Protein AF-A0A937N3F3-F1 (afdb_monomer_lite)

Foldseek 3Di:
DDPPPPVVVPPPPPPPPDPPPPFAFDAPVRLVVQFQPFFWQQSLWQKDAPPDDQQSGDLLVVLQQCVQQVHALLFFDDCPPQSNQFFGMKTAHQFWAQFFKKKWFDDPPWDFAADQVQKKKKFQAPPDFFQDGSNDGDDIDIFDGWDADPVRGMTMTGDQHTGRMMTIGGDDDHTSVRGDRTDMTTGHLWGWWKFKKWKFFLLDPVTVQPKFWWFKDKRSKHWHAKDKDVPAPQWDAPHRGTITGGPCPDPPPDDDDDDDDDDDDDDDDDDDDDDDDDDDDDDDDPPDPVPDDTTTMITMMTWTAADFQALDLALAFANSLVRFMKMWIDGPQDIAIATPNLLVQAWFFAVLSRMIMHTPDTDDRDPPVVPPDDPRSANDWFFQPDWACAECPHNQWTWGHDNPDFIKIFRAAQQWDDDPQFIDGHLFIKGAHDQFWKKKKKFQDQAFAKKAKKKKKFQGHQPDAQFKKKFKWKQDPVGIDTLDIDTAGRRGMAIPPHPDDPSNVSRGIDGDHGGIMIMIIIGHDQGRPSHIMIMWMKMFGPPPPGDIFTPSVQDRVPVVVDAQQDGPVGRGRRIHITIGGHDDPDGDDPPDRLHDPDPDPVSVVVVLVVVPWDFLLRVQLVDPDDDPVRLVCLLPPPDDDDDQDQAPDFFPDADDDPDPVVSSVLRCLLVVQQVQWDADPVRQTFDDPPLAWHAQVPVLLSLLSCVVSVVLRNSVSHLCLQLVAAQFAADDPPPPAADPQQDGGAAFFSFSTHGLASFDRGTDPPRHGGFHSQALLRSLSSLLSVLVSCVSPVPPVVCVVRLVSLVSNLVSLLVQQQSSLVNRNVSCPDLSRSAGGFGGRGCLSSGGTARFLLSLLSSLVSLCSSLVVCCVPPVVVSVVSNVSSVVSLVSSVSSQSVQQSQAHWDQFRSSHTATAGFGHRSDHYAQSRSSSHRHNPDPQGRNCQRFQSDNCSCVPPRVSDDLPSRNVVRNLSCCLGRPQLSPVVLCVVDPPDDSVSCSSNRGRHGPDVSRGCSVVSCVSVVSGD

Sequence (1025 aa):
MNRRYVRRFMAAMVVVSLGVTAHASETPDDLAALLGRPADVASGAYQYRADRGPDQNPPESWILLIQYAGLPYDKPPDMNVPAVKQALCGLLWEEVRPIRRLELTWSGEAANIPPPDQLTLTYFDSSDQNAHTWWNPLMKTEAGPPEVSTDGRTCVFAIPRDTWGVVVGVRGDKEASAYSVPAIRALVPETWKRLDLEIEWGFDAATATSDYSGRIEPYDGIVGEVRPLEGDTGTTMTGPLAWNSVSKGGTRRGNAAGKVAVDGRSRSHKTSGGSQESPNSCEFGYQDASQRSRRGVRMSVLYIGRSAWRRVWPYDAQAEDVARTILTVWTESGSFSFLVADLEHGPILAPEFGFFVRATGTSPMPPAEAASGQPALTVPKVLLGPKMNDILGNQDLRGWGNSASPWFAGNGTDQPVALQGITFPARSVGLHPGSDCDVAVGWQSPVDSRVSVRAQVADAHPSGGDGVEWSIVHEGQTGSKVLVRGAVDRGGAQSIPPETEADRYKVADIAVRSGDTLALVVSRKGNHLCDSTMVELVISERSGPSRTWDLAKDVVDTIHAGNPRADSLGNRGVWSFYTIQGSAPAPHEPPFAMSSQAASARQFVKELAARQLATVRQRVRLHPEQTWQQAVQAMHPGKTLPPHPRPPSDPIMQIEVPCERLSAQWNLGAWHILRHSVQDPSGKWFFNDFPFGILASETYMILRALDLQGRHQETADGLDQWLQLPLQPKVVPGSGGHHGWALPDRPLGLFSDGRGCLTHAEGPPGAGGHMDGVHAMGPGAIMFTLIEHFRMTGDVAWLKASAPRMKANVEWILRQRQLLAENLPGGQRLWSKGLQPAHVVTPDSHSMHMQFYETEAYYWLAVKRMAELLTLIEPDEGARLAAEAEAYRQDLVAAVDRSIVLTPVVAVRDGTYRSFVAFSPYVRGFAAGAWGWRRCQGHVGAIYWDTVQSADSLISPAGLLSPVDARVQGHLDVLEDRLLLENTKVHARTPDYDPDRHWFSHASWQYQCGLERHANIHLAADDVP

Structure (mmCIF, N/CA/C/O backbone):
data_AF-A0A937N3F3-F1
#
_entry.id   AF-A0A937N3F3-F1
#
loop_
_atom_site.group_PDB
_atom_site.id
_atom_site.type_symbol
_atom_site.label_atom_id
_atom_site.label_alt_id
_atom_site.label_comp_id
_atom_site.label_asym_id
_atom_site.label_entity_id
_atom_site.label_seq_id
_atom_site.pdbx_PDB_ins_code
_atom_site.Cartn_x
_atom_site.Cartn_y
_atom_site.Cartn_z
_atom_site.occupancy
_atom_site.B_iso_or_equiv
_atom_site.auth_seq_id
_atom_site.auth_comp_id
_atom_site.auth_asym_id
_atom_site.auth_atom_id
_atom_site.pdbx_PDB_model_num
ATOM 1 N N . MET A 1 1 ? 33.653 -38.902 2.473 1.00 35.59 1 MET A N 1
ATOM 2 C CA . MET A 1 1 ? 32.201 -38.737 2.725 1.00 35.59 1 MET A CA 1
ATOM 3 C C . MET A 1 1 ? 31.837 -39.419 4.036 1.00 35.59 1 MET A C 1
ATOM 5 O O . MET A 1 1 ? 31.824 -40.640 4.094 1.00 35.59 1 MET A O 1
ATOM 9 N N . ASN A 1 2 ? 31.651 -38.649 5.112 1.00 22.84 2 ASN A N 1
ATOM 10 C CA . ASN A 1 2 ? 31.565 -39.182 6.474 1.00 22.84 2 ASN A CA 1
ATOM 11 C C . ASN A 1 2 ? 30.146 -38.999 7.045 1.00 22.84 2 ASN A C 1
ATOM 13 O O . ASN A 1 2 ? 29.631 -37.884 7.113 1.00 22.84 2 ASN A O 1
ATOM 17 N N . ARG A 1 3 ? 29.525 -40.111 7.462 1.00 24.62 3 ARG A N 1
ATOM 18 C CA . ARG A 1 3 ? 28.117 -40.298 7.889 1.00 24.62 3 ARG A CA 1
ATOM 19 C C . ARG A 1 3 ? 27.690 -39.537 9.165 1.00 24.62 3 ARG A C 1
ATOM 21 O O . ARG A 1 3 ? 26.676 -39.872 9.769 1.00 24.62 3 ARG A O 1
ATOM 28 N N . ARG A 1 4 ? 28.424 -38.501 9.583 1.00 24.83 4 ARG A N 1
ATOM 29 C CA . ARG A 1 4 ? 28.112 -37.671 10.764 1.00 24.83 4 ARG A CA 1
ATOM 30 C C . ARG A 1 4 ? 27.453 -36.322 10.439 1.00 24.83 4 ARG A C 1
ATOM 32 O O . ARG A 1 4 ? 26.962 -35.679 11.357 1.00 24.83 4 ARG A O 1
ATOM 39 N N . TYR A 1 5 ? 27.345 -35.941 9.162 1.00 26.30 5 TYR A N 1
ATOM 40 C CA . TYR A 1 5 ? 26.676 -34.695 8.740 1.00 26.30 5 TYR A CA 1
ATOM 41 C C . TYR A 1 5 ? 25.149 -34.806 8.560 1.00 26.30 5 TYR A C 1
ATOM 43 O O . TYR A 1 5 ? 24.449 -33.803 8.610 1.00 26.30 5 TYR A O 1
ATOM 51 N N . VAL A 1 6 ? 24.597 -36.018 8.444 1.00 28.62 6 VAL A N 1
ATOM 52 C CA . VAL A 1 6 ? 23.166 -36.230 8.123 1.00 28.62 6 VAL A CA 1
ATOM 53 C C . VAL A 1 6 ? 22.252 -36.221 9.364 1.00 28.62 6 VAL A C 1
ATOM 55 O O . VAL A 1 6 ? 21.035 -36.229 9.242 1.00 28.62 6 VAL A O 1
ATOM 58 N N . ARG A 1 7 ? 22.801 -36.132 10.586 1.00 23.27 7 ARG A N 1
ATOM 59 C CA . ARG A 1 7 ? 22.001 -36.057 11.831 1.00 23.27 7 ARG A CA 1
ATOM 60 C C . ARG A 1 7 ? 21.880 -34.660 12.451 1.00 23.27 7 ARG A C 1
ATOM 62 O O . ARG A 1 7 ? 21.183 -34.522 13.445 1.00 23.27 7 ARG A O 1
ATOM 69 N N . ARG A 1 8 ? 22.502 -33.628 11.865 1.00 22.83 8 ARG A N 1
ATOM 70 C CA . ARG A 1 8 ? 22.328 -32.222 12.291 1.00 22.83 8 ARG A CA 1
ATOM 71 C C . ARG A 1 8 ? 21.428 -31.387 11.370 1.00 22.83 8 ARG A C 1
ATOM 73 O O . ARG A 1 8 ? 21.093 -30.273 11.733 1.00 22.83 8 ARG A O 1
ATOM 80 N N . PHE A 1 9 ? 20.972 -31.945 10.246 1.00 25.31 9 PHE A N 1
ATOM 81 C CA . PHE A 1 9 ? 20.100 -31.257 9.279 1.00 25.31 9 PHE A CA 1
ATOM 82 C C . PHE A 1 9 ? 18.594 -31.556 9.441 1.00 25.31 9 PHE A C 1
ATOM 84 O O . PHE A 1 9 ? 17.785 -31.058 8.675 1.00 25.31 9 PHE A O 1
ATOM 91 N N . MET A 1 10 ? 18.205 -32.343 10.451 1.00 24.92 10 MET A N 1
ATOM 92 C CA . MET A 1 10 ? 16.807 -32.720 10.748 1.00 24.92 10 MET A CA 1
ATOM 93 C C . MET A 1 10 ? 16.306 -32.161 12.097 1.00 24.92 10 MET A C 1
ATOM 95 O O . MET A 1 10 ? 15.284 -32.597 12.609 1.00 24.92 10 MET A O 1
ATOM 99 N N . ALA A 1 11 ? 17.028 -31.204 12.693 1.00 22.30 11 ALA A N 1
ATOM 100 C CA . ALA A 1 11 ? 16.683 -30.592 13.984 1.00 22.30 11 ALA A CA 1
ATOM 101 C C . ALA A 1 11 ? 16.722 -29.049 13.945 1.00 22.30 11 ALA A C 1
ATOM 103 O O . ALA A 1 11 ? 17.018 -28.410 14.949 1.00 22.30 11 ALA A O 1
ATOM 104 N N . ALA A 1 12 ? 16.437 -28.459 12.778 1.00 22.23 12 ALA A N 1
ATOM 105 C CA . ALA A 1 12 ? 16.302 -27.012 12.581 1.00 22.23 12 ALA A CA 1
ATOM 106 C C . ALA A 1 12 ? 14.933 -26.625 11.978 1.00 22.23 12 ALA A C 1
ATOM 108 O O . ALA A 1 12 ? 14.805 -25.584 11.350 1.00 22.23 12 ALA A O 1
ATOM 109 N N . MET A 1 13 ? 13.896 -27.440 12.206 1.00 23.03 13 MET A N 1
ATOM 110 C CA . MET A 1 13 ? 12.512 -26.953 12.279 1.00 23.03 13 MET A CA 1
ATOM 111 C C . MET A 1 13 ? 12.272 -26.502 13.724 1.00 23.03 13 MET A C 1
ATOM 113 O O . MET A 1 13 ? 11.558 -27.134 14.500 1.00 23.03 13 MET A O 1
ATOM 117 N N . VAL A 1 14 ? 12.973 -25.445 14.132 1.00 21.42 14 VAL A N 1
ATOM 118 C CA . VAL A 1 14 ? 12.554 -24.684 15.305 1.00 21.42 14 VAL A CA 1
ATOM 119 C C . VAL A 1 14 ? 11.414 -23.817 14.810 1.00 21.42 14 VAL A C 1
ATOM 121 O O . VAL A 1 14 ? 11.611 -22.967 13.947 1.00 21.42 14 VAL A O 1
ATOM 124 N N . VAL A 1 15 ? 10.224 -24.106 15.329 1.00 24.28 15 VAL A N 1
ATOM 125 C CA . VAL A 1 15 ? 9.061 -23.224 15.330 1.00 24.28 15 VAL A CA 1
ATOM 126 C C . VAL A 1 15 ? 9.564 -21.808 15.600 1.00 24.28 15 VAL A C 1
ATOM 128 O O . VAL A 1 15 ? 9.936 -21.476 16.725 1.00 24.28 15 VAL A O 1
ATOM 131 N N . VAL A 1 16 ? 9.632 -20.981 14.555 1.00 23.75 16 VAL A N 1
ATOM 132 C CA . VAL A 1 16 ? 9.740 -19.533 14.705 1.00 23.75 16 VAL A CA 1
ATOM 133 C C . VAL A 1 16 ? 8.364 -19.099 15.181 1.00 23.75 16 VAL A C 1
ATOM 135 O O . VAL A 1 16 ? 7.507 -18.676 14.413 1.00 23.75 16 VAL A O 1
ATOM 138 N N . SER A 1 17 ? 8.125 -19.285 16.474 1.00 21.25 17 SER A N 1
ATOM 139 C CA . SER A 1 17 ? 7.130 -18.527 17.206 1.00 21.25 17 SER A CA 1
ATOM 140 C C . SER A 1 17 ? 7.583 -17.072 17.129 1.00 21.25 17 SER A C 1
ATOM 142 O O . SER A 1 17 ? 8.365 -16.592 17.951 1.00 21.25 17 SER A O 1
ATOM 144 N N . LEU A 1 18 ? 7.116 -16.385 16.080 1.00 28.75 18 LEU A N 1
ATOM 145 C CA . LEU A 1 18 ? 6.822 -14.958 16.137 1.00 28.75 18 LEU A CA 1
ATOM 146 C C . LEU A 1 18 ? 6.154 -14.703 17.492 1.00 28.75 18 LEU A C 1
ATOM 148 O O . LEU A 1 18 ? 5.397 -15.554 17.957 1.00 28.75 18 LEU A O 1
ATOM 152 N N . GLY A 1 19 ? 6.482 -13.589 18.145 1.00 22.88 19 GLY A N 1
ATOM 153 C CA . GLY A 1 19 ? 5.987 -13.212 19.473 1.00 22.88 19 GLY A CA 1
ATOM 154 C C . GLY A 1 19 ? 4.485 -12.919 19.511 1.00 22.88 19 GLY A C 1
ATOM 155 O O . GLY A 1 19 ? 4.078 -11.854 19.957 1.00 22.88 19 GLY A O 1
ATOM 156 N N . VAL A 1 20 ? 3.678 -13.863 19.041 1.00 27.91 20 VAL A N 1
ATOM 157 C CA . VAL A 1 20 ? 2.243 -13.970 19.203 1.00 27.91 20 VAL A CA 1
ATOM 158 C C . VAL A 1 20 ? 2.064 -14.556 20.594 1.00 27.91 20 VAL A C 1
ATOM 160 O O . VAL A 1 20 ? 2.413 -15.710 20.855 1.00 27.91 20 VAL A O 1
ATOM 163 N N . THR A 1 21 ? 1.573 -13.744 21.525 1.00 26.69 21 THR A N 1
ATOM 164 C CA . THR A 1 21 ? 0.896 -14.274 22.707 1.00 26.69 21 THR A CA 1
ATOM 165 C C . THR A 1 21 ? -0.069 -15.339 22.207 1.00 26.69 21 THR A C 1
ATOM 167 O O . THR A 1 21 ? -0.897 -15.038 21.352 1.00 26.69 21 THR A O 1
ATOM 170 N N . ALA A 1 22 ? 0.092 -16.591 22.645 1.00 25.78 22 ALA A N 1
ATOM 171 C CA . ALA A 1 22 ? -0.812 -17.671 22.276 1.00 25.78 22 ALA A CA 1
ATOM 172 C C . ALA A 1 22 ? -2.241 -17.201 22.574 1.00 25.78 22 ALA A C 1
ATOM 174 O O . ALA A 1 22 ? -2.629 -17.122 23.737 1.00 25.78 22 ALA A O 1
ATOM 175 N N . HIS A 1 23 ? -2.980 -16.797 21.540 1.00 40.34 23 HIS A N 1
ATOM 176 C CA . HIS A 1 23 ? -4.375 -16.435 21.694 1.00 40.34 23 HIS A CA 1
ATOM 177 C C . HIS A 1 23 ? -5.079 -17.749 22.014 1.00 40.34 23 HIS A C 1
ATOM 179 O O . HIS A 1 23 ? -5.137 -18.661 21.184 1.00 40.34 23 HIS A O 1
ATOM 185 N N . ALA A 1 24 ? -5.507 -17.895 23.266 1.00 43.12 24 ALA A N 1
ATOM 186 C CA . ALA A 1 24 ? -6.456 -18.930 23.622 1.00 43.12 24 ALA A CA 1
ATOM 187 C C . ALA A 1 24 ? -7.713 -18.705 22.769 1.00 43.12 24 ALA A C 1
ATOM 189 O O . ALA A 1 24 ? -8.100 -17.562 22.534 1.00 43.12 24 ALA A O 1
ATOM 190 N N . SER A 1 25 ? -8.330 -19.775 22.263 1.00 52.12 25 SER A N 1
ATOM 191 C CA . SER A 1 25 ? -9.665 -19.641 21.681 1.00 52.12 25 SER A CA 1
ATOM 192 C C . SER A 1 25 ? -10.613 -19.184 22.787 1.00 52.12 25 SER A C 1
ATOM 194 O O . SER A 1 25 ? -10.714 -19.869 23.809 1.00 52.12 25 SER A O 1
ATOM 196 N N . GLU A 1 26 ? -11.293 -18.063 22.583 1.00 69.75 26 GLU A N 1
ATOM 197 C CA . GLU A 1 26 ? -12.297 -17.569 23.525 1.00 69.75 26 GLU A CA 1
ATOM 198 C C . GLU A 1 26 ? -13.514 -18.503 23.535 1.00 69.75 26 GLU A C 1
ATOM 200 O O . GLU A 1 26 ? -13.895 -19.075 22.501 1.00 69.75 26 GLU A O 1
ATOM 205 N N . THR A 1 27 ? -14.128 -18.692 24.705 1.00 68.88 27 THR A N 1
ATOM 206 C CA . THR A 1 27 ? -15.321 -19.539 24.802 1.00 68.88 27 THR A CA 1
ATOM 207 C C . THR A 1 27 ? -16.532 -18.843 24.164 1.00 68.88 27 THR A C 1
ATOM 209 O O . THR A 1 27 ? -16.542 -17.621 23.997 1.00 68.88 27 THR A O 1
ATOM 212 N N . PRO A 1 28 ? -17.601 -19.579 23.805 1.00 68.56 28 PRO A N 1
ATOM 213 C CA . PRO A 1 28 ? -18.819 -18.962 23.281 1.00 68.56 28 PRO A CA 1
ATOM 214 C C . PRO A 1 28 ? -19.423 -17.877 24.189 1.00 68.56 28 PRO A C 1
ATOM 216 O O . PRO A 1 28 ? -19.994 -16.918 23.665 1.00 68.56 28 PRO A O 1
ATOM 219 N N . ASP A 1 29 ? -19.283 -18.017 25.511 1.00 67.88 29 ASP A N 1
ATOM 220 C CA . ASP A 1 29 ? -19.773 -17.049 26.498 1.00 67.88 29 ASP A CA 1
ATOM 221 C C . ASP A 1 29 ? -18.903 -15.782 26.522 1.00 67.88 29 ASP A C 1
ATOM 223 O O . ASP A 1 29 ? -19.438 -14.671 26.560 1.00 67.88 29 ASP A O 1
ATOM 227 N N . ASP A 1 30 ? -17.580 -15.933 26.394 1.00 78.31 30 ASP A N 1
ATOM 228 C CA . ASP A 1 30 ? -16.637 -14.810 26.286 1.00 78.31 30 ASP A CA 1
ATOM 229 C C . ASP A 1 30 ? -16.909 -13.987 25.019 1.00 78.31 30 ASP A C 1
ATOM 231 O O . ASP A 1 30 ? -17.003 -12.757 25.065 1.00 78.31 30 ASP A O 1
ATOM 235 N N . LEU A 1 31 ? -17.146 -14.662 23.886 1.00 80.50 31 LEU A N 1
ATOM 236 C CA . LEU A 1 31 ? -17.518 -13.991 22.638 1.00 80.50 31 LEU A CA 1
ATOM 237 C C . LEU A 1 31 ? -18.862 -13.264 22.766 1.00 80.50 31 LEU A C 1
ATOM 239 O O . LEU A 1 31 ? -19.008 -12.142 22.281 1.00 80.50 31 LEU A O 1
ATOM 243 N N . ALA A 1 32 ? -19.853 -13.885 23.414 1.00 81.19 32 ALA A N 1
ATOM 244 C CA . ALA A 1 32 ? -21.168 -13.281 23.610 1.00 81.19 32 ALA A CA 1
ATOM 245 C C . ALA A 1 32 ? -21.101 -12.013 24.476 1.00 81.19 32 ALA A C 1
ATOM 247 O O . ALA A 1 32 ? -21.816 -11.049 24.199 1.00 81.19 32 ALA A O 1
ATOM 248 N N . ALA A 1 33 ? -20.214 -11.978 25.474 1.00 83.62 33 ALA A N 1
ATOM 249 C CA . ALA A 1 33 ? -20.027 -10.822 26.346 1.00 83.62 33 ALA A CA 1
ATOM 250 C C . ALA A 1 33 ? -19.470 -9.587 25.615 1.00 83.62 33 ALA A C 1
ATOM 252 O O . ALA A 1 33 ? -19.707 -8.461 26.061 1.00 83.62 33 ALA A O 1
ATOM 253 N N . LEU A 1 34 ? -18.748 -9.782 24.507 1.00 87.38 34 LEU A N 1
ATOM 254 C CA . LEU A 1 34 ? -18.134 -8.714 23.713 1.00 87.38 34 LEU A CA 1
ATOM 255 C C . LEU A 1 34 ? -19.033 -8.181 22.588 1.00 87.38 34 LEU A C 1
ATOM 257 O O . LEU A 1 34 ? -18.735 -7.122 22.035 1.00 87.38 34 LEU A O 1
ATOM 261 N N . LEU A 1 35 ? -20.135 -8.863 22.258 1.00 86.69 35 LEU A N 1
ATOM 262 C CA . LEU A 1 35 ? -21.017 -8.460 21.159 1.00 86.69 35 LEU A CA 1
ATOM 263 C C . LEU A 1 35 ? -21.578 -7.050 21.338 1.00 86.69 35 LEU A C 1
ATOM 265 O O . LEU A 1 35 ? -22.073 -6.691 22.406 1.00 86.69 35 LEU A O 1
ATOM 269 N N . GLY A 1 36 ? -21.517 -6.254 20.268 1.00 81.50 36 GLY A N 1
ATOM 270 C CA . GLY A 1 36 ? -21.986 -4.868 20.269 1.00 81.50 36 GLY A CA 1
ATOM 271 C C . GLY A 1 36 ? -21.125 -3.902 21.092 1.00 81.50 36 GLY A C 1
ATOM 272 O O . GLY A 1 36 ? -21.447 -2.717 21.148 1.00 81.50 36 GLY A O 1
ATOM 273 N N . ARG A 1 37 ? -20.029 -4.363 21.713 1.00 86.25 37 ARG A N 1
ATOM 274 C CA . ARG A 1 37 ? -19.049 -3.484 22.366 1.00 86.25 37 ARG A CA 1
ATOM 275 C C . ARG A 1 37 ? -18.050 -2.933 21.347 1.00 86.25 37 ARG A C 1
ATOM 277 O O . ARG A 1 37 ? -17.811 -3.604 20.340 1.00 86.25 37 ARG A O 1
ATOM 284 N N . PRO A 1 38 ? -17.440 -1.761 21.612 1.00 87.75 38 PRO A N 1
ATOM 285 C CA . PRO A 1 38 ? -16.331 -1.250 20.814 1.00 87.75 38 PRO A CA 1
ATOM 286 C C . PRO A 1 38 ? -15.222 -2.284 20.630 1.00 87.75 38 PRO A C 1
ATOM 288 O O . PRO A 1 38 ? -14.846 -2.978 21.584 1.00 87.75 38 PRO A O 1
ATOM 291 N N . ALA A 1 39 ? -14.712 -2.378 19.409 1.00 91.25 39 ALA A N 1
ATOM 292 C CA . ALA A 1 39 ? -13.684 -3.334 19.060 1.00 91.25 39 ALA A CA 1
ATOM 293 C C . ALA A 1 39 ? -12.309 -2.887 19.544 1.00 91.25 39 ALA A C 1
ATOM 295 O O . ALA A 1 39 ? -11.963 -1.709 19.492 1.00 91.25 39 ALA A O 1
ATOM 296 N N . ASP A 1 40 ? -11.538 -3.858 20.021 1.00 93.69 40 ASP A N 1
ATOM 297 C CA . ASP A 1 40 ? -10.155 -3.683 20.444 1.00 93.69 40 ASP A CA 1
ATOM 298 C C . ASP A 1 40 ? -9.225 -4.180 19.338 1.00 93.69 40 ASP A C 1
ATOM 300 O O . ASP A 1 40 ? -9.239 -5.365 19.005 1.00 93.69 40 ASP A O 1
ATOM 304 N N . VAL A 1 41 ? -8.436 -3.268 18.775 1.00 94.06 41 VAL A N 1
ATOM 305 C CA . VAL A 1 41 ? -7.528 -3.522 17.643 1.00 94.06 41 VAL A CA 1
ATOM 306 C C . VAL A 1 41 ? -6.055 -3.466 18.058 1.00 94.06 41 VAL A C 1
ATOM 308 O O . VAL A 1 41 ? -5.159 -3.350 17.221 1.00 94.06 41 VAL A O 1
ATOM 311 N N . ALA A 1 42 ? -5.758 -3.539 19.362 1.00 95.38 42 ALA A N 1
ATOM 312 C CA . ALA A 1 42 ? -4.374 -3.584 19.841 1.00 95.38 42 ALA A CA 1
ATOM 313 C C . ALA A 1 42 ? -3.624 -4.843 19.365 1.00 95.38 42 ALA A C 1
ATOM 315 O O . ALA A 1 42 ? -2.404 -4.801 19.207 1.00 95.38 42 ALA A O 1
ATOM 316 N N . SER A 1 43 ? -4.335 -5.949 19.114 1.00 91.00 43 SER A N 1
ATOM 317 C CA . SER A 1 43 ? -3.757 -7.209 18.626 1.00 91.00 43 SER A CA 1
ATOM 318 C C . SER A 1 43 ? -3.257 -7.136 17.180 1.00 91.00 43 SER A C 1
ATOM 320 O O . SER A 1 43 ? -2.336 -7.872 16.832 1.00 91.00 43 SER A O 1
ATOM 322 N N . GLY A 1 44 ? -3.801 -6.232 16.356 1.00 91.81 44 GLY A N 1
ATOM 323 C CA . GLY A 1 44 ? -3.324 -5.962 14.996 1.00 91.81 44 GLY A CA 1
ATOM 324 C C . GLY A 1 44 ? -2.073 -5.078 14.921 1.00 91.81 44 GLY A C 1
ATOM 325 O O . GLY A 1 44 ? -1.621 -4.765 13.819 1.00 91.81 44 GLY A O 1
ATOM 326 N N . ALA A 1 45 ? -1.515 -4.657 16.064 1.00 95.81 45 ALA A N 1
ATOM 327 C CA . ALA A 1 45 ? -0.364 -3.760 16.142 1.00 95.81 45 ALA A CA 1
ATOM 328 C C . ALA A 1 45 ? 0.940 -4.476 16.526 1.00 95.81 45 ALA A C 1
ATOM 330 O O . ALA A 1 45 ? 0.961 -5.458 17.271 1.00 95.81 45 ALA A O 1
ATOM 331 N N . TYR A 1 46 ? 2.068 -3.885 16.139 1.00 97.12 46 TYR A N 1
ATOM 332 C CA . TYR A 1 46 ? 3.378 -4.223 16.681 1.00 97.12 46 TYR A CA 1
ATOM 333 C C . TYR A 1 46 ? 3.576 -3.543 18.037 1.00 97.12 46 TYR A C 1
ATOM 335 O O . TYR A 1 46 ? 3.689 -2.319 18.127 1.00 97.12 46 TYR A O 1
ATOM 343 N N . GLN A 1 47 ? 3.627 -4.339 19.108 1.00 97.62 47 GLN A N 1
ATOM 344 C CA . GLN A 1 47 ? 3.734 -3.818 20.470 1.00 97.62 47 GLN A CA 1
ATOM 345 C C . GLN A 1 47 ? 5.185 -3.745 20.965 1.00 97.62 47 GLN A C 1
ATOM 347 O O . GLN A 1 47 ? 5.840 -4.780 21.126 1.00 97.62 47 GLN A O 1
ATOM 352 N N . TYR A 1 48 ? 5.629 -2.539 21.330 1.00 98.06 48 TYR A N 1
ATOM 353 C CA . TYR A 1 48 ? 6.816 -2.338 22.164 1.00 98.06 48 TYR A CA 1
ATOM 354 C C . TYR A 1 48 ? 6.459 -2.500 23.646 1.00 98.06 48 TYR A C 1
ATOM 356 O O . TYR A 1 48 ? 5.452 -1.954 24.112 1.00 98.06 48 TYR A O 1
ATOM 364 N N . ARG A 1 49 ? 7.310 -3.190 24.410 1.00 97.25 49 ARG A N 1
ATOM 365 C CA . ARG A 1 49 ? 7.249 -3.222 25.876 1.00 97.25 49 ARG A CA 1
ATOM 366 C C . ARG A 1 49 ? 8.635 -3.058 26.495 1.00 97.25 49 ARG A C 1
ATOM 368 O O . ARG A 1 49 ? 9.575 -3.744 26.093 1.00 97.25 49 ARG A O 1
ATOM 375 N N . ALA A 1 50 ? 8.725 -2.217 27.523 1.00 96.00 50 ALA A N 1
ATOM 376 C CA . ALA A 1 50 ? 9.965 -1.970 28.261 1.00 96.00 50 ALA A CA 1
ATOM 377 C C . ALA A 1 50 ? 10.433 -3.163 29.118 1.00 96.00 50 ALA A C 1
ATOM 379 O O . ALA A 1 50 ? 11.600 -3.233 29.488 1.00 96.00 50 ALA A O 1
ATOM 380 N N . ASP A 1 51 ? 9.538 -4.107 29.434 1.00 94.56 51 ASP A N 1
ATOM 381 C CA . ASP A 1 51 ? 9.852 -5.327 30.191 1.00 94.56 51 ASP A CA 1
ATOM 382 C C . ASP A 1 51 ? 10.385 -6.473 29.310 1.00 94.56 51 ASP A C 1
ATOM 384 O O . ASP A 1 51 ? 10.744 -7.536 29.820 1.00 94.56 51 ASP A O 1
ATOM 388 N N . ARG A 1 52 ? 10.464 -6.261 27.991 1.00 95.25 52 ARG A N 1
ATOM 389 C CA . ARG A 1 52 ? 11.066 -7.186 27.027 1.00 95.25 52 ARG A CA 1
ATOM 390 C C . ARG A 1 52 ? 12.491 -6.749 26.700 1.00 95.25 52 ARG A C 1
ATOM 392 O O . ARG A 1 52 ? 12.763 -5.568 26.495 1.00 95.25 52 ARG A O 1
ATOM 399 N N . GLY A 1 53 ? 13.398 -7.718 26.576 1.00 93.44 53 GLY A N 1
ATOM 400 C CA . GLY A 1 53 ? 14.729 -7.460 26.023 1.00 93.44 53 GLY A CA 1
ATOM 401 C C . GLY A 1 53 ? 14.647 -6.961 24.569 1.00 93.44 53 GLY A C 1
ATOM 402 O O . GLY A 1 53 ? 13.650 -7.235 23.894 1.00 93.44 53 GLY A O 1
ATOM 403 N N . PRO A 1 54 ? 15.674 -6.272 24.038 1.00 93.00 54 PRO A N 1
ATOM 404 C CA . PRO A 1 54 ? 15.549 -5.613 22.741 1.00 93.00 54 PRO A CA 1
ATOM 405 C C . PRO A 1 54 ? 15.123 -6.510 21.573 1.00 93.00 54 PRO A C 1
ATOM 407 O O . PRO A 1 54 ? 14.188 -6.164 20.854 1.00 93.00 54 PRO A O 1
ATOM 410 N N . ASP A 1 55 ? 15.717 -7.700 21.456 1.00 93.62 55 ASP A N 1
ATOM 411 C CA . ASP A 1 55 ? 15.383 -8.685 20.414 1.00 93.62 55 ASP A CA 1
ATOM 412 C C . ASP A 1 55 ? 14.080 -9.460 20.691 1.00 93.62 55 ASP A C 1
ATOM 414 O O . ASP A 1 55 ? 13.598 -10.216 19.846 1.00 93.62 55 ASP A O 1
ATOM 418 N N . GLN A 1 56 ? 13.486 -9.311 21.879 1.00 95.12 56 GLN A N 1
ATOM 419 C CA . GLN A 1 56 ? 12.198 -9.929 22.213 1.00 95.12 56 GLN A CA 1
ATOM 420 C C . GLN A 1 56 ? 11.016 -9.083 21.728 1.00 95.12 56 GLN A C 1
ATOM 422 O O . GLN A 1 56 ? 9.938 -9.629 21.497 1.00 95.12 56 GLN A O 1
ATOM 427 N N . ASN A 1 57 ? 11.212 -7.776 21.539 1.00 96.62 57 ASN A N 1
ATOM 428 C CA . ASN A 1 57 ? 10.232 -6.919 20.882 1.00 96.62 57 ASN A CA 1
ATOM 429 C C . ASN A 1 57 ? 10.185 -7.208 19.364 1.00 96.62 57 ASN A C 1
ATOM 431 O O . ASN A 1 57 ? 11.214 -7.567 18.779 1.00 96.62 57 ASN A O 1
ATOM 435 N N . PRO A 1 58 ? 9.018 -7.071 18.702 1.00 96.75 58 PRO A N 1
ATOM 436 C CA . PRO A 1 58 ? 8.951 -7.074 17.243 1.00 96.75 58 PRO A CA 1
ATOM 437 C C . PRO A 1 58 ? 9.869 -5.982 16.674 1.00 96.75 58 PRO A C 1
ATOM 439 O O . PRO A 1 58 ? 9.850 -4.865 17.206 1.00 96.75 58 PRO A O 1
ATOM 442 N N . PRO A 1 59 ? 10.666 -6.258 15.627 1.00 96.19 59 PRO A N 1
ATOM 443 C CA . PRO A 1 59 ? 11.574 -5.257 15.063 1.00 96.19 59 PRO A CA 1
ATOM 444 C C . PRO A 1 59 ? 10.839 -3.999 14.574 1.00 96.19 59 PRO A C 1
ATOM 446 O O . PRO A 1 59 ? 11.357 -2.895 14.702 1.00 96.19 59 PRO A O 1
ATOM 449 N N . GLU A 1 60 ? 9.599 -4.133 14.110 1.00 96.25 60 GLU A N 1
ATOM 450 C CA . GLU A 1 60 ? 8.739 -3.026 13.694 1.00 96.25 60 GLU A CA 1
ATOM 451 C C . GLU A 1 60 ? 8.474 -2.041 14.839 1.00 96.25 60 GLU A C 1
ATOM 453 O O . GLU A 1 60 ? 8.478 -0.831 14.643 1.00 96.25 60 GLU A O 1
ATOM 458 N N . SER A 1 61 ? 8.339 -2.527 16.074 1.00 96.31 61 SER A N 1
ATOM 459 C CA . SER A 1 61 ? 8.113 -1.660 17.236 1.00 96.31 61 SER A CA 1
ATOM 460 C C . SER A 1 61 ? 9.309 -0.744 17.556 1.00 96.31 61 SER A C 1
ATOM 462 O O . SER A 1 61 ? 9.146 0.276 18.226 1.00 96.31 61 SER A O 1
ATOM 464 N N . TRP A 1 62 ? 10.505 -1.047 17.033 1.00 95.50 62 TRP A N 1
ATOM 465 C CA . TRP A 1 62 ? 11.653 -0.140 17.105 1.00 95.50 62 TRP A CA 1
ATOM 466 C C . TRP A 1 62 ? 11.540 1.032 16.131 1.00 95.50 62 TRP A C 1
ATOM 468 O O . TRP A 1 62 ? 12.039 2.109 16.449 1.00 95.50 62 TRP A O 1
ATOM 478 N N . ILE A 1 63 ? 10.832 0.876 15.007 1.00 94.38 63 ILE A N 1
ATOM 479 C CA . ILE A 1 63 ? 10.525 1.983 14.085 1.00 94.38 63 ILE A CA 1
ATOM 480 C C . ILE A 1 63 ? 9.683 3.037 14.816 1.00 94.38 63 ILE A C 1
ATOM 482 O O . ILE A 1 63 ? 10.027 4.218 14.787 1.00 94.38 63 ILE A O 1
ATOM 486 N N . LEU A 1 64 ? 8.669 2.608 15.579 1.00 95.50 64 LEU A N 1
ATOM 487 C CA . LEU A 1 64 ? 7.871 3.492 16.441 1.00 95.50 64 LEU A CA 1
ATOM 488 C C . LEU A 1 64 ? 8.751 4.304 17.399 1.00 95.50 64 LEU A C 1
ATOM 490 O O . LEU A 1 64 ? 8.583 5.518 17.519 1.00 95.50 64 LEU A O 1
ATOM 494 N N . LEU A 1 65 ? 9.698 3.654 18.084 1.00 95.38 65 LEU A N 1
ATOM 495 C CA . LEU A 1 65 ? 10.571 4.336 19.041 1.00 95.38 65 LEU A CA 1
ATOM 496 C C . LEU A 1 65 ? 11.587 5.263 18.378 1.00 95.38 65 LEU A C 1
ATOM 498 O O . LEU A 1 65 ? 11.830 6.349 18.902 1.00 95.38 65 LEU A O 1
ATOM 502 N N . ILE A 1 66 ? 12.146 4.871 17.231 1.00 94.19 66 ILE A N 1
ATOM 503 C CA . ILE A 1 66 ? 13.033 5.723 16.428 1.00 94.19 66 ILE A CA 1
ATOM 504 C C . ILE A 1 66 ? 12.315 7.029 16.095 1.00 94.19 66 ILE A C 1
ATOM 506 O O . ILE A 1 66 ? 12.838 8.115 16.340 1.00 94.19 66 ILE A O 1
ATOM 510 N N . GLN A 1 67 ? 11.074 6.938 15.635 1.00 92.06 67 GLN A N 1
ATOM 511 C CA . GLN A 1 67 ? 10.268 8.100 15.283 1.00 92.06 67 GLN A CA 1
ATOM 512 C C . GLN A 1 67 ? 9.845 8.931 16.498 1.00 92.06 67 GLN A C 1
ATOM 514 O O . GLN A 1 67 ? 9.906 10.169 16.491 1.00 92.06 67 GLN A O 1
ATOM 519 N N . TYR A 1 68 ? 9.430 8.257 17.570 1.00 94.12 68 TYR A N 1
ATOM 520 C CA . TYR A 1 68 ? 9.050 8.894 18.823 1.00 94.12 68 TYR A CA 1
ATOM 521 C C . TYR A 1 68 ? 10.208 9.720 19.395 1.00 94.12 68 TYR A C 1
ATOM 523 O O . TYR A 1 68 ? 10.020 10.897 19.715 1.00 94.12 68 TYR A O 1
ATOM 531 N N . ALA A 1 69 ? 11.412 9.149 19.424 1.00 94.62 69 ALA A N 1
ATOM 532 C CA . ALA A 1 69 ? 12.607 9.778 19.972 1.00 94.62 69 ALA A CA 1
ATOM 533 C C . ALA A 1 69 ? 13.382 10.659 18.969 1.00 94.62 69 ALA A C 1
ATOM 535 O O . ALA A 1 69 ? 14.293 11.371 19.384 1.00 94.62 69 ALA A O 1
ATOM 536 N N . GLY A 1 70 ? 13.027 10.652 17.678 1.00 92.44 70 GLY A N 1
ATOM 537 C CA . GLY A 1 70 ? 13.744 11.408 16.641 1.00 92.44 70 GLY A CA 1
ATOM 538 C C . GLY A 1 70 ? 15.147 10.861 16.359 1.00 92.44 70 GLY A C 1
ATOM 539 O O . GLY A 1 70 ? 16.081 11.629 16.136 1.00 92.44 70 GLY A O 1
ATOM 540 N N . LEU A 1 71 ? 15.306 9.539 16.428 1.00 93.69 71 LEU A N 1
ATOM 541 C CA . LEU A 1 71 ? 16.563 8.845 16.160 1.00 93.69 71 LEU A CA 1
ATOM 542 C C . LEU A 1 71 ? 16.750 8.620 14.652 1.00 93.69 71 LEU A C 1
ATOM 544 O O . LEU A 1 71 ? 15.771 8.583 13.905 1.00 93.69 71 LEU A O 1
ATOM 548 N N . PRO A 1 72 ? 17.995 8.462 14.178 1.00 92.19 72 PRO A N 1
ATOM 549 C CA . PRO A 1 72 ? 18.243 8.164 12.777 1.00 92.19 72 PRO A CA 1
ATOM 550 C C . PRO A 1 72 ? 18.062 6.664 12.476 1.00 92.19 72 PRO A C 1
ATOM 552 O O . PRO A 1 72 ? 18.358 5.816 13.314 1.00 92.19 72 PRO A O 1
ATOM 555 N N . TYR A 1 73 ? 17.615 6.332 11.260 1.00 90.00 73 TYR A N 1
ATOM 556 C CA . TYR A 1 73 ? 17.444 4.941 10.800 1.00 90.00 73 TYR A CA 1
ATOM 557 C C . TYR A 1 73 ? 18.753 4.268 10.363 1.00 90.00 73 TYR A C 1
ATOM 559 O O . TYR A 1 73 ? 18.840 3.042 10.282 1.00 90.00 73 TYR A O 1
ATOM 567 N N . ASP A 1 74 ? 19.781 5.063 10.061 1.00 90.44 74 ASP A N 1
ATOM 568 C CA . ASP A 1 74 ? 21.061 4.581 9.542 1.00 90.44 74 ASP A CA 1
ATOM 569 C C . ASP A 1 74 ? 22.006 4.053 10.633 1.00 90.44 74 ASP A C 1
ATOM 571 O O . ASP A 1 74 ? 23.125 3.636 10.331 1.00 90.44 74 ASP A O 1
ATOM 575 N N . LYS A 1 75 ? 21.554 4.029 11.893 1.00 93.38 75 LYS A N 1
ATOM 576 C CA . LYS A 1 75 ? 22.307 3.534 13.048 1.00 93.38 75 LYS A CA 1
ATOM 577 C C . LYS A 1 75 ? 21.415 2.692 13.958 1.00 93.38 75 LYS A C 1
ATOM 579 O O . LYS A 1 75 ? 20.204 2.915 13.992 1.00 93.38 75 LYS A O 1
ATOM 584 N N . PRO A 1 76 ? 22.000 1.785 14.758 1.00 95.00 76 PRO A N 1
ATOM 585 C CA . PRO A 1 76 ? 21.268 1.148 15.840 1.00 95.00 76 PRO A CA 1
ATOM 586 C C . PRO A 1 76 ? 20.653 2.192 16.788 1.00 95.00 76 PRO A C 1
ATOM 588 O O . PRO A 1 76 ? 21.331 3.173 17.120 1.00 95.00 76 PRO A O 1
ATOM 591 N N . PRO A 1 77 ? 19.395 2.011 17.235 1.00 93.81 77 PRO A N 1
ATOM 592 C CA . PRO A 1 77 ? 18.731 2.979 18.099 1.00 93.81 77 PRO A CA 1
ATOM 593 C C . PRO A 1 77 ? 19.466 3.099 19.439 1.00 93.81 77 PRO A C 1
ATOM 595 O O . PRO A 1 77 ? 19.669 2.105 20.140 1.00 93.81 77 PRO A O 1
ATOM 598 N N . ASP A 1 78 ? 19.854 4.322 19.818 1.00 94.62 78 ASP A N 1
ATOM 599 C CA . ASP A 1 78 ? 20.482 4.572 21.118 1.00 94.62 78 ASP A CA 1
ATOM 600 C C . ASP A 1 78 ? 19.449 4.438 22.241 1.00 94.62 78 ASP A C 1
ATOM 602 O O . ASP A 1 78 ? 18.614 5.312 22.466 1.00 94.62 78 ASP A O 1
ATOM 606 N N . MET A 1 79 ? 19.529 3.332 22.977 1.00 91.94 79 MET A N 1
ATOM 607 C CA . MET A 1 79 ? 18.617 3.015 24.079 1.00 91.94 79 MET A CA 1
ATOM 608 C C . MET A 1 79 ? 18.816 3.915 25.305 1.00 91.94 79 MET A C 1
ATOM 610 O O . MET A 1 79 ? 18.028 3.846 26.246 1.00 91.94 79 MET A O 1
ATOM 614 N N . ASN A 1 80 ? 19.863 4.747 25.324 1.00 92.69 80 ASN A N 1
ATOM 615 C CA . ASN A 1 80 ? 20.174 5.611 26.456 1.00 92.69 80 ASN A CA 1
ATOM 616 C C . ASN A 1 80 ? 19.556 7.003 26.357 1.00 92.69 80 ASN A C 1
ATOM 618 O O . ASN A 1 80 ? 19.641 7.759 27.329 1.00 92.69 80 ASN A O 1
ATOM 622 N N . VAL A 1 81 ? 18.931 7.358 25.230 1.00 95.25 81 VAL A N 1
ATOM 623 C CA . VAL A 1 81 ? 18.261 8.655 25.134 1.00 95.25 81 VAL A CA 1
ATOM 624 C C . VAL A 1 81 ? 17.051 8.694 26.079 1.00 95.25 81 VAL A C 1
ATOM 626 O O . VAL A 1 81 ? 16.323 7.699 26.183 1.00 95.25 81 VAL A O 1
ATOM 629 N N . PRO A 1 82 ? 16.786 9.829 26.757 1.00 94.31 82 PRO A N 1
ATOM 630 C CA . PRO A 1 82 ? 15.710 9.926 27.744 1.00 94.31 82 PRO A CA 1
ATOM 631 C C . PRO A 1 82 ? 14.345 9.470 27.222 1.00 94.31 82 PRO A C 1
ATOM 633 O O . PRO A 1 82 ? 13.655 8.733 27.915 1.00 94.31 82 PRO A O 1
ATOM 636 N N . ALA A 1 83 ? 13.995 9.825 25.980 1.00 94.19 83 ALA A N 1
ATOM 637 C CA . ALA A 1 83 ? 12.727 9.435 25.366 1.00 94.19 83 ALA A CA 1
ATOM 638 C C . ALA A 1 83 ? 12.545 7.906 25.303 1.00 94.19 83 ALA A C 1
ATOM 640 O O . ALA A 1 83 ? 11.476 7.402 25.632 1.00 94.19 83 ALA A O 1
ATOM 641 N N . VAL A 1 84 ? 13.591 7.149 24.952 1.00 95.69 84 VAL A N 1
ATOM 642 C CA . VAL A 1 84 ? 13.524 5.677 24.895 1.00 95.69 84 VAL A CA 1
ATOM 643 C C . VAL A 1 84 ? 13.461 5.082 26.301 1.00 95.69 84 VAL A C 1
ATOM 645 O O . VAL A 1 84 ? 12.639 4.207 26.559 1.00 95.69 84 VAL A O 1
ATOM 648 N N . LYS A 1 85 ? 14.260 5.600 27.242 1.00 95.44 85 LYS A N 1
ATOM 649 C CA . LYS A 1 85 ? 14.251 5.154 28.647 1.00 95.44 85 LYS A CA 1
ATOM 650 C C . LYS A 1 85 ? 12.937 5.437 29.375 1.00 95.44 85 LYS A C 1
ATOM 652 O O . LYS A 1 85 ? 12.611 4.757 30.346 1.00 95.44 85 LYS A O 1
ATOM 657 N N . GLN A 1 86 ? 12.202 6.452 28.934 1.00 96.38 86 GLN A N 1
ATOM 658 C CA . GLN A 1 86 ? 10.902 6.835 29.479 1.00 96.38 86 GLN A CA 1
ATOM 659 C C . GLN A 1 86 ? 9.731 6.119 28.796 1.00 96.38 86 GLN A C 1
ATOM 661 O O . GLN A 1 86 ? 8.628 6.151 29.336 1.00 96.38 86 GLN A O 1
ATOM 666 N N . ALA A 1 87 ? 9.936 5.451 27.656 1.00 97.38 87 ALA A N 1
ATOM 667 C CA . ALA A 1 87 ? 8.884 4.710 26.968 1.00 97.38 87 ALA A CA 1
ATOM 668 C C . ALA A 1 87 ? 8.549 3.409 27.719 1.00 97.38 87 ALA A C 1
ATOM 670 O O . ALA A 1 87 ? 9.379 2.508 27.824 1.00 97.38 87 ALA A O 1
ATOM 671 N N . LEU A 1 88 ? 7.318 3.298 28.223 1.00 97.44 88 LEU A N 1
ATOM 672 C CA . LEU A 1 88 ? 6.824 2.139 28.973 1.00 97.44 88 LEU A CA 1
ATOM 673 C C . LEU A 1 88 ? 6.288 1.044 28.040 1.00 97.44 88 LEU A C 1
ATOM 675 O O . LEU A 1 88 ? 6.622 -0.134 28.183 1.00 97.44 88 LEU A O 1
ATOM 679 N N . CYS A 1 89 ? 5.459 1.436 27.074 1.00 98.06 89 CYS A N 1
ATOM 680 C CA . CYS A 1 89 ? 4.958 0.573 26.006 1.00 98.06 89 CYS A CA 1
ATOM 681 C C . CYS A 1 89 ? 4.467 1.409 24.819 1.00 98.06 89 CYS A C 1
ATOM 683 O O . CYS A 1 89 ? 4.302 2.623 24.931 1.00 98.06 89 CYS A O 1
ATOM 685 N N . GLY A 1 90 ? 4.225 0.769 23.680 1.00 98.06 90 GLY A N 1
ATOM 686 C CA . GLY A 1 90 ? 3.661 1.434 22.510 1.00 98.06 90 GLY A CA 1
ATOM 687 C C . GLY A 1 90 ? 3.050 0.450 21.523 1.00 98.06 90 GLY A C 1
ATOM 688 O O . GLY A 1 90 ? 3.334 -0.746 21.593 1.00 98.06 90 GLY A O 1
ATOM 689 N N . LEU A 1 91 ? 2.210 0.959 20.627 1.00 98.12 91 LEU A N 1
ATOM 690 C CA . LEU A 1 91 ? 1.585 0.207 19.539 1.00 98.12 91 LEU A CA 1
ATOM 691 C C . LEU A 1 91 ? 1.852 0.928 18.223 1.00 98.12 91 LEU A C 1
ATOM 693 O O . LEU A 1 91 ? 1.780 2.155 18.168 1.00 98.12 91 LEU A O 1
ATOM 697 N N . LEU A 1 92 ? 2.146 0.155 17.185 1.00 95.94 92 LEU A N 1
ATOM 698 C CA . LEU A 1 92 ? 2.376 0.630 15.827 1.00 95.94 92 LEU A CA 1
ATOM 699 C C . LEU A 1 92 ? 1.547 -0.213 14.866 1.00 95.94 92 LEU A C 1
ATOM 701 O O . LEU A 1 92 ? 1.693 -1.434 14.837 1.00 95.94 92 LEU A O 1
ATOM 705 N N . TRP A 1 93 ? 0.689 0.434 14.095 1.00 92.50 93 TRP A N 1
ATOM 706 C CA . TRP A 1 93 ? -0.092 -0.198 13.043 1.00 92.50 93 TRP A CA 1
ATOM 707 C C . TRP A 1 93 ? 0.528 0.121 11.685 1.00 92.50 93 TRP A C 1
ATOM 709 O O . TRP A 1 93 ? 1.099 1.191 11.488 1.00 92.50 93 TRP A O 1
ATOM 719 N N . GLU A 1 94 ? 0.396 -0.819 10.750 1.00 87.44 94 GLU A N 1
ATOM 720 C CA . GLU A 1 94 ? 0.836 -0.646 9.360 1.00 87.44 94 GLU A CA 1
ATOM 721 C C . GLU A 1 94 ? 0.075 0.527 8.702 1.00 87.44 94 GLU A C 1
ATOM 723 O O . GLU A 1 94 ? 0.635 1.302 7.937 1.00 87.44 94 GLU A O 1
ATOM 728 N N . GLU A 1 95 ? -1.191 0.708 9.075 1.00 84.56 95 GLU A N 1
ATOM 729 C CA . GLU A 1 95 ? -2.149 1.636 8.474 1.00 84.56 95 GLU A CA 1
ATOM 730 C C . GLU A 1 95 ? -2.651 2.663 9.507 1.00 84.56 95 GLU A C 1
ATOM 732 O O . GLU A 1 95 ? -2.618 2.424 10.717 1.00 84.56 95 GLU A O 1
ATOM 737 N N . VAL A 1 96 ? -3.180 3.801 9.046 1.00 83.88 96 VAL A N 1
ATOM 738 C CA . VAL A 1 96 ? -3.796 4.805 9.930 1.00 83.88 96 VAL A CA 1
ATOM 739 C C . VAL A 1 96 ? -5.101 4.253 10.519 1.00 83.88 96 VAL A C 1
ATOM 741 O O . VAL A 1 96 ? -5.966 3.767 9.792 1.00 83.88 96 VAL A O 1
ATOM 744 N N . ARG A 1 97 ? -5.259 4.313 11.846 1.00 85.81 97 ARG A N 1
ATOM 745 C CA . ARG A 1 97 ? -6.383 3.714 12.581 1.00 85.81 97 ARG A CA 1
ATOM 746 C C . ARG A 1 97 ? -7.249 4.771 13.277 1.00 85.81 97 ARG A C 1
ATOM 748 O O . ARG A 1 97 ? -6.705 5.690 13.899 1.00 85.81 97 ARG A O 1
ATOM 755 N N . PRO A 1 98 ? -8.587 4.615 13.283 1.00 83.88 98 PRO A N 1
ATOM 756 C CA . PRO A 1 98 ? -9.497 5.512 13.988 1.00 83.88 98 PRO A CA 1
ATOM 757 C C . PRO A 1 98 ? -9.591 5.186 15.486 1.00 83.88 98 PRO A C 1
ATOM 759 O O . PRO A 1 98 ? -10.679 5.043 16.038 1.00 83.88 98 PRO A O 1
ATOM 762 N N . ILE A 1 99 ? -8.452 5.061 16.176 1.00 89.69 99 ILE A N 1
ATOM 763 C CA . ILE A 1 99 ? -8.440 4.808 17.624 1.00 89.69 99 ILE A CA 1
ATOM 764 C C . ILE A 1 99 ? -9.046 6.017 18.345 1.00 89.69 99 ILE A C 1
ATOM 766 O O . ILE A 1 99 ? -8.695 7.162 18.052 1.00 89.69 99 ILE A O 1
ATOM 770 N N . ARG A 1 100 ? -9.955 5.773 19.296 1.00 88.56 100 ARG A N 1
ATOM 771 C CA . ARG A 1 100 ? -10.589 6.832 20.104 1.00 88.56 100 ARG A CA 1
ATOM 772 C C . ARG A 1 100 ? -10.301 6.721 21.587 1.00 88.56 100 ARG A C 1
ATOM 774 O O . ARG A 1 100 ? -10.256 7.748 22.265 1.00 88.56 100 ARG A O 1
ATOM 781 N N . ARG A 1 101 ? -10.080 5.509 22.098 1.00 91.88 101 ARG A N 1
ATOM 782 C CA . ARG A 1 101 ? -9.677 5.293 23.492 1.00 91.88 101 ARG A CA 1
ATOM 783 C C . ARG A 1 101 ? -8.531 4.303 23.577 1.00 91.88 101 ARG A C 1
ATOM 785 O O . ARG A 1 101 ? -8.549 3.274 22.908 1.00 91.88 101 ARG A O 1
ATOM 792 N N . LEU A 1 102 ? -7.563 4.614 24.429 1.00 96.56 102 LEU A N 1
ATOM 793 C CA . LEU A 1 102 ? -6.487 3.708 24.803 1.00 96.56 102 LEU A CA 1
ATOM 794 C C . LEU A 1 102 ? -6.631 3.376 26.287 1.00 96.56 102 LEU A C 1
ATOM 796 O O . LEU A 1 102 ? -6.524 4.272 27.123 1.00 96.56 102 LEU A O 1
ATOM 800 N N . GLU A 1 103 ? -6.883 2.112 26.613 1.00 96.19 103 GLU A N 1
ATOM 801 C CA . GLU A 1 103 ? -7.019 1.647 27.995 1.00 96.19 103 GLU A CA 1
ATOM 802 C C . GLU A 1 103 ? -5.736 0.935 28.429 1.00 96.19 103 GLU A C 1
ATOM 804 O O . GLU A 1 103 ? -5.253 0.024 27.755 1.00 96.19 103 GLU A O 1
ATOM 809 N N . LEU A 1 104 ? -5.196 1.341 29.574 1.00 96.94 104 LEU A N 1
ATOM 810 C CA . LEU A 1 104 ? -4.044 0.730 30.225 1.00 96.94 104 LEU A CA 1
ATOM 811 C C . LEU A 1 104 ? -4.520 0.049 31.499 1.00 96.94 104 LEU A C 1
ATOM 813 O O . LEU A 1 104 ? -5.101 0.713 32.353 1.00 96.94 104 LEU A O 1
ATOM 817 N N . THR A 1 105 ? -4.270 -1.252 31.630 1.00 96.00 105 THR A N 1
ATOM 818 C CA . THR A 1 105 ? -4.686 -2.038 32.799 1.00 96.00 105 THR A CA 1
ATOM 819 C C . THR A 1 105 ? -3.491 -2.738 33.433 1.00 96.00 105 THR A C 1
ATOM 821 O O . THR A 1 105 ? -2.765 -3.479 32.766 1.00 96.00 105 THR A O 1
ATOM 824 N N . TRP A 1 106 ? -3.299 -2.542 34.736 1.00 94.81 106 TRP A N 1
ATOM 825 C CA . TRP A 1 106 ? -2.308 -3.268 35.532 1.00 94.81 106 TRP A CA 1
ATOM 826 C C . TRP A 1 106 ? -2.973 -4.414 36.295 1.00 94.81 106 TRP A C 1
ATOM 828 O O . TRP A 1 106 ? -4.052 -4.250 36.865 1.00 94.81 106 TRP A O 1
ATOM 838 N N . SER A 1 107 ? -2.327 -5.583 36.325 1.00 88.88 107 SER A N 1
ATOM 839 C CA . SER A 1 107 ? -2.847 -6.737 37.064 1.00 88.88 107 SER A CA 1
ATOM 840 C C . SER A 1 107 ? -2.917 -6.451 38.569 1.00 88.88 107 SER A C 1
ATOM 842 O O . SER A 1 107 ? -2.213 -5.587 39.098 1.00 88.88 107 SER A O 1
ATOM 844 N N . GLY A 1 108 ? -3.743 -7.212 39.294 1.00 80.44 108 GLY A N 1
ATOM 845 C CA . GLY A 1 108 ? -3.835 -7.101 40.756 1.00 80.44 108 GLY A CA 1
ATOM 846 C C . GLY A 1 108 ? -2.490 -7.291 41.476 1.00 80.44 108 GLY A C 1
ATOM 847 O O . GLY A 1 108 ? -2.291 -6.719 42.546 1.00 80.44 108 GLY A O 1
ATOM 848 N N . GLU A 1 109 ? -1.567 -8.032 40.855 1.00 81.06 109 GLU A N 1
ATOM 849 C CA . GLU A 1 109 ? -0.222 -8.357 41.349 1.00 81.06 109 GLU A CA 1
ATOM 850 C C . GLU A 1 109 ? 0.843 -7.296 41.011 1.00 81.06 109 GLU A C 1
ATOM 852 O O . GLU A 1 109 ? 1.960 -7.360 41.526 1.00 81.06 109 GLU A O 1
ATOM 857 N N . ALA A 1 110 ? 0.530 -6.313 40.158 1.00 83.00 110 ALA A N 1
ATOM 858 C CA . ALA A 1 110 ? 1.471 -5.259 39.792 1.00 83.00 110 ALA A CA 1
ATOM 859 C C . ALA A 1 110 ? 1.780 -4.358 41.001 1.00 83.00 110 ALA A C 1
ATOM 861 O O . ALA A 1 110 ? 0.888 -3.724 41.564 1.00 83.00 110 ALA A O 1
ATOM 862 N N . ALA A 1 111 ? 3.056 -4.292 41.391 1.00 78.06 111 ALA A N 1
ATOM 863 C CA . ALA A 1 111 ? 3.487 -3.563 42.585 1.00 78.06 111 ALA A CA 1
ATOM 864 C C . ALA A 1 111 ? 3.868 -2.097 42.305 1.00 78.06 111 ALA A C 1
ATOM 866 O O . ALA A 1 111 ? 3.590 -1.223 43.122 1.00 78.06 111 ALA A O 1
ATOM 867 N N . ASN A 1 112 ? 4.486 -1.820 41.151 1.00 90.88 112 ASN A N 1
ATOM 868 C CA . ASN A 1 112 ? 5.053 -0.507 40.827 1.00 90.88 112 ASN A CA 1
ATOM 869 C C . ASN A 1 112 ? 4.297 0.135 39.658 1.00 90.88 112 ASN A C 1
ATOM 871 O O . ASN A 1 112 ? 4.740 0.070 38.512 1.00 90.88 112 ASN A O 1
ATOM 875 N N . ILE A 1 113 ? 3.146 0.739 39.947 1.00 92.94 113 ILE A N 1
ATOM 876 C CA . ILE A 1 113 ? 2.318 1.437 38.954 1.00 92.94 113 ILE A CA 1
ATOM 877 C C . ILE A 1 113 ? 2.744 2.916 38.900 1.00 92.94 113 ILE A C 1
ATOM 879 O O . ILE A 1 113 ? 2.895 3.531 39.962 1.00 92.94 113 ILE A O 1
ATOM 883 N N . PRO A 1 114 ? 2.967 3.504 37.709 1.00 93.12 114 PRO A N 1
ATOM 884 C CA . PRO A 1 114 ? 3.223 4.936 37.594 1.00 93.12 114 PRO A CA 1
ATOM 885 C C . PRO A 1 114 ? 2.037 5.757 38.125 1.00 93.12 114 PRO A C 1
ATOM 887 O O . PRO A 1 114 ? 0.892 5.433 37.802 1.00 93.12 114 PRO A O 1
ATOM 890 N N . PRO A 1 115 ? 2.272 6.832 38.898 1.00 91.81 115 PRO A N 1
ATOM 891 C CA . PRO A 1 115 ? 1.229 7.796 39.229 1.00 91.81 115 PRO A CA 1
ATOM 892 C C . PRO A 1 115 ? 0.526 8.312 37.957 1.00 91.81 115 PRO A C 1
ATOM 894 O O . PRO A 1 115 ? 1.211 8.572 36.965 1.00 91.81 115 PRO A O 1
ATOM 897 N N . PRO A 1 116 ? -0.811 8.480 37.942 1.00 90.81 116 PRO A N 1
ATOM 898 C CA . PRO A 1 116 ? -1.524 8.881 36.727 1.00 90.81 116 PRO A CA 1
ATOM 899 C C . PRO A 1 116 ? -1.083 10.222 36.126 1.00 90.81 116 PRO A C 1
ATOM 901 O O . PRO A 1 116 ? -1.123 10.388 34.912 1.00 90.81 116 PRO A O 1
ATOM 904 N N . ASP A 1 117 ? -0.624 11.161 36.953 1.00 90.69 117 ASP A N 1
ATOM 905 C CA . ASP A 1 117 ? -0.060 12.452 36.541 1.00 90.69 117 ASP A CA 1
ATOM 906 C C . ASP A 1 117 ? 1.361 12.341 35.952 1.00 90.69 117 ASP A C 1
ATOM 908 O O . ASP A 1 117 ? 1.834 13.260 35.279 1.00 90.69 117 ASP A O 1
ATOM 912 N N . GLN A 1 118 ? 2.033 11.205 36.169 1.00 93.88 118 GLN A N 1
ATOM 913 C CA . GLN A 1 118 ? 3.314 10.857 35.552 1.00 93.88 118 GLN A CA 1
ATOM 914 C C . GLN A 1 118 ? 3.161 10.083 34.241 1.00 93.88 118 GLN A C 1
ATOM 916 O O . GLN A 1 118 ? 4.149 9.931 33.523 1.00 93.88 118 GLN A O 1
ATOM 921 N N . LEU A 1 119 ? 1.969 9.587 33.907 1.00 95.75 119 LEU A N 1
ATOM 922 C CA . LEU A 1 119 ? 1.736 8.915 32.632 1.00 95.75 119 LEU A CA 1
ATOM 923 C C . LEU A 1 119 ? 1.576 9.938 31.511 1.00 95.75 119 LEU A C 1
ATOM 925 O O . LEU A 1 119 ? 0.839 10.916 31.632 1.00 95.75 119 LEU A O 1
ATOM 929 N N . THR A 1 120 ? 2.228 9.669 30.388 1.00 96.62 120 THR A N 1
ATOM 930 C CA . THR A 1 120 ? 2.035 10.418 29.148 1.00 96.62 120 THR A CA 1
ATOM 931 C C . THR A 1 120 ? 1.585 9.478 28.049 1.00 96.62 120 THR A C 1
ATOM 933 O O . THR A 1 120 ? 1.987 8.316 28.003 1.00 96.62 120 THR A O 1
ATOM 936 N N . LEU A 1 121 ? 0.765 9.991 27.139 1.00 97.62 121 LEU A N 1
ATOM 937 C CA . LEU A 1 121 ? 0.454 9.320 25.888 1.00 97.62 121 LEU A CA 1
ATOM 938 C C . LEU A 1 121 ? 0.810 10.260 24.745 1.00 97.62 121 LEU A C 1
ATOM 940 O O . LEU A 1 121 ? 0.227 11.332 24.623 1.00 97.62 121 LEU A O 1
ATOM 944 N N . THR A 1 122 ? 1.730 9.846 23.884 1.00 97.06 122 THR A N 1
ATOM 945 C CA . THR A 1 122 ? 1.996 10.516 22.612 1.00 97.06 122 THR A CA 1
ATOM 946 C C . THR A 1 122 ? 1.410 9.680 21.487 1.00 97.06 122 THR A C 1
ATOM 948 O O . THR A 1 122 ? 1.726 8.498 21.375 1.00 97.06 122 THR A O 1
ATOM 951 N N . TYR A 1 123 ? 0.574 10.283 20.649 1.00 94.00 123 TYR A N 1
ATOM 952 C CA . TYR A 1 123 ? 0.051 9.656 19.440 1.00 94.00 123 TYR A CA 1
ATOM 953 C C . TYR A 1 123 ? 0.589 10.365 18.196 1.00 94.00 123 TYR A C 1
ATOM 955 O O . TYR A 1 123 ? 0.988 11.533 18.236 1.00 94.00 123 TYR A O 1
ATOM 963 N N . PHE A 1 124 ? 0.625 9.628 17.095 1.00 90.31 124 PHE A N 1
ATOM 964 C CA . PHE A 1 124 ? 1.095 10.102 15.805 1.00 90.31 124 PHE A CA 1
ATOM 965 C C . PHE A 1 124 ? -0.090 10.682 15.029 1.00 90.31 124 PHE A C 1
ATOM 967 O O . PHE A 1 124 ? -1.029 9.973 14.684 1.00 90.31 124 PHE A O 1
ATOM 974 N N . ASP A 1 125 ? -0.101 12.000 14.857 1.00 83.75 125 ASP A N 1
ATOM 975 C CA . ASP A 1 125 ? -1.277 12.742 14.405 1.00 83.75 125 ASP A CA 1
ATOM 976 C C . ASP A 1 125 ? -1.351 12.767 12.873 1.00 83.75 125 ASP A C 1
ATOM 978 O O . ASP A 1 125 ? -0.468 13.315 12.222 1.00 83.75 125 ASP A O 1
ATOM 982 N N . SER A 1 126 ? -2.416 12.201 12.299 1.00 74.38 126 SER A N 1
ATOM 983 C CA . SER A 1 126 ? -2.619 12.118 10.840 1.00 74.38 126 SER A CA 1
ATOM 984 C C . SER A 1 126 ? -3.162 13.385 10.172 1.00 74.38 126 SER A C 1
ATOM 986 O O . SER A 1 126 ? -3.533 13.365 8.993 1.00 74.38 126 SER A O 1
ATOM 988 N N . SER A 1 127 ? -3.249 14.499 10.902 1.00 67.88 127 SER A N 1
ATOM 989 C CA . SER A 1 127 ? -3.849 15.731 10.385 1.00 67.88 127 SER A CA 1
ATOM 990 C C . SER A 1 127 ? -2.946 16.555 9.458 1.00 67.88 127 SER A C 1
ATOM 992 O O . SER A 1 127 ? -3.473 17.345 8.666 1.00 67.88 127 SER A O 1
ATOM 994 N N . ASP A 1 128 ? -1.622 16.383 9.478 1.00 59.12 128 ASP A N 1
ATOM 995 C CA . ASP A 1 128 ? -0.716 17.123 8.588 1.00 59.12 128 ASP A CA 1
ATOM 996 C C . ASP A 1 128 ? -0.846 16.656 7.135 1.00 59.12 128 ASP A C 1
ATOM 998 O O . ASP A 1 128 ? -1.337 15.557 6.906 1.00 59.12 128 ASP A O 1
ATOM 1002 N N . GLN A 1 129 ? -0.464 17.504 6.166 1.00 53.56 129 GLN A N 1
ATOM 1003 C CA . GLN A 1 129 ? -0.830 17.401 4.743 1.00 53.56 129 GLN A CA 1
ATOM 1004 C C . GLN A 1 129 ? -0.102 16.356 3.873 1.00 53.56 129 GLN A C 1
ATOM 1006 O O . GLN A 1 129 ? -0.185 16.415 2.650 1.00 53.56 129 GLN A O 1
ATOM 1011 N N . ASN A 1 130 ? 0.572 15.374 4.464 1.00 59.12 130 ASN A N 1
ATOM 1012 C CA . ASN A 1 130 ? 1.421 14.445 3.715 1.00 59.12 130 ASN A CA 1
ATOM 1013 C C . ASN A 1 130 ? 0.791 13.058 3.562 1.00 59.12 130 ASN A C 1
ATOM 1015 O O . ASN A 1 130 ? -0.226 12.766 4.197 1.00 59.12 130 ASN A O 1
ATOM 1019 N N . ALA A 1 131 ? 1.369 12.230 2.687 1.00 62.44 131 ALA A N 1
ATOM 1020 C CA . ALA A 1 131 ? 1.027 10.816 2.628 1.00 62.44 131 ALA A CA 1
ATOM 1021 C C . ALA A 1 131 ? 1.545 10.123 3.895 1.00 62.44 131 ALA A C 1
ATOM 1023 O O . ALA A 1 131 ? 2.753 10.113 4.163 1.00 62.44 131 ALA A O 1
ATOM 1024 N N . HIS A 1 132 ? 0.618 9.559 4.671 1.00 66.38 132 HIS A N 1
ATOM 1025 C CA . HIS A 1 132 ? 0.919 8.939 5.957 1.00 66.38 132 HIS A CA 1
ATOM 1026 C C . HIS A 1 132 ? 1.241 7.475 5.785 1.00 66.38 132 HIS A C 1
ATOM 1028 O O . HIS A 1 132 ? 0.363 6.648 5.553 1.00 66.38 132 HIS A O 1
ATOM 1034 N N . THR A 1 133 ? 2.515 7.163 5.961 1.00 77.88 133 THR A N 1
ATOM 1035 C CA . THR A 1 133 ? 2.957 5.806 6.235 1.00 77.88 133 THR A CA 1
ATOM 1036 C C . THR A 1 133 ? 3.565 5.792 7.622 1.00 77.88 133 THR A C 1
ATOM 1038 O O . THR A 1 133 ? 4.109 6.782 8.117 1.00 77.88 133 THR A O 1
ATOM 1041 N N . TRP A 1 134 ? 3.564 4.623 8.230 1.00 82.19 134 TRP A N 1
ATOM 1042 C CA . TRP A 1 134 ? 4.283 4.381 9.463 1.00 82.19 134 TRP A CA 1
ATOM 1043 C C . TRP A 1 134 ? 5.819 4.469 9.322 1.00 82.19 134 TRP A C 1
ATOM 1045 O O . TRP A 1 134 ? 6.501 4.135 10.281 1.00 82.19 134 TRP A O 1
ATOM 1055 N N . TRP A 1 135 ? 6.381 4.936 8.193 1.00 85.38 135 TRP A N 1
ATOM 1056 C CA . TRP A 1 135 ? 7.812 5.241 8.002 1.00 85.38 135 TRP A CA 1
ATOM 1057 C C . TRP A 1 135 ? 8.169 6.729 8.142 1.00 85.38 135 TRP A C 1
ATOM 1059 O O . TRP A 1 135 ? 9.305 7.052 8.504 1.00 85.38 135 TRP A O 1
ATOM 1069 N N . ASN A 1 136 ? 7.232 7.640 7.866 1.00 76.00 136 ASN A N 1
ATOM 1070 C CA . ASN A 1 136 ? 7.482 9.081 7.732 1.00 76.00 136 ASN A CA 1
ATOM 1071 C C . ASN A 1 136 ? 6.534 9.943 8.590 1.00 76.00 136 ASN A C 1
ATOM 1073 O O . ASN A 1 136 ? 5.846 10.815 8.062 1.00 76.00 136 ASN A O 1
ATOM 1077 N N . PRO A 1 137 ? 6.488 9.754 9.918 1.00 67.94 137 PRO A N 1
ATOM 1078 C CA . PRO A 1 137 ? 5.627 10.560 10.761 1.00 67.94 137 PRO A CA 1
ATOM 1079 C C . PRO A 1 137 ? 6.125 11.996 10.880 1.00 67.94 137 PRO A C 1
ATOM 1081 O O . PRO A 1 137 ? 7.291 12.238 11.196 1.00 67.94 137 PRO A O 1
ATOM 1084 N N . LEU A 1 138 ? 5.217 12.951 10.706 1.00 66.19 138 LEU A N 1
ATOM 1085 C CA . LEU A 1 138 ? 5.563 14.373 10.704 1.00 66.19 138 LEU A CA 1
ATOM 1086 C C . LEU A 1 138 ? 4.992 15.132 11.902 1.00 66.19 138 LEU A C 1
ATOM 1088 O O . LEU A 1 138 ? 5.571 16.139 12.312 1.00 66.19 138 LEU A O 1
ATOM 1092 N N . MET A 1 139 ? 3.921 14.627 12.523 1.00 81.75 139 MET A N 1
ATOM 1093 C CA . MET A 1 139 ? 3.304 15.248 13.692 1.00 81.75 139 MET A CA 1
ATOM 1094 C C . MET A 1 139 ? 3.120 14.247 14.839 1.00 81.75 139 MET A C 1
ATOM 1096 O O . MET A 1 139 ? 2.601 13.146 14.669 1.00 81.75 139 MET A O 1
ATOM 1100 N N . LYS A 1 140 ? 3.558 14.650 16.034 1.00 89.56 140 LYS A N 1
ATOM 1101 C CA . LYS A 1 140 ? 3.375 13.921 17.294 1.00 89.56 140 LYS A CA 1
ATOM 1102 C C . LYS A 1 140 ? 2.628 14.832 18.257 1.00 89.56 140 LYS A C 1
ATOM 1104 O O . LYS A 1 140 ? 3.059 15.965 18.468 1.00 89.56 140 LYS A O 1
ATOM 1109 N N . THR A 1 141 ? 1.563 14.323 18.862 1.00 91.81 141 THR A N 1
ATOM 1110 C CA . THR A 1 141 ? 0.716 15.084 19.784 1.00 91.81 141 THR A CA 1
ATOM 1111 C C . THR A 1 141 ? 0.610 14.338 21.110 1.00 91.81 141 THR A C 1
ATOM 1113 O O . THR A 1 141 ? 0.397 13.126 21.134 1.00 91.81 141 THR A O 1
ATOM 1116 N N . GLU A 1 142 ? 0.788 15.043 22.228 1.00 94.06 142 GLU A N 1
ATOM 1117 C CA . GLU A 1 142 ? 0.523 14.487 23.560 1.00 94.06 142 GLU A CA 1
ATOM 1118 C C . GLU A 1 142 ? -0.985 14.558 23.842 1.00 94.06 142 GLU A C 1
ATOM 1120 O O . GLU A 1 142 ? -1.609 15.605 23.655 1.00 94.06 142 GLU A O 1
ATOM 1125 N N . ALA A 1 143 ? -1.583 13.444 24.258 1.00 91.94 143 ALA A N 1
ATOM 1126 C CA . ALA A 1 143 ? -2.986 13.392 24.646 1.00 91.94 143 ALA A CA 1
ATOM 1127 C C . ALA A 1 143 ? -3.225 14.113 25.983 1.00 91.94 143 ALA A C 1
ATOM 1129 O O . ALA A 1 143 ? -2.305 14.347 26.767 1.00 91.94 143 ALA A O 1
ATOM 1130 N N . GLY A 1 144 ? -4.490 14.440 26.259 1.00 87.88 144 GLY A N 1
ATOM 1131 C CA . GLY A 1 144 ? -4.895 14.968 27.563 1.00 87.88 144 GLY A CA 1
ATOM 1132 C C . GLY A 1 144 ? -4.683 13.966 28.710 1.00 87.88 144 GLY A C 1
ATOM 1133 O O . GLY A 1 144 ? -4.355 12.802 28.468 1.00 87.88 144 GLY A O 1
ATOM 1134 N N . PRO A 1 145 ? -4.886 14.397 29.969 1.00 88.50 145 PRO A N 1
ATOM 1135 C CA . PRO A 1 145 ? -4.753 13.516 31.127 1.00 88.50 145 PRO A CA 1
ATOM 1136 C C . PRO A 1 145 ? -5.727 12.327 31.040 1.00 88.50 145 PRO A C 1
ATOM 1138 O O . PRO A 1 145 ? -6.837 12.491 30.523 1.00 88.50 145 PRO A O 1
ATOM 1141 N N . PRO A 1 146 ? -5.345 11.143 31.552 1.00 93.31 146 PRO A N 1
ATOM 1142 C CA . PRO A 1 146 ? -6.205 9.971 31.504 1.00 93.31 146 PRO A CA 1
ATOM 1143 C C . PRO A 1 146 ? -7.346 10.056 32.524 1.00 93.31 146 PRO A C 1
ATOM 1145 O O . PRO A 1 146 ? -7.203 10.614 33.613 1.00 93.31 146 PRO A O 1
ATOM 1148 N N . GLU A 1 147 ? -8.463 9.412 32.203 1.00 92.62 147 GLU A N 1
ATOM 1149 C CA . GLU A 1 147 ? -9.466 9.013 33.189 1.00 92.62 147 GLU A CA 1
ATOM 1150 C C . GLU A 1 147 ? -8.913 7.843 34.009 1.00 92.62 147 GLU A C 1
ATOM 1152 O O . GLU A 1 147 ? -8.333 6.914 33.446 1.00 92.62 147 GLU A O 1
ATOM 1157 N N . VAL A 1 148 ? -9.093 7.863 35.330 1.00 91.94 148 VAL A N 1
ATOM 1158 C CA . VAL A 1 148 ? -8.522 6.853 36.233 1.00 91.94 148 VAL A CA 1
ATOM 1159 C C . VAL A 1 148 ? -9.641 6.138 36.980 1.00 91.94 148 VAL A C 1
ATOM 1161 O O . VAL A 1 148 ? -10.535 6.779 37.538 1.00 91.94 148 VAL A O 1
ATOM 1164 N N . SER A 1 149 ? -9.600 4.806 37.003 1.00 90.88 149 SER A N 1
ATOM 1165 C CA . SER A 1 149 ? -10.533 3.992 37.783 1.00 90.88 149 SER A CA 1
ATOM 1166 C C . SER A 1 149 ? -10.373 4.224 39.289 1.00 90.88 149 SER A C 1
ATOM 1168 O O . SER A 1 149 ? -9.320 4.625 39.780 1.00 90.88 149 SER A O 1
ATOM 1170 N N . THR A 1 150 ? -11.418 3.923 40.062 1.00 87.81 150 THR A N 1
ATOM 1171 C CA . THR A 1 150 ? -11.422 4.110 41.525 1.00 87.81 150 THR A CA 1
ATOM 1172 C C . THR A 1 150 ? -10.321 3.320 42.241 1.00 87.81 150 THR A C 1
ATOM 1174 O O . THR A 1 150 ? -9.835 3.751 43.282 1.00 87.81 150 THR A O 1
ATOM 1177 N N . ASP A 1 151 ? -9.914 2.176 41.689 1.00 85.94 151 ASP A N 1
ATOM 1178 C CA . ASP A 1 151 ? -8.824 1.350 42.216 1.00 85.94 151 ASP A CA 1
ATOM 1179 C C . ASP A 1 151 ? -7.426 1.774 41.724 1.00 85.94 151 ASP A C 1
ATOM 1181 O O . ASP A 1 151 ? -6.435 1.158 42.116 1.00 85.94 151 ASP A O 1
ATOM 1185 N N . GLY A 1 152 ? -7.341 2.799 40.868 1.00 85.94 152 GLY A N 1
ATOM 1186 C CA . GLY A 1 152 ? -6.097 3.322 40.303 1.00 85.94 152 GLY A CA 1
ATOM 1187 C C . GLY A 1 152 ? -5.381 2.384 39.328 1.00 85.94 152 GLY A C 1
ATOM 1188 O O . GLY A 1 152 ? -4.241 2.663 38.965 1.00 85.94 152 GLY A O 1
ATOM 1189 N N . ARG A 1 153 ? -5.998 1.264 38.926 1.00 90.69 153 ARG A N 1
ATOM 1190 C CA . ARG A 1 153 ? -5.361 0.230 38.088 1.00 90.69 153 ARG A CA 1
ATOM 1191 C C . ARG A 1 153 ? -5.723 0.296 36.614 1.00 90.69 153 ARG A C 1
ATOM 1193 O O . ARG A 1 153 ? -5.124 -0.431 35.824 1.00 90.69 153 ARG A O 1
ATOM 1200 N N . THR A 1 154 ? -6.691 1.129 36.251 1.00 93.81 154 THR A N 1
ATOM 1201 C CA . THR A 1 154 ? -7.077 1.365 34.863 1.00 93.81 154 THR A CA 1
ATOM 1202 C C . THR A 1 154 ? -6.968 2.848 34.554 1.00 93.81 154 THR A C 1
ATOM 1204 O O . THR A 1 154 ? -7.599 3.670 35.219 1.00 93.81 154 THR A O 1
ATOM 1207 N N . CYS A 1 155 ? -6.185 3.179 33.531 1.00 94.50 155 CYS A N 1
ATOM 1208 C CA . CYS A 1 155 ? -6.064 4.530 32.994 1.00 94.50 155 CYS A CA 1
ATOM 1209 C C . CYS A 1 155 ? -6.574 4.537 31.554 1.00 94.50 155 CYS A C 1
ATOM 1211 O O . CYS A 1 155 ? -6.171 3.685 30.762 1.00 94.50 155 CYS A O 1
ATOM 1213 N N . VAL A 1 156 ? -7.430 5.493 31.201 1.00 94.69 156 VAL A N 1
ATOM 1214 C CA . VAL A 1 156 ? -8.008 5.598 29.859 1.00 94.69 156 VAL A CA 1
ATOM 1215 C C . VAL A 1 156 ? -7.694 6.953 29.252 1.00 94.69 156 VAL A C 1
ATOM 1217 O O . VAL A 1 156 ? -8.105 7.988 29.769 1.00 94.69 156 VAL A O 1
ATOM 1220 N N . PHE A 1 157 ? -6.989 6.946 28.127 1.00 94.44 157 PHE A N 1
ATOM 1221 C CA . PHE A 1 157 ? -6.705 8.144 27.348 1.00 94.44 157 PHE A CA 1
ATOM 1222 C C . PHE A 1 157 ? -7.693 8.287 26.193 1.00 94.44 157 PHE A C 1
ATOM 1224 O O . PHE A 1 157 ? -7.993 7.310 25.504 1.00 94.44 157 PHE A O 1
ATOM 1231 N N . ALA A 1 158 ? -8.147 9.513 25.939 1.00 88.38 158 ALA A N 1
ATOM 1232 C CA . ALA A 1 158 ? -8.881 9.857 24.727 1.00 88.38 158 ALA A CA 1
ATOM 1233 C C . ALA A 1 158 ? -7.906 10.243 23.605 1.00 88.38 158 ALA A C 1
ATOM 1235 O O . ALA A 1 158 ? -6.984 11.032 23.822 1.00 88.38 158 ALA A O 1
ATOM 1236 N N . ILE A 1 159 ? -8.139 9.724 22.399 1.00 87.69 159 ILE A N 1
ATOM 1237 C CA . ILE A 1 159 ? -7.378 10.072 21.195 1.00 87.69 159 ILE A CA 1
ATOM 1238 C C . ILE A 1 159 ? -8.344 10.741 20.207 1.00 87.69 159 ILE A C 1
ATOM 1240 O O . ILE A 1 159 ? -9.219 10.075 19.653 1.00 87.69 159 ILE A O 1
ATOM 1244 N N . PRO A 1 160 ? -8.238 12.064 19.989 1.00 78.12 160 PRO A N 1
ATOM 1245 C CA . PRO A 1 160 ? -9.206 12.799 19.177 1.00 78.12 160 PRO A CA 1
ATOM 1246 C C . PRO A 1 160 ? -8.952 12.692 17.664 1.00 78.12 160 PRO A C 1
ATOM 1248 O O . PRO A 1 160 ? -9.704 13.267 16.880 1.00 78.12 160 PRO A O 1
ATOM 1251 N N . ARG A 1 161 ? -7.879 12.015 17.244 1.00 80.88 161 ARG A N 1
ATOM 1252 C CA . ARG A 1 161 ? -7.393 11.951 15.859 1.00 80.88 161 ARG A CA 1
ATOM 1253 C C . ARG A 1 161 ? -7.094 10.525 15.449 1.00 80.88 161 ARG A C 1
ATOM 1255 O O . ARG A 1 161 ? -6.769 9.696 16.291 1.00 80.88 161 ARG A O 1
ATOM 1262 N N . ASP A 1 162 ? -7.158 10.259 14.151 1.00 82.88 162 ASP A N 1
ATOM 1263 C CA . ASP A 1 162 ? -6.668 8.988 13.630 1.00 82.88 162 ASP A CA 1
ATOM 1264 C C . ASP A 1 162 ? -5.148 8.949 13.746 1.00 82.88 162 ASP A C 1
ATOM 1266 O O . ASP A 1 162 ? -4.470 9.969 13.569 1.00 82.88 162 ASP A O 1
ATOM 1270 N N . THR A 1 163 ? -4.632 7.771 14.061 1.00 87.81 163 THR A N 1
ATOM 1271 C CA . THR A 1 163 ? -3.226 7.552 14.376 1.00 87.81 163 THR A CA 1
ATOM 1272 C C . THR A 1 163 ? -2.779 6.193 13.862 1.00 87.81 163 THR A C 1
ATOM 1274 O O . THR A 1 163 ? -3.550 5.240 13.872 1.00 87.81 163 THR A O 1
ATOM 1277 N N . TRP A 1 164 ? -1.529 6.079 13.428 1.00 89.00 164 TRP A N 1
ATOM 1278 C CA . TRP A 1 164 ? -0.879 4.793 13.135 1.00 89.00 164 TRP A CA 1
ATOM 1279 C C . TRP A 1 164 ? 0.052 4.347 14.270 1.00 89.00 164 TRP A C 1
ATOM 1281 O O . TRP A 1 164 ? 0.635 3.269 14.204 1.00 89.00 164 TRP A O 1
ATOM 1291 N N . GLY A 1 165 ? 0.212 5.150 15.326 1.00 93.81 165 GLY A N 1
ATOM 1292 C CA . GLY A 1 165 ? 1.133 4.833 16.411 1.00 93.81 165 GLY A CA 1
ATOM 1293 C C . GLY A 1 165 ? 0.809 5.529 17.727 1.00 93.81 165 GLY A C 1
ATOM 1294 O O . GLY A 1 165 ? 0.319 6.659 17.767 1.00 93.81 165 GLY A O 1
ATOM 1295 N N . VAL A 1 166 ? 1.113 4.865 18.836 1.00 97.00 166 VAL A N 1
ATOM 1296 C CA . VAL A 1 166 ? 1.024 5.444 20.180 1.00 97.00 166 VAL A CA 1
ATOM 1297 C C . VAL A 1 166 ? 2.198 5.002 21.041 1.00 97.00 166 VAL A C 1
ATOM 1299 O O . VAL A 1 166 ? 2.603 3.843 20.997 1.00 97.00 166 VAL A O 1
ATOM 1302 N N . VAL A 1 167 ? 2.717 5.911 21.864 1.00 98.19 167 VAL A N 1
ATOM 1303 C CA . VAL A 1 167 ? 3.741 5.627 22.875 1.00 98.19 167 VAL A CA 1
ATOM 1304 C C . VAL A 1 167 ? 3.251 6.120 24.226 1.00 98.19 167 VAL A C 1
ATOM 1306 O O . VAL A 1 167 ? 2.955 7.302 24.401 1.00 98.19 167 VAL A O 1
ATOM 1309 N N . VAL A 1 168 ? 3.180 5.200 25.184 1.00 98.25 168 VAL A N 1
ATOM 1310 C CA . VAL A 1 168 ? 2.931 5.498 26.592 1.00 98.25 168 VAL A CA 1
ATOM 1311 C C . VAL A 1 168 ? 4.276 5.682 27.273 1.00 98.25 168 VAL A C 1
ATOM 1313 O O . VAL A 1 168 ? 5.091 4.755 27.307 1.00 98.25 168 VAL A O 1
ATOM 1316 N N . GLY A 1 169 ? 4.503 6.871 27.817 1.00 97.19 169 GLY A N 1
ATOM 1317 C CA . GLY A 1 169 ? 5.713 7.219 28.545 1.00 97.19 169 GLY A CA 1
ATOM 1318 C C . GLY A 1 169 ? 5.465 7.452 30.033 1.00 97.19 169 GLY A C 1
ATOM 1319 O O . GLY A 1 169 ? 4.324 7.552 30.492 1.00 97.19 169 GLY A O 1
ATOM 1320 N N . VAL A 1 170 ? 6.559 7.564 30.782 1.00 96.12 170 VAL A N 1
ATOM 1321 C CA . VAL A 1 170 ? 6.572 8.059 32.162 1.00 96.12 170 VAL A CA 1
ATOM 1322 C C . VAL A 1 170 ? 7.406 9.337 32.254 1.00 96.12 170 VAL A C 1
ATOM 1324 O O . VAL A 1 170 ? 8.512 9.407 31.717 1.00 96.12 170 VAL A O 1
ATOM 1327 N N . ARG A 1 171 ? 6.889 10.361 32.940 1.00 92.88 171 ARG A N 1
ATOM 1328 C CA . ARG A 1 171 ? 7.624 11.592 33.272 1.00 92.88 171 ARG A CA 1
ATOM 1329 C C . ARG A 1 171 ? 7.999 11.628 34.752 1.00 92.88 171 ARG A C 1
ATOM 1331 O O . ARG A 1 171 ? 7.222 11.212 35.605 1.00 92.88 171 ARG A O 1
ATOM 1338 N N . GLY A 1 172 ? 9.181 12.162 35.052 1.00 86.31 172 GLY A N 1
ATOM 1339 C CA . GLY A 1 172 ? 9.724 12.273 36.407 1.00 86.31 172 GLY A CA 1
ATOM 1340 C C . GLY A 1 172 ? 11.159 11.752 36.504 1.00 86.31 172 GLY A C 1
ATOM 1341 O O . GLY A 1 172 ? 11.832 11.575 35.490 1.00 86.31 172 GLY A O 1
ATOM 1342 N N . ASP A 1 173 ? 11.610 11.496 37.734 1.00 83.12 173 ASP A N 1
ATOM 1343 C CA . ASP A 1 173 ? 13.002 11.119 38.034 1.00 83.12 173 ASP A CA 1
ATOM 1344 C C . ASP A 1 173 ? 13.317 9.636 37.770 1.00 83.12 173 ASP A C 1
ATOM 1346 O O . ASP A 1 173 ? 14.481 9.233 37.773 1.00 83.12 173 ASP A O 1
ATOM 1350 N N . LYS A 1 174 ? 12.288 8.800 37.579 1.00 90.38 174 LYS A N 1
ATOM 1351 C CA . LYS A 1 174 ? 12.429 7.358 37.341 1.00 90.38 174 LYS A CA 1
ATOM 1352 C C . LYS A 1 174 ? 12.216 7.020 35.868 1.00 90.38 174 LYS A C 1
ATOM 1354 O O . LYS A 1 174 ? 11.326 7.557 35.217 1.00 90.38 174 LYS A O 1
ATOM 1359 N N . GLU A 1 175 ? 13.012 6.079 35.374 1.00 93.56 175 GLU A N 1
ATOM 1360 C CA . GLU A 1 175 ? 12.871 5.495 34.037 1.00 93.56 175 GLU A CA 1
ATOM 1361 C C . GLU A 1 175 ? 11.712 4.479 33.990 1.00 93.56 175 GLU A C 1
ATOM 1363 O O . GLU A 1 175 ? 11.262 3.982 35.027 1.00 93.56 175 GLU A O 1
ATOM 1368 N N . ALA A 1 176 ? 11.257 4.116 32.786 1.00 93.94 176 ALA A N 1
ATOM 1369 C CA . ALA A 1 176 ? 10.186 3.137 32.580 1.00 93.94 176 ALA A CA 1
ATOM 1370 C C . ALA A 1 176 ? 10.493 1.770 33.216 1.00 93.94 176 ALA A C 1
ATOM 1372 O O . ALA A 1 176 ? 9.585 1.091 33.689 1.00 93.94 176 ALA A O 1
ATOM 1373 N N . SER A 1 177 ? 11.777 1.406 33.303 1.00 93.31 177 SER A N 1
ATOM 1374 C CA . SER A 1 177 ? 12.269 0.175 33.937 1.00 93.31 177 SER A CA 1
ATOM 1375 C C . SER A 1 177 ? 11.935 0.059 35.432 1.00 93.31 177 SER A C 1
ATOM 1377 O O . SER A 1 177 ? 11.977 -1.039 35.986 1.00 93.31 177 SER A O 1
ATOM 1379 N N . ALA A 1 178 ? 11.580 1.163 36.100 1.00 94.50 178 ALA A N 1
ATOM 1380 C CA . ALA A 1 178 ? 11.157 1.156 37.500 1.00 94.50 178 ALA A CA 1
ATOM 1381 C C . ALA A 1 178 ? 9.690 0.730 37.698 1.00 94.50 178 ALA A C 1
ATOM 1383 O O . ALA A 1 178 ? 9.271 0.503 38.839 1.00 94.50 178 ALA A O 1
ATOM 1384 N N . TYR A 1 179 ? 8.913 0.637 36.617 1.00 95.31 179 TYR A N 1
ATOM 1385 C CA . TYR A 1 179 ? 7.469 0.446 36.652 1.00 95.31 179 TYR A CA 1
ATOM 1386 C C . TYR A 1 179 ? 7.040 -0.850 35.959 1.00 95.31 179 TYR A C 1
ATOM 1388 O O . TYR A 1 179 ? 7.709 -1.379 35.077 1.00 95.31 179 TYR A O 1
ATOM 1396 N N . SER A 1 180 ? 5.890 -1.377 36.370 1.00 95.31 180 SER A N 1
ATOM 1397 C CA . SER A 1 180 ? 5.246 -2.508 35.701 1.00 95.31 180 SER A CA 1
ATOM 1398 C C . SER A 1 180 ? 4.623 -2.054 34.377 1.00 95.31 180 SER A C 1
ATOM 1400 O O . SER A 1 180 ? 3.987 -1.001 34.323 1.00 95.31 180 SER A O 1
ATOM 1402 N N . VAL A 1 181 ? 4.767 -2.852 33.316 1.00 95.56 181 VAL A N 1
ATOM 1403 C CA . VAL A 1 181 ? 4.192 -2.546 31.996 1.00 95.56 181 VAL A CA 1
ATOM 1404 C C . VAL A 1 181 ? 2.731 -3.023 31.931 1.00 95.56 181 VAL A C 1
ATOM 1406 O O . VAL A 1 181 ? 2.482 -4.206 32.190 1.00 95.56 181 VAL A O 1
ATOM 1409 N N . PRO A 1 182 ? 1.760 -2.157 31.577 1.00 96.00 182 PRO A N 1
ATOM 1410 C CA . PRO A 1 182 ? 0.344 -2.521 31.542 1.00 96.00 182 PRO A CA 1
ATOM 1411 C C . PRO A 1 182 ? -0.004 -3.483 30.393 1.00 96.00 182 PRO A C 1
ATOM 1413 O O . PRO A 1 182 ? 0.748 -3.660 29.428 1.00 96.00 182 PRO A O 1
ATOM 1416 N N . ALA A 1 183 ? -1.186 -4.092 30.481 1.00 95.56 183 ALA A N 1
ATOM 1417 C CA . ALA A 1 183 ? -1.924 -4.544 29.306 1.00 95.56 183 ALA A CA 1
ATOM 1418 C C . ALA A 1 183 ? -2.552 -3.325 28.614 1.00 95.56 183 ALA A C 1
ATOM 1420 O O . ALA A 1 183 ? -2.976 -2.385 29.285 1.00 95.56 183 ALA A O 1
ATOM 1421 N N . ILE A 1 184 ? -2.598 -3.340 27.285 1.00 96.12 184 ILE A N 1
ATOM 1422 C CA . ILE A 1 184 ? -3.059 -2.215 26.470 1.00 96.12 184 ILE A CA 1
ATOM 1423 C C . ILE A 1 184 ? -4.220 -2.665 25.589 1.00 96.12 184 ILE A C 1
ATOM 1425 O O . ILE A 1 184 ? -4.145 -3.730 24.978 1.00 96.12 184 ILE A O 1
ATOM 1429 N N . ARG A 1 185 ? -5.272 -1.850 25.535 1.00 95.69 185 ARG A N 1
ATOM 1430 C CA . ARG A 1 185 ? -6.408 -2.008 24.622 1.00 95.69 185 ARG A CA 1
ATOM 1431 C C . ARG A 1 185 ? -6.568 -0.736 23.808 1.00 95.69 185 ARG A C 1
ATOM 1433 O O . ARG A 1 185 ? -6.457 0.358 24.364 1.00 95.69 185 ARG A O 1
ATOM 1440 N N . ALA A 1 186 ? -6.831 -0.869 22.516 1.00 95.69 186 ALA A N 1
ATOM 1441 C CA . ALA A 1 186 ? -6.986 0.252 21.596 1.00 95.69 186 ALA A CA 1
ATOM 1442 C C . ALA A 1 186 ? -8.365 0.167 20.948 1.00 95.69 186 ALA A C 1
ATOM 1444 O O . ALA A 1 186 ? -8.601 -0.675 20.086 1.00 95.69 186 ALA A O 1
ATOM 1445 N N . LEU A 1 187 ? -9.287 1.017 21.396 1.00 92.94 187 LEU A N 1
ATOM 1446 C CA . LEU A 1 187 ? -10.694 0.931 21.028 1.00 92.94 187 LEU A CA 1
ATOM 1447 C C . LEU A 1 187 ? -11.027 1.832 19.838 1.00 92.94 187 LEU A C 1
ATOM 1449 O O . LEU A 1 187 ? -10.754 3.041 19.868 1.00 92.94 187 LEU A O 1
ATOM 1453 N N . VAL A 1 188 ? -11.671 1.239 18.833 1.00 88.19 188 VAL A N 1
ATOM 1454 C CA . VAL A 1 188 ? -12.240 1.923 17.659 1.00 88.19 188 VAL A CA 1
ATOM 1455 C C . VAL A 1 188 ? -13.762 2.085 17.793 1.00 88.19 188 VAL A C 1
ATOM 1457 O O . VAL A 1 188 ? -14.379 1.355 18.572 1.00 88.19 188 VAL A O 1
ATOM 1460 N N . PRO A 1 189 ? -14.393 3.034 17.071 1.00 82.25 189 PRO A N 1
ATOM 1461 C CA . PRO A 1 189 ? -15.846 3.223 17.084 1.00 82.25 189 PRO A CA 1
ATOM 1462 C C . PRO A 1 189 ? -16.647 2.003 16.618 1.00 82.25 189 PRO A C 1
ATOM 1464 O O . PRO A 1 189 ? -17.789 1.821 17.045 1.00 82.25 189 PRO A O 1
ATOM 1467 N N . GLU A 1 190 ? -16.072 1.182 15.741 1.00 83.94 190 GLU A N 1
ATOM 1468 C CA . GLU A 1 190 ? -16.696 -0.038 15.246 1.00 83.94 190 GLU A CA 1
ATOM 1469 C C . GLU A 1 190 ? -16.943 -1.017 16.391 1.00 83.94 190 GLU A C 1
ATOM 1471 O O . GLU A 1 190 ? -16.144 -1.157 17.316 1.00 83.94 190 GLU A O 1
ATOM 1476 N N . THR A 1 191 ? -18.072 -1.717 16.324 1.00 87.50 191 THR A N 1
ATOM 1477 C CA . THR A 1 191 ? -18.469 -2.677 17.352 1.00 87.50 191 THR A CA 1
ATOM 1478 C C . THR A 1 191 ? -18.360 -4.101 16.842 1.00 87.50 191 THR A C 1
ATOM 1480 O O . THR A 1 191 ? -18.529 -4.366 15.648 1.00 87.50 191 THR A O 1
ATOM 1483 N N . TRP A 1 192 ? -18.095 -5.029 17.758 1.00 90.88 192 TRP A N 1
ATOM 1484 C CA . TRP A 1 192 ? -18.000 -6.443 17.423 1.00 90.88 192 TRP A CA 1
ATOM 1485 C C . TRP A 1 192 ? -19.327 -6.990 16.888 1.00 90.88 192 TRP A C 1
ATOM 1487 O O . TRP A 1 192 ? -20.343 -7.012 17.595 1.00 90.88 192 TRP A O 1
ATOM 1497 N N . LYS A 1 193 ? -19.282 -7.508 15.658 1.00 91.12 193 LYS A N 1
ATOM 1498 C CA . LYS A 1 193 ? -20.295 -8.384 15.055 1.00 91.12 193 LYS A CA 1
ATOM 1499 C C . LYS A 1 193 ? -19.880 -9.841 15.221 1.00 91.12 193 LYS A C 1
ATOM 1501 O O . LYS A 1 193 ? -18.700 -10.115 15.399 1.00 91.12 193 LYS A O 1
ATOM 1506 N N . ARG A 1 194 ? -20.822 -10.781 15.095 1.00 92.12 194 ARG A N 1
ATOM 1507 C CA . ARG A 1 194 ? -20.527 -12.224 15.059 1.00 92.12 194 ARG A CA 1
ATOM 1508 C C . ARG A 1 194 ? -20.951 -12.863 13.754 1.00 92.12 194 ARG A C 1
ATOM 1510 O O . ARG A 1 194 ? -22.072 -12.646 13.291 1.00 92.12 194 ARG A O 1
ATOM 1517 N N . LEU A 1 195 ? -20.069 -13.706 13.232 1.00 93.44 195 LEU A N 1
ATOM 1518 C CA . LEU A 1 195 ? -20.326 -14.597 12.111 1.00 93.44 195 LEU A CA 1
ATOM 1519 C C . LEU A 1 195 ? -19.923 -16.021 12.497 1.00 93.44 195 LEU A C 1
ATOM 1521 O O . LEU A 1 195 ? -18.817 -16.237 12.991 1.00 93.44 195 LEU A O 1
ATOM 1525 N N . ASP A 1 196 ? -20.797 -16.987 12.237 1.00 94.88 196 ASP A N 1
ATOM 1526 C CA . ASP A 1 196 ? -20.427 -18.400 12.230 1.00 94.88 196 ASP A CA 1
ATOM 1527 C C . ASP A 1 196 ? -20.127 -18.803 10.781 1.00 94.88 196 ASP A C 1
ATOM 1529 O O . ASP A 1 196 ? -20.903 -18.478 9.876 1.00 94.88 196 ASP A O 1
ATOM 1533 N N . LEU A 1 197 ? -19.005 -19.489 10.552 1.00 96.88 197 LEU A N 1
ATOM 1534 C CA . LEU A 1 197 ? -18.533 -19.833 9.210 1.00 96.88 197 LEU A CA 1
ATOM 1535 C C . LEU A 1 197 ? -17.966 -21.253 9.108 1.00 96.88 197 LEU A C 1
ATOM 1537 O O . LEU A 1 197 ? -17.537 -21.860 10.093 1.00 96.88 197 LEU A O 1
ATOM 1541 N N . GLU A 1 198 ? -17.925 -21.753 7.875 1.00 97.44 198 GLU A N 1
ATOM 1542 C CA . GLU A 1 198 ? -17.276 -23.000 7.467 1.00 97.44 198 GLU A CA 1
ATOM 1543 C C . GLU A 1 198 ? -16.234 -22.722 6.384 1.00 97.44 198 GLU A C 1
ATOM 1545 O O . GLU A 1 198 ? -16.494 -21.943 5.468 1.00 97.44 198 GLU A O 1
ATOM 1550 N N . ILE A 1 199 ? -15.099 -23.417 6.454 1.00 97.31 199 ILE A N 1
ATOM 1551 C CA . ILE A 1 199 ? -14.051 -23.448 5.432 1.00 97.31 199 ILE A CA 1
ATOM 1552 C C . ILE A 1 199 ? -13.928 -24.896 4.949 1.00 97.31 199 ILE A C 1
ATOM 1554 O O . ILE A 1 199 ? -13.640 -25.790 5.742 1.00 97.31 199 ILE A O 1
ATOM 1558 N N . GLU A 1 200 ? -14.148 -25.127 3.659 1.00 96.19 200 GLU A N 1
ATOM 1559 C CA . GLU A 1 200 ? -14.066 -26.423 2.979 1.00 96.19 200 GLU A CA 1
ATOM 1560 C C . GLU A 1 200 ? -12.908 -26.427 1.971 1.00 96.19 200 GLU A C 1
ATOM 1562 O O . GLU A 1 200 ? -12.687 -25.441 1.265 1.00 96.19 200 GLU A O 1
ATOM 1567 N N . TRP A 1 201 ? -12.192 -27.549 1.873 1.00 94.62 201 TRP A N 1
ATOM 1568 C CA . TRP A 1 201 ? -11.065 -27.734 0.951 1.00 94.62 201 TRP A CA 1
ATOM 1569 C C . TRP A 1 201 ? -10.989 -29.159 0.402 1.00 94.62 201 TRP A C 1
ATOM 1571 O O . TRP A 1 201 ? -11.585 -30.095 0.941 1.00 94.62 201 TRP A O 1
ATOM 1581 N N . GLY A 1 202 ? -10.213 -29.354 -0.669 1.00 88.94 202 GLY A N 1
ATOM 1582 C CA . GLY A 1 202 ? -10.036 -30.673 -1.287 1.00 88.94 202 GLY A CA 1
ATOM 1583 C C . GLY A 1 202 ? -11.319 -31.242 -1.904 1.00 88.94 202 GLY A C 1
ATOM 1584 O O . GLY A 1 202 ? -11.524 -32.460 -1.904 1.00 88.94 202 GLY A O 1
ATOM 1585 N N . PHE A 1 203 ? -12.222 -30.370 -2.356 1.00 89.44 203 PHE A N 1
ATOM 1586 C CA . PHE A 1 203 ? -13.544 -30.749 -2.859 1.00 89.44 203 PHE A CA 1
ATOM 1587 C C . PHE A 1 203 ? -13.521 -31.245 -4.313 1.00 89.44 203 PHE A C 1
ATOM 1589 O O . PHE A 1 203 ? -14.424 -32.002 -4.703 1.00 89.44 203 PHE A O 1
ATOM 1596 N N . ASP A 1 204 ? -12.499 -30.877 -5.090 1.00 85.69 204 ASP A N 1
ATOM 1597 C CA . ASP A 1 204 ? -12.249 -31.357 -6.451 1.00 85.69 204 ASP A CA 1
ATOM 1598 C C . ASP A 1 204 ? -11.214 -32.500 -6.492 1.00 85.69 204 ASP A C 1
ATOM 1600 O O . ASP A 1 204 ? -10.541 -32.817 -5.510 1.00 85.69 204 ASP A O 1
ATOM 1604 N N . ALA A 1 205 ? -11.116 -33.180 -7.637 1.00 83.81 205 ALA A N 1
ATOM 1605 C CA . ALA A 1 205 ? -10.257 -34.353 -7.782 1.00 83.81 205 ALA A CA 1
ATOM 1606 C C . ALA A 1 205 ? -8.753 -34.030 -7.740 1.00 83.81 205 ALA A C 1
ATOM 1608 O O . ALA A 1 205 ? -7.982 -34.881 -7.297 1.00 83.81 205 ALA A O 1
ATOM 1609 N N . ALA A 1 206 ? -8.346 -32.839 -8.186 1.00 83.81 206 ALA A N 1
ATOM 1610 C CA . ALA A 1 206 ? -6.949 -32.422 -8.233 1.00 83.81 206 ALA A CA 1
ATOM 1611 C C . ALA A 1 206 ? -6.420 -32.062 -6.836 1.00 83.81 206 ALA A C 1
ATOM 1613 O O . ALA A 1 206 ? -5.260 -32.330 -6.535 1.00 83.81 206 ALA A O 1
ATOM 1614 N N . THR A 1 207 ? -7.278 -31.525 -5.965 1.00 86.94 207 THR A N 1
ATOM 1615 C CA . THR A 1 207 ? -6.901 -31.054 -4.623 1.00 86.94 207 THR A CA 1
ATOM 1616 C C . THR A 1 207 ? -7.272 -32.018 -3.487 1.00 86.94 207 THR A C 1
ATOM 1618 O O . THR A 1 207 ? -6.811 -31.879 -2.352 1.00 86.94 207 THR A O 1
ATOM 1621 N N . ALA A 1 208 ? -8.072 -33.057 -3.754 1.00 85.62 208 ALA A N 1
ATOM 1622 C CA . ALA A 1 208 ? -8.558 -33.985 -2.726 1.00 85.62 208 ALA A CA 1
ATOM 1623 C C . ALA A 1 208 ? -7.451 -34.674 -1.903 1.00 85.62 208 ALA A C 1
ATOM 1625 O O . ALA A 1 208 ? -7.663 -35.003 -0.730 1.00 85.62 208 ALA A O 1
ATOM 1626 N N . THR A 1 209 ? -6.279 -34.929 -2.486 1.00 87.00 209 THR A N 1
ATOM 1627 C CA . THR A 1 209 ? -5.162 -35.608 -1.803 1.00 87.00 209 THR A CA 1
ATOM 1628 C C . THR A 1 209 ? -4.157 -34.666 -1.152 1.00 87.00 209 THR A C 1
ATOM 1630 O O . THR A 1 209 ? -3.257 -35.160 -0.478 1.00 87.00 209 THR A O 1
ATOM 1633 N N . SER A 1 210 ? -4.303 -33.355 -1.337 1.00 89.88 210 SER A N 1
ATOM 1634 C CA . SER A 1 210 ? -3.362 -32.360 -0.827 1.00 89.88 210 SER A CA 1
ATOM 1635 C C . SER A 1 210 ? -3.388 -32.275 0.705 1.00 89.88 210 SER A C 1
ATOM 1637 O O . SER A 1 210 ? -4.376 -32.662 1.344 1.00 89.88 210 SER A O 1
ATOM 1639 N N . ASP A 1 211 ? -2.280 -31.815 1.286 1.00 92.94 211 ASP A N 1
ATOM 1640 C CA . ASP A 1 211 ? -2.112 -31.637 2.730 1.00 92.94 211 ASP A CA 1
ATOM 1641 C C . ASP A 1 211 ? -2.578 -30.241 3.147 1.00 92.94 211 ASP A C 1
ATOM 1643 O O . ASP A 1 211 ? -1.970 -29.233 2.798 1.00 92.94 211 ASP A O 1
ATOM 1647 N N . TYR A 1 212 ? -3.669 -30.185 3.897 1.00 94.69 212 TYR A N 1
ATOM 1648 C CA . TYR A 1 212 ? -4.249 -28.944 4.395 1.00 94.69 212 TYR A CA 1
ATOM 1649 C C . TYR A 1 212 ? -3.990 -28.752 5.888 1.00 94.69 212 TYR A C 1
ATOM 1651 O O . TYR A 1 212 ? -4.729 -28.025 6.547 1.00 94.69 212 TYR A O 1
ATOM 1659 N N . SER A 1 213 ? -2.985 -29.427 6.451 1.00 96.56 213 SER A N 1
ATOM 1660 C CA . SER A 1 213 ? -2.521 -29.166 7.815 1.00 96.56 213 SER A CA 1
ATOM 1661 C C . SER A 1 213 ? -2.110 -27.703 7.945 1.00 96.56 213 SER A C 1
ATOM 1663 O O . SER A 1 213 ? -1.525 -27.127 7.025 1.00 96.56 213 SER A O 1
ATOM 1665 N N . GLY A 1 214 ? -2.489 -27.077 9.056 1.00 96.31 214 GLY A N 1
ATOM 1666 C CA . GLY A 1 214 ? -2.498 -25.629 9.100 1.00 96.31 214 GLY A CA 1
ATOM 1667 C C . GLY A 1 214 ? -3.023 -25.007 10.383 1.00 96.31 214 GLY A C 1
ATOM 1668 O O . GLY A 1 214 ? -3.266 -25.679 11.388 1.00 96.31 214 GLY A O 1
ATOM 1669 N N . ARG A 1 215 ? -3.178 -23.685 10.335 1.00 97.38 215 ARG A N 1
ATOM 1670 C CA . ARG A 1 215 ? -3.756 -22.867 11.405 1.00 97.38 215 ARG A CA 1
ATOM 1671 C C . ARG A 1 215 ? -4.531 -21.686 10.834 1.00 97.38 215 ARG A C 1
ATOM 1673 O O . ARG A 1 215 ? -4.308 -21.296 9.689 1.00 97.38 215 ARG A O 1
ATOM 1680 N N . ILE A 1 216 ? -5.380 -21.083 11.656 1.00 97.38 216 ILE A N 1
ATOM 1681 C CA . ILE A 1 216 ? -6.041 -19.815 11.345 1.00 97.38 216 ILE A CA 1
ATOM 1682 C C . ILE A 1 216 ? -5.518 -18.693 12.241 1.00 97.38 216 ILE A C 1
ATOM 1684 O O . ILE A 1 216 ? -5.230 -18.909 13.418 1.00 97.38 216 ILE A O 1
ATOM 1688 N N . GLU A 1 217 ? -5.378 -17.502 11.672 1.00 96.56 217 GLU A N 1
ATOM 1689 C CA . GLU A 1 217 ? -4.843 -16.319 12.342 1.00 96.56 217 GLU A CA 1
ATOM 1690 C C . GLU A 1 217 ? -5.728 -15.101 12.031 1.00 96.56 217 GLU A C 1
ATOM 1692 O O . GLU A 1 217 ? -5.918 -14.787 10.853 1.00 96.56 217 GLU A O 1
ATOM 1697 N N . PRO A 1 218 ? -6.309 -14.436 13.048 1.00 95.81 218 PRO A N 1
ATOM 1698 C CA . PRO A 1 218 ? -7.065 -13.211 12.841 1.00 95.81 218 PRO A CA 1
ATOM 1699 C C . PRO A 1 218 ? -6.178 -11.964 12.848 1.00 95.81 218 PRO A C 1
ATOM 1701 O O . PRO A 1 218 ? -5.236 -11.851 13.629 1.00 95.81 218 PRO A O 1
ATOM 1704 N N . TYR A 1 219 ? -6.565 -10.990 12.034 1.00 94.69 219 TYR A N 1
ATOM 1705 C CA . TYR A 1 219 ? -6.131 -9.600 12.096 1.00 94.69 219 TYR A CA 1
ATOM 1706 C C . TYR A 1 219 ? -7.352 -8.741 12.433 1.00 94.69 219 TYR A C 1
ATOM 1708 O O . TYR A 1 219 ? -8.356 -8.821 11.720 1.00 94.69 219 TYR A O 1
ATOM 1716 N N . ASP A 1 220 ? -7.287 -7.978 13.527 1.00 93.44 220 ASP A N 1
ATOM 1717 C CA . ASP A 1 220 ? -8.396 -7.170 14.061 1.00 93.44 220 ASP A CA 1
ATOM 1718 C C . ASP A 1 220 ? -9.711 -7.965 14.205 1.00 93.44 220 ASP A C 1
ATOM 1720 O O . ASP A 1 220 ? -10.789 -7.550 13.777 1.00 93.44 220 ASP A O 1
ATOM 1724 N N . GLY A 1 221 ? -9.618 -9.156 14.805 1.00 94.00 221 GLY A N 1
ATOM 1725 C CA . GLY A 1 221 ? -10.749 -10.043 15.071 1.00 94.00 221 GLY A CA 1
ATOM 1726 C C . GLY A 1 221 ? -10.453 -11.071 16.153 1.00 94.00 221 GLY A C 1
ATOM 1727 O O . GLY A 1 221 ? -9.301 -11.277 16.537 1.00 94.00 221 GLY A O 1
ATOM 1728 N N . ILE A 1 222 ? -11.502 -11.736 16.634 1.00 93.88 222 ILE A N 1
ATOM 1729 C CA . ILE A 1 222 ? -11.394 -12.779 17.661 1.00 93.88 222 ILE A CA 1
ATOM 1730 C C . ILE A 1 222 ? -12.013 -14.061 17.117 1.00 93.88 222 ILE A C 1
ATOM 1732 O O . ILE A 1 222 ? -13.188 -14.087 16.752 1.00 93.88 222 ILE A O 1
ATOM 1736 N N . VAL A 1 223 ? -11.222 -15.132 17.068 1.00 93.69 223 VAL A N 1
ATOM 1737 C CA . VAL A 1 223 ? -11.679 -16.455 16.627 1.00 93.69 223 VAL A CA 1
ATOM 1738 C C . VAL A 1 223 ? -12.031 -17.289 17.855 1.00 93.69 223 VAL A C 1
ATOM 1740 O O . VAL A 1 223 ? -11.226 -17.428 18.776 1.00 93.69 223 VAL A O 1
ATOM 1743 N N . GLY A 1 224 ? -13.246 -17.830 17.864 1.00 90.38 224 GLY A N 1
ATOM 1744 C CA . GLY A 1 224 ? -13.689 -18.793 18.865 1.00 90.38 224 GLY A CA 1
ATOM 1745 C C . GLY A 1 224 ? -13.071 -20.173 18.670 1.00 90.38 224 GLY A C 1
ATOM 1746 O O . GLY A 1 224 ? -12.072 -20.360 17.981 1.00 90.38 224 GLY A O 1
ATOM 1747 N N . GLU A 1 225 ? -13.698 -21.180 19.265 1.00 87.94 225 GLU A N 1
ATOM 1748 C CA . GLU A 1 225 ? -13.253 -22.562 19.104 1.00 87.94 225 GLU A CA 1
ATOM 1749 C C . GLU A 1 225 ? -13.364 -23.036 17.641 1.00 87.94 225 GLU A C 1
ATOM 1751 O O . GLU A 1 225 ? -14.439 -22.990 17.032 1.00 87.94 225 GLU A O 1
ATOM 1756 N N . VAL A 1 226 ? -12.255 -23.544 17.092 1.00 94.81 226 VAL A N 1
ATOM 1757 C CA . VAL A 1 226 ? -12.203 -24.152 15.757 1.00 94.81 226 VAL A CA 1
ATOM 1758 C C . VAL A 1 226 ? -12.444 -25.655 15.869 1.00 94.81 226 VAL A C 1
ATOM 1760 O O . VAL A 1 226 ? -11.823 -26.345 16.678 1.00 94.81 226 VAL A O 1
ATOM 1763 N N . ARG A 1 227 ? -13.341 -26.192 15.037 1.00 95.69 227 ARG A N 1
ATOM 1764 C CA . ARG A 1 227 ? -13.678 -27.626 15.011 1.00 95.69 227 ARG A CA 1
ATOM 1765 C C . ARG A 1 227 ? -13.690 -28.162 13.581 1.00 95.69 227 ARG A C 1
ATOM 1767 O O . ARG A 1 227 ? -14.010 -27.398 12.674 1.00 95.69 227 ARG A O 1
ATOM 1774 N N . PRO A 1 228 ? -13.435 -29.462 13.351 1.00 96.81 228 PRO A N 1
ATOM 1775 C CA . PRO A 1 228 ? -13.662 -30.073 12.044 1.00 96.81 228 PRO A CA 1
ATOM 1776 C C . PRO A 1 228 ? -15.119 -29.915 11.584 1.00 96.81 228 PRO A C 1
ATOM 1778 O O . PRO A 1 228 ? -16.035 -29.812 12.414 1.00 96.81 228 PRO A O 1
ATOM 1781 N N . LEU A 1 229 ? -15.338 -29.919 10.264 1.00 95.88 229 LEU A N 1
ATOM 1782 C CA . LEU A 1 229 ? -16.688 -29.994 9.696 1.00 95.88 229 LEU A CA 1
ATOM 1783 C C . LEU A 1 229 ? -17.418 -31.255 10.173 1.00 95.88 229 LEU A C 1
ATOM 1785 O O . LEU A 1 229 ? -16.815 -32.279 10.501 1.00 95.88 229 LEU A O 1
ATOM 1789 N N . GLU A 1 230 ? -18.747 -31.193 10.198 1.00 90.31 230 GLU A N 1
ATOM 1790 C CA . GLU A 1 230 ? -19.558 -32.344 10.580 1.00 90.31 230 GLU A CA 1
ATOM 1791 C C . GLU A 1 230 ? -19.345 -33.514 9.604 1.00 90.31 230 GLU A C 1
ATOM 1793 O O . GLU A 1 230 ? -19.461 -33.364 8.388 1.00 90.31 230 GLU A O 1
ATOM 1798 N N . GLY A 1 231 ? -18.997 -34.684 10.148 1.00 87.56 231 GLY A N 1
ATOM 1799 C CA . GLY A 1 231 ? -18.671 -35.876 9.362 1.00 87.56 231 GLY A CA 1
ATOM 1800 C C . GLY A 1 231 ? -17.257 -35.903 8.767 1.00 87.56 231 GLY A C 1
ATOM 1801 O O . GLY A 1 231 ? -16.915 -36.885 8.106 1.00 87.56 231 GLY A O 1
ATOM 1802 N N . ASP A 1 232 ? -16.421 -34.885 9.004 1.00 91.19 232 ASP A N 1
ATOM 1803 C CA . ASP A 1 232 ? -15.018 -34.894 8.580 1.00 91.19 232 ASP A CA 1
ATOM 1804 C C . ASP A 1 232 ? -14.204 -35.901 9.413 1.00 91.19 232 ASP A C 1
ATOM 1806 O O . ASP A 1 232 ? -14.118 -35.816 10.637 1.00 91.19 232 ASP A O 1
ATOM 1810 N N . THR A 1 233 ? -13.588 -36.871 8.734 1.00 86.25 233 THR A N 1
ATOM 1811 C CA . THR A 1 233 ? -12.714 -37.895 9.339 1.00 86.25 233 THR A CA 1
ATOM 1812 C C . THR A 1 233 ? -11.232 -37.727 8.978 1.00 86.25 233 THR A C 1
ATOM 1814 O O . THR A 1 233 ? -10.385 -38.513 9.426 1.00 86.25 233 THR A O 1
ATOM 1817 N N . GLY A 1 234 ? -10.917 -36.733 8.142 1.00 88.25 234 GLY A N 1
ATOM 1818 C CA . GLY A 1 234 ? -9.581 -36.411 7.644 1.00 88.25 234 GLY A CA 1
ATOM 1819 C C . GLY A 1 234 ? -8.899 -35.264 8.389 1.00 88.25 234 GLY A C 1
ATOM 1820 O O . GLY A 1 234 ? -7.676 -35.173 8.326 1.00 88.25 234 GLY A O 1
ATOM 1821 N N . THR A 1 235 ? -9.655 -34.436 9.114 1.00 94.56 235 THR A N 1
ATOM 1822 C CA . THR A 1 235 ? -9.122 -33.305 9.891 1.00 94.56 235 THR A CA 1
ATOM 1823 C C . THR A 1 235 ? -9.111 -33.610 11.388 1.00 94.56 235 THR A C 1
ATOM 1825 O O . THR A 1 235 ? -10.086 -34.097 11.954 1.00 94.56 235 THR A O 1
ATOM 1828 N N . THR A 1 236 ? -7.994 -33.339 12.058 1.00 95.81 236 THR A N 1
ATOM 1829 C CA . THR A 1 236 ? -7.830 -33.506 13.510 1.00 95.81 236 THR A CA 1
ATOM 1830 C C . THR A 1 236 ? -7.203 -32.251 14.101 1.00 95.81 236 THR A C 1
ATOM 1832 O O . THR A 1 236 ? -6.152 -31.819 13.636 1.00 95.81 236 THR A O 1
ATOM 1835 N N . MET A 1 237 ? -7.822 -31.677 15.134 1.00 96.25 237 MET A N 1
ATOM 1836 C CA . MET A 1 237 ? -7.294 -30.486 15.805 1.00 96.25 237 MET A CA 1
ATOM 1837 C C . MET A 1 237 ? -5.991 -30.810 16.546 1.00 96.25 237 MET A C 1
ATOM 1839 O O . MET A 1 237 ? -5.905 -31.811 17.259 1.00 96.25 237 MET A O 1
ATOM 1843 N N . THR A 1 238 ? -4.982 -29.960 16.378 1.00 95.69 238 THR A N 1
ATOM 1844 C CA . THR A 1 238 ? -3.677 -30.032 17.060 1.00 95.69 238 THR A CA 1
ATOM 1845 C C . THR A 1 238 ? -3.487 -28.905 18.072 1.00 95.69 238 THR A C 1
ATOM 1847 O O . THR A 1 238 ? -2.594 -28.976 18.913 1.00 95.69 238 THR A O 1
ATOM 1850 N N . GLY A 1 239 ? -4.352 -27.893 18.027 1.00 92.62 239 GLY A N 1
ATOM 1851 C CA . GLY A 1 239 ? -4.458 -26.817 19.002 1.00 92.62 239 GLY A CA 1
ATOM 1852 C C . GLY A 1 239 ? -5.780 -26.060 18.831 1.00 92.62 239 GLY A C 1
ATOM 1853 O O . GLY A 1 239 ? -6.569 -26.412 17.954 1.00 92.62 239 GLY A O 1
ATOM 1854 N N . PRO A 1 240 ? -6.025 -25.007 19.630 1.00 90.69 240 PRO A N 1
ATOM 1855 C CA . PRO A 1 240 ? -7.280 -24.249 19.587 1.00 90.69 240 PRO A CA 1
ATOM 1856 C C . PRO A 1 240 ? -7.606 -23.646 18.213 1.00 90.69 240 PRO A C 1
ATOM 1858 O O . PRO A 1 240 ? -8.767 -23.590 17.823 1.00 90.69 240 PRO A O 1
ATOM 1861 N N . LEU A 1 241 ? -6.569 -23.237 17.472 1.00 94.44 241 LEU A N 1
ATOM 1862 C CA . LEU A 1 241 ? -6.662 -22.606 16.150 1.00 94.44 241 LEU A CA 1
ATOM 1863 C C . LEU A 1 241 ? -5.874 -23.371 15.069 1.00 94.44 241 LEU A C 1
ATOM 1865 O O . LEU A 1 241 ? -5.597 -22.818 14.008 1.00 94.44 241 LEU A O 1
ATOM 1869 N N . ALA A 1 242 ? -5.462 -24.616 15.336 1.00 96.88 242 ALA A N 1
ATOM 1870 C CA . ALA A 1 242 ? -4.557 -25.383 14.474 1.00 96.88 242 ALA A CA 1
ATOM 1871 C C . ALA A 1 242 ? -5.011 -26.837 14.293 1.00 96.88 242 ALA A C 1
ATOM 1873 O O . ALA A 1 242 ? -5.582 -27.440 15.204 1.00 96.88 242 ALA A O 1
ATOM 1874 N N . TRP A 1 243 ? -4.736 -27.416 13.126 1.00 97.19 243 TRP A N 1
ATOM 1875 C CA . TRP A 1 243 ? -5.185 -28.752 12.742 1.00 97.19 243 TRP A CA 1
ATOM 1876 C C . TRP A 1 243 ? -4.182 -29.476 11.838 1.00 97.19 243 TRP A C 1
ATOM 1878 O O . TRP A 1 243 ? -3.363 -28.867 11.157 1.00 97.19 243 TRP A O 1
ATOM 1888 N N . ASN A 1 244 ? -4.307 -30.801 11.783 1.00 96.75 244 ASN A N 1
ATOM 1889 C CA . ASN A 1 244 ? -3.721 -31.652 10.752 1.00 96.75 244 ASN A CA 1
ATOM 1890 C C . ASN A 1 244 ? -4.838 -32.136 9.822 1.00 96.75 244 ASN A C 1
ATOM 1892 O O . ASN A 1 244 ? -5.844 -32.659 10.308 1.00 96.75 244 ASN A O 1
ATOM 1896 N N . SER A 1 245 ? -4.670 -31.996 8.506 1.00 93.56 245 SER A N 1
ATOM 1897 C CA . SER A 1 245 ? -5.667 -32.413 7.510 1.00 93.56 245 SER A CA 1
ATOM 1898 C C . SER A 1 245 ? -4.985 -33.069 6.310 1.00 93.56 245 SER A C 1
ATOM 1900 O O . SER A 1 245 ? -4.754 -32.450 5.276 1.00 93.56 245 SER A O 1
ATOM 1902 N N . VAL A 1 246 ? -4.658 -34.354 6.458 1.00 85.62 246 VAL A N 1
ATOM 1903 C CA . VAL A 1 246 ? -3.994 -35.161 5.423 1.00 85.62 246 VAL A CA 1
ATOM 1904 C C . VAL A 1 246 ? -4.977 -36.199 4.900 1.00 85.62 246 VAL A C 1
ATOM 1906 O O . VAL A 1 246 ? -5.650 -36.890 5.671 1.00 85.62 246 VAL A O 1
ATOM 1909 N N . SER A 1 247 ? -5.052 -36.364 3.579 1.00 70.56 247 SER A N 1
ATOM 1910 C CA . SER A 1 247 ? -5.826 -37.463 3.003 1.00 70.56 247 SER A CA 1
ATOM 1911 C C . SER A 1 247 ? -5.226 -38.807 3.428 1.00 70.56 247 SER A C 1
ATOM 1913 O O . SER A 1 247 ? -4.070 -39.105 3.123 1.00 70.56 247 SER A O 1
ATOM 1915 N N . LYS A 1 248 ? -6.006 -39.654 4.114 1.00 57.66 248 LYS A N 1
ATOM 1916 C CA . LYS A 1 248 ? -5.643 -41.058 4.364 1.00 57.66 248 LYS A CA 1
ATOM 1917 C C . LYS A 1 248 ? -5.702 -41.833 3.042 1.00 57.66 248 LYS A C 1
ATOM 1919 O O . LYS A 1 248 ? -6.634 -42.594 2.795 1.00 57.66 248 LYS A O 1
ATOM 1924 N N . GLY A 1 249 ? -4.700 -41.647 2.184 1.00 45.03 249 GLY A N 1
ATOM 1925 C CA . GLY A 1 249 ? -4.403 -42.577 1.100 1.00 45.03 249 GLY A CA 1
ATOM 1926 C C . GLY A 1 249 ? -4.217 -43.967 1.705 1.00 45.03 249 GLY A C 1
ATOM 1927 O O . GLY A 1 249 ? -3.454 -44.127 2.656 1.00 45.03 249 GLY A O 1
ATOM 1928 N N . GLY A 1 250 ? -4.988 -44.944 1.222 1.00 35.16 250 GLY A N 1
ATOM 1929 C CA . GLY A 1 250 ? -5.171 -46.248 1.854 1.00 35.16 250 GLY A CA 1
ATOM 1930 C C . GLY A 1 250 ? -3.891 -46.855 2.427 1.00 35.16 250 GLY A C 1
ATOM 1931 O O . GLY A 1 250 ? -2.961 -47.208 1.701 1.00 35.16 250 GLY A O 1
ATOM 1932 N N . THR A 1 251 ? -3.880 -47.058 3.742 1.00 29.47 251 THR A N 1
ATOM 1933 C CA . THR A 1 251 ? -2.966 -47.982 4.404 1.00 29.47 251 THR A CA 1
ATOM 1934 C C . THR A 1 251 ? -3.251 -49.393 3.890 1.00 29.47 251 THR A C 1
ATOM 1936 O O . THR A 1 251 ? -4.026 -50.152 4.472 1.00 29.47 251 THR A O 1
ATOM 1939 N N . ARG A 1 252 ? -2.600 -49.790 2.790 1.00 32.84 252 ARG A N 1
ATOM 1940 C CA . ARG A 1 252 ? -2.404 -51.212 2.492 1.00 32.84 252 ARG A CA 1
ATOM 1941 C C . ARG A 1 252 ? -1.544 -51.798 3.610 1.00 32.84 252 ARG A C 1
ATOM 1943 O O . ARG A 1 252 ? -0.324 -51.657 3.624 1.00 32.84 252 ARG A O 1
ATOM 1950 N N . ARG A 1 253 ? -2.196 -52.465 4.563 1.00 32.53 253 ARG A N 1
ATOM 1951 C CA . ARG A 1 253 ? -1.551 -53.447 5.437 1.00 32.53 253 ARG A CA 1
ATOM 1952 C C . ARG A 1 253 ? -1.003 -54.589 4.571 1.00 32.53 253 ARG A C 1
ATOM 1954 O O . ARG A 1 253 ? -1.778 -55.248 3.894 1.00 32.53 253 ARG A O 1
ATOM 1961 N N . GLY A 1 254 ? 0.315 -54.789 4.641 1.00 27.89 254 GLY A N 1
ATOM 1962 C CA . GLY A 1 254 ? 1.038 -56.061 4.484 1.00 27.89 254 GLY A CA 1
ATOM 1963 C C . GLY A 1 254 ? 0.878 -56.853 3.180 1.00 27.89 254 GLY A C 1
ATOM 1964 O O . GLY A 1 254 ? -0.122 -57.528 2.982 1.00 27.89 254 GLY A O 1
ATOM 1965 N N . ASN A 1 255 ? 1.933 -56.926 2.362 1.00 28.30 255 ASN A N 1
ATOM 1966 C CA . ASN A 1 255 ? 2.884 -58.052 2.403 1.00 28.30 255 ASN A CA 1
ATOM 1967 C C . ASN A 1 255 ? 3.855 -58.057 1.207 1.00 28.30 255 ASN A C 1
ATOM 1969 O O . ASN A 1 255 ? 3.485 -57.769 0.077 1.00 28.30 255 ASN A O 1
ATOM 1973 N N . ALA A 1 256 ? 5.071 -58.510 1.524 1.00 28.42 256 ALA A N 1
ATOM 1974 C CA . ALA A 1 256 ? 6.070 -59.146 0.665 1.00 28.42 256 ALA A CA 1
ATOM 1975 C C . ALA A 1 256 ? 6.825 -58.300 -0.383 1.00 28.42 256 ALA A C 1
ATOM 1977 O O . ALA A 1 256 ? 6.394 -58.052 -1.501 1.00 28.42 256 ALA A O 1
ATOM 1978 N N . ALA A 1 257 ? 8.047 -57.961 0.033 1.00 33.09 257 ALA A N 1
ATOM 1979 C CA . ALA A 1 257 ? 9.296 -57.936 -0.722 1.00 33.09 257 ALA A CA 1
ATOM 1980 C C . ALA A 1 257 ? 9.275 -58.419 -2.190 1.00 33.09 257 ALA A C 1
ATOM 1982 O O . ALA A 1 257 ? 8.976 -59.573 -2.482 1.00 33.09 257 ALA A O 1
ATOM 1983 N N . GLY A 1 258 ? 9.808 -57.566 -3.068 1.00 26.28 258 GLY A N 1
ATOM 1984 C CA . GLY A 1 258 ? 10.288 -57.928 -4.399 1.00 26.28 258 GLY A CA 1
ATOM 1985 C C . GLY A 1 258 ? 11.209 -56.839 -4.947 1.00 26.28 258 GLY A C 1
ATOM 1986 O O . GLY A 1 258 ? 10.745 -55.856 -5.512 1.00 26.28 258 GLY A O 1
ATOM 1987 N N . LYS A 1 259 ? 12.522 -56.991 -4.736 1.00 29.39 259 LYS A N 1
ATOM 1988 C CA . LYS A 1 259 ? 13.566 -56.272 -5.489 1.00 29.39 259 LYS A CA 1
ATOM 1989 C C . LYS A 1 259 ? 13.468 -56.655 -6.971 1.00 29.39 259 LYS A C 1
ATOM 1991 O O . LYS A 1 259 ? 13.226 -57.826 -7.222 1.00 29.39 259 LYS A O 1
ATOM 1996 N N . VAL A 1 260 ? 13.760 -55.718 -7.880 1.00 26.98 260 VAL A N 1
ATOM 1997 C CA . VAL A 1 260 ? 14.627 -55.811 -9.092 1.00 26.98 260 VAL A CA 1
ATOM 1998 C C . VAL A 1 260 ? 14.426 -54.489 -9.864 1.00 26.98 260 VAL A C 1
ATOM 2000 O O . VAL A 1 260 ? 13.314 -54.156 -10.244 1.00 26.98 260 VAL A O 1
ATOM 2003 N N . ALA A 1 261 ? 15.381 -53.562 -9.765 1.00 26.27 261 ALA A N 1
ATOM 2004 C CA . ALA A 1 261 ? 16.376 -53.209 -10.791 1.00 26.27 261 ALA A CA 1
ATOM 2005 C C . ALA A 1 261 ? 15.780 -52.557 -12.056 1.00 26.27 261 ALA A C 1
ATOM 2007 O O . ALA A 1 261 ? 15.172 -53.215 -12.893 1.00 26.27 261 ALA A O 1
ATOM 2008 N N . VAL A 1 262 ? 16.010 -51.247 -12.175 1.00 26.69 262 VAL A N 1
ATOM 2009 C CA . VAL A 1 262 ? 15.845 -50.473 -13.407 1.00 26.69 262 VAL A CA 1
ATOM 2010 C C . VAL A 1 262 ? 17.145 -50.608 -14.188 1.00 26.69 262 VAL A C 1
ATOM 2012 O O . VAL A 1 262 ? 18.188 -50.167 -13.707 1.00 26.69 262 VAL A O 1
ATOM 2015 N N . ASP A 1 263 ? 17.071 -51.210 -15.370 1.00 26.62 263 ASP A N 1
ATOM 2016 C CA . ASP A 1 263 ? 18.115 -51.116 -16.383 1.00 26.62 263 ASP A CA 1
ATOM 2017 C C . ASP A 1 263 ? 17.552 -50.355 -17.586 1.00 26.62 263 ASP A C 1
ATOM 2019 O O . ASP A 1 263 ? 16.400 -50.542 -17.989 1.00 26.62 263 ASP A O 1
ATOM 2023 N N . GLY A 1 264 ? 18.343 -49.417 -18.094 1.00 25.33 264 GLY A N 1
ATOM 2024 C CA . GLY A 1 264 ? 17.949 -48.520 -19.170 1.00 25.33 264 GLY A CA 1
ATOM 2025 C C . GLY A 1 264 ? 18.214 -49.110 -20.551 1.00 25.33 264 GLY A C 1
ATOM 2026 O O . GLY A 1 264 ? 19.154 -49.877 -20.729 1.00 25.33 264 GLY A O 1
ATOM 2027 N N . ARG A 1 265 ? 17.445 -48.661 -21.552 1.00 27.08 265 ARG A N 1
ATOM 2028 C CA . ARG A 1 265 ? 17.951 -48.131 -22.838 1.00 27.08 265 ARG A CA 1
ATOM 2029 C C . ARG A 1 265 ? 16.827 -47.841 -23.840 1.00 27.08 265 ARG A C 1
ATOM 2031 O O . ARG A 1 265 ? 16.020 -48.692 -24.178 1.00 27.08 265 ARG A O 1
ATOM 2038 N N . SER A 1 266 ? 16.877 -46.599 -24.317 1.00 26.36 266 SER A N 1
ATOM 2039 C CA . SER A 1 266 ? 16.632 -46.046 -25.661 1.00 26.36 266 SER A CA 1
ATOM 2040 C C . SER A 1 266 ? 15.996 -46.897 -26.782 1.00 26.36 266 SER A C 1
ATOM 2042 O O . SER A 1 266 ? 16.511 -47.969 -27.087 1.00 26.36 266 SER A O 1
ATOM 2044 N N . ARG A 1 267 ? 15.077 -46.265 -27.543 1.00 28.72 267 ARG A N 1
ATOM 2045 C CA . ARG A 1 267 ? 15.146 -45.917 -28.997 1.00 28.72 267 ARG A CA 1
ATOM 2046 C C . ARG A 1 267 ? 13.799 -46.030 -29.745 1.00 28.72 267 ARG A C 1
ATOM 2048 O O . ARG A 1 267 ? 13.296 -47.112 -29.987 1.00 28.72 267 ARG A O 1
ATOM 2055 N N . SER A 1 268 ? 13.321 -44.852 -30.163 1.00 27.39 268 SER A N 1
ATOM 2056 C CA . SER A 1 268 ? 12.918 -44.438 -31.526 1.00 27.39 268 SER A CA 1
ATOM 2057 C C . SER A 1 268 ? 11.877 -45.222 -32.359 1.00 27.39 268 SER A C 1
ATOM 2059 O O . SER A 1 268 ? 12.159 -46.326 -32.802 1.00 27.39 268 SER A O 1
ATOM 2061 N N . HIS A 1 269 ? 10.807 -44.489 -32.732 1.00 27.66 269 HIS A N 1
ATOM 2062 C CA . HIS A 1 269 ? 10.240 -44.268 -34.093 1.00 27.66 269 HIS A CA 1
ATOM 2063 C C . HIS A 1 269 ? 9.822 -45.522 -34.911 1.00 27.66 269 HIS A C 1
ATOM 2065 O O . HIS A 1 269 ? 10.666 -46.340 -35.240 1.00 27.66 269 HIS A O 1
ATOM 2071 N N . LYS A 1 270 ? 8.576 -45.697 -35.393 1.00 28.42 270 LYS A N 1
ATOM 2072 C CA . LYS A 1 270 ? 7.945 -44.947 -36.508 1.00 28.42 270 LYS A CA 1
ATOM 2073 C C . LYS A 1 270 ? 6.585 -45.597 -36.885 1.00 28.42 270 LYS A C 1
ATOM 2075 O O . LYS A 1 270 ? 6.439 -46.808 -36.779 1.00 28.42 270 LYS A O 1
ATOM 2080 N N . THR A 1 271 ? 5.707 -44.754 -37.446 1.00 26.83 271 THR A N 1
ATOM 2081 C CA . THR A 1 271 ? 4.706 -44.958 -38.530 1.00 26.83 271 THR A CA 1
ATOM 2082 C C . THR A 1 271 ? 3.392 -45.745 -38.347 1.00 26.83 271 THR A C 1
ATOM 2084 O O . THR A 1 271 ? 3.372 -46.967 -38.334 1.00 26.83 271 THR A O 1
ATOM 2087 N N . SER A 1 272 ? 2.308 -44.952 -38.444 1.00 27.44 272 SER A N 1
ATOM 2088 C CA . SER A 1 272 ? 1.145 -45.036 -39.359 1.00 27.44 272 SER A CA 1
ATOM 2089 C C . SER A 1 272 ? 0.127 -46.177 -39.261 1.00 27.44 272 SER A C 1
ATOM 2091 O O . SER A 1 272 ? 0.446 -47.334 -39.508 1.00 27.44 272 SER A O 1
ATOM 2093 N N . GLY A 1 273 ? -1.144 -45.784 -39.138 1.00 25.66 273 GLY A N 1
ATOM 2094 C CA . GLY A 1 273 ? -2.303 -46.584 -39.537 1.00 25.66 273 GLY A CA 1
ATOM 2095 C C . GLY A 1 273 ? -3.588 -46.031 -38.932 1.00 25.66 273 GLY A C 1
ATOM 2096 O O . GLY A 1 273 ? -3.842 -46.236 -37.753 1.00 25.66 273 GLY A O 1
ATOM 2097 N N . GLY A 1 274 ? -4.369 -45.290 -39.720 1.00 25.75 274 GLY A N 1
ATOM 2098 C CA . GLY A 1 274 ? -5.680 -44.800 -39.300 1.00 25.75 274 GLY A CA 1
ATOM 2099 C C . GLY A 1 274 ? -6.737 -45.904 -39.298 1.00 25.75 274 GLY A C 1
ATOM 2100 O O . GLY A 1 274 ? -6.717 -46.792 -40.144 1.00 25.75 274 GLY A O 1
ATOM 2101 N N . SER A 1 275 ? -7.682 -45.817 -38.369 1.00 26.61 275 SER A N 1
ATOM 2102 C CA . SER A 1 275 ? -9.078 -46.218 -38.574 1.00 26.61 275 SER A CA 1
ATOM 2103 C C . SER A 1 275 ? -9.942 -45.617 -37.466 1.00 26.61 275 SER A C 1
ATOM 2105 O O . SER A 1 275 ? -9.539 -45.540 -36.308 1.00 26.61 275 SER A O 1
ATOM 2107 N N . GLN A 1 276 ? -11.097 -45.103 -37.881 1.00 28.73 276 GLN A N 1
ATOM 2108 C CA . GLN A 1 276 ? -12.190 -44.657 -37.027 1.00 28.73 276 GLN A CA 1
ATOM 2109 C C . GLN A 1 276 ? -12.726 -45.841 -36.222 1.00 28.73 276 GLN A C 1
ATOM 2111 O O . GLN A 1 276 ? -13.034 -46.860 -36.827 1.00 28.73 276 GLN A O 1
ATOM 2116 N N . GLU A 1 277 ? -12.935 -45.664 -34.918 1.00 26.00 277 GLU A N 1
ATOM 2117 C CA . GLU A 1 277 ? -14.033 -46.306 -34.189 1.00 26.00 277 GLU A CA 1
ATOM 2118 C C . GLU A 1 277 ? -14.270 -45.588 -32.849 1.00 26.00 277 GLU A C 1
ATOM 2120 O O . GLU A 1 277 ? -13.361 -45.388 -32.043 1.00 26.00 277 GLU A O 1
ATOM 2125 N N . SER A 1 278 ? -15.509 -45.140 -32.655 1.00 25.80 278 SER A N 1
ATOM 2126 C CA . SER A 1 278 ? -16.054 -44.587 -31.412 1.00 25.80 278 SER A CA 1
ATOM 2127 C C . SER A 1 278 ? -16.335 -45.714 -30.396 1.00 25.80 278 SER A C 1
ATOM 2129 O O . SER A 1 278 ? -16.413 -46.880 -30.779 1.00 25.80 278 SER A O 1
ATOM 2131 N N . PRO A 1 279 ? -16.503 -45.398 -29.100 1.00 32.44 279 PRO A N 1
ATOM 2132 C CA . PRO A 1 279 ? -16.074 -46.257 -28.001 1.00 32.44 279 PRO A CA 1
ATOM 2133 C C . PRO A 1 279 ? -17.174 -47.190 -27.481 1.00 32.44 279 PRO A C 1
ATOM 2135 O O . PRO A 1 279 ? -18.315 -46.770 -27.310 1.00 32.44 279 PRO A O 1
ATOM 2138 N N . ASN A 1 280 ? -16.800 -48.416 -27.102 1.00 26.42 280 ASN A N 1
ATOM 2139 C CA . ASN A 1 280 ? -17.612 -49.272 -26.239 1.00 26.42 280 ASN A CA 1
ATOM 2140 C C . ASN A 1 280 ? -16.843 -49.648 -24.964 1.00 26.42 280 ASN A C 1
ATOM 2142 O O . ASN A 1 280 ? -15.834 -50.346 -25.001 1.00 26.42 280 ASN A O 1
ATOM 2146 N N . SER A 1 281 ? -17.375 -49.139 -23.849 1.00 31.44 281 SER A N 1
ATOM 2147 C CA . SER A 1 281 ? -17.494 -49.778 -22.533 1.00 31.44 281 SER A CA 1
ATOM 2148 C C . SER A 1 281 ? -16.331 -50.648 -22.034 1.00 31.44 281 SER A C 1
ATOM 2150 O O . SER A 1 281 ? -16.304 -51.857 -22.256 1.00 31.44 281 SER A O 1
ATOM 2152 N N . CYS A 1 282 ? -15.483 -50.055 -21.192 1.00 25.67 282 CYS A N 1
ATOM 2153 C CA . CYS A 1 282 ? -14.805 -50.780 -20.120 1.00 25.67 282 CYS A CA 1
ATOM 2154 C C . CYS A 1 282 ? -15.229 -50.159 -18.786 1.00 25.67 282 CYS A C 1
ATOM 2156 O O . CYS A 1 282 ? -14.716 -49.119 -18.375 1.00 25.67 282 CYS A O 1
ATOM 2158 N N . GLU A 1 283 ? -16.205 -50.798 -18.139 1.00 28.67 283 GLU A N 1
ATOM 2159 C CA . GLU A 1 283 ? -16.577 -50.569 -16.745 1.00 28.67 283 GLU A CA 1
ATOM 2160 C C . GLU A 1 283 ? -15.367 -50.846 -15.840 1.00 28.67 283 GLU A C 1
ATOM 2162 O O . GLU A 1 283 ? -15.053 -51.988 -15.510 1.00 28.67 283 GLU A O 1
ATOM 2167 N N . PHE A 1 284 ? -14.687 -49.784 -15.412 1.00 28.73 284 PHE A N 1
ATOM 2168 C CA . PHE A 1 284 ? -13.922 -49.794 -14.171 1.00 28.73 284 PHE A CA 1
ATOM 2169 C C . PHE A 1 284 ? -14.776 -49.116 -13.106 1.00 28.73 284 PHE A C 1
ATOM 2171 O O . PHE A 1 284 ? -15.237 -47.992 -13.295 1.00 28.73 284 PHE A O 1
ATOM 2178 N N . GLY A 1 285 ? -15.028 -49.848 -12.020 1.00 26.14 285 GLY A N 1
ATOM 2179 C CA . GLY A 1 285 ? -15.989 -49.511 -10.975 1.00 26.14 285 GLY A CA 1
ATOM 2180 C C . GLY A 1 285 ? -15.938 -48.052 -10.530 1.00 26.14 285 GLY A C 1
ATOM 2181 O O . GLY A 1 285 ? -15.041 -47.640 -9.796 1.00 26.14 285 GLY A O 1
ATOM 2182 N N . TYR A 1 286 ? -16.967 -47.304 -10.924 1.00 26.92 286 TYR A N 1
ATOM 2183 C CA . TYR A 1 286 ? -17.378 -46.079 -10.258 1.00 26.92 286 TYR A CA 1
ATOM 2184 C C . TYR A 1 286 ? -17.859 -46.460 -8.854 1.00 26.92 286 TYR A C 1
ATOM 2186 O O . TYR A 1 286 ? -19.008 -46.847 -8.655 1.00 26.92 286 TYR A O 1
ATOM 2194 N N . GLN A 1 287 ? -16.978 -46.358 -7.859 1.00 29.70 287 GLN A N 1
ATOM 2195 C CA . GLN A 1 287 ? -17.470 -45.988 -6.539 1.00 29.70 287 GLN A CA 1
ATOM 2196 C C . GLN A 1 287 ? -17.974 -44.554 -6.653 1.00 29.70 287 GLN A C 1
ATOM 2198 O O . GLN A 1 287 ? -17.222 -43.635 -6.977 1.00 29.70 287 GLN A O 1
ATOM 2203 N N . ASP A 1 288 ? -19.275 -44.416 -6.446 1.00 32.66 288 ASP A N 1
ATOM 2204 C CA . ASP A 1 288 ? -20.034 -43.182 -6.438 1.00 32.66 288 ASP A CA 1
ATOM 2205 C C . ASP A 1 288 ? -19.316 -42.075 -5.635 1.00 32.66 288 ASP A C 1
ATOM 2207 O O . ASP A 1 288 ? -19.263 -42.079 -4.404 1.00 32.66 288 ASP A O 1
ATOM 2211 N N . ALA A 1 289 ? -18.715 -41.116 -6.344 1.00 38.38 289 ALA A N 1
ATOM 2212 C CA . ALA A 1 289 ? -18.016 -39.975 -5.754 1.00 38.38 289 ALA A CA 1
ATOM 2213 C C . ALA A 1 289 ? -18.976 -38.953 -5.104 1.00 38.38 289 ALA A C 1
ATOM 2215 O O . ALA A 1 289 ? -18.512 -37.936 -4.568 1.00 38.38 289 ALA A O 1
ATOM 2216 N N . SER A 1 290 ? -20.293 -39.208 -5.139 1.00 40.25 290 SER A N 1
ATOM 2217 C CA . SER A 1 290 ? -21.326 -38.373 -4.518 1.00 40.25 290 SER A CA 1
ATOM 2218 C C . SER A 1 290 ? -21.359 -38.464 -2.983 1.00 40.25 290 SER A C 1
ATOM 2220 O O . SER A 1 290 ? -21.927 -37.580 -2.350 1.00 40.25 290 SER A O 1
ATOM 2222 N N . GLN A 1 291 ? -20.686 -39.453 -2.371 1.00 45.06 291 GLN A N 1
ATOM 2223 C CA . GLN A 1 291 ? -20.672 -39.683 -0.914 1.00 45.06 291 GLN A CA 1
ATOM 2224 C C . GLN A 1 291 ? -19.318 -39.422 -0.224 1.00 45.06 291 GLN A C 1
ATOM 2226 O O . GLN A 1 291 ? -19.043 -39.973 0.842 1.00 45.06 291 GLN A O 1
ATOM 2231 N N . ARG A 1 292 ? -18.429 -38.590 -0.786 1.00 62.38 292 ARG A N 1
ATOM 2232 C CA . ARG A 1 292 ? -17.247 -38.155 -0.014 1.00 62.38 292 ARG A CA 1
ATOM 2233 C C . ARG A 1 292 ? -17.664 -37.150 1.063 1.00 62.38 292 ARG A C 1
ATOM 2235 O O . ARG A 1 292 ? -18.262 -36.127 0.743 1.00 62.38 292 ARG A O 1
ATOM 2242 N N . SER A 1 293 ? -17.318 -37.436 2.320 1.00 76.06 293 SER A N 1
ATOM 2243 C CA . SER A 1 293 ? -17.467 -36.504 3.445 1.00 76.06 293 SER A CA 1
ATOM 2244 C C . SER A 1 293 ? -16.713 -35.202 3.165 1.00 76.06 293 SER A C 1
ATOM 2246 O O . SER A 1 293 ? -15.577 -35.246 2.685 1.00 76.06 293 SER A O 1
ATOM 2248 N N . ARG A 1 294 ? -17.330 -34.056 3.481 1.00 91.06 294 ARG A N 1
ATOM 2249 C CA . ARG A 1 294 ? -16.685 -32.737 3.394 1.00 91.06 294 ARG A CA 1
ATOM 2250 C C . ARG A 1 294 ? -15.470 -32.702 4.324 1.00 91.06 294 ARG A C 1
ATOM 2252 O O . ARG A 1 294 ? -15.515 -33.279 5.409 1.00 91.06 294 ARG A O 1
ATOM 2259 N N . ARG A 1 295 ? -14.399 -32.039 3.887 1.00 92.62 295 ARG A N 1
ATOM 2260 C CA . ARG A 1 295 ? -13.170 -31.858 4.665 1.00 92.62 295 ARG A CA 1
ATOM 2261 C C . ARG A 1 295 ? -12.942 -30.374 4.905 1.00 92.62 295 ARG A C 1
ATOM 2263 O O . ARG A 1 295 ? -13.053 -29.590 3.963 1.00 92.62 295 ARG A O 1
ATOM 2270 N N . GLY A 1 296 ? -12.681 -29.995 6.148 1.00 95.50 296 GLY A N 1
ATOM 2271 C CA . GLY A 1 296 ? -12.627 -28.588 6.511 1.00 95.50 296 GLY A CA 1
ATOM 2272 C C . GLY A 1 296 ? -12.732 -28.309 8.003 1.00 95.50 296 GLY A C 1
ATOM 2273 O O . GLY A 1 296 ? -12.760 -29.221 8.833 1.00 95.50 296 GLY A O 1
ATOM 2274 N N . VAL A 1 297 ? -12.903 -27.030 8.328 1.00 97.25 297 VAL A N 1
ATOM 2275 C CA . VAL A 1 297 ? -13.170 -26.550 9.690 1.00 97.25 297 VAL A CA 1
ATOM 2276 C C . VAL A 1 297 ? -14.372 -25.609 9.747 1.00 97.25 297 VAL A C 1
ATOM 2278 O O . VAL A 1 297 ? -14.778 -25.023 8.747 1.00 97.25 297 VAL A O 1
ATOM 2281 N N . ARG A 1 298 ? -14.931 -25.447 10.944 1.00 96.81 298 ARG A N 1
ATOM 2282 C CA . ARG A 1 298 ? -15.973 -24.479 11.297 1.00 96.81 298 ARG A CA 1
ATOM 2283 C C . ARG A 1 298 ? -15.606 -23.722 12.565 1.00 96.81 298 ARG A C 1
ATOM 2285 O O . ARG A 1 298 ? -14.904 -24.272 13.418 1.00 96.81 298 ARG A O 1
ATOM 2292 N N . MET A 1 299 ? -16.101 -22.496 12.693 1.00 95.38 299 MET A N 1
ATOM 2293 C CA . MET A 1 299 ? -15.814 -21.619 13.833 1.00 95.38 299 MET A CA 1
ATOM 2294 C C . MET A 1 299 ? -16.800 -20.449 13.938 1.00 95.38 299 MET A C 1
ATOM 2296 O O . MET A 1 299 ? -17.524 -20.150 12.988 1.00 95.38 299 MET A O 1
ATOM 2300 N N . SER A 1 300 ? -16.769 -19.767 15.083 1.00 94.12 300 SER A N 1
ATOM 2301 C CA . SER A 1 300 ? -17.375 -18.447 15.291 1.00 94.12 300 SER A CA 1
ATOM 2302 C C . SER A 1 300 ? -16.294 -17.373 15.301 1.00 94.12 300 SER A C 1
ATOM 2304 O O . SER A 1 300 ? -15.210 -17.597 15.839 1.00 94.12 300 SER A O 1
ATOM 2306 N N . VAL A 1 301 ? -16.591 -16.203 14.743 1.00 95.06 301 VAL A N 1
ATOM 2307 C CA . VAL A 1 301 ? -15.648 -15.085 14.652 1.00 95.06 301 VAL A CA 1
ATOM 2308 C C . VAL A 1 301 ? -16.338 -13.799 15.085 1.00 95.06 301 VAL A C 1
ATOM 2310 O O . VAL A 1 301 ? -17.430 -13.489 14.598 1.00 95.06 301 VAL A O 1
ATOM 2313 N N . LEU A 1 302 ? -15.699 -13.049 15.987 1.00 94.75 302 LEU A N 1
ATOM 2314 C CA . LEU A 1 302 ? -16.009 -11.639 16.188 1.00 94.75 302 LEU A CA 1
ATOM 2315 C C . LEU A 1 302 ? -15.222 -10.803 15.195 1.00 94.75 302 LEU A C 1
ATOM 2317 O O . LEU A 1 302 ? -14.002 -10.945 15.086 1.00 94.75 302 LEU A O 1
ATOM 2321 N N . TYR A 1 303 ? -15.936 -9.942 14.484 1.00 94.38 303 TYR A N 1
ATOM 2322 C CA . TYR A 1 303 ? -15.368 -9.157 13.404 1.00 94.38 303 TYR A CA 1
ATOM 2323 C C . TYR A 1 303 ? -15.927 -7.736 13.349 1.00 94.38 303 TYR A C 1
ATOM 2325 O O . TYR A 1 303 ? -17.023 -7.456 13.844 1.00 94.38 303 TYR A O 1
ATOM 2333 N N . ILE A 1 304 ? -15.161 -6.855 12.715 1.00 91.06 304 ILE A N 1
ATOM 2334 C CA . ILE A 1 304 ? -15.508 -5.479 12.364 1.00 91.06 304 ILE A CA 1
ATOM 2335 C C . ILE A 1 304 ? -15.381 -5.258 10.854 1.00 91.06 304 ILE A C 1
ATOM 2337 O O . ILE A 1 304 ? -14.864 -6.103 10.117 1.00 91.06 304 ILE A O 1
ATOM 2341 N N . GLY A 1 305 ? -15.873 -4.110 10.395 1.00 86.25 305 GLY A N 1
ATOM 2342 C CA . GLY A 1 305 ? -15.868 -3.722 8.987 1.00 86.25 305 GLY A CA 1
ATOM 2343 C C . GLY A 1 305 ? -17.114 -4.157 8.235 1.00 86.25 305 GLY A C 1
ATOM 2344 O O . GLY A 1 305 ? -17.995 -4.834 8.770 1.00 86.25 305 GLY A O 1
ATOM 2345 N N . ARG A 1 306 ? -17.217 -3.725 6.984 1.00 79.75 306 ARG A N 1
ATOM 2346 C CA . ARG A 1 306 ? -18.316 -4.034 6.064 1.00 79.75 306 ARG A CA 1
ATOM 2347 C C . ARG A 1 306 ? -17.718 -4.417 4.724 1.00 79.75 306 ARG A C 1
ATOM 2349 O O . ARG A 1 306 ? -16.674 -3.887 4.353 1.00 79.75 306 ARG A O 1
ATOM 2356 N N . SER A 1 307 ? -18.377 -5.311 4.001 1.00 76.94 307 SER A N 1
ATOM 2357 C CA . SER A 1 307 ? -18.001 -5.568 2.615 1.00 76.94 307 SER A CA 1
ATOM 2358 C C . SER A 1 307 ? -18.682 -4.561 1.701 1.00 76.94 307 SER A C 1
ATOM 2360 O O . SER A 1 307 ? -19.893 -4.340 1.803 1.00 76.94 307 SER A O 1
ATOM 2362 N N . ALA A 1 308 ? -17.903 -3.941 0.819 1.00 69.50 308 ALA A N 1
ATOM 2363 C CA . ALA A 1 308 ? -18.379 -2.920 -0.099 1.00 69.50 308 ALA A CA 1
ATOM 2364 C C . ALA A 1 308 ? -17.936 -3.245 -1.529 1.00 69.50 308 ALA A C 1
ATOM 2366 O O . ALA A 1 308 ? -16.745 -3.246 -1.840 1.00 69.50 308 ALA A O 1
ATOM 2367 N N . TRP A 1 309 ? -18.904 -3.446 -2.427 1.00 74.62 309 TRP A N 1
ATOM 2368 C CA . TRP A 1 309 ? -18.639 -3.422 -3.861 1.00 74.62 309 TRP A CA 1
ATOM 2369 C C . TRP A 1 309 ? -18.662 -1.974 -4.339 1.00 74.62 309 TRP A C 1
ATOM 2371 O O . TRP A 1 309 ? -19.713 -1.382 -4.568 1.00 74.62 309 TRP A O 1
ATOM 2381 N N . ARG A 1 310 ? -17.497 -1.344 -4.444 1.00 67.56 310 ARG A N 1
ATOM 2382 C CA . ARG A 1 310 ? -17.420 0.059 -4.862 1.00 67.56 310 ARG A CA 1
ATOM 2383 C C . ARG A 1 310 ? -17.164 0.141 -6.361 1.00 67.56 310 ARG A C 1
ATOM 2385 O O . ARG A 1 310 ? -16.152 -0.373 -6.814 1.00 67.56 310 ARG A O 1
ATOM 2392 N N . ARG A 1 311 ? -18.071 0.809 -7.091 1.00 55.09 311 ARG A N 1
ATOM 2393 C CA . ARG A 1 311 ? -17.882 1.207 -8.502 1.00 55.09 311 ARG A CA 1
ATOM 2394 C C . ARG A 1 311 ? -16.931 2.398 -8.633 1.00 55.09 311 ARG A C 1
ATOM 2396 O O . ARG A 1 311 ? -16.283 2.578 -9.651 1.00 55.09 311 ARG A O 1
ATOM 2403 N N . VAL A 1 312 ? -16.892 3.233 -7.600 1.00 57.16 312 VAL A N 1
ATOM 2404 C CA . VAL A 1 312 ? -15.966 4.352 -7.460 1.00 57.16 312 VAL A CA 1
ATOM 2405 C C . VAL A 1 312 ? -15.006 3.934 -6.361 1.00 57.16 312 VAL A C 1
ATOM 2407 O O . VAL A 1 312 ? -15.344 4.042 -5.183 1.00 57.16 312 VAL A O 1
ATOM 2410 N N . TRP A 1 313 ? -13.833 3.414 -6.730 1.00 58.16 313 TRP A N 1
ATOM 2411 C CA . TRP A 1 313 ? -12.729 3.366 -5.774 1.00 58.16 313 TRP A CA 1
ATOM 2412 C C . TRP A 1 313 ? -12.491 4.802 -5.343 1.00 58.16 313 TRP A C 1
ATOM 2414 O O . TRP A 1 313 ? -12.198 5.643 -6.205 1.00 58.16 313 TRP A O 1
ATOM 2424 N N . PRO A 1 314 ? -12.747 5.133 -4.070 1.00 53.72 314 PRO A N 1
ATOM 2425 C CA . PRO A 1 314 ? -12.643 6.512 -3.677 1.00 53.72 314 PRO A CA 1
ATOM 2426 C C . PRO A 1 314 ? -11.186 6.932 -3.864 1.00 53.72 314 PRO A C 1
ATOM 2428 O O . PRO A 1 314 ? -10.254 6.162 -3.632 1.00 53.72 314 PRO A O 1
ATOM 2431 N N . TYR A 1 315 ? -10.990 8.172 -4.298 1.00 55.75 315 TYR A N 1
ATOM 2432 C CA . TYR A 1 315 ? -9.662 8.780 -4.263 1.00 55.75 315 TYR A CA 1
ATOM 2433 C C . TYR A 1 315 ? -9.142 8.907 -2.816 1.00 55.75 315 TYR A C 1
ATOM 2435 O O . TYR A 1 315 ? -7.941 9.085 -2.627 1.00 55.75 315 TYR A O 1
ATOM 2443 N N . ASP A 1 316 ? -10.037 8.761 -1.826 1.00 54.38 316 ASP A N 1
ATOM 2444 C CA . ASP A 1 316 ? -9.771 8.782 -0.389 1.00 54.38 316 ASP A CA 1
ATOM 2445 C C . ASP A 1 316 ? -10.251 7.509 0.302 1.00 54.38 316 ASP A C 1
ATOM 2447 O O . ASP A 1 316 ? -11.446 7.195 0.285 1.00 54.38 316 ASP A O 1
ATOM 2451 N N . ALA A 1 317 ? -9.350 6.833 1.004 1.00 61.47 317 ALA A N 1
ATOM 2452 C CA . ALA A 1 317 ? -9.744 5.754 1.898 1.00 61.47 317 ALA A CA 1
ATOM 2453 C C . ALA A 1 317 ? -10.780 6.236 2.927 1.00 61.47 317 ALA A C 1
ATOM 2455 O O . ALA A 1 317 ? -10.758 7.380 3.385 1.00 61.47 317 ALA A O 1
ATOM 2456 N N . GLN A 1 318 ? -11.701 5.352 3.285 1.00 66.25 318 GLN A N 1
ATOM 2457 C CA . GLN A 1 318 ? -12.733 5.559 4.294 1.00 66.25 318 GLN A CA 1
ATOM 2458 C C . GLN A 1 318 ? -12.361 4.811 5.580 1.00 66.25 318 GLN A C 1
ATOM 2460 O O . GLN A 1 318 ? -11.578 3.866 5.558 1.00 66.25 318 GLN A O 1
ATOM 2465 N N . ALA A 1 319 ? -12.917 5.219 6.725 1.00 66.12 319 ALA A N 1
ATOM 2466 C CA . ALA A 1 319 ? -12.576 4.587 8.006 1.00 66.12 319 ALA A CA 1
ATOM 2467 C C . ALA A 1 319 ? -12.918 3.084 8.024 1.00 66.12 319 ALA A C 1
ATOM 2469 O O . ALA A 1 319 ? -12.212 2.282 8.627 1.00 66.12 319 ALA A O 1
ATOM 2470 N N . GLU A 1 320 ? -13.949 2.682 7.283 1.00 70.19 320 GLU A N 1
ATOM 2471 C CA . GLU A 1 320 ? -14.311 1.276 7.077 1.00 70.19 320 GLU A CA 1
ATOM 2472 C C . GLU A 1 320 ? -13.284 0.475 6.255 1.00 70.19 320 GLU A C 1
ATOM 2474 O O . GLU A 1 320 ? -13.245 -0.747 6.374 1.00 70.19 320 GLU A O 1
ATOM 2479 N N . ASP A 1 321 ? -12.414 1.136 5.481 1.00 75.69 321 ASP A N 1
ATOM 2480 C CA . ASP A 1 321 ? -11.344 0.466 4.731 1.00 75.69 321 ASP A CA 1
ATOM 2481 C C . ASP A 1 321 ? -10.195 0.039 5.656 1.00 75.69 321 ASP A C 1
ATOM 2483 O O . ASP A 1 321 ? -9.453 -0.883 5.331 1.00 75.69 321 ASP A O 1
ATOM 2487 N N . VAL A 1 322 ? -10.057 0.675 6.826 1.00 79.69 322 VAL A N 1
ATOM 2488 C CA . VAL A 1 322 ? -9.030 0.383 7.843 1.00 79.69 322 VAL A CA 1
ATOM 2489 C C . VAL A 1 322 ? -9.584 -0.387 9.045 1.00 79.69 322 VAL A C 1
ATOM 2491 O O . VAL A 1 322 ? -8.852 -1.158 9.658 1.00 79.69 322 VAL A O 1
ATOM 2494 N N . ALA A 1 323 ? -10.872 -0.240 9.359 1.00 84.00 323 ALA A N 1
ATOM 2495 C CA . ALA A 1 323 ? -11.552 -0.982 10.418 1.00 84.00 323 ALA A CA 1
ATOM 2496 C C . ALA A 1 323 ? -12.155 -2.288 9.874 1.00 84.00 323 ALA A C 1
ATOM 2498 O O . ALA A 1 323 ? -13.360 -2.378 9.637 1.00 84.00 323 ALA A O 1
ATOM 2499 N N . ARG A 1 324 ? -11.316 -3.306 9.656 1.00 90.38 324 ARG A N 1
ATOM 2500 C CA . ARG A 1 324 ? -11.713 -4.570 9.014 1.00 90.38 324 ARG A CA 1
ATOM 2501 C C . ARG A 1 324 ? -11.073 -5.782 9.673 1.00 90.38 324 ARG A C 1
ATOM 2503 O O . ARG A 1 324 ? -9.902 -5.745 10.026 1.00 90.38 324 ARG A O 1
ATOM 2510 N N . THR A 1 325 ? -11.812 -6.885 9.737 1.00 94.88 325 THR A N 1
ATOM 2511 C CA . THR A 1 325 ? -11.254 -8.174 10.160 1.00 94.88 325 THR A CA 1
ATOM 2512 C C . THR A 1 325 ? -10.820 -9.009 8.964 1.00 94.88 325 THR A C 1
ATOM 2514 O O . THR A 1 325 ? -11.634 -9.333 8.091 1.00 94.88 325 THR A O 1
ATOM 2517 N N . ILE A 1 326 ? -9.552 -9.417 8.969 1.00 95.94 326 ILE A N 1
ATOM 2518 C CA . ILE A 1 326 ? -8.987 -10.362 8.000 1.00 95.94 326 ILE A CA 1
ATOM 2519 C C . ILE A 1 326 ? -8.735 -11.687 8.718 1.00 95.94 326 ILE A C 1
ATOM 2521 O O . ILE A 1 326 ? -8.172 -11.704 9.812 1.00 95.94 326 ILE A O 1
ATOM 2525 N N . LEU A 1 327 ? -9.125 -12.801 8.101 1.00 97.81 327 LEU A N 1
ATOM 2526 C CA . LEU A 1 327 ? -8.694 -14.128 8.539 1.00 97.81 327 LEU A CA 1
ATOM 2527 C C . LEU A 1 327 ? -7.683 -14.680 7.550 1.00 97.81 327 LEU A C 1
ATOM 2529 O O . LEU A 1 327 ? -7.985 -14.806 6.364 1.00 97.81 327 LEU A O 1
ATOM 2533 N N . THR A 1 328 ? -6.510 -15.046 8.057 1.00 98.19 328 THR A N 1
ATOM 2534 C CA . THR A 1 328 ? -5.471 -15.732 7.293 1.00 98.19 328 THR A CA 1
ATOM 2535 C C . THR A 1 328 ? -5.523 -17.222 7.608 1.00 98.19 328 THR A C 1
ATOM 2537 O O . THR A 1 328 ? -5.394 -17.640 8.762 1.00 98.19 328 THR A O 1
ATOM 2540 N N . VAL A 1 329 ? -5.696 -18.037 6.570 1.00 97.44 329 VAL A N 1
ATOM 2541 C CA . VAL A 1 329 ? -5.641 -19.498 6.633 1.00 97.44 329 VAL A CA 1
ATOM 2542 C C . VAL A 1 329 ? -4.259 -19.930 6.162 1.00 97.44 329 VAL A C 1
ATOM 2544 O O . VAL A 1 329 ? -3.922 -19.803 4.985 1.00 97.44 329 VAL A O 1
ATOM 2547 N N . TRP A 1 330 ? -3.453 -20.443 7.086 1.00 97.19 330 TRP A N 1
ATOM 2548 C CA . TRP A 1 330 ? -2.114 -20.948 6.806 1.00 97.19 330 TRP A CA 1
ATOM 2549 C C . TRP A 1 330 ? -2.175 -22.451 6.576 1.00 97.19 330 TRP A C 1
ATOM 2551 O O . TRP A 1 330 ? -2.504 -23.175 7.515 1.00 97.19 330 TRP A O 1
ATOM 2561 N N . THR A 1 331 ? -1.842 -22.930 5.375 1.00 94.94 331 THR A N 1
ATOM 2562 C CA . THR A 1 331 ? -1.778 -24.374 5.083 1.00 94.94 331 THR A CA 1
ATOM 2563 C C . THR A 1 331 ? -0.602 -24.748 4.186 1.00 94.94 331 THR A C 1
ATOM 2565 O O . THR A 1 331 ? -0.101 -23.920 3.422 1.00 94.94 331 THR A O 1
ATOM 2568 N N . GLU A 1 332 ? -0.206 -26.021 4.247 1.00 93.12 332 GLU A N 1
ATOM 2569 C CA . GLU A 1 332 ? 0.854 -26.604 3.408 1.00 93.12 332 GLU A CA 1
ATOM 2570 C C . GLU A 1 332 ? 0.508 -26.619 1.904 1.00 93.12 332 GLU A C 1
ATOM 2572 O O . GLU A 1 332 ? 1.404 -26.615 1.063 1.00 93.12 332 GLU A O 1
ATOM 2577 N N . SER A 1 333 ? -0.781 -26.606 1.540 1.00 88.31 333 SER A N 1
ATOM 2578 C CA . SER A 1 333 ? -1.246 -26.652 0.138 1.00 88.31 333 SER A CA 1
ATOM 2579 C C . SER A 1 333 ? -1.675 -25.296 -0.422 1.00 88.31 333 SER A C 1
ATOM 2581 O O . SER A 1 333 ? -2.365 -25.237 -1.438 1.00 88.31 333 SER A O 1
ATOM 2583 N N . GLY A 1 334 ? -1.271 -24.210 0.233 1.00 89.50 334 GLY A N 1
ATOM 2584 C CA . GLY A 1 334 ? -1.613 -22.846 -0.154 1.00 89.50 334 GLY A CA 1
ATOM 2585 C C . GLY A 1 334 ? -2.203 -22.081 1.021 1.00 89.50 334 GLY A C 1
ATOM 2586 O O . GLY A 1 334 ? -3.111 -22.558 1.703 1.00 89.50 334 GLY A O 1
ATOM 2587 N N . SER A 1 335 ? -1.665 -20.893 1.270 1.00 95.19 335 SER A N 1
ATOM 2588 C CA . SER A 1 335 ? -2.160 -19.991 2.307 1.00 95.19 335 SER A CA 1
ATOM 2589 C C . SER A 1 335 ? -2.821 -18.785 1.656 1.00 95.19 335 SER A C 1
ATOM 2591 O O . SER A 1 335 ? -2.365 -18.324 0.612 1.00 95.19 335 SER A O 1
ATOM 2593 N N . PHE A 1 336 ? -3.888 -18.284 2.263 1.00 95.31 336 PHE A N 1
ATOM 2594 C CA . PHE A 1 336 ? -4.645 -17.153 1.737 1.00 95.31 336 PHE A CA 1
ATOM 2595 C C . PHE A 1 336 ? -5.319 -16.393 2.871 1.00 95.31 336 PHE A C 1
ATOM 2597 O O . PHE A 1 336 ? -5.473 -16.911 3.981 1.00 95.31 336 PHE A O 1
ATOM 2604 N N . SER A 1 337 ? -5.754 -15.177 2.572 1.00 97.50 337 SER A N 1
ATOM 2605 C CA . SER A 1 337 ? -6.562 -14.372 3.479 1.00 97.50 337 SER A CA 1
ATOM 2606 C C . SER A 1 337 ? -7.891 -14.003 2.842 1.00 97.50 337 SER A C 1
ATOM 2608 O O . SER A 1 337 ? -8.007 -13.959 1.620 1.00 97.50 337 SER A O 1
ATOM 2610 N N . PHE A 1 338 ? -8.896 -13.704 3.657 1.00 97.00 338 PHE A N 1
ATOM 2611 C CA . PHE A 1 338 ? -10.165 -13.143 3.193 1.00 97.00 338 PHE A CA 1
ATOM 2612 C C . PHE A 1 338 ? -10.741 -12.165 4.221 1.00 97.00 338 PHE A C 1
ATOM 2614 O O . PHE A 1 338 ? -10.447 -12.259 5.418 1.00 97.00 338 PHE A O 1
ATOM 2621 N N . LEU A 1 339 ? -11.566 -11.225 3.755 1.00 95.06 339 LEU A N 1
ATOM 2622 C CA . LEU A 1 339 ? -12.325 -10.339 4.634 1.00 95.06 339 LEU A CA 1
ATOM 2623 C C . LEU A 1 339 ? -13.531 -11.093 5.186 1.00 95.06 339 LEU A C 1
ATOM 2625 O O . LEU A 1 339 ? -14.338 -11.628 4.429 1.00 95.06 339 LEU A O 1
ATOM 2629 N N . VAL A 1 340 ? -13.699 -11.103 6.509 1.00 96.25 340 VAL A N 1
ATOM 2630 C CA . VAL A 1 340 ? -14.849 -11.786 7.134 1.00 96.25 340 VAL A CA 1
ATOM 2631 C C . VAL A 1 340 ? -16.168 -11.161 6.685 1.00 96.25 340 VAL A C 1
ATOM 2633 O O . VAL A 1 340 ? -17.147 -11.871 6.469 1.00 96.25 340 VAL A O 1
ATOM 2636 N N . ALA A 1 341 ? -16.181 -9.841 6.495 1.00 92.44 341 ALA A N 1
ATOM 2637 C CA . ALA A 1 341 ? -17.366 -9.113 6.066 1.00 92.44 341 ALA A CA 1
ATOM 2638 C C . ALA A 1 341 ? -17.830 -9.477 4.642 1.00 92.44 341 ALA A C 1
ATOM 2640 O O . ALA A 1 341 ? -19.002 -9.292 4.337 1.00 92.44 341 ALA A O 1
ATOM 2641 N N . ASP A 1 342 ? -16.972 -10.032 3.776 1.00 93.06 342 ASP A N 1
ATOM 2642 C CA . ASP A 1 342 ? -17.390 -10.457 2.427 1.00 93.06 342 ASP A CA 1
ATOM 2643 C C . ASP A 1 342 ? -18.415 -11.599 2.471 1.00 93.06 342 ASP A C 1
ATOM 2645 O O . ASP A 1 342 ? -19.273 -11.709 1.593 1.00 93.06 342 ASP A O 1
ATOM 2649 N N . LEU A 1 343 ? -18.401 -12.391 3.549 1.00 94.56 343 LEU A N 1
ATOM 2650 C CA . LEU A 1 343 ? -19.362 -13.468 3.783 1.00 94.56 343 LEU A CA 1
ATOM 2651 C C . LEU A 1 343 ? -20.776 -12.969 4.120 1.00 94.56 343 LEU A C 1
ATOM 2653 O O . LEU A 1 343 ? -21.704 -13.778 4.159 1.00 94.56 343 LEU A O 1
ATOM 2657 N N . GLU A 1 344 ? -20.962 -11.663 4.352 1.00 90.06 344 GLU A N 1
ATOM 2658 C CA . GLU A 1 344 ? -22.290 -11.057 4.511 1.00 90.06 344 GLU A CA 1
ATOM 2659 C C . GLU A 1 344 ? -23.103 -11.113 3.206 1.00 90.06 344 GLU A C 1
ATOM 2661 O O . GLU A 1 344 ? -24.333 -11.161 3.256 1.00 90.06 344 GLU A O 1
ATOM 2666 N N . HIS A 1 345 ? -22.433 -11.147 2.047 1.00 87.62 345 HIS A N 1
ATOM 2667 C CA . HIS A 1 345 ? -23.083 -11.090 0.731 1.00 87.62 345 HIS A CA 1
ATOM 2668 C C . HIS A 1 345 ? -23.208 -12.449 0.048 1.00 87.62 345 HIS A C 1
ATOM 2670 O O . HIS A 1 345 ? -24.099 -12.637 -0.780 1.00 87.62 345 HIS A O 1
ATOM 2676 N N . GLY A 1 346 ? -22.331 -13.397 0.371 1.00 92.31 346 GLY A N 1
ATOM 2677 C CA . GLY A 1 346 ? -22.285 -14.704 -0.272 1.00 92.31 346 GLY A CA 1
ATOM 2678 C C . GLY A 1 346 ? -21.042 -15.506 0.110 1.00 92.31 346 GLY A C 1
ATOM 2679 O O . GLY A 1 346 ? -20.200 -15.032 0.868 1.00 92.31 346 GLY A O 1
ATOM 2680 N N . PRO A 1 347 ? -20.919 -16.750 -0.372 1.00 96.62 347 PRO A N 1
ATOM 2681 C CA . PRO A 1 347 ? -19.737 -17.556 -0.125 1.00 96.62 347 PRO A CA 1
ATOM 2682 C C . PRO A 1 347 ? -18.532 -17.078 -0.949 1.00 96.62 347 PRO A C 1
ATOM 2684 O O . PRO A 1 347 ? -18.666 -16.547 -2.049 1.00 96.62 347 PRO A O 1
ATOM 2687 N N . ILE A 1 348 ? -17.340 -17.354 -0.431 1.00 97.38 348 ILE A N 1
ATOM 2688 C CA . ILE A 1 348 ? -16.056 -17.073 -1.072 1.00 97.38 348 ILE A CA 1
ATOM 2689 C C . ILE A 1 348 ? -15.537 -18.379 -1.662 1.00 97.38 348 ILE A C 1
ATOM 2691 O O . ILE A 1 348 ? -15.295 -19.340 -0.936 1.00 97.38 348 ILE A O 1
ATOM 2695 N N . LEU A 1 349 ? -15.335 -18.423 -2.975 1.00 96.50 349 LEU A N 1
ATOM 2696 C CA . LEU A 1 349 ? -14.638 -19.518 -3.647 1.00 96.50 349 LEU A CA 1
ATOM 2697 C C . LEU A 1 349 ? -13.334 -18.976 -4.219 1.00 96.50 349 LEU A C 1
ATOM 2699 O O . LEU A 1 349 ? -13.386 -18.124 -5.100 1.00 96.50 349 LEU A O 1
ATOM 2703 N N . ALA A 1 350 ? -12.196 -19.495 -3.761 1.00 93.56 350 ALA A N 1
ATOM 2704 C CA . ALA A 1 350 ? -10.869 -19.157 -4.274 1.00 93.56 350 ALA A CA 1
ATOM 2705 C C . ALA A 1 350 ? -10.243 -20.402 -4.939 1.00 93.56 350 ALA A C 1
ATOM 2707 O O . ALA A 1 350 ? -9.576 -21.199 -4.268 1.00 93.56 350 ALA A O 1
ATOM 2708 N N . PRO A 1 351 ? -10.488 -20.627 -6.247 1.00 87.69 351 PRO A N 1
ATOM 2709 C CA . PRO A 1 351 ? -10.063 -21.829 -6.964 1.00 87.69 351 PRO A CA 1
ATOM 2710 C C . PRO A 1 351 ? -8.550 -22.047 -6.968 1.00 87.69 351 PRO A C 1
ATOM 2712 O O . PRO A 1 351 ? -8.110 -23.186 -6.868 1.00 87.69 351 PRO A O 1
ATOM 2715 N N . GLU A 1 352 ? -7.762 -20.970 -7.040 1.00 87.00 352 GLU A N 1
ATOM 2716 C CA . GLU A 1 352 ? -6.290 -21.018 -7.067 1.00 87.00 352 GLU A CA 1
ATOM 2717 C C . GLU A 1 352 ? -5.684 -21.653 -5.802 1.00 87.00 352 GLU A C 1
ATOM 2719 O O . GLU A 1 352 ? -4.610 -22.244 -5.861 1.00 87.00 352 GLU A O 1
ATOM 2724 N N . PHE A 1 353 ? -6.406 -21.587 -4.679 1.00 86.69 353 PHE A N 1
ATOM 2725 C CA . PHE A 1 353 ? -6.021 -22.205 -3.412 1.00 86.69 353 PHE A CA 1
ATOM 2726 C C . PHE A 1 353 ? -6.849 -23.470 -3.099 1.00 86.69 353 PHE A C 1
ATOM 2728 O O . PHE A 1 353 ? -6.508 -24.237 -2.200 1.00 86.69 353 PHE A O 1
ATOM 2735 N N . GLY A 1 354 ? -7.940 -23.719 -3.833 1.00 87.44 354 GLY A N 1
ATOM 2736 C CA . GLY A 1 354 ? -8.829 -24.862 -3.608 1.00 87.44 354 GLY A CA 1
ATOM 2737 C C . GLY A 1 354 ? -9.669 -24.756 -2.329 1.00 87.44 354 GLY A C 1
ATOM 2738 O O . GLY A 1 354 ? -9.913 -25.776 -1.679 1.00 87.44 354 GLY A O 1
ATOM 2739 N N . PHE A 1 355 ? -10.105 -23.543 -1.963 1.00 92.62 355 PHE A N 1
ATOM 2740 C CA . PHE A 1 355 ? -10.913 -23.287 -0.764 1.00 92.62 355 PHE A CA 1
ATOM 2741 C C . PHE A 1 355 ? -12.278 -22.684 -1.079 1.00 92.62 355 PHE A C 1
ATOM 2743 O O . PHE A 1 355 ? -12.440 -21.889 -2.008 1.00 92.62 355 PHE A O 1
ATOM 2750 N N . PHE A 1 356 ? -13.246 -23.044 -0.244 1.00 96.88 356 PHE A N 1
ATOM 2751 C CA . PHE A 1 356 ? -14.600 -22.514 -0.233 1.00 96.88 356 PHE A CA 1
ATOM 2752 C C . PHE A 1 356 ? -14.978 -22.121 1.193 1.00 96.88 356 PHE A C 1
ATOM 2754 O O . PHE A 1 356 ? -14.915 -22.949 2.101 1.00 96.88 356 PHE A O 1
ATOM 2761 N N . VAL A 1 357 ? -15.384 -20.873 1.390 1.00 97.81 357 VAL A N 1
ATOM 2762 C CA . VAL A 1 357 ? -15.802 -20.333 2.684 1.00 97.81 357 VAL A CA 1
ATOM 2763 C C . VAL A 1 357 ? -17.254 -19.899 2.592 1.00 97.81 357 VAL A C 1
ATOM 2765 O O . VAL A 1 357 ? -17.652 -19.260 1.621 1.00 97.81 357 VAL A O 1
ATOM 2768 N N . ARG A 1 358 ? -18.058 -20.215 3.605 1.00 96.50 358 ARG A N 1
ATOM 2769 C CA . ARG A 1 358 ? -19.448 -19.751 3.681 1.00 96.50 358 ARG A CA 1
ATOM 2770 C C . ARG A 1 358 ? -19.837 -19.360 5.096 1.00 96.50 358 ARG A C 1
ATOM 2772 O O . ARG A 1 358 ? -19.361 -19.960 6.060 1.00 96.50 358 ARG A O 1
ATOM 2779 N N . ALA A 1 359 ? -20.778 -18.430 5.204 1.00 95.56 359 ALA A N 1
ATOM 2780 C CA . ALA A 1 359 ? -21.493 -18.183 6.446 1.00 95.56 359 ALA A CA 1
ATOM 2781 C C . ALA A 1 359 ? -22.493 -19.321 6.739 1.00 95.56 359 ALA A C 1
ATOM 2783 O O . ALA A 1 359 ? -23.142 -19.863 5.837 1.00 95.56 359 ALA A O 1
ATOM 2784 N N . THR A 1 360 ? -22.633 -19.677 8.014 1.00 93.12 360 THR A N 1
ATOM 2785 C CA . THR A 1 360 ? -23.652 -20.610 8.528 1.00 93.12 360 THR A CA 1
ATOM 2786 C C . THR A 1 360 ? -24.677 -19.935 9.428 1.00 93.12 360 THR A C 1
ATOM 2788 O O . THR A 1 360 ? -25.758 -20.484 9.623 1.00 93.12 360 THR A O 1
ATOM 2791 N N . GLY A 1 361 ? -24.351 -18.765 9.976 1.00 82.88 361 GLY A N 1
ATOM 2792 C CA . GLY A 1 361 ? -25.236 -17.999 10.843 1.00 82.88 361 GLY A CA 1
ATOM 2793 C C . GLY A 1 361 ? -24.669 -16.618 11.152 1.00 82.88 361 GLY A C 1
ATOM 2794 O O . GLY A 1 361 ? -23.455 -16.427 11.206 1.00 82.88 361 GLY A O 1
ATOM 2795 N N . THR A 1 362 ? -25.563 -15.657 11.361 1.00 74.88 362 THR A N 1
ATOM 2796 C CA . THR A 1 362 ? -25.247 -14.310 11.845 1.00 74.88 362 THR A CA 1
ATOM 2797 C C . THR A 1 362 ? -26.043 -14.054 13.119 1.00 74.88 362 THR A C 1
ATOM 2799 O O . THR A 1 362 ? -27.235 -14.362 13.186 1.00 74.88 362 THR A O 1
ATOM 2802 N N . SER A 1 363 ? -25.403 -13.487 14.143 1.00 64.62 363 SER A N 1
ATOM 2803 C CA . SER A 1 363 ? -26.142 -12.955 15.292 1.00 64.62 363 SER A CA 1
ATOM 2804 C C . SER A 1 363 ? -26.500 -11.495 15.005 1.00 64.62 363 SER A C 1
ATOM 2806 O O . SER A 1 363 ? -25.588 -10.708 14.738 1.00 64.62 363 SER A O 1
ATOM 2808 N N . PRO A 1 364 ? -27.787 -11.100 15.047 1.00 50.91 364 PRO A N 1
ATOM 2809 C CA . PRO A 1 364 ? -28.169 -9.702 14.874 1.00 50.91 364 PRO A CA 1
ATOM 2810 C C . PRO A 1 364 ? -27.558 -8.835 15.983 1.00 50.91 364 PRO A C 1
ATOM 2812 O O . PRO A 1 364 ? -27.422 -9.290 17.122 1.00 50.91 364 PRO A O 1
ATOM 2815 N N . MET A 1 365 ? -27.201 -7.583 15.661 1.00 53.34 365 MET A N 1
ATOM 2816 C CA . MET A 1 365 ? -26.762 -6.629 16.684 1.00 53.34 365 MET A CA 1
ATOM 2817 C C . MET A 1 365 ? -27.851 -6.487 17.757 1.00 53.34 365 MET A C 1
ATOM 2819 O O . MET A 1 365 ? -29.028 -6.346 17.402 1.00 53.34 365 MET A O 1
ATOM 2823 N N . PRO A 1 366 ? -27.499 -6.487 19.054 1.00 45.53 366 PRO A N 1
ATOM 2824 C CA . PRO A 1 366 ? -28.460 -6.143 20.090 1.00 45.53 366 PRO A CA 1
ATOM 2825 C C . PRO A 1 366 ? -29.000 -4.714 19.859 1.00 45.53 366 PRO A C 1
ATOM 2827 O O . PRO A 1 366 ? -28.261 -3.855 19.368 1.00 45.53 366 PRO A O 1
ATOM 2830 N N . PRO A 1 367 ? -30.277 -4.430 20.188 1.00 39.84 367 PRO A N 1
ATOM 2831 C CA . PRO A 1 367 ? -30.836 -3.083 20.095 1.00 39.84 367 PRO A CA 1
ATOM 2832 C C . PRO A 1 367 ? -29.983 -2.080 20.880 1.00 39.84 367 PRO A C 1
ATOM 2834 O O . PRO A 1 367 ? -29.511 -2.401 21.971 1.00 39.84 367 PRO A O 1
ATOM 2837 N N . ALA A 1 368 ? -29.837 -0.857 20.359 1.00 41.03 368 ALA A N 1
ATOM 2838 C CA . ALA A 1 368 ? -29.002 0.201 20.944 1.00 41.03 368 ALA A CA 1
ATOM 2839 C C . ALA A 1 368 ? -29.289 0.491 22.437 1.00 41.03 368 ALA A C 1
ATOM 2841 O O . ALA A 1 368 ? -2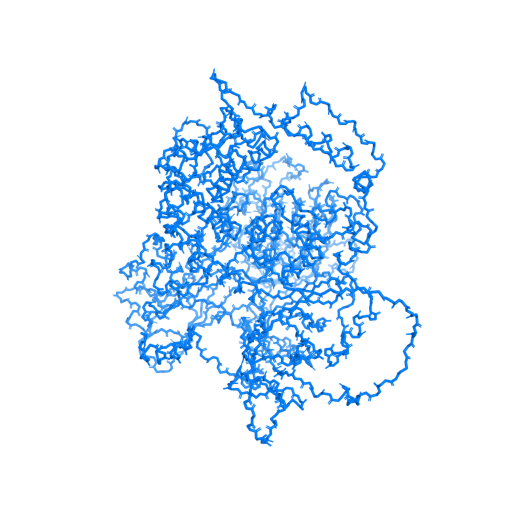8.413 0.970 23.149 1.00 41.03 368 ALA A O 1
ATOM 2842 N N . GLU A 1 369 ? -30.486 0.159 22.931 1.00 34.56 369 GLU A N 1
ATOM 2843 C CA . GLU A 1 369 ? -30.891 0.328 24.334 1.00 34.56 369 GLU A CA 1
ATOM 2844 C C . GLU A 1 369 ? -30.263 -0.690 25.309 1.00 34.56 369 GLU A C 1
ATOM 2846 O O . GLU A 1 369 ? -30.212 -0.420 26.507 1.00 34.56 369 GLU A O 1
ATOM 2851 N N . ALA A 1 370 ? -29.749 -1.835 24.837 1.00 34.75 370 ALA A N 1
ATOM 2852 C CA . ALA A 1 370 ? -29.163 -2.874 25.697 1.00 34.75 370 ALA A CA 1
ATOM 2853 C C . ALA A 1 370 ? -27.676 -2.637 26.043 1.00 34.75 370 ALA A C 1
ATOM 2855 O O . ALA A 1 370 ? -27.144 -3.281 26.947 1.00 34.75 370 ALA A O 1
ATOM 2856 N N . ALA A 1 371 ? -27.005 -1.688 25.378 1.00 39.75 371 ALA A N 1
ATOM 2857 C CA . ALA A 1 371 ? -25.638 -1.258 25.691 1.00 39.75 371 ALA A CA 1
ATOM 2858 C C . ALA A 1 371 ? -25.624 -0.195 26.812 1.00 39.75 371 ALA A C 1
ATOM 2860 O O . ALA A 1 371 ? -24.967 0.841 26.725 1.00 39.75 371 ALA A O 1
ATOM 2861 N N . SER A 1 372 ? -26.403 -0.404 27.874 1.00 34.78 372 SER A N 1
ATOM 2862 C CA . SER A 1 372 ? -26.525 0.548 28.976 1.00 34.78 372 SER A CA 1
ATOM 2863 C C . SER A 1 372 ? -25.301 0.464 29.898 1.00 34.78 372 SER A C 1
ATOM 2865 O O . SER A 1 372 ? -25.270 -0.345 30.826 1.00 34.78 372 SER A O 1
ATOM 2867 N N . GLY A 1 373 ? -24.281 1.290 29.649 1.00 41.56 373 GLY A N 1
ATOM 2868 C CA . GLY A 1 373 ? -23.187 1.479 30.611 1.00 41.56 373 GLY A CA 1
ATOM 2869 C C . GLY A 1 373 ? -21.939 2.203 30.110 1.00 41.56 373 GLY A C 1
ATOM 2870 O O . GLY A 1 373 ? -21.187 2.715 30.934 1.00 41.56 373 GLY A O 1
ATOM 2871 N N . GLN A 1 374 ? -21.710 2.290 28.797 1.00 41.94 374 GLN A N 1
ATOM 2872 C CA . GLN A 1 374 ? -20.600 3.065 28.235 1.00 41.94 374 GLN A CA 1
ATOM 2873 C C . GLN A 1 374 ? -21.116 4.015 27.150 1.00 41.94 374 GLN A C 1
ATOM 2875 O O . GLN A 1 374 ? -21.916 3.590 26.316 1.00 41.94 374 GLN A O 1
ATOM 2880 N N . PRO A 1 375 ? -20.700 5.296 27.152 1.00 44.41 375 PRO A N 1
ATOM 2881 C CA . PRO A 1 375 ? -21.059 6.211 26.079 1.00 44.41 375 PRO A CA 1
ATOM 2882 C C . PRO A 1 375 ? -20.533 5.654 24.754 1.00 44.41 375 PRO A C 1
ATOM 2884 O O . PRO A 1 375 ? -19.410 5.148 24.696 1.00 44.41 375 PRO A O 1
ATOM 2887 N N . ALA A 1 376 ? -21.344 5.738 23.695 1.00 51.56 376 ALA A N 1
ATOM 2888 C CA . ALA A 1 376 ? -20.874 5.454 22.345 1.00 51.56 376 ALA A CA 1
ATOM 2889 C C . ALA A 1 376 ? -19.581 6.245 22.099 1.00 51.56 376 ALA A C 1
ATOM 2891 O O . ALA A 1 376 ? -19.493 7.411 22.492 1.00 51.56 376 ALA A O 1
ATOM 2892 N N . LEU A 1 377 ? -18.583 5.620 21.471 1.00 55.66 377 LEU A N 1
ATOM 2893 C CA . LEU A 1 377 ? -17.374 6.318 21.044 1.00 55.66 377 LEU A CA 1
ATOM 2894 C C . LEU A 1 377 ? -17.769 7.296 19.936 1.00 55.66 377 LEU A C 1
ATOM 2896 O O . LEU A 1 377 ? -17.759 6.965 18.754 1.00 55.66 377 LEU A O 1
ATOM 2900 N N . THR A 1 378 ? -18.210 8.488 20.327 1.00 54.78 378 THR A N 1
ATOM 2901 C CA . THR A 1 378 ? -18.619 9.525 19.388 1.00 54.78 378 THR A CA 1
ATOM 2902 C C . THR A 1 378 ? -17.398 9.994 18.623 1.00 54.78 378 THR A C 1
ATOM 2904 O O . THR A 1 378 ? -16.366 10.309 19.221 1.00 54.78 378 THR A O 1
ATOM 2907 N N . VAL A 1 379 ? -17.533 10.078 17.303 1.00 56.91 379 VAL A N 1
ATOM 2908 C CA . VAL A 1 379 ? -16.546 10.738 16.457 1.00 56.91 379 VAL A CA 1
ATOM 2909 C C . VAL A 1 379 ? -16.361 12.178 16.963 1.00 56.91 379 VAL A C 1
ATOM 2911 O O . VAL A 1 379 ? -17.349 12.904 17.102 1.00 56.91 379 VAL A O 1
ATOM 2914 N N . PRO A 1 380 ? -15.129 12.601 17.286 1.00 60.22 380 PRO A N 1
ATOM 2915 C CA . PRO A 1 380 ? -14.890 13.918 17.853 1.00 60.22 380 PRO A CA 1
ATOM 2916 C C . PRO A 1 380 ? -15.168 15.016 16.823 1.00 60.22 380 PRO A C 1
ATOM 2918 O O . PRO A 1 380 ? -14.709 14.953 15.684 1.00 60.22 380 PRO A O 1
ATOM 2921 N N . LYS A 1 381 ? -15.882 16.064 17.250 1.00 74.81 381 LYS A N 1
ATOM 2922 C CA . LYS A 1 381 ? -15.922 17.339 16.526 1.00 74.81 381 LYS A CA 1
ATOM 2923 C C . LYS A 1 381 ? -14.531 17.947 16.552 1.00 74.81 381 LYS A C 1
ATOM 2925 O O . LYS A 1 381 ? -13.912 18.047 17.613 1.00 74.81 381 LYS A O 1
ATOM 2930 N N . VAL A 1 382 ? -14.066 18.403 15.401 1.00 78.12 382 VAL A N 1
ATOM 2931 C CA . VAL A 1 382 ? -12.732 18.974 15.263 1.00 78.12 382 VAL A CA 1
ATOM 2932 C C . VAL A 1 382 ? -12.855 20.432 14.874 1.00 78.12 382 VAL A C 1
ATOM 2934 O O . VAL A 1 382 ? -13.254 20.742 13.760 1.00 78.12 382 VAL A O 1
ATOM 2937 N N . LEU A 1 383 ? -12.453 21.345 15.752 1.00 86.00 383 LEU A N 1
ATOM 2938 C CA . LEU A 1 383 ? -12.397 22.760 15.393 1.00 86.00 383 LEU A CA 1
ATOM 2939 C C . LEU A 1 383 ? -11.415 22.990 14.235 1.00 86.00 383 LEU A C 1
ATOM 2941 O O . LEU A 1 383 ? -10.305 22.450 14.229 1.00 86.00 383 LEU A O 1
ATOM 2945 N N . LEU A 1 384 ? -11.818 23.820 13.272 1.00 85.25 384 LEU A N 1
ATOM 2946 C CA . LEU A 1 384 ? -10.932 24.304 12.216 1.00 85.25 384 LEU A CA 1
ATOM 2947 C C . LEU A 1 384 ? -9.833 25.164 12.856 1.00 85.25 384 LEU A C 1
ATOM 2949 O O . LEU A 1 384 ? -10.112 26.212 13.442 1.00 85.25 384 LEU A O 1
ATOM 2953 N N . GLY A 1 385 ? -8.597 24.663 12.792 1.00 75.56 385 GLY A N 1
ATOM 2954 C CA . GLY A 1 385 ? -7.476 25.157 13.593 1.00 75.56 385 GLY A CA 1
ATOM 2955 C C . GLY A 1 385 ? -6.675 26.295 12.955 1.00 75.56 385 GLY A C 1
ATOM 2956 O O . GLY A 1 385 ? -6.577 27.363 13.563 1.00 75.56 385 GLY A O 1
ATOM 2957 N N . PRO A 1 386 ? -6.065 26.110 11.767 1.00 81.62 386 PRO A N 1
ATOM 2958 C CA . PRO A 1 386 ? -5.194 27.134 11.202 1.00 81.62 386 PRO A CA 1
ATOM 2959 C C . PRO A 1 386 ? -5.982 28.389 10.814 1.00 81.62 386 PRO A C 1
ATOM 2961 O O . PRO A 1 386 ? -7.013 28.311 10.143 1.00 81.62 386 PRO A O 1
ATOM 2964 N N . LYS A 1 387 ? -5.483 29.559 11.234 1.00 89.75 387 LYS A N 1
ATOM 2965 C CA . LYS A 1 387 ? -5.979 30.854 10.757 1.00 89.75 387 LYS A CA 1
ATOM 2966 C C . LYS A 1 387 ? -5.563 31.037 9.305 1.00 89.75 387 LYS A C 1
ATOM 2968 O O . LYS A 1 387 ? -4.380 30.946 8.987 1.00 89.75 387 LYS A O 1
ATOM 2973 N N . MET A 1 388 ? -6.529 31.356 8.459 1.00 88.50 388 MET A N 1
ATOM 2974 C CA . MET A 1 388 ? -6.310 31.639 7.048 1.00 88.50 388 MET A CA 1
ATOM 2975 C C . MET A 1 388 ? -6.435 33.141 6.811 1.00 88.50 388 MET A C 1
ATOM 2977 O O . MET A 1 388 ? -7.488 33.729 7.081 1.00 88.50 388 MET A O 1
ATOM 2981 N N . ASN A 1 389 ? -5.340 33.755 6.360 1.00 89.19 389 ASN A N 1
ATOM 2982 C CA . ASN A 1 389 ? -5.282 35.180 6.014 1.00 89.19 389 ASN A CA 1
ATOM 2983 C C . ASN A 1 389 ? -5.673 35.451 4.558 1.00 89.19 389 ASN A C 1
ATOM 2985 O O . ASN A 1 389 ? -5.862 36.605 4.191 1.00 89.19 389 ASN A O 1
ATOM 2989 N N . ASP A 1 390 ? -5.789 34.395 3.764 1.00 87.62 390 ASP A N 1
ATOM 2990 C CA . ASP A 1 390 ? -6.340 34.394 2.424 1.00 87.62 390 ASP A CA 1
ATOM 2991 C C . ASP A 1 390 ? -7.143 33.104 2.216 1.00 87.62 390 ASP A C 1
ATOM 2993 O O . ASP A 1 390 ? -6.885 32.086 2.867 1.00 87.62 390 ASP A O 1
ATOM 2997 N N . ILE A 1 391 ? -8.123 33.151 1.320 1.00 83.44 391 ILE A N 1
ATOM 2998 C CA . ILE A 1 391 ? -8.864 31.979 0.845 1.00 83.44 391 ILE A CA 1
ATOM 2999 C C . ILE A 1 391 ? -8.715 31.948 -0.669 1.00 83.44 391 ILE A C 1
ATOM 3001 O O . ILE A 1 391 ? -8.969 32.956 -1.333 1.00 83.44 391 ILE A O 1
ATOM 3005 N N . LEU A 1 392 ? -8.279 30.803 -1.209 1.00 75.75 392 LEU A N 1
ATOM 3006 C CA . LEU A 1 392 ? -8.022 30.618 -2.643 1.00 75.75 392 LEU A CA 1
ATOM 3007 C C . LEU A 1 392 ? -7.083 31.708 -3.226 1.00 75.75 392 LEU A C 1
ATOM 3009 O O . LEU A 1 392 ? -7.221 32.115 -4.382 1.00 75.75 392 LEU A O 1
ATOM 3013 N N . GLY A 1 393 ? -6.131 32.195 -2.415 1.00 81.31 393 GLY A N 1
ATOM 3014 C CA . GLY A 1 393 ? -5.153 33.220 -2.790 1.00 81.31 393 GLY A CA 1
ATOM 3015 C C . GLY A 1 393 ? -5.635 34.671 -2.676 1.00 81.31 393 GLY A C 1
ATOM 3016 O O . GLY A 1 393 ? -4.897 35.573 -3.073 1.00 81.31 393 GLY A O 1
ATOM 3017 N N . ASN A 1 394 ? -6.844 34.932 -2.158 1.00 86.12 394 ASN A N 1
ATOM 3018 C CA . ASN A 1 394 ? -7.386 36.285 -1.992 1.00 86.12 394 ASN A CA 1
ATOM 3019 C C . ASN A 1 394 ? -7.450 36.709 -0.512 1.00 86.12 394 ASN A C 1
ATOM 3021 O O . ASN A 1 394 ? -8.094 36.046 0.296 1.00 86.12 394 ASN A O 1
ATOM 3025 N N . GLN A 1 395 ? -6.810 37.837 -0.180 1.00 89.81 395 GLN A N 1
ATOM 3026 C CA . GLN A 1 395 ? -6.662 38.364 1.187 1.00 89.81 395 GLN A CA 1
ATOM 3027 C C . GLN A 1 395 ? -7.912 39.068 1.746 1.00 89.81 395 GLN A C 1
ATOM 3029 O O . GLN A 1 395 ? -8.006 39.278 2.957 1.00 89.81 395 GLN A O 1
ATOM 3034 N N . ASP A 1 396 ? -8.881 39.423 0.897 1.00 90.50 396 ASP A N 1
ATOM 3035 C CA . ASP A 1 396 ? -10.160 39.998 1.339 1.00 90.50 396 ASP A CA 1
ATOM 3036 C C . ASP A 1 396 ? -11.066 38.936 1.986 1.00 90.50 396 ASP A C 1
ATOM 3038 O O . ASP A 1 396 ? -11.974 39.254 2.762 1.00 90.50 396 ASP A O 1
ATOM 3042 N N . LEU A 1 397 ? -10.786 37.661 1.705 1.00 91.06 397 LEU A N 1
ATOM 3043 C CA . LEU A 1 397 ? -11.431 36.512 2.319 1.00 91.06 397 LEU A CA 1
ATOM 3044 C C . LEU A 1 397 ? -10.540 35.960 3.427 1.00 91.06 397 LEU A C 1
ATOM 3046 O O . LEU A 1 397 ? -9.396 35.570 3.206 1.00 91.06 397 LEU A O 1
ATOM 3050 N N . ARG A 1 398 ? -11.083 35.903 4.641 1.00 93.31 398 ARG A N 1
ATOM 3051 C CA . ARG A 1 398 ? -10.367 35.427 5.832 1.00 93.31 398 ARG A CA 1
ATOM 3052 C C . ARG A 1 398 ? -11.153 34.307 6.483 1.00 93.31 398 ARG A C 1
ATOM 3054 O O . ARG A 1 398 ? -12.377 34.277 6.378 1.00 93.31 398 ARG A O 1
ATOM 3061 N N . GLY A 1 399 ? -10.473 33.399 7.173 1.00 93.12 399 GLY A N 1
ATOM 3062 C CA . GLY A 1 399 ? -11.153 32.216 7.686 1.00 93.12 399 GLY A CA 1
ATOM 3063 C C . GLY A 1 399 ? -10.334 31.305 8.584 1.00 93.12 399 GLY A C 1
ATOM 3064 O O . GLY A 1 399 ? -9.295 31.694 9.127 1.00 93.12 399 GLY A O 1
ATOM 3065 N N . TRP A 1 400 ? -10.840 30.084 8.718 1.00 92.75 400 TRP A N 1
ATOM 3066 C CA . TRP A 1 400 ? -10.252 28.978 9.465 1.00 92.75 400 TRP A CA 1
ATOM 3067 C C . TRP A 1 400 ? -10.268 27.718 8.604 1.00 92.75 400 TRP A C 1
ATOM 3069 O O . TRP A 1 400 ? -11.242 27.474 7.894 1.00 92.75 400 TRP A O 1
ATOM 3079 N N . GLY A 1 401 ? -9.235 26.888 8.711 1.00 86.56 401 GLY A N 1
ATOM 3080 C CA . GLY A 1 401 ? -9.154 25.618 7.990 1.00 86.56 401 GLY A CA 1
ATOM 3081 C C . GLY A 1 401 ? -7.835 25.479 7.256 1.00 86.56 401 GLY A C 1
ATOM 3082 O O . GLY A 1 401 ? -6.788 25.797 7.815 1.00 86.56 401 GLY A O 1
ATOM 3083 N N . ASN A 1 402 ? -7.867 24.971 6.030 1.00 71.69 402 ASN A N 1
ATOM 3084 C CA . ASN A 1 402 ? -6.676 24.862 5.197 1.00 71.69 402 ASN A CA 1
ATOM 3085 C C . ASN A 1 402 ? -6.908 25.402 3.777 1.00 71.69 402 ASN A C 1
ATOM 3087 O O . ASN A 1 402 ? -8.043 25.603 3.356 1.00 71.69 402 ASN A O 1
ATOM 3091 N N . SER A 1 403 ? -5.819 25.648 3.044 1.00 66.06 403 SER A N 1
ATOM 3092 C CA . SER A 1 403 ? -5.832 26.293 1.722 1.00 66.06 403 SER A CA 1
ATOM 3093 C C . SER A 1 403 ? -6.467 25.471 0.595 1.00 66.06 403 SER A C 1
ATOM 3095 O O . SER A 1 403 ? -6.718 26.036 -0.465 1.00 66.06 403 SER A O 1
ATOM 3097 N N . ALA A 1 404 ? -6.736 24.180 0.807 1.00 65.31 404 ALA A N 1
ATOM 3098 C CA . ALA A 1 404 ? -7.407 23.308 -0.153 1.00 65.31 404 ALA A CA 1
ATOM 3099 C C . ALA A 1 404 ? -8.875 23.077 0.260 1.00 65.31 404 ALA A C 1
ATOM 3101 O O . ALA A 1 404 ? -9.786 23.677 -0.303 1.00 65.31 404 ALA A O 1
ATOM 3102 N N . SER A 1 405 ? -9.103 22.237 1.268 1.00 74.62 405 SER A N 1
ATOM 3103 C CA . SER A 1 405 ? -10.365 21.990 1.975 1.00 74.62 405 SER A CA 1
ATOM 3104 C C . SER A 1 405 ? -10.100 21.041 3.162 1.00 74.62 405 SER A C 1
ATOM 3106 O O . SER A 1 405 ? -9.129 20.276 3.133 1.00 74.62 405 SER A O 1
ATOM 3108 N N . PRO A 1 406 ? -10.904 21.047 4.238 1.00 82.88 406 PRO A N 1
ATOM 3109 C CA . PRO A 1 406 ? -12.045 21.921 4.492 1.00 82.88 406 PRO A CA 1
ATOM 3110 C C . PRO A 1 406 ? -11.638 23.310 4.996 1.00 82.88 406 PRO A C 1
ATOM 3112 O O . PRO A 1 406 ? -10.589 23.494 5.626 1.00 82.88 406 PRO A O 1
ATOM 3115 N N . TRP A 1 407 ? -12.518 24.283 4.777 1.00 90.31 407 TRP A N 1
ATOM 3116 C CA . TRP A 1 407 ? -12.375 25.639 5.303 1.00 90.31 407 TRP A CA 1
ATOM 3117 C C . TRP A 1 407 ? -13.728 26.301 5.568 1.00 90.31 407 TRP A C 1
ATOM 3119 O O . TRP A 1 407 ? -14.757 25.923 5.009 1.00 90.31 407 TRP A O 1
ATOM 3129 N N . PHE A 1 408 ? -13.699 27.321 6.423 1.00 94.31 408 PHE A N 1
ATOM 3130 C CA . PHE A 1 408 ? -14.776 28.277 6.655 1.00 94.31 408 PHE A CA 1
ATOM 3131 C C . PHE A 1 408 ? -14.220 29.686 6.445 1.00 94.31 408 PHE A C 1
ATOM 3133 O O . PHE A 1 408 ? -13.190 30.037 7.025 1.00 94.31 408 PHE A O 1
ATOM 3140 N N . ALA A 1 409 ? -14.905 30.498 5.649 1.00 93.62 409 ALA A N 1
ATOM 3141 C CA . ALA A 1 409 ? -14.460 31.811 5.207 1.00 93.62 409 ALA A CA 1
ATOM 3142 C C . ALA A 1 409 ? -15.556 32.867 5.365 1.00 93.62 409 ALA A C 1
ATOM 3144 O O . ALA A 1 409 ? -16.745 32.584 5.222 1.00 93.62 409 ALA A O 1
ATOM 3145 N N . GLY A 1 410 ? -15.143 34.108 5.610 1.00 94.12 410 GLY A N 1
ATOM 3146 C CA . GLY A 1 410 ? -16.016 35.276 5.616 1.00 94.12 410 GLY A CA 1
ATOM 3147 C C . GLY A 1 410 ? -15.495 36.367 4.686 1.00 94.12 410 GLY A C 1
ATOM 3148 O O . GLY A 1 410 ? -14.302 36.679 4.697 1.00 94.12 410 GLY A O 1
ATOM 3149 N N . ASN A 1 411 ? -16.406 36.976 3.929 1.00 95.38 411 ASN A N 1
ATOM 3150 C CA . ASN A 1 411 ? -16.176 38.235 3.233 1.00 95.38 411 ASN A CA 1
ATOM 3151 C C . ASN A 1 411 ? -16.630 39.386 4.142 1.00 95.38 411 ASN A C 1
ATOM 3153 O O . ASN A 1 411 ? -17.824 39.643 4.273 1.00 95.38 411 ASN A O 1
ATOM 3157 N N . GLY A 1 412 ? -15.679 40.071 4.779 1.00 92.56 412 GLY A N 1
ATOM 3158 C CA . GLY A 1 412 ? -15.961 41.229 5.640 1.00 92.56 412 GLY A CA 1
ATOM 3159 C C . GLY A 1 412 ? -16.116 42.554 4.889 1.00 92.56 412 GLY A C 1
ATOM 3160 O O . GLY A 1 412 ? -16.379 43.577 5.519 1.00 92.56 412 GLY A O 1
ATOM 3161 N N . THR A 1 413 ? -15.924 42.557 3.569 1.00 93.00 413 THR A N 1
ATOM 3162 C CA . THR A 1 413 ? -15.979 43.773 2.755 1.00 93.00 413 THR A CA 1
ATOM 3163 C C . THR A 1 413 ? -17.413 44.120 2.355 1.00 93.00 413 THR A C 1
ATOM 3165 O O . THR A 1 413 ? -18.315 43.275 2.350 1.00 93.00 413 THR A O 1
ATOM 3168 N N . ASP A 1 414 ? -17.616 45.378 1.969 1.00 93.31 414 ASP A N 1
ATOM 3169 C CA . ASP A 1 414 ? -18.902 45.871 1.468 1.00 93.31 414 ASP A CA 1
ATOM 3170 C C . ASP A 1 414 ? -19.078 45.634 -0.045 1.00 93.31 414 ASP A C 1
ATOM 3172 O O . ASP A 1 414 ? -19.988 46.191 -0.660 1.00 93.31 414 ASP A O 1
ATOM 3176 N N . GLN A 1 415 ? -18.210 44.826 -0.664 1.00 91.94 415 GLN A N 1
ATOM 3177 C CA . GLN A 1 415 ? -18.261 44.470 -2.082 1.00 91.94 415 GLN A CA 1
ATOM 3178 C C . GLN A 1 415 ? -18.237 42.945 -2.263 1.00 91.94 415 GLN A C 1
ATOM 3180 O O . GLN A 1 415 ? -17.684 42.222 -1.431 1.00 91.94 415 GLN A O 1
ATOM 3185 N N . PRO A 1 416 ? -18.851 42.413 -3.333 1.00 92.31 416 PRO A N 1
ATOM 3186 C CA . PRO A 1 416 ? -18.688 41.009 -3.670 1.00 92.31 416 PRO A CA 1
ATOM 3187 C C . PRO A 1 416 ? -17.242 40.722 -4.096 1.00 92.31 416 PRO A C 1
ATOM 3189 O O . PRO A 1 416 ? -16.610 41.534 -4.773 1.00 92.31 416 PRO A O 1
ATOM 3192 N N . VAL A 1 417 ? -16.742 39.541 -3.740 1.00 91.62 417 VAL A N 1
ATOM 3193 C CA . VAL A 1 417 ? -15.414 39.052 -4.126 1.00 91.62 417 VAL A CA 1
ATOM 3194 C C . VAL A 1 417 ? -15.595 37.839 -5.036 1.00 91.62 417 VAL A C 1
ATOM 3196 O O . VAL A 1 417 ? -16.194 36.845 -4.632 1.00 91.62 417 VAL A O 1
ATOM 3199 N N . ALA A 1 418 ? -15.090 37.914 -6.270 1.00 87.50 418 ALA A N 1
ATOM 3200 C CA . ALA A 1 418 ? -15.177 36.834 -7.252 1.00 87.50 418 ALA A CA 1
ATOM 3201 C C . ALA A 1 418 ? -13.784 36.292 -7.596 1.00 87.50 418 ALA A C 1
ATOM 3203 O O . ALA A 1 418 ? -12.880 37.059 -7.929 1.00 87.50 418 ALA A O 1
ATOM 3204 N N . LEU A 1 419 ? -13.609 34.972 -7.526 1.00 83.75 419 LEU A N 1
ATOM 3205 C CA . LEU A 1 419 ? -12.350 34.299 -7.834 1.00 83.75 419 LEU A CA 1
ATOM 3206 C C . LEU A 1 419 ? -12.578 32.826 -8.173 1.00 83.75 419 LEU A C 1
ATOM 3208 O O . LEU A 1 419 ? -13.481 32.197 -7.636 1.00 83.75 419 LEU A O 1
ATOM 3212 N N . GLN A 1 420 ? -11.751 32.283 -9.071 1.00 75.12 420 GLN A N 1
ATOM 3213 C CA . GLN A 1 420 ? -11.758 30.860 -9.449 1.00 75.12 420 GLN A CA 1
ATOM 3214 C C . GLN A 1 420 ? -13.153 30.291 -9.806 1.00 75.12 420 GLN A C 1
ATOM 3216 O O . GLN A 1 420 ? -13.427 29.119 -9.587 1.00 75.12 420 GLN A O 1
ATOM 3221 N N . GLY A 1 421 ? -14.042 31.117 -10.374 1.00 75.38 421 GLY A N 1
ATOM 3222 C CA . GLY A 1 421 ? -15.402 30.705 -10.753 1.00 75.38 421 GLY A CA 1
ATOM 3223 C C . GLY A 1 421 ? -16.448 30.766 -9.631 1.00 75.38 421 GLY A C 1
ATOM 3224 O O . GLY A 1 421 ? -17.610 30.477 -9.900 1.00 75.38 421 GLY A O 1
ATOM 3225 N N . ILE A 1 422 ? -16.066 31.197 -8.424 1.00 84.19 422 ILE A N 1
ATOM 3226 C CA . ILE A 1 422 ? -16.935 31.390 -7.254 1.00 84.19 422 ILE A CA 1
ATOM 3227 C C . ILE A 1 422 ? -17.168 32.888 -7.017 1.00 84.19 422 ILE A C 1
ATOM 3229 O O . ILE A 1 422 ? -16.274 33.706 -7.246 1.00 84.19 422 ILE A O 1
ATOM 3233 N N . THR A 1 423 ? -18.347 33.261 -6.511 1.00 88.25 423 THR A N 1
ATOM 3234 C CA . THR A 1 423 ? -18.637 34.625 -6.031 1.00 88.25 423 THR A CA 1
ATOM 3235 C C . THR A 1 423 ? -19.090 34.601 -4.574 1.00 88.25 423 THR A C 1
ATOM 3237 O O . THR A 1 423 ? -20.131 34.032 -4.264 1.00 88.25 423 THR A O 1
ATOM 3240 N N . PHE A 1 424 ? -18.341 35.275 -3.699 1.00 91.38 424 PHE A N 1
ATOM 3241 C CA . PHE A 1 424 ? -18.745 35.591 -2.329 1.00 91.38 424 PHE A CA 1
ATOM 3242 C C . PHE A 1 424 ? -19.486 36.933 -2.319 1.00 91.38 424 PHE A C 1
ATOM 3244 O O . PHE A 1 424 ? -18.866 37.962 -2.607 1.00 91.38 424 PHE A O 1
ATOM 3251 N N . PRO A 1 425 ? -20.784 36.982 -1.969 1.00 94.00 425 PRO A N 1
ATOM 3252 C CA . PRO A 1 425 ? -21.492 38.248 -1.793 1.00 94.00 425 PRO A CA 1
ATOM 3253 C C . PRO A 1 425 ? -20.829 39.149 -0.739 1.00 94.00 425 PRO A C 1
ATOM 3255 O O . PRO A 1 425 ? -20.068 38.674 0.109 1.00 94.00 425 PRO A O 1
ATOM 3258 N N . ALA A 1 426 ? -21.128 40.450 -0.763 1.00 93.44 426 ALA A N 1
ATOM 3259 C CA . ALA A 1 426 ? -20.705 41.361 0.300 1.00 93.44 426 ALA A CA 1
ATOM 3260 C C . ALA A 1 426 ? -21.244 40.881 1.658 1.00 93.44 426 ALA A C 1
ATOM 3262 O O . ALA A 1 426 ? -22.391 40.439 1.741 1.00 93.44 426 ALA A O 1
ATOM 3263 N N . ARG A 1 427 ? -20.432 40.989 2.715 1.00 94.38 427 ARG A N 1
ATOM 3264 C CA . ARG A 1 427 ? -20.818 40.629 4.094 1.00 94.38 427 ARG A CA 1
ATOM 3265 C C . ARG A 1 427 ? -21.386 39.208 4.245 1.00 94.38 427 ARG A C 1
ATOM 3267 O O . ARG A 1 427 ? -22.358 39.006 4.968 1.00 94.38 427 ARG A O 1
ATOM 3274 N N . SER A 1 428 ? -20.789 38.233 3.563 1.00 95.12 428 SER A N 1
ATOM 3275 C CA . SER A 1 428 ? -21.257 36.839 3.520 1.00 95.12 428 SER A CA 1
ATOM 3276 C C . SER A 1 428 ? -20.261 35.858 4.135 1.00 95.12 428 SER A C 1
ATOM 3278 O O . SER A 1 428 ? -19.103 36.196 4.397 1.00 95.12 428 SER A O 1
ATOM 3280 N N . VAL A 1 429 ? -20.717 34.626 4.355 1.00 95.75 429 VAL A N 1
ATOM 3281 C CA . VAL A 1 429 ? -19.874 33.505 4.770 1.00 95.75 429 VAL A CA 1
ATOM 3282 C C . VAL A 1 429 ? -20.024 32.339 3.801 1.00 95.75 429 VAL A C 1
ATOM 3284 O O . VAL A 1 429 ? -21.083 32.120 3.209 1.00 95.75 429 VAL A O 1
ATOM 3287 N N . GLY A 1 430 ? -18.948 31.580 3.662 1.00 93.81 430 GLY A N 1
ATOM 3288 C CA . GLY A 1 430 ? -18.906 30.377 2.853 1.00 93.81 430 GLY A CA 1
ATOM 3289 C C . GLY A 1 430 ? -18.066 29.310 3.526 1.00 93.81 430 GLY A C 1
ATOM 3290 O O . GLY A 1 430 ? -17.218 29.592 4.372 1.00 93.81 430 GLY A O 1
ATOM 3291 N N . LEU A 1 431 ? -18.305 28.070 3.147 1.00 93.69 431 LEU A N 1
ATOM 3292 C CA . LEU A 1 431 ? -17.597 26.916 3.674 1.00 93.69 431 LEU A CA 1
ATOM 3293 C C . LEU A 1 431 ? -17.465 25.849 2.599 1.00 93.69 431 LEU A C 1
ATOM 3295 O O . LEU A 1 431 ? -18.229 25.832 1.635 1.00 93.69 431 LEU A O 1
ATOM 3299 N N . HIS A 1 432 ? -16.470 24.988 2.753 1.00 90.12 432 HIS A N 1
ATOM 3300 C CA . HIS A 1 432 ? -16.191 23.919 1.806 1.00 90.12 432 HIS A CA 1
ATOM 3301 C C . HIS A 1 432 ? -15.901 22.627 2.575 1.00 90.12 432 HIS A C 1
ATOM 3303 O O . HIS A 1 432 ? -15.016 22.642 3.444 1.00 90.12 432 HIS A O 1
ATOM 3309 N N . PRO A 1 433 ? -16.627 21.526 2.297 1.00 85.75 433 PRO A N 1
ATOM 3310 C CA . PRO A 1 433 ? -16.362 20.233 2.921 1.00 85.75 433 PRO A CA 1
ATOM 3311 C C . PRO A 1 433 ? -15.003 19.693 2.491 1.00 85.75 433 PRO A C 1
ATOM 3313 O O . PRO A 1 433 ? -14.469 20.057 1.447 1.00 85.75 433 PRO A O 1
ATOM 3316 N N . GLY A 1 434 ? -14.409 18.851 3.322 1.00 73.88 434 GLY A N 1
ATOM 3317 C CA . GLY A 1 434 ? -13.197 18.137 2.960 1.00 73.88 434 GLY A CA 1
ATOM 3318 C C . GLY A 1 434 ? -13.524 16.926 2.097 1.00 73.88 434 GLY A C 1
ATOM 3319 O O . GLY A 1 434 ? -14.680 16.574 1.862 1.00 73.88 434 GLY A O 1
ATOM 3320 N N . SER A 1 435 ? -12.480 16.231 1.672 1.00 64.12 435 SER A N 1
ATOM 3321 C CA . SER A 1 435 ? -12.632 14.991 0.924 1.00 64.12 435 SER A CA 1
ATOM 3322 C C . SER A 1 435 ? -13.099 13.804 1.778 1.00 64.12 435 SER A C 1
ATOM 3324 O O . SER A 1 435 ? -13.551 12.801 1.242 1.00 64.12 435 SER A O 1
ATOM 3326 N N . ASP A 1 436 ? -13.031 13.895 3.103 1.00 58.25 436 ASP A N 1
ATOM 3327 C CA . ASP A 1 436 ? -13.378 12.829 4.055 1.00 58.25 436 ASP A CA 1
ATOM 3328 C C . ASP A 1 436 ? -14.199 13.332 5.255 1.00 58.25 436 ASP A C 1
ATOM 3330 O O . ASP A 1 436 ? -14.556 12.576 6.162 1.00 58.25 436 ASP A O 1
ATOM 3334 N N . CYS A 1 437 ? -14.469 14.632 5.288 1.00 69.25 437 CYS A N 1
ATOM 3335 C CA . CYS A 1 437 ? -15.131 15.279 6.398 1.00 69.25 437 CYS A CA 1
ATOM 3336 C C . CYS A 1 437 ? -16.121 16.324 5.915 1.00 69.25 437 CYS A C 1
ATOM 3338 O O . CYS A 1 437 ? -15.853 17.111 5.007 1.00 69.25 437 CYS A O 1
ATOM 3340 N N . ASP A 1 438 ? -17.253 16.349 6.592 1.00 85.44 438 ASP A N 1
ATOM 3341 C CA . ASP A 1 438 ? -18.232 17.399 6.442 1.00 85.44 438 ASP A CA 1
ATOM 3342 C C . ASP A 1 438 ? -17.749 18.619 7.217 1.00 85.44 438 ASP A C 1
ATOM 3344 O O . ASP A 1 438 ? -17.038 18.516 8.226 1.00 85.44 438 ASP A O 1
ATOM 3348 N N . VAL A 1 439 ? -18.147 19.794 6.754 1.00 90.06 439 VAL A N 1
ATOM 3349 C CA . VAL A 1 439 ? -17.855 21.053 7.432 1.00 90.06 439 VAL A CA 1
ATOM 3350 C C . VAL A 1 439 ? -19.141 21.581 8.052 1.00 90.06 439 VAL A C 1
ATOM 3352 O O . VAL A 1 439 ? -20.221 21.525 7.464 1.00 90.06 439 VAL A O 1
ATOM 3355 N N . ALA A 1 440 ? -19.034 22.077 9.277 1.00 92.81 440 ALA A N 1
ATOM 3356 C CA . ALA A 1 440 ? -20.170 22.534 10.045 1.00 92.81 440 ALA A CA 1
ATOM 3357 C C . ALA A 1 440 ? -19.903 23.895 10.680 1.00 92.81 440 ALA A C 1
ATOM 3359 O O . ALA A 1 440 ? -18.794 24.210 11.129 1.00 92.81 440 ALA A O 1
ATOM 3360 N N . VAL A 1 441 ? -20.974 24.677 10.769 1.00 95.31 441 VAL A N 1
ATOM 3361 C CA . VAL A 1 441 ? -21.054 25.849 11.633 1.00 95.31 441 VAL A CA 1
ATOM 3362 C C . VAL A 1 441 ? -22.085 25.582 12.721 1.00 95.31 441 VAL A C 1
ATOM 3364 O O . VAL A 1 441 ? -23.258 25.334 12.439 1.00 95.31 441 VAL A O 1
ATOM 3367 N N . GLY A 1 442 ? -21.630 25.594 13.972 1.00 94.62 442 GLY A N 1
ATOM 3368 C CA . GLY A 1 442 ? -22.458 25.328 15.144 1.00 94.62 442 GLY A CA 1
ATOM 3369 C C . GLY A 1 442 ? -22.700 26.580 15.970 1.00 94.62 442 GLY A C 1
ATOM 3370 O O . GLY A 1 442 ? -21.764 27.323 16.272 1.00 94.62 442 GLY A O 1
ATOM 3371 N N . TRP A 1 443 ? -23.955 26.763 16.366 1.00 96.81 443 TRP A N 1
ATOM 3372 C CA . TRP A 1 443 ? -24.389 27.691 17.398 1.00 96.81 443 TRP A CA 1
ATOM 3373 C C . TRP A 1 443 ? -24.586 26.934 18.708 1.00 96.81 443 TRP A C 1
ATOM 3375 O O . TRP A 1 443 ? -25.495 26.109 18.818 1.00 96.81 443 TRP A O 1
ATOM 3385 N N . GLN A 1 444 ? -23.743 27.201 19.700 1.00 95.25 444 GLN A N 1
ATOM 3386 C CA . GLN A 1 444 ? -23.941 26.733 21.063 1.00 95.25 444 GLN A CA 1
ATOM 3387 C C . GLN A 1 444 ? -24.900 27.683 21.781 1.00 95.25 444 GLN A C 1
ATOM 3389 O O . GLN A 1 444 ? -24.627 28.877 21.908 1.00 95.25 444 GLN A O 1
ATOM 3394 N N . SER A 1 445 ? -26.014 27.144 22.266 1.00 94.38 445 SER A N 1
ATOM 3395 C CA . SER A 1 445 ? -27.039 27.915 22.950 1.00 94.38 445 SER A CA 1
ATOM 3396 C C . SER A 1 445 ? -26.483 28.520 24.243 1.00 94.38 445 SER A C 1
ATOM 3398 O O . SER A 1 445 ? -26.064 27.770 25.127 1.00 94.38 445 SER A O 1
ATOM 3400 N N . PRO A 1 446 ? -26.524 29.854 24.418 1.00 93.50 446 PRO A N 1
ATOM 3401 C CA . PRO A 1 446 ? -26.195 30.491 25.690 1.00 93.50 446 PRO A CA 1
ATOM 3402 C C . PRO A 1 446 ? -27.394 30.521 26.657 1.00 93.50 446 PRO A C 1
ATOM 3404 O O . PRO A 1 446 ? -27.321 31.144 27.717 1.00 93.50 446 PRO A O 1
ATOM 3407 N N . VAL A 1 447 ? -28.533 29.923 26.279 1.00 91.50 447 VAL A N 1
ATOM 3408 C CA . VAL A 1 447 ? -29.830 30.094 26.951 1.00 91.50 447 VAL A CA 1
ATOM 3409 C C . VAL A 1 447 ? -30.612 28.787 27.054 1.00 91.50 447 VAL A C 1
ATOM 3411 O O . VAL A 1 447 ? -30.479 27.897 26.217 1.00 91.50 447 VAL A O 1
ATOM 3414 N N . ASP A 1 448 ? -31.504 28.724 28.039 1.00 92.25 448 ASP A N 1
ATOM 3415 C CA . ASP A 1 448 ? -32.583 27.738 28.092 1.00 92.25 448 ASP A CA 1
ATOM 3416 C C . ASP A 1 448 ? -33.841 28.373 27.486 1.00 92.25 448 ASP A C 1
ATOM 3418 O O . ASP A 1 448 ? -34.456 29.245 28.104 1.00 92.25 448 ASP A O 1
ATOM 3422 N N . SER A 1 449 ? -34.199 28.015 26.251 1.00 92.00 449 SER A N 1
ATOM 3423 C CA . SER A 1 449 ? -35.313 28.664 25.543 1.00 92.00 449 SER A CA 1
ATOM 3424 C C . SER A 1 449 ? -35.852 27.822 24.382 1.00 92.00 449 SER A C 1
ATOM 3426 O O . SER A 1 449 ? -35.354 26.734 24.085 1.00 92.00 449 SER A O 1
ATOM 3428 N N . ARG A 1 450 ? -36.891 28.329 23.712 1.00 92.94 450 ARG A N 1
ATOM 3429 C CA . ARG A 1 450 ? -37.330 27.841 22.403 1.00 92.94 450 ARG A CA 1
ATOM 3430 C C . ARG A 1 450 ? -36.853 28.786 21.310 1.00 92.94 450 ARG A C 1
ATOM 3432 O O . ARG A 1 450 ? -37.028 30.002 21.414 1.00 92.94 450 ARG A O 1
ATOM 3439 N N . VAL A 1 451 ? -36.264 28.228 20.259 1.00 94.62 451 VAL A N 1
ATOM 3440 C CA . VAL A 1 451 ? -35.668 28.979 19.147 1.00 94.62 451 VAL A CA 1
ATOM 3441 C C . VAL A 1 451 ? -36.213 28.513 17.800 1.00 94.62 451 VAL A C 1
ATOM 3443 O O . VAL A 1 451 ? -36.711 27.396 17.665 1.00 94.62 451 VAL A O 1
ATOM 3446 N N . SER A 1 452 ? -36.099 29.366 16.786 1.00 93.56 452 SER A N 1
ATOM 3447 C CA . SER A 1 452 ? -36.293 28.992 15.384 1.00 93.56 452 SER A CA 1
ATOM 3448 C C . SER A 1 452 ? -35.033 29.203 14.568 1.00 93.56 452 SER A C 1
ATOM 3450 O O . SER A 1 452 ? -34.345 30.203 14.768 1.00 93.56 452 SER A O 1
ATOM 3452 N N . VAL A 1 453 ? -34.805 28.313 13.607 1.00 94.69 453 VAL A N 1
ATOM 3453 C CA . VAL A 1 453 ? -33.704 28.364 12.644 1.00 94.69 453 VAL A CA 1
ATOM 3454 C C . VAL A 1 453 ? -34.237 28.829 11.289 1.00 94.69 453 VAL A C 1
ATOM 3456 O O . VAL A 1 453 ? -35.220 28.286 10.778 1.00 94.69 453 VAL A O 1
ATOM 3459 N N . ARG A 1 454 ? -33.565 29.818 10.697 1.00 94.44 454 ARG A N 1
ATOM 3460 C CA . ARG A 1 454 ? -33.620 30.117 9.263 1.00 94.44 454 ARG A CA 1
ATOM 3461 C C . ARG A 1 454 ? -32.233 29.972 8.670 1.00 94.44 454 ARG A C 1
ATOM 3463 O O . ARG A 1 454 ? -31.270 30.437 9.271 1.00 94.44 454 ARG A O 1
ATOM 3470 N N . ALA A 1 455 ? -32.143 29.357 7.502 1.00 93.69 455 ALA A N 1
ATOM 3471 C CA . ALA A 1 455 ? -30.877 29.214 6.803 1.00 93.69 455 ALA A CA 1
ATOM 3472 C C . ALA A 1 455 ? -31.059 29.255 5.285 1.00 93.69 455 ALA A C 1
ATOM 3474 O O . ALA A 1 455 ? -32.155 29.015 4.775 1.00 93.69 455 ALA A O 1
ATOM 3475 N N . GLN A 1 456 ? -29.981 29.557 4.574 1.00 94.19 456 GLN A N 1
ATOM 3476 C CA . GLN A 1 456 ? -29.885 29.430 3.124 1.00 94.19 456 GLN A CA 1
ATOM 3477 C C . GLN A 1 456 ? -28.604 28.672 2.795 1.00 94.19 456 GLN A C 1
ATOM 3479 O O . GLN A 1 456 ? -27.585 28.887 3.444 1.00 94.19 456 GLN A O 1
ATOM 3484 N N . VAL A 1 457 ? -28.673 27.780 1.812 1.00 94.06 457 VAL A N 1
ATOM 3485 C CA . VAL A 1 457 ? -27.541 26.992 1.317 1.00 94.06 457 VAL A CA 1
ATOM 3486 C C . VAL A 1 457 ? -27.510 27.149 -0.197 1.00 94.06 457 VAL A C 1
ATOM 3488 O O . VAL A 1 457 ? -28.525 26.898 -0.846 1.00 94.06 457 VAL A O 1
ATOM 3491 N N . ALA A 1 458 ? -26.389 27.593 -0.757 1.00 93.19 458 ALA A N 1
ATOM 3492 C CA . ALA A 1 458 ? -26.225 27.776 -2.197 1.00 93.19 458 ALA A CA 1
ATOM 3493 C C . ALA A 1 458 ? -24.880 27.223 -2.668 1.00 93.19 458 ALA A C 1
ATOM 3495 O O . ALA A 1 458 ? -23.837 27.606 -2.135 1.00 93.19 458 ALA A O 1
ATOM 3496 N N . ASP A 1 459 ? -24.917 26.353 -3.677 1.00 89.38 459 ASP A N 1
ATOM 3497 C CA . ASP A 1 459 ? -23.706 25.880 -4.340 1.00 89.38 459 ASP A CA 1
ATOM 3498 C C . ASP A 1 459 ? -23.078 27.035 -5.129 1.00 89.38 459 ASP A C 1
ATOM 3500 O O . ASP A 1 459 ? -23.743 27.712 -5.919 1.00 89.38 459 ASP A O 1
ATOM 3504 N N . ALA A 1 460 ? -21.799 27.300 -4.881 1.00 84.50 460 ALA A N 1
ATOM 3505 C CA . ALA A 1 460 ? -21.137 28.493 -5.385 1.00 84.50 460 ALA A CA 1
ATOM 3506 C C . ALA A 1 460 ? -20.427 28.272 -6.734 1.00 84.50 460 ALA A C 1
ATOM 3508 O O . ALA A 1 460 ? -19.869 29.230 -7.277 1.00 84.50 460 ALA A O 1
ATOM 3509 N N . HIS A 1 461 ? -20.465 27.052 -7.290 1.00 80.00 461 HIS A N 1
ATOM 3510 C CA . HIS A 1 461 ? -19.830 26.693 -8.560 1.00 80.00 461 HIS A CA 1
ATOM 3511 C C . HIS A 1 461 ? -20.852 26.380 -9.665 1.00 80.00 461 HIS A C 1
ATOM 3513 O O . HIS A 1 461 ? -21.254 25.237 -9.862 1.00 80.00 461 HIS A O 1
ATOM 3519 N N . PRO A 1 462 ? -21.206 27.353 -10.520 1.00 71.62 462 PRO A N 1
ATOM 3520 C CA . PRO A 1 462 ? -22.198 27.126 -11.573 1.00 71.62 462 PRO A CA 1
ATOM 3521 C C . PRO A 1 462 ? -21.734 26.158 -12.683 1.00 71.62 462 PRO A C 1
ATOM 3523 O O . PRO A 1 462 ? -22.558 25.685 -13.465 1.00 71.62 462 PRO A O 1
ATOM 3526 N N . SER A 1 463 ? -20.432 25.865 -12.789 1.00 68.44 463 SER A N 1
ATOM 3527 C CA . SER A 1 463 ? -19.838 25.079 -13.885 1.00 68.44 463 SER A CA 1
ATOM 3528 C C . SER A 1 463 ? -19.023 23.849 -13.453 1.00 68.44 463 SER A C 1
ATOM 3530 O O . SER A 1 463 ? -18.607 23.089 -14.329 1.00 68.44 463 SER A O 1
ATOM 3532 N N . GLY A 1 464 ? -18.811 23.623 -12.151 1.00 66.12 464 GLY A N 1
ATOM 3533 C CA . GLY A 1 464 ? -18.031 22.502 -11.595 1.00 66.12 464 GLY A CA 1
ATOM 3534 C C . GLY A 1 464 ? -18.829 21.680 -10.575 1.00 66.12 464 GLY A C 1
ATOM 3535 O O . GLY A 1 464 ? -19.915 22.092 -10.196 1.00 66.12 464 GLY A O 1
ATOM 3536 N N . GLY A 1 465 ? -18.323 20.512 -10.161 1.00 72.56 465 GLY A N 1
ATOM 3537 C CA . GLY A 1 465 ? -18.904 19.709 -9.066 1.00 72.56 465 GLY A CA 1
ATOM 3538 C C . GLY A 1 465 ? -20.254 19.041 -9.361 1.00 72.56 465 GLY A C 1
ATOM 3539 O O . GLY A 1 465 ? -20.777 19.119 -10.477 1.00 72.56 465 GLY A O 1
ATOM 3540 N N . ASP A 1 466 ? -20.819 18.340 -8.378 1.00 74.06 466 ASP A N 1
ATOM 3541 C CA . ASP A 1 466 ? -22.155 17.716 -8.430 1.00 74.06 466 ASP A CA 1
ATOM 3542 C C . ASP A 1 466 ? -23.170 18.330 -7.446 1.00 74.06 466 ASP A C 1
ATOM 3544 O O . ASP A 1 466 ? -24.319 17.875 -7.384 1.00 74.06 466 ASP A O 1
ATOM 3548 N N . GLY A 1 467 ? -22.777 19.418 -6.776 1.00 83.94 467 GLY A N 1
ATOM 3549 C CA . GLY A 1 467 ? -23.558 20.102 -5.751 1.00 83.94 467 GLY A CA 1
ATOM 3550 C C . GLY A 1 467 ? -23.361 19.480 -4.366 1.00 83.94 467 GLY A C 1
ATOM 3551 O O . GLY A 1 467 ? -22.570 18.558 -4.190 1.00 83.94 467 GLY A O 1
ATOM 3552 N N . VAL A 1 468 ? -24.112 19.960 -3.375 1.00 88.88 468 VAL A N 1
ATOM 3553 C CA . VAL A 1 468 ? -23.882 19.623 -1.959 1.00 88.88 468 VAL A CA 1
ATOM 3554 C C . VAL A 1 468 ? -25.109 19.043 -1.271 1.00 88.88 468 VAL A C 1
ATOM 3556 O O . VAL A 1 468 ? -26.254 19.354 -1.611 1.00 88.88 468 VAL A O 1
ATOM 3559 N N . G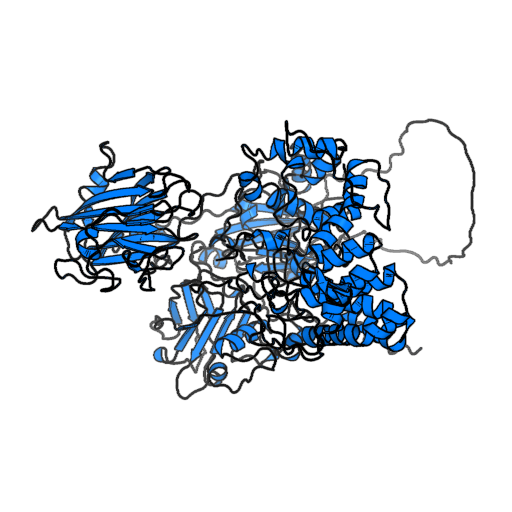LU A 1 469 ? -24.874 18.231 -0.246 1.00 89.69 469 GLU A N 1
ATOM 3560 C CA . GLU A 1 469 ? -25.888 17.854 0.736 1.00 89.69 469 GLU A CA 1
ATOM 3561 C C . GLU A 1 469 ? -25.775 18.741 1.979 1.00 89.69 469 GLU A C 1
ATOM 3563 O O . GLU A 1 469 ? -24.710 19.264 2.308 1.00 89.69 469 GLU A O 1
ATOM 3568 N N . TRP A 1 470 ? -26.884 18.940 2.686 1.00 91.25 470 TRP A N 1
ATOM 3569 C CA . TRP A 1 470 ? -26.890 19.739 3.907 1.00 91.25 470 TRP A CA 1
ATOM 3570 C C . TRP A 1 470 ? -27.859 19.189 4.952 1.00 91.25 470 TRP A C 1
ATOM 3572 O O . TRP A 1 470 ? -28.872 18.556 4.634 1.00 91.25 470 TRP A O 1
ATOM 3582 N N . SER A 1 471 ? -27.583 19.465 6.228 1.00 91.00 471 SER A N 1
ATOM 3583 C CA . SER A 1 471 ? -28.492 19.137 7.329 1.00 91.00 471 SER A CA 1
ATOM 3584 C C . SER A 1 471 ? -28.445 20.141 8.481 1.00 91.00 471 SER A C 1
ATOM 3586 O O . SER A 1 471 ? -27.430 20.792 8.718 1.00 91.00 471 SER A O 1
ATOM 3588 N N . ILE A 1 472 ? -29.563 20.264 9.206 1.00 91.56 472 ILE A N 1
ATOM 3589 C CA . ILE A 1 472 ? -29.623 20.943 10.505 1.00 91.56 472 ILE A CA 1
ATOM 3590 C C . ILE A 1 472 ? -29.632 19.883 11.600 1.00 91.56 472 ILE A C 1
ATOM 3592 O O . ILE A 1 472 ? -30.536 19.042 11.648 1.00 91.56 472 ILE A O 1
ATOM 3596 N N . VAL A 1 473 ? -28.655 19.947 12.498 1.00 90.25 473 VAL A N 1
ATOM 3597 C CA . VAL A 1 473 ? -28.435 18.960 13.560 1.00 90.25 473 VAL A CA 1
ATOM 3598 C C . VAL A 1 473 ? -28.585 19.622 14.928 1.00 90.25 473 VAL A C 1
ATOM 3600 O O . VAL A 1 473 ? -28.070 20.715 15.145 1.00 90.25 473 VAL A O 1
ATOM 3603 N N . HIS A 1 474 ? -29.292 18.965 15.851 1.00 90.12 474 HIS A N 1
ATOM 3604 C CA . HIS A 1 474 ? -29.368 19.336 17.265 1.00 90.12 474 HIS A CA 1
ATOM 3605 C C . HIS A 1 474 ? -28.584 18.343 18.108 1.00 90.12 474 HIS A C 1
ATOM 3607 O O . HIS A 1 474 ? -28.836 17.141 18.066 1.00 90.12 474 HIS A O 1
ATOM 3613 N N . GLU A 1 475 ? -27.651 18.859 18.891 1.00 86.75 475 GLU A N 1
ATOM 3614 C CA . GLU A 1 475 ? -26.783 18.086 19.766 1.00 86.75 475 GLU A CA 1
ATOM 3615 C C . GLU A 1 475 ? -27.025 18.530 21.202 1.00 86.75 475 GLU A C 1
ATOM 3617 O O . GLU A 1 475 ? -26.676 19.648 21.585 1.00 86.75 475 GLU A O 1
ATOM 3622 N N . GLY A 1 476 ? -27.646 17.650 21.984 1.00 79.50 476 GLY A N 1
ATOM 3623 C CA . GLY A 1 476 ? -27.943 17.889 23.390 1.00 79.50 476 GLY A CA 1
ATOM 3624 C C . GLY A 1 476 ? -27.301 16.849 24.301 1.00 79.50 476 GLY A C 1
ATOM 3625 O O . GLY A 1 476 ? -26.626 15.920 23.861 1.00 79.50 476 GLY A O 1
ATOM 3626 N N . GLN A 1 477 ? -27.575 16.964 25.599 1.00 64.50 477 GLN A N 1
ATOM 3627 C CA . GLN A 1 477 ? -27.016 16.086 26.644 1.00 64.50 477 GLN A CA 1
ATOM 3628 C C . GLN A 1 477 ? -27.304 14.583 26.449 1.00 64.50 477 GLN A C 1
ATOM 3630 O O . GLN A 1 477 ? -26.620 13.751 27.035 1.00 64.50 477 GLN A O 1
ATOM 3635 N N . THR A 1 478 ? -28.329 14.232 25.667 1.00 52.69 478 THR A N 1
ATOM 3636 C CA . THR A 1 478 ? -28.774 12.843 25.440 1.00 52.69 478 THR A CA 1
ATOM 3637 C C . THR A 1 478 ? -28.354 12.277 24.081 1.00 52.69 478 THR A C 1
ATOM 3639 O O . THR A 1 478 ? -28.636 11.114 23.803 1.00 52.69 478 THR A O 1
ATOM 3642 N N . GLY A 1 479 ? -27.672 13.066 23.243 1.00 62.91 479 GLY A N 1
ATOM 3643 C CA . GLY A 1 479 ? -27.200 12.644 21.924 1.00 62.91 479 GLY A CA 1
ATOM 3644 C C . GLY A 1 479 ? -27.416 13.687 20.826 1.00 62.91 479 GLY A C 1
ATOM 3645 O O . GLY A 1 479 ? -27.855 14.812 21.075 1.00 62.91 479 GLY A O 1
ATOM 3646 N N . SER A 1 480 ? -27.094 13.288 19.595 1.00 76.62 480 SER A N 1
ATOM 3647 C CA . SER A 1 480 ? -27.244 14.092 18.379 1.00 76.62 480 SER A CA 1
ATOM 3648 C C . SER A 1 480 ? -28.457 13.639 17.562 1.00 76.62 480 SER A C 1
ATOM 3650 O O . SER A 1 480 ? -28.745 12.443 17.475 1.00 76.62 480 SER A O 1
ATOM 3652 N N . LYS A 1 481 ? -29.182 14.588 16.964 1.00 80.75 481 LYS A N 1
ATOM 3653 C CA . LYS A 1 481 ? -30.384 14.351 16.158 1.00 80.75 481 LYS A CA 1
ATOM 3654 C C . LYS A 1 481 ? -30.419 15.267 14.936 1.00 80.75 481 LYS A C 1
ATOM 3656 O O . LYS A 1 481 ? -30.405 16.487 15.068 1.00 80.75 481 LYS A O 1
ATOM 3661 N N . VAL A 1 482 ? -30.591 14.687 13.749 1.00 83.06 482 VAL A N 1
ATOM 3662 C CA . VAL A 1 482 ? -30.873 15.446 12.518 1.00 83.06 482 VAL A CA 1
ATOM 3663 C C . VAL A 1 482 ? -32.326 15.939 12.541 1.00 83.06 482 VAL A C 1
ATOM 3665 O O . VAL A 1 482 ? -33.258 15.139 12.651 1.00 83.06 482 VAL A O 1
ATOM 3668 N N . LEU A 1 483 ? -32.531 17.255 12.451 1.00 85.25 483 LEU A N 1
ATOM 3669 C CA . LEU A 1 483 ? -33.856 17.888 12.422 1.00 85.25 483 LEU A CA 1
ATOM 3670 C C . LEU A 1 483 ? -34.431 17.933 11.002 1.00 85.25 483 LEU A C 1
ATOM 3672 O O . LEU A 1 483 ? -35.600 17.607 10.798 1.00 85.25 483 LEU A O 1
ATOM 3676 N N . VAL A 1 484 ? -33.613 18.322 10.025 1.00 87.19 484 VAL A N 1
ATOM 3677 C CA . VAL A 1 484 ? -33.966 18.397 8.600 1.00 87.19 484 VAL A CA 1
ATOM 3678 C C . VAL A 1 484 ? -32.705 18.211 7.753 1.00 87.19 484 VAL A C 1
ATOM 3680 O O . VAL A 1 484 ? -31.607 18.518 8.216 1.00 87.19 484 VAL A O 1
ATOM 3683 N N . ARG A 1 485 ? -32.861 17.700 6.530 1.00 89.06 485 ARG A N 1
ATOM 3684 C CA . ARG A 1 485 ? -31.793 17.540 5.535 1.00 89.06 485 ARG A CA 1
ATOM 3685 C C . ARG A 1 485 ? -32.305 17.853 4.132 1.00 89.06 485 ARG A C 1
ATOM 3687 O O . ARG A 1 485 ? -33.509 17.742 3.893 1.00 89.06 485 ARG A O 1
ATOM 3694 N N . GLY A 1 486 ? -31.402 18.189 3.225 1.00 87.44 486 GLY A N 1
ATOM 3695 C CA . GLY A 1 486 ? -31.692 18.431 1.816 1.00 87.44 486 GLY A CA 1
ATOM 3696 C C . GLY A 1 486 ? -30.438 18.314 0.955 1.00 87.44 486 GLY A C 1
ATOM 3697 O O . GLY A 1 486 ? -29.358 18.012 1.458 1.00 87.44 486 GLY A O 1
ATOM 3698 N N . ALA A 1 487 ? -30.602 18.547 -0.343 1.00 88.19 487 ALA A N 1
ATOM 3699 C CA . ALA A 1 487 ? -29.514 18.562 -1.309 1.00 88.19 487 ALA A CA 1
ATOM 3700 C C . ALA A 1 487 ? -29.742 19.689 -2.317 1.00 88.19 487 ALA A C 1
ATOM 3702 O O . ALA A 1 487 ? -30.885 20.016 -2.647 1.00 88.19 487 ALA A O 1
ATOM 3703 N N . VAL A 1 488 ? -28.649 20.272 -2.792 1.00 87.50 488 VAL A N 1
ATOM 3704 C CA . VAL A 1 488 ? -28.620 21.350 -3.774 1.00 87.50 488 VAL A CA 1
ATOM 3705 C C . VAL A 1 488 ? -27.801 20.861 -4.962 1.00 87.50 488 VAL A C 1
ATOM 3707 O O . VAL A 1 488 ? -26.644 20.492 -4.796 1.00 87.50 488 VAL A O 1
ATOM 3710 N N . ASP A 1 489 ? -28.401 20.831 -6.152 1.00 86.94 489 ASP A N 1
ATOM 3711 C CA . ASP A 1 489 ? -27.671 20.518 -7.386 1.00 86.94 489 ASP A CA 1
ATOM 3712 C C . ASP A 1 489 ? -26.767 21.690 -7.801 1.00 86.94 489 ASP A C 1
ATOM 3714 O O . ASP A 1 489 ? -26.937 22.814 -7.328 1.00 86.94 489 ASP A O 1
ATOM 3718 N N . ARG A 1 490 ? -25.826 21.432 -8.715 1.00 85.12 490 ARG A N 1
ATOM 3719 C CA . ARG A 1 490 ? -24.858 22.413 -9.235 1.00 85.12 490 ARG A CA 1
ATOM 3720 C C . ARG A 1 490 ? -25.477 23.788 -9.531 1.00 85.12 490 ARG A C 1
ATOM 3722 O O . ARG A 1 490 ? -26.424 23.895 -10.314 1.00 85.12 490 ARG A O 1
ATOM 3729 N N . GLY A 1 491 ? -24.897 24.837 -8.947 1.00 82.06 491 GLY A N 1
ATOM 3730 C CA . GLY A 1 491 ? -25.324 26.234 -9.064 1.00 82.06 491 GLY A CA 1
ATOM 3731 C C . GLY A 1 491 ? -26.703 26.540 -8.465 1.00 82.06 491 GLY A C 1
ATOM 3732 O O . GLY A 1 491 ? -27.240 27.627 -8.689 1.00 82.06 491 GLY A O 1
ATOM 3733 N N . GLY A 1 492 ? -27.311 25.586 -7.759 1.00 89.12 492 GLY A N 1
ATOM 3734 C CA . GLY A 1 492 ? -28.612 25.724 -7.123 1.00 89.12 492 GLY A CA 1
ATOM 3735 C C . GLY A 1 492 ? -28.545 26.413 -5.760 1.00 89.12 492 GLY A C 1
ATOM 3736 O O . GLY A 1 492 ? -27.478 26.671 -5.203 1.00 89.12 492 GLY A O 1
ATOM 3737 N N . ALA A 1 493 ? -29.719 26.675 -5.185 1.00 91.50 493 ALA A N 1
ATOM 3738 C CA . ALA A 1 493 ? -29.852 27.181 -3.824 1.00 91.50 493 ALA A CA 1
ATOM 3739 C C . ALA A 1 493 ? -31.141 26.683 -3.162 1.00 91.50 493 ALA A C 1
ATOM 3741 O O . ALA A 1 493 ? -32.140 26.421 -3.834 1.00 91.50 493 ALA A O 1
ATOM 3742 N N . GLN A 1 494 ? -31.134 26.603 -1.833 1.00 91.56 494 GLN A N 1
ATOM 3743 C CA . GLN A 1 494 ? -32.280 26.196 -1.028 1.00 91.56 494 GLN A CA 1
ATOM 3744 C C . GLN A 1 494 ? -32.395 27.035 0.252 1.00 91.56 494 GLN A C 1
ATOM 3746 O O . GLN A 1 494 ? -31.406 27.297 0.935 1.00 91.56 494 GLN A O 1
ATOM 3751 N N . SER A 1 495 ? -33.623 27.435 0.596 1.00 90.12 495 SER A N 1
ATOM 3752 C CA . SER A 1 495 ? -33.956 28.126 1.851 1.00 90.12 495 SER A CA 1
ATOM 3753 C C . SER A 1 495 ? -34.589 27.176 2.870 1.00 90.12 495 SER A C 1
ATOM 3755 O O . SER A 1 495 ? -35.279 26.218 2.513 1.00 90.12 495 SER A O 1
ATOM 3757 N N . ILE A 1 496 ? -34.363 27.459 4.154 1.00 87.75 496 ILE A N 1
ATOM 3758 C CA . ILE A 1 496 ? -34.752 26.623 5.292 1.00 87.75 496 ILE A CA 1
ATOM 3759 C C . ILE A 1 496 ? -35.538 27.485 6.293 1.00 87.75 496 ILE A C 1
ATOM 3761 O O . ILE A 1 496 ? -35.014 28.508 6.747 1.00 87.75 496 ILE A O 1
ATOM 3765 N N . PRO A 1 497 ? -36.761 27.080 6.692 1.00 78.25 497 PRO A N 1
ATOM 3766 C CA . PRO A 1 497 ? -37.525 25.943 6.163 1.00 78.25 497 PRO A CA 1
ATOM 3767 C C . PRO A 1 497 ? -37.943 26.150 4.691 1.00 78.25 497 PRO A C 1
ATOM 3769 O O . PRO A 1 497 ? -38.116 27.300 4.285 1.00 78.25 497 PRO A O 1
ATOM 3772 N N . PRO A 1 498 ? -38.144 25.071 3.906 1.00 67.19 498 PRO A N 1
ATOM 3773 C CA . PRO A 1 498 ? -38.709 25.182 2.562 1.00 67.19 498 PRO A CA 1
ATOM 3774 C C . PRO A 1 498 ? -40.138 25.748 2.615 1.00 67.19 498 PRO A C 1
ATOM 3776 O O . PRO A 1 498 ? -40.832 25.620 3.627 1.00 67.19 498 PRO A O 1
ATOM 3779 N N . GLU A 1 499 ? -40.597 26.362 1.522 1.00 59.50 499 GLU A N 1
ATOM 3780 C CA . GLU A 1 499 ? -41.945 26.952 1.442 1.00 59.50 499 GLU A CA 1
ATOM 3781 C C . GLU A 1 499 ? -43.073 25.907 1.572 1.00 59.50 499 GLU A C 1
ATOM 3783 O O . GLU A 1 499 ? -44.204 26.253 1.912 1.00 59.50 499 GLU A O 1
ATOM 3788 N N . THR A 1 500 ? -42.775 24.619 1.368 1.00 57.97 500 THR A N 1
ATOM 3789 C CA . THR A 1 500 ? -43.718 23.505 1.521 1.00 57.97 500 THR A CA 1
ATOM 3790 C C . THR A 1 500 ? -43.809 23.034 2.985 1.00 57.97 500 THR A C 1
ATOM 3792 O O . THR A 1 500 ? -42.819 22.724 3.644 1.00 57.97 500 THR A O 1
ATOM 3795 N N . GLU A 1 501 ? -45.031 22.992 3.530 1.00 58.28 501 GLU A N 1
ATOM 3796 C CA . GLU A 1 501 ? -45.325 22.992 4.979 1.00 58.28 501 GLU A CA 1
ATOM 3797 C C . GLU A 1 501 ? -44.877 21.760 5.801 1.00 58.28 501 GLU A C 1
ATOM 3799 O O . GLU A 1 501 ? -44.866 21.837 7.032 1.00 58.28 501 GLU A O 1
ATOM 3804 N N . ALA A 1 502 ? -44.483 20.641 5.183 1.00 62.06 502 ALA A N 1
ATOM 3805 C CA . ALA A 1 502 ? -44.376 19.342 5.867 1.00 62.06 502 ALA A CA 1
ATOM 3806 C C . ALA A 1 502 ? -43.253 19.229 6.922 1.00 62.06 502 ALA A C 1
ATOM 3808 O O . ALA A 1 502 ? -43.406 18.469 7.874 1.00 62.06 502 ALA A O 1
ATOM 3809 N N . ASP A 1 503 ? -42.162 19.995 6.807 1.00 63.66 503 ASP A N 1
ATOM 3810 C CA . ASP A 1 503 ? -41.024 19.952 7.750 1.00 63.66 503 ASP A CA 1
ATOM 3811 C C . ASP A 1 503 ? -40.798 21.271 8.506 1.00 63.66 503 ASP A C 1
ATOM 3813 O O . ASP A 1 503 ? -39.911 21.377 9.359 1.00 63.66 503 ASP A O 1
ATOM 3817 N N . ARG A 1 504 ? -41.639 22.281 8.254 1.00 71.19 504 ARG A N 1
ATOM 3818 C CA . ARG A 1 504 ? -41.490 23.636 8.804 1.00 71.19 504 ARG A CA 1
ATOM 3819 C C . ARG A 1 504 ? -41.467 23.656 10.333 1.00 71.19 504 ARG A C 1
ATOM 3821 O O . ARG A 1 504 ? -40.713 24.424 10.926 1.00 71.19 504 ARG A O 1
ATOM 3828 N N . TYR A 1 505 ? -42.253 22.797 10.982 1.00 73.06 505 TYR A N 1
ATOM 3829 C CA . TYR A 1 505 ? -42.323 22.726 12.445 1.00 73.06 505 TYR A CA 1
ATOM 3830 C C . TYR A 1 505 ? -41.028 22.211 13.094 1.00 73.06 505 TYR A C 1
ATOM 3832 O O . TYR A 1 505 ? -40.759 22.560 14.241 1.00 73.06 505 TYR A O 1
ATOM 3840 N N . LYS A 1 506 ? -40.200 21.434 12.376 1.00 80.75 506 LYS A N 1
ATOM 3841 C CA . LYS A 1 506 ? -38.966 20.831 12.919 1.00 80.75 506 LYS A CA 1
ATOM 3842 C C . LYS A 1 506 ? -37.862 21.855 13.182 1.00 80.75 506 LYS A C 1
ATOM 3844 O O . LYS A 1 506 ? -37.004 21.610 14.020 1.00 80.75 506 LYS A O 1
ATOM 3849 N N . VAL A 1 507 ? -37.902 22.994 12.488 1.00 86.44 507 VAL A N 1
ATOM 3850 C CA . VAL A 1 507 ? -36.934 24.096 12.632 1.00 86.44 507 VAL A CA 1
ATOM 3851 C C . VAL A 1 507 ? -37.558 25.403 13.116 1.00 86.44 507 VAL A C 1
ATOM 3853 O O . VAL A 1 507 ? -36.842 26.324 13.499 1.00 86.44 507 VAL A O 1
ATOM 3856 N N . ALA A 1 508 ? -38.889 25.503 13.128 1.00 86.25 508 ALA A N 1
ATOM 3857 C CA . ALA A 1 508 ? -39.584 26.689 13.609 1.00 86.25 508 ALA A CA 1
ATOM 3858 C C . ALA A 1 508 ? -39.701 26.747 15.137 1.00 86.25 508 ALA A C 1
ATOM 3860 O O . ALA A 1 508 ? -39.944 27.826 15.654 1.00 86.25 508 ALA A O 1
ATOM 3861 N N . ASP A 1 509 ? -39.591 25.641 15.870 1.00 89.31 509 ASP A N 1
ATOM 3862 C CA . ASP A 1 509 ? -39.807 25.673 17.318 1.00 89.31 509 ASP A CA 1
ATOM 3863 C C . ASP A 1 509 ? -39.028 24.564 18.042 1.00 89.31 509 ASP A C 1
ATOM 3865 O O . ASP A 1 509 ? -39.544 23.483 18.334 1.00 89.31 509 ASP A O 1
ATOM 3869 N N . ILE A 1 510 ? -37.746 24.827 18.298 1.00 91.31 510 ILE A N 1
ATOM 3870 C CA . ILE A 1 510 ? -36.781 23.879 18.863 1.00 91.31 510 ILE A CA 1
ATOM 3871 C C . ILE A 1 510 ? -36.530 24.233 20.329 1.00 91.31 510 ILE A C 1
ATOM 3873 O O . ILE A 1 510 ? -36.157 25.364 20.633 1.00 91.31 510 ILE A O 1
ATOM 3877 N N . ALA A 1 511 ? -36.705 23.273 21.239 1.00 91.94 511 ALA A N 1
ATOM 3878 C CA . ALA A 1 511 ? -36.280 23.433 22.629 1.00 91.94 511 ALA A CA 1
ATOM 3879 C C . ALA A 1 511 ? -34.767 23.224 22.739 1.00 91.94 511 ALA A C 1
ATOM 3881 O O . ALA A 1 511 ? -34.273 22.171 22.338 1.00 91.94 511 ALA A O 1
ATOM 3882 N N . VAL A 1 512 ? -34.065 24.193 23.320 1.00 91.88 512 VAL A N 1
ATOM 3883 C CA . VAL A 1 512 ? -32.622 24.129 23.570 1.00 91.88 512 VAL A CA 1
ATOM 3884 C C . VAL A 1 512 ? -32.325 24.426 25.034 1.00 91.88 512 VAL A C 1
ATOM 3886 O O . VAL A 1 512 ? -33.003 25.244 25.665 1.00 91.88 512 VAL A O 1
ATOM 3889 N N . ARG A 1 513 ? -31.311 23.753 25.572 1.00 92.38 513 ARG A N 1
ATOM 3890 C CA . ARG A 1 513 ? -30.685 24.084 26.856 1.00 92.38 513 ARG A CA 1
AT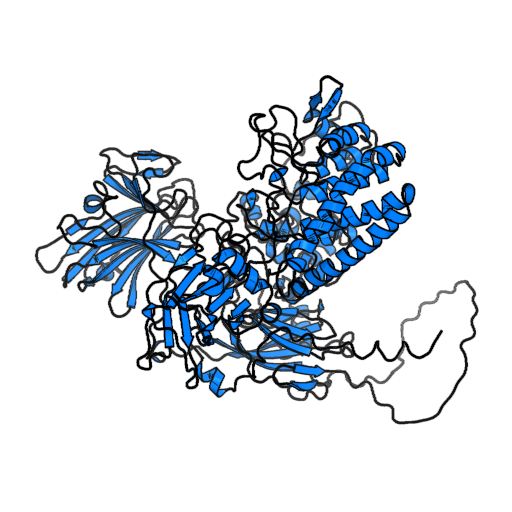OM 3891 C C . ARG A 1 513 ? -29.370 24.814 26.631 1.00 92.38 513 ARG A C 1
ATOM 3893 O O . ARG A 1 513 ? -28.742 24.658 25.587 1.00 92.38 513 ARG A O 1
ATOM 3900 N N . SER A 1 514 ? -28.925 25.565 27.628 1.00 90.88 514 SER A N 1
ATOM 3901 C CA . SER A 1 514 ? -27.597 26.162 27.639 1.00 90.88 514 SER A CA 1
ATOM 3902 C C . SER A 1 514 ? -26.536 25.069 27.459 1.00 90.88 514 SER A C 1
ATOM 3904 O O . SER A 1 514 ? -26.538 24.064 28.175 1.00 90.88 514 SER A O 1
ATOM 3906 N N . GLY A 1 515 ? -25.662 25.244 26.467 1.00 87.19 515 GLY A N 1
ATOM 3907 C CA . GLY A 1 515 ? -24.651 24.266 26.055 1.00 87.19 515 GLY A CA 1
ATOM 3908 C C . GLY A 1 515 ? -25.060 23.332 24.906 1.00 87.19 515 GLY A C 1
ATOM 3909 O O . GLY A 1 515 ? -24.165 22.771 24.267 1.00 87.19 515 GLY A O 1
ATOM 3910 N N . ASP A 1 516 ? -26.355 23.202 24.589 1.00 92.19 516 ASP A N 1
ATOM 3911 C CA . ASP A 1 516 ? -26.805 22.475 23.391 1.00 92.19 516 ASP A CA 1
ATOM 3912 C C . ASP A 1 516 ? -26.265 23.158 22.126 1.00 92.19 516 ASP A C 1
ATOM 3914 O O . ASP A 1 516 ? -26.115 24.378 22.091 1.00 92.19 516 ASP A O 1
ATOM 3918 N N . THR A 1 517 ? -26.002 22.394 21.065 1.00 93.00 517 THR A N 1
ATOM 3919 C CA . THR A 1 517 ? -25.544 22.935 19.774 1.00 93.00 517 THR A CA 1
ATOM 3920 C C . THR A 1 517 ? -26.593 22.728 18.686 1.00 93.00 517 THR A C 1
ATOM 3922 O O . THR A 1 517 ? -27.130 21.630 18.540 1.00 93.00 517 THR A O 1
ATOM 3925 N N . LEU A 1 518 ? -26.871 23.774 17.903 1.00 94.50 518 LEU A N 1
ATOM 3926 C CA . LEU A 1 518 ? -27.567 23.684 16.619 1.00 94.50 518 LEU A CA 1
ATOM 3927 C C . LEU A 1 518 ? -26.567 23.945 15.497 1.00 94.50 518 LEU A C 1
ATOM 3929 O O . LEU A 1 518 ? -25.963 25.015 15.453 1.00 94.50 518 LEU A O 1
ATOM 3933 N N . ALA A 1 519 ? -26.394 22.983 14.597 1.00 93.38 519 ALA A N 1
ATOM 3934 C CA . ALA A 1 519 ? -25.396 23.049 13.539 1.00 93.38 519 ALA A CA 1
ATOM 3935 C C . ALA A 1 519 ? -26.029 23.004 12.151 1.00 93.38 519 ALA A C 1
ATOM 3937 O O . ALA A 1 519 ? -26.928 22.198 11.916 1.00 93.38 519 ALA A O 1
ATOM 3938 N N . LEU A 1 520 ? -25.523 23.836 11.239 1.00 95.31 520 LEU A N 1
ATOM 3939 C CA . LEU A 1 520 ? -25.677 23.641 9.799 1.00 95.31 520 LEU A CA 1
ATOM 3940 C C . LEU A 1 520 ? -24.450 22.876 9.305 1.00 95.31 520 LEU A C 1
ATOM 3942 O O . LEU A 1 520 ? -23.329 23.380 9.398 1.00 95.31 520 LEU A O 1
ATOM 3946 N N . VAL A 1 521 ? -24.679 21.664 8.814 1.00 92.19 521 VAL A N 1
ATOM 3947 C CA . VAL A 1 521 ? -23.657 20.772 8.261 1.00 92.19 521 VAL A CA 1
ATOM 3948 C C . VAL A 1 521 ? -23.796 20.773 6.745 1.00 92.19 521 VAL A C 1
ATOM 3950 O O . VAL A 1 521 ? -24.913 20.622 6.247 1.00 92.19 521 VAL A O 1
ATOM 3953 N N . VAL A 1 522 ? -22.682 20.938 6.036 1.00 90.69 522 VAL A N 1
ATOM 3954 C CA . VAL A 1 522 ? -22.593 20.774 4.582 1.00 90.69 522 VAL A CA 1
ATOM 3955 C C . VAL A 1 522 ? -21.653 19.618 4.278 1.00 90.69 522 VAL A C 1
ATOM 3957 O O . VAL A 1 522 ? -20.525 19.562 4.780 1.00 90.69 522 VAL A O 1
ATOM 3960 N N . SER A 1 523 ? -22.152 18.714 3.449 1.00 83.75 523 SER A N 1
ATOM 3961 C CA . SER A 1 523 ? -21.540 17.444 3.092 1.00 83.75 523 SER A CA 1
ATOM 3962 C C . SER A 1 523 ? -21.397 17.365 1.575 1.00 83.75 523 SER A C 1
ATOM 3964 O O . SER A 1 523 ? -22.191 17.944 0.828 1.00 83.75 523 SER A O 1
ATOM 3966 N N . ARG A 1 524 ? -20.400 16.613 1.111 1.00 77.06 524 ARG A N 1
ATOM 3967 C CA . ARG A 1 524 ? -20.288 16.253 -0.308 1.00 77.06 524 ARG A CA 1
ATOM 3968 C C . ARG A 1 524 ? -21.474 15.389 -0.738 1.00 77.06 524 ARG A C 1
ATOM 3970 O O . ARG A 1 524 ? -21.963 14.589 0.060 1.00 77.06 524 ARG A O 1
ATOM 3977 N N . LYS A 1 525 ? -21.875 15.474 -2.004 1.00 71.56 525 LYS A N 1
ATOM 3978 C CA . LYS A 1 525 ? -22.885 14.568 -2.572 1.00 71.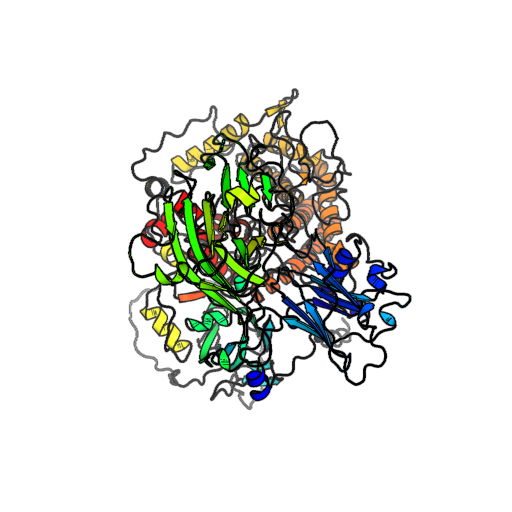56 525 LYS A CA 1
ATOM 3979 C C . LYS A 1 525 ? -22.237 13.285 -3.103 1.00 71.56 525 LYS A C 1
ATOM 3981 O O . LYS A 1 525 ? -22.445 12.208 -2.549 1.00 71.56 525 LYS A O 1
ATOM 3986 N N . GLY A 1 526 ? -21.404 13.395 -4.137 1.00 62.84 526 GLY A N 1
ATOM 3987 C CA . GLY A 1 526 ? -20.627 12.288 -4.707 1.00 62.84 526 GLY A CA 1
ATOM 3988 C C . GLY A 1 526 ? -19.120 12.541 -4.696 1.00 62.84 526 GLY A C 1
ATOM 3989 O O . GLY A 1 526 ? -18.342 11.647 -4.358 1.00 62.84 526 GLY A O 1
ATOM 3990 N N . ASN A 1 527 ? -18.688 13.759 -5.017 1.00 61.97 527 ASN A N 1
ATOM 3991 C CA . ASN A 1 527 ? -17.308 14.214 -4.842 1.00 61.97 527 ASN A CA 1
ATOM 3992 C C . ASN A 1 527 ? -17.306 15.567 -4.116 1.00 61.97 527 ASN A C 1
ATOM 3994 O O . ASN A 1 527 ? -18.366 16.119 -3.893 1.00 61.97 527 ASN A O 1
ATOM 3998 N N . HIS A 1 528 ? -16.132 16.047 -3.704 1.00 61.12 528 HIS A N 1
ATOM 3999 C CA . HIS A 1 528 ? -15.989 17.335 -3.012 1.00 61.12 528 HIS A CA 1
ATOM 4000 C C . HIS A 1 528 ? -15.393 18.422 -3.923 1.00 61.12 528 HIS A C 1
ATOM 4002 O O . HIS A 1 528 ? -15.083 19.517 -3.466 1.00 61.12 528 HIS A O 1
ATOM 4008 N N . LEU A 1 529 ? -15.119 18.115 -5.196 1.00 70.00 529 LEU A N 1
ATOM 4009 C CA . LEU A 1 529 ? -14.489 19.073 -6.098 1.00 70.00 529 LEU A CA 1
ATOM 4010 C C . LEU A 1 529 ? -15.524 20.126 -6.479 1.00 70.00 529 LEU A C 1
ATOM 4012 O O . LEU A 1 529 ? -16.569 19.790 -7.026 1.00 70.00 529 LEU A O 1
ATOM 4016 N N . CYS A 1 530 ? -15.177 21.396 -6.270 1.00 77.19 530 CYS A N 1
ATOM 4017 C CA . CYS A 1 530 ? -16.069 22.525 -6.520 1.00 77.19 530 CYS A CA 1
ATOM 4018 C C . CYS A 1 530 ? -17.315 22.560 -5.605 1.00 77.19 530 CYS A C 1
ATOM 4020 O O . CYS A 1 530 ? -18.364 23.015 -6.042 1.00 77.19 530 CYS A O 1
ATOM 4022 N N . ASP A 1 531 ? -17.176 22.201 -4.324 1.00 80.38 531 ASP A N 1
ATOM 4023 C CA . ASP A 1 531 ? -18.279 22.195 -3.337 1.00 80.38 531 ASP A CA 1
ATOM 4024 C C . ASP A 1 531 ? -18.300 23.430 -2.412 1.00 80.38 531 ASP A C 1
ATOM 4026 O O . ASP A 1 531 ? -18.886 23.425 -1.322 1.00 80.38 531 ASP A O 1
ATOM 4030 N N . SER A 1 532 ? -17.646 24.531 -2.807 1.00 87.81 532 SER A N 1
ATOM 4031 C CA . SER A 1 532 ? -17.784 25.795 -2.072 1.00 87.81 532 SER A CA 1
ATOM 4032 C C . SER A 1 532 ? -19.254 26.166 -1.958 1.00 87.81 532 SER A C 1
ATOM 4034 O O . SER A 1 532 ? -19.931 26.353 -2.962 1.00 87.81 532 SER A O 1
ATOM 4036 N N . THR A 1 533 ? -19.718 26.334 -0.727 1.00 92.38 533 THR A N 1
ATOM 4037 C CA . THR A 1 533 ? -21.126 26.563 -0.425 1.00 92.38 533 THR A CA 1
ATOM 4038 C C . THR A 1 533 ? -21.283 27.873 0.323 1.00 92.38 533 THR A C 1
ATOM 4040 O O . THR A 1 533 ? -20.670 28.076 1.376 1.00 92.38 533 THR A O 1
ATOM 4043 N N . MET A 1 534 ? -22.098 28.777 -0.217 1.00 94.31 534 MET A N 1
ATOM 4044 C CA . MET A 1 534 ? -22.492 30.000 0.478 1.00 94.31 534 MET A CA 1
ATOM 4045 C C . MET A 1 534 ? -23.624 29.672 1.440 1.00 94.31 534 MET A C 1
ATOM 4047 O O . MET A 1 534 ? -24.585 28.996 1.059 1.00 94.31 534 MET A O 1
ATOM 4051 N N . VAL A 1 535 ? -23.512 30.150 2.681 1.00 95.94 535 VAL A N 1
ATOM 4052 C CA . VAL A 1 535 ? -24.525 29.877 3.700 1.00 95.94 535 VAL A CA 1
ATOM 4053 C C . VAL A 1 535 ? -24.999 31.131 4.413 1.00 95.94 535 VAL A C 1
ATOM 4055 O O . VAL A 1 535 ? -24.239 32.058 4.681 1.00 95.94 535 VAL A O 1
ATOM 4058 N N . GLU A 1 536 ? -26.264 31.101 4.807 1.00 94.69 536 GLU A N 1
ATOM 4059 C CA . GLU A 1 536 ? -26.826 31.988 5.817 1.00 94.69 536 GLU A CA 1
ATOM 4060 C C . GLU A 1 536 ? -27.369 31.138 6.963 1.00 94.69 536 GLU A C 1
ATOM 4062 O O . GLU A 1 536 ? -27.969 30.090 6.726 1.00 94.69 536 GLU A O 1
ATOM 4067 N N . LEU A 1 537 ? -27.184 31.586 8.205 1.00 96.31 537 LEU A N 1
ATOM 4068 C CA . LEU A 1 537 ? -27.749 30.934 9.383 1.00 96.31 537 LEU A CA 1
ATOM 4069 C C . LEU A 1 537 ? -28.171 31.990 10.404 1.00 96.31 537 LEU A C 1
ATOM 4071 O O . LEU A 1 537 ? -27.356 32.778 10.886 1.00 96.31 537 LEU A O 1
ATOM 4075 N N . VAL A 1 538 ? -29.461 31.985 10.731 1.00 96.56 538 VAL A N 1
ATOM 4076 C CA . VAL A 1 538 ? -30.090 32.894 11.685 1.00 96.56 538 VAL A CA 1
ATOM 4077 C C . VAL A 1 538 ? -30.886 32.087 12.698 1.00 96.56 538 VAL A C 1
ATOM 4079 O O . VAL A 1 538 ? -31.774 31.309 12.338 1.00 96.56 538 VAL A O 1
ATOM 4082 N N . ILE A 1 539 ? -30.600 32.311 13.976 1.00 95.81 539 ILE A N 1
ATOM 4083 C CA . ILE A 1 539 ? -31.308 31.695 15.096 1.00 95.81 539 ILE A CA 1
ATOM 4084 C C . ILE A 1 539 ? -32.027 32.798 15.855 1.00 95.81 539 ILE A C 1
ATOM 4086 O O . ILE A 1 539 ? -31.419 33.784 16.265 1.00 95.81 539 ILE A O 1
ATOM 4090 N N . SER A 1 540 ? -33.334 32.645 16.033 1.00 94.44 540 SER A N 1
ATOM 4091 C CA . SER A 1 540 ? -34.169 33.626 16.726 1.00 94.44 540 SER A CA 1
ATOM 4092 C C . SER A 1 540 ? -34.854 32.984 17.918 1.00 94.44 540 SER A C 1
ATOM 4094 O O . SER A 1 540 ? -35.526 31.961 17.785 1.00 94.44 540 SER A O 1
ATOM 4096 N N . GLU A 1 541 ? -34.705 33.604 19.079 1.00 92.94 541 GLU A N 1
ATOM 4097 C CA . GLU A 1 541 ? -35.420 33.229 20.288 1.00 92.94 541 GLU A CA 1
ATOM 4098 C C . GLU A 1 541 ? -36.915 33.535 20.149 1.00 92.94 541 GLU A C 1
ATOM 4100 O O . GLU A 1 541 ? -37.304 34.638 19.766 1.00 92.94 541 GLU A O 1
ATOM 4105 N N . ARG A 1 542 ? -37.762 32.555 20.476 1.00 86.00 542 ARG A N 1
ATOM 4106 C CA . ARG A 1 542 ? -39.226 32.677 20.403 1.00 86.00 542 ARG A CA 1
ATOM 4107 C C . ARG A 1 542 ? -39.873 32.996 21.737 1.00 86.00 542 ARG A C 1
ATOM 4109 O O . ARG A 1 542 ? -40.905 33.658 21.780 1.00 86.00 542 ARG A O 1
ATOM 4116 N N . SER A 1 543 ? -39.269 32.525 22.818 1.00 68.25 543 SER A N 1
ATOM 4117 C CA . SER A 1 543 ? -39.727 32.744 24.186 1.00 68.25 543 SER A CA 1
ATOM 4118 C C . SER A 1 543 ? -38.692 33.579 24.932 1.00 68.25 543 SER A C 1
ATOM 4120 O O . SER A 1 543 ? -37.645 33.055 25.283 1.00 68.25 543 SER A O 1
ATOM 4122 N N . GLY A 1 544 ? -38.950 34.869 25.168 1.00 65.56 544 GLY A N 1
ATOM 4123 C CA . GLY A 1 544 ? -38.031 35.734 25.922 1.00 65.56 544 GLY A CA 1
ATOM 4124 C C . GLY A 1 544 ? -37.731 37.077 25.240 1.00 65.56 544 GLY A C 1
ATOM 4125 O O . GLY A 1 544 ? -38.586 37.585 24.515 1.00 65.56 544 GLY A O 1
ATOM 4126 N N . PRO A 1 545 ? -36.536 37.670 25.453 1.00 72.31 545 PRO A N 1
ATOM 4127 C CA . PRO A 1 545 ? -36.158 39.001 24.950 1.00 72.31 545 PRO A CA 1
ATOM 4128 C C . PRO A 1 545 ? -36.105 39.169 23.420 1.00 72.31 545 PRO A C 1
ATOM 4130 O O . PRO A 1 545 ? -35.679 40.221 22.953 1.00 72.31 545 PRO A O 1
ATOM 4133 N N . SER A 1 546 ? -36.514 38.162 22.637 1.00 82.50 546 SER A N 1
ATOM 4134 C CA . SER A 1 546 ? -36.465 38.157 21.164 1.00 82.50 546 SER A CA 1
ATOM 4135 C C . SER A 1 546 ? -35.047 38.343 20.605 1.00 82.50 546 SER A C 1
ATOM 4137 O O . SER A 1 546 ? -34.838 39.037 19.608 1.00 82.50 546 SER A O 1
ATOM 4139 N N . ARG A 1 547 ? -34.052 37.722 21.255 1.00 91.94 547 ARG A N 1
ATOM 4140 C CA . ARG A 1 547 ? -32.659 37.725 20.784 1.00 91.94 547 ARG A CA 1
ATOM 4141 C C . ARG A 1 547 ? -32.549 37.047 19.421 1.00 91.94 547 ARG A C 1
ATOM 4143 O O . ARG A 1 547 ? -33.249 36.075 19.139 1.00 91.94 547 ARG A O 1
ATOM 4150 N N . THR A 1 548 ? -31.661 37.566 18.581 1.00 93.62 548 THR A N 1
ATOM 4151 C CA . THR A 1 548 ? -31.348 36.992 17.271 1.00 93.62 548 THR A CA 1
ATOM 4152 C C . THR A 1 548 ? -29.840 36.881 17.121 1.00 93.62 548 THR A C 1
ATOM 4154 O O . THR A 1 548 ? -29.131 37.856 17.358 1.00 93.62 548 THR A O 1
ATOM 4157 N N . TRP A 1 549 ? -29.384 35.704 16.708 1.00 96.44 549 TRP A N 1
ATOM 4158 C CA . TRP A 1 549 ? -28.008 35.405 16.337 1.00 96.44 549 TRP A CA 1
ATOM 4159 C C . TRP A 1 549 ? -27.949 35.249 14.823 1.00 96.44 549 TRP A C 1
ATOM 4161 O O . TRP A 1 549 ? -28.683 34.439 14.257 1.00 96.44 549 TRP A O 1
ATOM 4171 N N . ASP A 1 550 ? -27.111 36.046 14.174 1.00 96.25 550 ASP A N 1
ATOM 4172 C CA . ASP A 1 550 ? -26.949 36.088 12.721 1.00 96.25 550 ASP A CA 1
ATOM 4173 C C . ASP A 1 550 ? -25.482 35.808 12.415 1.00 96.25 550 ASP A C 1
ATOM 4175 O O . ASP A 1 550 ? -24.603 36.585 12.793 1.00 96.25 550 ASP A O 1
ATOM 4179 N N . LEU A 1 551 ? -25.228 34.666 11.776 1.00 95.94 551 LEU A N 1
ATOM 4180 C CA . LEU A 1 551 ? -23.881 34.148 11.579 1.00 95.94 551 LEU A CA 1
ATOM 4181 C C . LEU A 1 551 ? -22.973 35.155 10.865 1.00 95.94 551 LEU A C 1
ATOM 4183 O O . LEU A 1 551 ? -21.852 35.395 11.311 1.00 95.94 551 LEU A O 1
ATOM 4187 N N . ALA A 1 552 ? -23.442 35.757 9.773 1.00 94.44 552 ALA A N 1
ATOM 4188 C CA . ALA A 1 552 ? -22.622 36.677 8.998 1.00 94.44 552 ALA A CA 1
ATOM 4189 C C . ALA A 1 552 ? -22.319 37.943 9.809 1.00 94.44 552 ALA A C 1
ATOM 4191 O O . ALA A 1 552 ? -21.155 38.328 9.932 1.00 94.44 552 ALA A O 1
ATOM 4192 N N . LYS A 1 553 ? -23.340 38.544 10.439 1.00 93.62 553 LYS A N 1
ATOM 4193 C CA . LYS A 1 553 ? -23.164 39.754 11.262 1.00 93.62 553 LYS A CA 1
ATOM 4194 C C . LYS A 1 553 ? -22.246 39.531 12.455 1.00 93.62 553 LYS A C 1
ATOM 4196 O O . LYS A 1 553 ? -21.446 40.405 12.774 1.00 93.62 553 LYS A O 1
ATOM 4201 N N . ASP A 1 554 ? -22.351 38.376 13.102 1.00 92.88 554 ASP A N 1
ATOM 4202 C CA . ASP A 1 554 ? -21.540 38.079 14.274 1.00 92.88 554 ASP A CA 1
ATOM 4203 C C . ASP A 1 554 ? -20.078 37.819 13.904 1.00 92.88 554 ASP A C 1
ATOM 4205 O O . ASP A 1 554 ? -19.201 38.113 14.717 1.00 92.88 554 ASP A O 1
ATOM 4209 N N . VAL A 1 555 ? -19.800 37.264 12.716 1.00 93.69 555 VAL A N 1
ATOM 4210 C CA . VAL A 1 555 ? -18.500 36.656 12.395 1.00 93.69 555 VAL A CA 1
ATOM 4211 C C . VAL A 1 555 ? -17.612 37.500 11.481 1.00 93.69 555 VAL A C 1
ATOM 4213 O O . VAL A 1 555 ? -16.425 37.620 11.784 1.00 93.69 555 VAL A O 1
ATOM 4216 N N . VAL A 1 556 ? -18.113 38.067 10.377 1.00 93.38 556 VAL A N 1
ATOM 4217 C CA . VAL A 1 556 ? -17.247 38.503 9.253 1.00 93.38 556 VAL A CA 1
ATOM 4218 C C . VAL A 1 556 ? -16.228 39.597 9.612 1.00 93.38 556 VAL A C 1
ATOM 4220 O O . VAL A 1 556 ? -15.099 39.575 9.118 1.00 93.38 556 VAL A O 1
ATOM 4223 N N . ASP A 1 557 ? -16.570 40.506 10.529 1.00 90.25 557 ASP A N 1
ATOM 4224 C CA . ASP A 1 557 ? -15.675 41.599 10.944 1.00 90.25 557 ASP A CA 1
ATOM 4225 C C . ASP A 1 557 ? -14.533 41.121 11.851 1.00 90.25 557 ASP A C 1
ATOM 4227 O O . ASP A 1 557 ? -13.444 41.697 11.871 1.00 90.25 557 ASP A O 1
ATOM 4231 N N . THR A 1 558 ? -14.770 40.049 12.608 1.00 89.44 558 THR A N 1
ATOM 4232 C CA . THR A 1 558 ? -13.884 39.579 13.685 1.00 89.44 558 THR A CA 1
ATOM 4233 C C . THR A 1 558 ? -13.636 38.075 13.604 1.00 89.44 558 THR A C 1
ATOM 4235 O O . THR A 1 558 ? -13.460 37.399 14.620 1.00 89.44 558 THR A O 1
ATOM 4238 N N . ILE A 1 559 ? -13.604 37.534 12.385 1.00 90.06 559 ILE A N 1
ATOM 4239 C CA . ILE A 1 559 ? -13.541 36.091 12.137 1.00 90.06 559 ILE A CA 1
ATOM 4240 C C . ILE A 1 559 ? -12.351 35.422 12.844 1.00 90.06 559 ILE A C 1
ATOM 4242 O O . ILE A 1 559 ? -12.496 34.324 13.364 1.00 90.06 559 ILE A O 1
ATOM 4246 N N . HIS A 1 560 ? -11.212 36.111 12.985 1.00 92.25 560 HIS A N 1
ATOM 4247 C CA . HIS A 1 560 ? -10.002 35.606 13.657 1.00 92.25 560 HIS A CA 1
ATOM 4248 C C . HIS A 1 560 ? -9.944 35.821 15.181 1.00 92.25 560 HIS A C 1
ATOM 4250 O O . HIS A 1 560 ? -8.907 35.530 15.791 1.00 92.25 560 HIS A O 1
ATOM 4256 N N . ALA A 1 561 ? -11.018 36.317 15.806 1.00 88.62 561 ALA A N 1
ATOM 4257 C CA . ALA A 1 561 ? -11.082 36.538 17.256 1.00 88.62 561 ALA A CA 1
ATOM 4258 C C . ALA A 1 561 ? -11.003 35.233 18.073 1.00 88.62 561 ALA A C 1
ATOM 4260 O O . ALA A 1 561 ? -10.584 35.257 19.227 1.00 88.62 561 ALA A O 1
ATOM 4261 N N . GLY A 1 562 ? -11.367 34.097 17.473 1.00 88.12 562 GLY A N 1
ATOM 4262 C CA . GLY A 1 562 ? -11.245 32.765 18.063 1.00 88.12 562 GLY A CA 1
ATOM 4263 C C . GLY A 1 562 ? -12.070 31.727 17.304 1.00 88.12 562 GLY A C 1
ATOM 4264 O O . GLY A 1 562 ? -12.886 32.078 16.456 1.00 88.12 562 GLY A O 1
ATOM 4265 N N . ASN A 1 563 ? -11.855 30.456 17.621 1.00 90.75 563 ASN A N 1
ATOM 4266 C CA . ASN A 1 563 ? -12.725 29.353 17.232 1.00 90.75 563 ASN A CA 1
ATOM 4267 C C . ASN A 1 563 ? -12.647 28.294 18.351 1.00 90.75 563 ASN A C 1
ATOM 4269 O O . ASN A 1 563 ? -11.618 27.624 18.448 1.00 90.75 563 ASN A O 1
ATOM 4273 N N . PRO A 1 564 ? -13.643 28.198 19.255 1.00 90.88 564 PRO A N 1
ATOM 4274 C CA . PRO A 1 564 ? -14.937 28.893 19.250 1.00 90.88 564 PRO A CA 1
ATOM 4275 C C . PRO A 1 564 ? -14.829 30.406 19.499 1.00 90.88 564 PRO A C 1
ATOM 4277 O O . PRO A 1 564 ? -13.892 30.873 20.152 1.00 90.88 564 PRO A O 1
ATOM 4280 N N . ARG A 1 565 ? -15.810 31.184 19.025 1.00 90.12 565 ARG A N 1
ATOM 4281 C CA . ARG A 1 565 ? -15.892 32.643 19.224 1.00 90.12 565 ARG A CA 1
ATOM 4282 C C . ARG A 1 565 ? -17.192 33.104 19.868 1.00 90.12 565 ARG A C 1
ATOM 4284 O O . ARG A 1 565 ? -18.197 32.401 19.871 1.00 90.12 565 ARG A O 1
ATOM 4291 N N . ALA A 1 566 ? -17.136 34.306 20.435 1.00 89.88 566 ALA A N 1
ATOM 4292 C CA . ALA A 1 566 ? -18.277 34.966 21.054 1.00 89.88 566 ALA A CA 1
ATOM 4293 C C . ALA A 1 566 ? -19.292 35.482 20.019 1.00 89.88 566 ALA A C 1
ATOM 4295 O O . ALA A 1 566 ? -18.921 35.759 18.881 1.00 89.88 566 ALA A O 1
ATOM 4296 N N . ASP A 1 567 ? -20.555 35.633 20.414 1.00 89.88 567 ASP A N 1
ATOM 4297 C CA . ASP A 1 567 ? -21.562 36.355 19.624 1.00 89.88 567 ASP A CA 1
ATOM 4298 C C . ASP A 1 567 ? -21.432 37.886 19.787 1.00 89.88 567 ASP A C 1
ATOM 4300 O O . ASP A 1 567 ? -20.622 38.382 20.577 1.00 89.88 567 ASP A O 1
ATOM 4304 N N . SER A 1 568 ? -22.242 38.655 19.051 1.00 87.75 568 SER A N 1
ATOM 4305 C CA . SER A 1 568 ? -22.324 40.119 19.208 1.00 87.75 568 SER A CA 1
ATOM 4306 C C . SER A 1 568 ? -22.996 40.573 20.513 1.00 87.75 568 SER A C 1
ATOM 4308 O O . SER A 1 568 ? -22.943 41.756 20.852 1.00 87.75 568 SER A O 1
ATOM 4310 N N . LEU A 1 569 ? -23.597 39.650 21.271 1.00 87.44 569 LEU A N 1
ATOM 4311 C CA . LEU A 1 569 ? -24.268 39.911 22.548 1.00 87.44 569 LEU A CA 1
ATOM 4312 C C . LEU A 1 569 ? -23.337 39.715 23.761 1.00 87.44 569 LEU A C 1
ATOM 4314 O O . LEU A 1 569 ? -23.761 39.924 24.898 1.00 87.44 569 LEU A O 1
ATOM 4318 N N . GLY A 1 570 ? -22.073 39.339 23.535 1.00 85.25 570 GLY A N 1
ATOM 4319 C CA . GLY A 1 570 ? -21.051 39.168 24.570 1.00 85.25 570 GLY A CA 1
ATOM 4320 C C . GLY A 1 570 ? -20.993 37.772 25.201 1.00 85.25 570 GLY A C 1
ATOM 4321 O O . GLY A 1 570 ? -20.209 37.558 26.130 1.00 85.25 570 GLY A O 1
ATOM 4322 N N . ASN A 1 571 ? -21.771 36.806 24.707 1.00 89.81 571 ASN A N 1
ATOM 4323 C CA . ASN A 1 571 ? -21.721 35.420 25.162 1.00 89.81 571 ASN A CA 1
ATOM 4324 C C . ASN A 1 571 ? -20.505 34.721 24.549 1.00 89.81 571 ASN A C 1
ATOM 4326 O O . ASN A 1 571 ? -20.287 34.762 23.340 1.00 89.81 571 ASN A O 1
ATOM 4330 N N . ARG A 1 572 ? -19.696 34.057 25.377 1.00 89.50 572 ARG A N 1
ATOM 4331 C CA . ARG A 1 572 ? -18.474 33.371 24.929 1.00 89.50 572 ARG A CA 1
ATOM 4332 C C . ARG A 1 572 ? -18.810 32.007 24.321 1.00 89.50 572 ARG A C 1
ATOM 4334 O O . ARG A 1 572 ? -19.658 31.306 24.850 1.00 89.50 572 ARG A O 1
ATOM 4341 N N . GLY A 1 573 ? -18.088 31.616 23.269 1.00 85.50 573 GLY A N 1
ATOM 4342 C CA . GLY A 1 573 ? -18.147 30.258 22.707 1.00 85.50 573 GLY A CA 1
ATOM 4343 C C . GLY A 1 573 ? -19.407 29.916 21.906 1.00 85.50 573 GLY A C 1
ATOM 4344 O O . GLY A 1 573 ? -19.639 28.744 21.640 1.00 85.50 573 GLY A O 1
ATOM 4345 N N . VAL A 1 574 ? -20.199 30.915 21.506 1.00 93.88 574 VAL A N 1
ATOM 4346 C CA . VAL A 1 574 ? -21.462 30.712 20.782 1.00 93.88 574 VAL A CA 1
ATOM 4347 C C . VAL A 1 574 ? -21.252 30.137 19.386 1.00 93.88 574 VAL A C 1
ATOM 4349 O O . VAL A 1 574 ? -21.971 29.226 19.004 1.00 93.88 574 VAL A O 1
ATOM 4352 N N . TRP A 1 575 ? -20.278 30.628 18.620 1.00 95.69 575 TRP A N 1
ATOM 4353 C CA . TRP A 1 575 ? -20.053 30.160 17.250 1.00 95.69 575 TRP A CA 1
ATOM 4354 C C . TRP A 1 575 ? -18.803 29.294 17.166 1.00 95.69 575 TRP A C 1
ATOM 4356 O O . TRP A 1 575 ? -17.731 29.708 17.610 1.00 95.69 575 TRP A O 1
ATOM 4366 N N . SER A 1 576 ? -18.931 28.116 16.562 1.00 93.62 576 SER A N 1
ATOM 4367 C CA . SER A 1 576 ? -17.813 27.210 16.286 1.00 93.62 576 SER A CA 1
ATOM 4368 C C . SER A 1 576 ? -17.820 26.772 14.827 1.00 93.62 576 SER A C 1
ATOM 4370 O O . SER A 1 576 ? -18.875 26.450 14.282 1.00 93.62 576 SER A O 1
ATOM 4372 N N . PHE A 1 577 ? -16.637 26.705 14.224 1.00 94.19 577 PHE A N 1
ATOM 4373 C CA . PHE A 1 577 ? -16.421 26.173 12.879 1.00 94.19 577 PHE A CA 1
ATOM 4374 C C . PHE A 1 577 ? -15.612 24.894 13.007 1.00 94.19 577 PHE A C 1
ATOM 4376 O O . PHE A 1 577 ? -14.501 24.908 13.548 1.00 94.19 577 PHE A O 1
ATOM 4383 N N . TYR A 1 578 ? -16.168 23.779 12.570 1.00 89.94 578 TYR A N 1
ATOM 4384 C CA . TYR A 1 578 ? -15.559 22.483 12.816 1.00 89.94 578 TYR A CA 1
ATOM 4385 C C . TYR A 1 578 ? -15.841 21.515 11.687 1.00 89.94 578 TYR A C 1
ATOM 4387 O O . TYR A 1 578 ? -16.743 21.714 10.879 1.00 89.94 578 TYR A O 1
ATOM 4395 N N . THR A 1 579 ? -15.047 20.459 11.648 1.00 84.31 579 THR A N 1
ATOM 4396 C CA . THR A 1 579 ? -15.302 19.307 10.810 1.00 84.31 579 THR A CA 1
ATOM 4397 C C . THR A 1 579 ? -15.953 18.209 11.631 1.00 84.31 579 THR A C 1
ATOM 4399 O O . THR A 1 579 ? -15.722 18.066 12.841 1.00 84.31 579 THR A O 1
ATOM 4402 N N . ILE A 1 580 ? -16.788 17.442 10.950 1.00 76.81 580 ILE A N 1
ATOM 4403 C CA . ILE A 1 580 ? -17.352 16.184 11.420 1.00 76.81 580 ILE A CA 1
ATOM 4404 C C . ILE A 1 580 ? -16.909 15.138 10.399 1.00 76.81 580 ILE A C 1
ATOM 4406 O O . ILE A 1 580 ? -16.807 15.444 9.215 1.00 76.81 580 ILE A O 1
ATOM 4410 N N . GLN A 1 581 ? -16.600 13.917 10.825 1.00 68.38 581 GLN A N 1
ATOM 4411 C CA . GLN A 1 581 ? -16.327 12.852 9.860 1.00 68.38 581 GLN A CA 1
ATOM 4412 C C . GLN A 1 581 ? -17.556 12.671 8.965 1.00 68.38 581 GLN A C 1
ATOM 4414 O O . GLN A 1 581 ? -18.662 12.490 9.478 1.00 68.38 581 GLN A O 1
ATOM 4419 N N . GLY A 1 582 ? -17.359 12.779 7.651 1.00 59.34 582 GLY A N 1
ATOM 4420 C CA . GLY A 1 582 ? -18.457 12.693 6.698 1.00 59.34 582 GLY A CA 1
ATOM 4421 C C . GLY A 1 582 ? -19.002 11.272 6.656 1.00 59.34 582 GLY A C 1
ATOM 4422 O O . GLY A 1 582 ? -18.274 10.307 6.911 1.00 59.34 582 GLY A O 1
ATOM 4423 N N . SER A 1 583 ? -20.285 11.116 6.334 1.00 52.94 583 SER A N 1
ATOM 4424 C CA . SER A 1 583 ? -20.807 9.788 6.011 1.00 52.94 583 SER A CA 1
ATOM 4425 C C . SER A 1 583 ? -20.119 9.269 4.749 1.00 52.94 583 SER A C 1
ATOM 4427 O O . SER A 1 583 ? -20.071 9.969 3.735 1.00 52.94 583 SER A O 1
ATOM 4429 N N . ALA A 1 584 ? -19.589 8.045 4.801 1.00 52.84 584 ALA A N 1
ATOM 4430 C CA . ALA A 1 584 ? -19.086 7.385 3.604 1.00 52.84 584 ALA A CA 1
ATOM 4431 C C . ALA A 1 584 ? -20.220 7.294 2.558 1.00 52.84 584 ALA A C 1
ATOM 4433 O O . ALA A 1 584 ? -21.371 7.043 2.941 1.00 52.84 584 ALA A O 1
ATOM 4434 N N . PRO A 1 585 ? -19.931 7.494 1.257 1.00 52.62 585 PRO A N 1
ATOM 4435 C CA . PRO A 1 585 ? -20.906 7.242 0.203 1.00 52.62 585 PRO A CA 1
ATOM 4436 C C . PRO A 1 585 ? -21.466 5.824 0.336 1.00 52.62 585 PRO A C 1
ATOM 4438 O O . PRO A 1 585 ? -20.739 4.898 0.705 1.00 52.62 585 PRO A O 1
ATOM 4441 N N . ALA A 1 586 ? -22.750 5.638 0.028 1.00 53.66 586 ALA A N 1
ATOM 4442 C CA . ALA A 1 586 ? -23.344 4.308 0.060 1.00 53.66 586 ALA A CA 1
ATOM 4443 C C . ALA A 1 586 ? -22.574 3.359 -0.887 1.00 53.66 586 ALA A C 1
ATOM 4445 O O . ALA A 1 586 ? -22.300 3.743 -2.030 1.00 53.66 586 ALA A O 1
ATOM 4446 N N . PRO A 1 587 ? -22.226 2.132 -0.450 1.00 60.94 587 PRO A N 1
ATOM 4447 C CA . PRO A 1 587 ? -21.653 1.126 -1.337 1.00 60.94 587 PRO A CA 1
ATOM 4448 C C . PRO A 1 587 ? -22.565 0.883 -2.542 1.00 60.94 587 PRO A C 1
ATOM 4450 O O . PRO A 1 587 ? -23.790 0.915 -2.413 1.00 60.94 587 PRO A O 1
ATOM 4453 N N . HIS A 1 588 ? -21.977 0.607 -3.705 1.00 64.50 588 HIS A N 1
ATOM 4454 C CA . HIS A 1 588 ? -22.758 0.139 -4.843 1.00 64.50 588 HIS A CA 1
ATOM 4455 C C . HIS A 1 588 ? -23.111 -1.341 -4.662 1.00 64.50 588 HIS A C 1
ATOM 4457 O O . HIS A 1 588 ? -22.434 -2.088 -3.954 1.00 64.50 588 HIS A O 1
ATOM 4463 N N . GLU A 1 589 ? -24.177 -1.775 -5.328 1.00 71.69 589 GLU A N 1
ATOM 4464 C CA . GLU A 1 589 ? -24.430 -3.201 -5.483 1.00 71.69 589 GLU A CA 1
ATOM 4465 C C . GLU A 1 589 ? -23.449 -3.787 -6.514 1.00 71.69 589 GLU A C 1
ATOM 4467 O O . GLU A 1 589 ? -23.138 -3.122 -7.513 1.00 71.69 589 GLU A O 1
ATOM 4472 N N . PRO A 1 590 ? -22.954 -5.019 -6.300 1.00 82.06 590 PRO A N 1
ATOM 4473 C CA . PRO A 1 590 ? -22.203 -5.732 -7.322 1.00 82.06 590 PRO A CA 1
ATOM 4474 C C . PRO A 1 590 ? -23.003 -5.842 -8.632 1.00 82.06 590 PRO A C 1
ATOM 4476 O O . PRO A 1 590 ? -24.222 -6.014 -8.590 1.00 82.06 590 PRO A O 1
ATOM 4479 N N . PRO A 1 591 ? -22.351 -5.830 -9.812 1.00 82.81 591 PRO A N 1
ATOM 4480 C CA . PRO A 1 591 ? -23.025 -5.966 -11.105 1.00 82.81 591 PRO A CA 1
ATOM 4481 C C . PRO A 1 591 ? -23.582 -7.382 -11.356 1.00 82.81 591 PRO A C 1
ATOM 4483 O O . PRO A 1 591 ? -24.056 -7.678 -12.449 1.00 82.81 591 PRO A O 1
ATOM 4486 N N . PHE A 1 592 ? -23.517 -8.272 -10.364 1.00 87.19 592 PHE A N 1
ATOM 4487 C CA . PHE A 1 592 ? -24.041 -9.633 -10.387 1.00 87.19 592 PHE A CA 1
ATOM 4488 C C . PHE A 1 592 ? -24.472 -10.056 -8.977 1.00 87.19 592 PHE A C 1
ATOM 4490 O O . PHE A 1 592 ? -23.980 -9.549 -7.974 1.00 87.19 592 PHE A O 1
ATOM 4497 N N . ALA A 1 593 ? -25.397 -11.011 -8.874 1.00 89.12 593 ALA A N 1
ATOM 4498 C CA . ALA A 1 593 ? -25.855 -11.491 -7.572 1.00 89.12 593 ALA A CA 1
ATOM 4499 C C . ALA A 1 593 ? -24.731 -12.237 -6.830 1.00 89.12 593 ALA A C 1
ATOM 4501 O O . ALA A 1 593 ? -24.191 -13.207 -7.353 1.00 89.12 593 ALA A O 1
ATOM 4502 N N . MET A 1 594 ? -24.413 -11.837 -5.598 1.00 88.81 594 MET A N 1
ATOM 4503 C CA . MET A 1 594 ? -23.426 -12.532 -4.749 1.00 88.81 594 MET A CA 1
ATOM 4504 C C . MET A 1 594 ? -24.054 -13.616 -3.866 1.00 88.81 594 MET A C 1
ATOM 4506 O O . MET A 1 594 ? -23.401 -14.601 -3.528 1.00 88.81 594 MET A O 1
ATOM 4510 N N . SER A 1 595 ? -25.338 -13.474 -3.534 1.00 90.94 595 SER A N 1
ATOM 4511 C CA . SER A 1 595 ? -26.034 -14.384 -2.625 1.00 90.94 595 SER A CA 1
ATOM 4512 C C . SER A 1 595 ? -26.102 -15.805 -3.177 1.00 90.94 595 SER A C 1
ATOM 4514 O O . SER A 1 595 ? -26.245 -16.017 -4.379 1.00 90.94 595 SER A O 1
ATOM 4516 N N . SER A 1 596 ? -25.996 -16.798 -2.296 1.00 94.00 596 SER A N 1
ATOM 4517 C CA . SER A 1 596 ? -26.105 -18.215 -2.648 1.00 94.00 596 SER A CA 1
ATOM 4518 C C . SER A 1 596 ? -26.655 -19.014 -1.469 1.00 94.00 596 SER A C 1
ATOM 4520 O O . SER A 1 596 ? -26.481 -18.643 -0.310 1.00 94.00 596 SER A O 1
ATOM 4522 N N . GLN A 1 597 ? -27.327 -20.122 -1.782 1.00 92.56 597 GLN A N 1
ATOM 4523 C CA . GLN A 1 597 ? -27.816 -21.110 -0.814 1.00 92.56 597 GLN A CA 1
ATOM 4524 C C . GLN A 1 597 ? -26.964 -22.392 -0.820 1.00 92.56 597 GLN A C 1
ATOM 4526 O O . GLN A 1 597 ? -27.341 -23.396 -0.214 1.00 92.56 597 GLN A O 1
ATOM 4531 N N . ALA A 1 598 ? -25.832 -22.399 -1.531 1.00 94.19 598 ALA A N 1
ATOM 4532 C CA . ALA A 1 598 ? -24.963 -23.560 -1.623 1.00 94.19 598 ALA A CA 1
ATOM 4533 C C . ALA A 1 598 ? -24.370 -23.920 -0.251 1.00 94.19 598 ALA A C 1
ATOM 4535 O O . ALA A 1 598 ? -23.692 -23.123 0.397 1.00 94.19 598 ALA A O 1
ATOM 4536 N N . ALA A 1 599 ? -24.576 -25.167 0.172 1.00 93.44 599 ALA A N 1
ATOM 4537 C CA . ALA A 1 599 ? -24.068 -25.684 1.442 1.00 93.44 599 ALA A CA 1
ATOM 4538 C C . ALA A 1 599 ? -22.662 -26.305 1.324 1.00 93.44 599 ALA A C 1
ATOM 4540 O O . ALA A 1 599 ? -22.090 -26.737 2.323 1.00 93.44 599 ALA A O 1
ATOM 4541 N N . SER A 1 600 ? -22.113 -26.396 0.109 1.00 94.12 600 SER A N 1
ATOM 4542 C CA . SER A 1 600 ? -20.793 -26.977 -0.167 1.00 94.12 600 SER A CA 1
ATOM 4543 C C . SER A 1 600 ? -20.160 -26.368 -1.412 1.00 94.12 600 SER A C 1
ATOM 4545 O O . SER A 1 600 ? -20.866 -25.876 -2.300 1.00 94.12 600 SER A O 1
ATOM 4547 N N . ALA A 1 601 ? -18.840 -26.506 -1.523 1.00 94.62 601 ALA A N 1
ATOM 4548 C CA . ALA A 1 601 ? -18.077 -26.013 -2.665 1.00 94.62 601 ALA A CA 1
ATOM 4549 C C . ALA A 1 601 ? -18.588 -26.583 -3.997 1.00 94.62 601 ALA A C 1
ATOM 4551 O O . ALA A 1 601 ? -18.776 -25.857 -4.968 1.00 94.62 601 ALA A O 1
ATOM 4552 N N . ARG A 1 602 ? -18.895 -27.887 -4.040 1.00 92.94 602 ARG A N 1
ATOM 4553 C CA . ARG A 1 602 ? -19.393 -28.562 -5.253 1.00 92.94 602 ARG A CA 1
ATOM 4554 C C . ARG A 1 602 ? -20.737 -28.018 -5.729 1.00 92.94 602 ARG A C 1
ATOM 4556 O O . ARG A 1 602 ? -20.958 -27.908 -6.934 1.00 92.94 602 ARG A O 1
ATOM 4563 N N . GLN A 1 603 ? -21.639 -27.708 -4.797 1.00 95.75 603 GLN A N 1
ATOM 4564 C CA . GLN A 1 603 ? -22.920 -27.086 -5.133 1.00 95.75 603 GLN A CA 1
ATOM 4565 C C . GLN A 1 603 ? -22.700 -25.678 -5.678 1.00 95.75 603 GLN A C 1
ATOM 4567 O O . GLN A 1 603 ? -23.282 -25.341 -6.706 1.00 95.75 603 GLN A O 1
ATOM 4572 N N . PHE A 1 604 ? -21.815 -24.902 -5.048 1.00 96.62 604 PHE A N 1
ATOM 4573 C CA . PHE A 1 604 ? -21.541 -23.536 -5.476 1.00 96.62 604 PHE A CA 1
ATOM 4574 C C . PHE A 1 604 ? -20.849 -23.474 -6.842 1.00 96.62 604 PHE A C 1
ATOM 4576 O O . PHE A 1 604 ? -21.265 -22.704 -7.696 1.00 96.62 604 PHE A O 1
ATOM 4583 N N . VAL A 1 605 ? -19.882 -24.355 -7.122 1.00 95.19 605 VAL A N 1
ATOM 4584 C CA . VAL A 1 605 ? -19.261 -24.477 -8.456 1.00 95.19 605 VAL A CA 1
ATOM 4585 C C . VAL A 1 605 ? -20.312 -24.764 -9.534 1.00 95.19 605 VAL A C 1
ATOM 4587 O O . VAL A 1 605 ? -20.277 -24.174 -10.612 1.00 95.19 605 VAL A O 1
ATOM 4590 N N . LYS A 1 606 ? -21.280 -25.645 -9.247 1.00 95.56 606 LYS A N 1
ATOM 4591 C CA . LYS A 1 606 ? -22.380 -25.943 -10.175 1.00 95.56 606 LYS A CA 1
ATOM 4592 C C . LYS A 1 606 ? -23.315 -24.744 -10.360 1.00 95.56 606 LYS A C 1
ATOM 4594 O O . LYS A 1 606 ? -23.805 -24.525 -11.465 1.00 95.56 606 LYS A O 1
ATOM 4599 N N . GLU A 1 607 ? -23.556 -23.985 -9.296 1.00 96.75 607 GLU A N 1
ATOM 4600 C CA . GLU A 1 607 ? -24.333 -22.748 -9.339 1.00 96.75 607 GLU A CA 1
ATOM 4601 C C . GLU A 1 607 ? -23.636 -21.678 -10.189 1.00 96.75 607 GLU A C 1
ATOM 4603 O O . GLU A 1 607 ? -24.257 -21.152 -11.107 1.00 96.75 607 GLU A O 1
ATOM 4608 N N . LEU A 1 608 ? -22.345 -21.414 -9.964 1.00 95.38 608 LEU A N 1
ATOM 4609 C CA . LEU A 1 608 ? -21.557 -20.461 -10.755 1.00 95.38 608 LEU A CA 1
ATOM 4610 C C . LEU A 1 608 ? -21.545 -20.824 -12.244 1.00 95.38 608 LEU A C 1
ATOM 4612 O O . LEU A 1 608 ? -21.789 -19.964 -13.088 1.00 95.38 608 LEU A O 1
ATOM 4616 N N . ALA A 1 609 ? -21.371 -22.109 -12.573 1.00 94.44 609 ALA A N 1
ATOM 4617 C CA . ALA A 1 609 ? -21.451 -22.581 -13.955 1.00 94.44 609 ALA A CA 1
ATOM 4618 C C . ALA A 1 609 ? -22.823 -22.298 -14.603 1.00 94.44 609 ALA A C 1
ATOM 4620 O O . ALA A 1 609 ? -22.894 -22.010 -15.797 1.00 94.44 609 ALA A O 1
ATOM 4621 N N . ALA A 1 610 ? -23.911 -22.346 -13.826 1.00 96.44 610 ALA A N 1
ATOM 4622 C CA . ALA A 1 610 ? -25.254 -22.021 -14.304 1.00 96.44 610 ALA A CA 1
ATOM 4623 C C . ALA A 1 610 ? -25.490 -20.510 -14.471 1.00 96.44 610 ALA A C 1
ATOM 4625 O O . ALA A 1 610 ? -26.336 -20.124 -15.274 1.00 96.44 610 ALA A O 1
ATOM 4626 N N . ARG A 1 611 ? -24.747 -19.660 -13.749 1.00 94.81 611 ARG A N 1
ATOM 4627 C CA . ARG A 1 611 ? -24.837 -18.195 -13.873 1.00 94.81 611 ARG A CA 1
ATOM 4628 C C . ARG A 1 611 ? -24.191 -17.658 -15.154 1.00 94.81 611 ARG A C 1
ATOM 4630 O O . ARG A 1 611 ? -24.532 -16.554 -15.557 1.00 94.81 611 ARG A O 1
ATOM 4637 N N . GLN A 1 612 ? -23.289 -18.423 -15.783 1.00 93.69 612 GLN A N 1
ATOM 4638 C CA . GLN A 1 612 ? -22.595 -18.052 -17.030 1.00 93.69 612 GLN A CA 1
ATOM 4639 C C . GLN A 1 612 ? -21.885 -16.687 -16.959 1.00 93.69 612 GLN A C 1
ATOM 4641 O O . GLN A 1 612 ? -21.848 -15.934 -17.931 1.00 93.69 612 GLN A O 1
ATOM 4646 N N . LEU A 1 613 ? -21.335 -16.369 -15.790 1.00 94.62 613 LEU A N 1
ATOM 4647 C CA . LEU A 1 613 ? -20.540 -15.168 -15.576 1.00 94.62 613 LEU A CA 1
ATOM 4648 C C . LEU A 1 613 ? -19.108 -15.366 -16.095 1.00 94.62 613 LEU A C 1
ATOM 4650 O O . LEU A 1 613 ? -18.631 -16.499 -16.170 1.00 94.62 613 LEU A O 1
ATOM 4654 N N . ALA A 1 614 ? -18.427 -14.270 -16.437 1.00 94.62 614 ALA A N 1
ATOM 4655 C CA . ALA A 1 614 ? -17.057 -14.307 -16.944 1.00 94.62 614 ALA A CA 1
ATOM 4656 C C . ALA A 1 614 ? -16.243 -13.077 -16.512 1.00 94.62 614 ALA A C 1
ATOM 4658 O O . ALA A 1 614 ? -16.771 -11.960 -16.496 1.00 94.62 614 ALA A O 1
ATOM 4659 N N . THR A 1 615 ? -14.954 -13.279 -16.223 1.00 94.44 615 THR A N 1
ATOM 4660 C CA . THR A 1 615 ? -13.986 -12.183 -16.025 1.00 94.44 615 THR A CA 1
ATOM 4661 C C . THR A 1 615 ? -13.706 -11.461 -17.343 1.00 94.44 615 THR A C 1
ATOM 4663 O O . THR A 1 615 ? -13.940 -12.013 -18.425 1.00 94.44 615 THR A O 1
ATOM 4666 N N . VAL A 1 616 ? -13.178 -10.235 -17.292 1.00 93.12 616 VAL A N 1
ATOM 4667 C CA . VAL A 1 616 ? -12.734 -9.495 -18.484 1.00 93.12 616 VAL A CA 1
ATOM 4668 C C . VAL A 1 616 ? -11.764 -10.343 -19.303 1.00 93.12 616 VAL A C 1
ATOM 4670 O O . VAL A 1 616 ? -11.997 -10.529 -20.493 1.00 93.12 616 VAL A O 1
ATOM 4673 N N . ARG A 1 617 ? -10.777 -10.981 -18.675 1.00 92.81 617 ARG A N 1
ATOM 4674 C CA . ARG A 1 617 ? -9.809 -11.855 -19.358 1.00 92.81 617 ARG A CA 1
ATOM 4675 C C . ARG A 1 617 ? -10.441 -13.051 -20.059 1.00 92.81 617 ARG A C 1
ATOM 4677 O O . ARG A 1 617 ? -10.079 -13.383 -21.185 1.00 92.81 617 ARG A O 1
ATOM 4684 N N . GLN A 1 618 ? -11.424 -13.696 -19.432 1.00 93.75 618 GLN A N 1
ATOM 4685 C CA . GLN A 1 618 ? -12.192 -14.757 -20.091 1.00 93.75 618 GLN A CA 1
ATOM 4686 C C . GLN A 1 618 ? -12.974 -14.214 -21.295 1.00 93.75 618 GLN A C 1
ATOM 4688 O O . GLN A 1 618 ? -13.040 -14.882 -22.326 1.00 93.75 618 GLN A O 1
ATOM 4693 N N . ARG A 1 619 ? -13.527 -12.998 -21.198 1.00 93.06 619 ARG A N 1
ATOM 4694 C CA . ARG A 1 619 ? -14.189 -12.327 -22.326 1.00 93.06 619 ARG A CA 1
ATOM 4695 C C . ARG A 1 619 ? -13.194 -11.963 -23.431 1.00 93.06 619 ARG A C 1
ATOM 4697 O O . ARG A 1 619 ? -13.558 -12.121 -24.590 1.00 93.06 619 ARG A O 1
ATOM 4704 N N . VAL A 1 620 ? -11.968 -11.532 -23.102 1.00 90.50 620 VAL A N 1
ATOM 4705 C CA . VAL A 1 620 ? -10.888 -11.243 -24.069 1.00 90.50 620 VAL A CA 1
ATOM 4706 C C . VAL A 1 620 ? -10.588 -12.481 -24.915 1.00 90.50 620 VAL A C 1
ATOM 4708 O O . VAL A 1 620 ? -10.651 -12.385 -26.131 1.00 90.50 620 VAL A O 1
ATOM 4711 N N . ARG A 1 621 ? -10.371 -13.651 -24.297 1.00 90.81 621 ARG A N 1
ATOM 4712 C CA . ARG A 1 621 ? -10.086 -14.924 -25.005 1.00 90.81 621 ARG A CA 1
ATOM 4713 C C . ARG A 1 621 ? -11.215 -15.428 -25.906 1.00 90.81 621 ARG A C 1
ATOM 4715 O O . ARG A 1 621 ? -11.015 -16.309 -26.731 1.00 90.81 621 ARG A O 1
ATOM 4722 N N . LEU A 1 622 ? -12.440 -14.969 -25.661 1.00 91.56 622 LEU A N 1
ATOM 4723 C CA . LEU A 1 622 ? -13.607 -15.297 -26.481 1.00 91.56 622 LEU A CA 1
ATOM 4724 C C . LEU A 1 622 ? -13.905 -14.201 -27.511 1.00 91.56 622 LEU A C 1
ATOM 4726 O O . LEU A 1 622 ? -14.793 -14.367 -28.352 1.00 91.56 622 LEU A O 1
ATOM 4730 N N . HIS A 1 623 ? -13.219 -13.063 -27.419 1.00 89.62 623 HIS A N 1
ATOM 4731 C CA . HIS A 1 623 ? -13.414 -11.938 -28.308 1.00 89.62 623 HIS A CA 1
ATOM 4732 C C . HIS A 1 623 ? -12.742 -12.230 -29.654 1.00 89.62 623 HIS A C 1
ATOM 4734 O O . HIS A 1 623 ? -11.641 -12.759 -29.683 1.00 89.62 623 HIS A O 1
ATOM 4740 N N . PRO A 1 624 ? -13.342 -11.863 -30.796 1.00 89.44 624 PRO A N 1
ATOM 4741 C CA . PRO A 1 624 ? -12.650 -11.980 -32.073 1.00 89.44 624 PRO A CA 1
ATOM 4742 C C . PRO A 1 624 ? -11.376 -11.128 -32.098 1.00 89.44 624 PRO A C 1
ATOM 4744 O O . PRO A 1 624 ? -11.421 -9.948 -31.721 1.00 89.44 624 PRO A O 1
ATOM 4747 N N . GLU A 1 625 ? -10.278 -11.690 -32.607 1.00 86.06 625 GLU A N 1
ATOM 4748 C CA . GLU A 1 625 ? -9.026 -10.961 -32.825 1.00 86.06 625 GLU A CA 1
ATOM 4749 C C . GLU A 1 625 ? -9.291 -9.640 -33.568 1.00 86.06 625 GLU A C 1
ATOM 4751 O O . GLU A 1 625 ? -10.043 -9.582 -34.549 1.00 86.06 625 GLU A O 1
ATOM 4756 N N . GLN A 1 626 ? -8.718 -8.548 -33.059 1.00 84.94 626 GLN A N 1
ATOM 4757 C CA . GLN A 1 626 ? -8.904 -7.213 -33.617 1.00 84.94 626 GLN A CA 1
ATOM 4758 C C . GLN A 1 626 ? -7.671 -6.786 -34.398 1.00 84.94 626 GLN A C 1
ATOM 4760 O O . GLN A 1 626 ? -6.550 -6.828 -33.896 1.00 84.94 626 GLN A O 1
ATOM 4765 N N . THR A 1 627 ? -7.882 -6.244 -35.596 1.00 87.12 627 THR A N 1
ATOM 4766 C CA . THR A 1 627 ? -6.826 -5.449 -36.229 1.00 87.12 627 THR A CA 1
ATOM 4767 C C . THR A 1 627 ? -6.596 -4.171 -35.421 1.00 87.12 627 THR A C 1
ATOM 4769 O O . THR A 1 627 ? -7.530 -3.608 -34.842 1.00 87.12 627 THR A O 1
ATOM 4772 N N . TRP A 1 628 ? -5.370 -3.641 -35.449 1.00 86.19 628 TRP A N 1
ATOM 4773 C CA . TRP A 1 628 ? -5.053 -2.351 -34.821 1.00 86.19 628 TRP A CA 1
ATOM 4774 C C . TRP A 1 628 ? -6.040 -1.247 -35.235 1.00 86.19 628 TRP A C 1
ATOM 4776 O O . TRP A 1 628 ? -6.505 -0.472 -34.404 1.00 86.19 628 TRP A O 1
ATOM 4786 N N . GLN A 1 629 ? -6.422 -1.203 -36.517 1.00 85.00 629 GLN A N 1
ATOM 4787 C CA . GLN A 1 629 ? -7.341 -0.186 -37.027 1.00 85.00 629 GLN A CA 1
ATOM 4788 C C . GLN A 1 629 ? -8.746 -0.321 -36.430 1.00 85.00 629 GLN A C 1
ATOM 4790 O O . GLN A 1 629 ? -9.347 0.696 -36.092 1.00 85.00 629 GLN A O 1
ATOM 4795 N N . GLN A 1 630 ? -9.264 -1.542 -36.275 1.00 86.38 630 GLN A N 1
ATOM 4796 C CA . GLN A 1 630 ? -10.564 -1.774 -35.639 1.00 86.38 630 GLN A CA 1
ATOM 4797 C C . GLN A 1 630 ? -10.535 -1.410 -34.152 1.00 86.38 630 GLN A C 1
ATOM 4799 O O . GLN A 1 630 ? -11.441 -0.718 -33.692 1.00 86.38 630 GLN A O 1
ATOM 4804 N N . ALA A 1 631 ? -9.474 -1.785 -33.428 1.00 86.50 631 ALA A N 1
ATOM 4805 C CA . ALA A 1 631 ? -9.313 -1.431 -32.018 1.00 86.50 631 ALA A CA 1
ATOM 4806 C C . ALA A 1 631 ? -9.279 0.096 -31.815 1.00 86.50 631 ALA A C 1
ATOM 4808 O O . ALA A 1 631 ? -10.020 0.641 -30.994 1.00 86.50 631 ALA A O 1
ATOM 4809 N N . VAL A 1 632 ? -8.498 0.819 -32.625 1.00 87.12 632 VAL A N 1
ATOM 4810 C CA . VAL A 1 632 ? -8.446 2.289 -32.570 1.00 87.12 632 VAL A CA 1
ATOM 4811 C C . VAL A 1 632 ? -9.776 2.921 -32.985 1.00 87.12 632 VAL A C 1
ATOM 4813 O O . VAL A 1 632 ? -10.218 3.889 -32.367 1.00 87.12 632 VAL A O 1
ATOM 4816 N N . GLN A 1 633 ? -10.458 2.372 -33.991 1.00 86.44 633 GLN A N 1
ATOM 4817 C CA . GLN A 1 633 ? -11.778 2.850 -34.403 1.00 86.44 633 GLN A CA 1
ATOM 4818 C C . GLN A 1 633 ? -12.838 2.638 -33.309 1.00 86.44 633 GLN A C 1
ATOM 4820 O O . GLN A 1 633 ? -13.731 3.475 -33.174 1.00 86.44 633 GLN A O 1
ATOM 4825 N N . ALA A 1 634 ? -12.734 1.565 -32.519 1.00 85.06 634 ALA A N 1
ATOM 4826 C CA . ALA A 1 634 ? -13.597 1.303 -31.367 1.00 85.06 634 ALA A CA 1
ATOM 4827 C C . ALA A 1 634 ? -13.331 2.274 -30.200 1.00 85.06 634 ALA A C 1
ATOM 4829 O O . ALA A 1 634 ? -14.266 2.675 -29.504 1.00 85.06 634 ALA A O 1
ATOM 4830 N N . MET A 1 635 ? -12.077 2.703 -30.017 1.00 85.69 635 MET A N 1
ATOM 4831 C CA . MET A 1 635 ? -11.708 3.775 -29.080 1.00 85.69 635 MET A CA 1
ATOM 4832 C C . MET A 1 635 ? -12.171 5.159 -29.553 1.00 85.69 635 MET A C 1
ATOM 4834 O O . MET A 1 635 ? -12.492 6.038 -28.753 1.00 85.69 635 MET A O 1
ATOM 4838 N N . HIS A 1 636 ? -12.204 5.380 -30.866 1.00 86.19 636 HIS A N 1
ATOM 4839 C CA . HIS A 1 636 ? -12.470 6.683 -31.468 1.00 86.19 636 HIS A CA 1
ATOM 4840 C C . HIS A 1 636 ? -13.504 6.591 -32.601 1.00 86.19 636 HIS A C 1
ATOM 4842 O O . HIS A 1 636 ? -13.178 6.842 -33.769 1.00 86.19 636 HIS A O 1
ATOM 4848 N N . PRO A 1 637 ? -14.769 6.255 -32.284 1.00 83.75 637 PRO A N 1
ATOM 4849 C CA . PRO A 1 637 ? -15.802 6.049 -33.292 1.00 83.75 637 PRO A CA 1
ATOM 4850 C C . PRO A 1 637 ? -16.015 7.311 -34.138 1.00 83.75 637 PRO A C 1
ATOM 4852 O O . PRO A 1 637 ? -16.050 8.428 -33.626 1.00 83.75 637 PRO A O 1
ATOM 4855 N N . GLY A 1 638 ? -16.115 7.138 -35.460 1.00 83.44 638 GLY A N 1
ATOM 4856 C CA . GLY A 1 638 ? -16.307 8.229 -36.421 1.00 83.44 638 GLY A CA 1
ATOM 4857 C C . GLY A 1 638 ? -15.083 9.118 -36.685 1.00 83.44 638 GLY A C 1
ATOM 4858 O O . GLY A 1 638 ? -15.147 9.961 -37.580 1.00 83.44 638 GLY A O 1
ATOM 4859 N N . LYS A 1 639 ? -13.960 8.951 -35.968 1.00 86.56 639 LYS A N 1
ATOM 4860 C CA . LYS A 1 639 ? -12.749 9.745 -36.227 1.00 86.56 639 LYS A CA 1
ATOM 4861 C C . LYS A 1 639 ? -11.951 9.164 -37.391 1.00 86.56 639 LYS A C 1
ATOM 4863 O O . LYS A 1 639 ? -11.582 7.996 -37.385 1.00 86.56 639 LYS A O 1
ATOM 4868 N N . THR A 1 640 ? -11.634 10.006 -38.372 1.00 86.06 640 THR A N 1
ATOM 4869 C CA . THR A 1 640 ? -10.681 9.641 -39.427 1.00 86.06 640 THR A CA 1
ATOM 4870 C C . THR A 1 640 ? -9.269 9.693 -38.856 1.00 86.06 640 THR A C 1
ATOM 4872 O O . THR A 1 640 ? -8.852 10.725 -38.330 1.00 86.06 640 THR A O 1
ATOM 4875 N N . LEU A 1 641 ? -8.529 8.590 -38.953 1.00 82.69 641 LEU A N 1
ATOM 4876 C CA . LEU A 1 641 ? -7.148 8.545 -38.483 1.00 82.69 641 LEU A CA 1
ATOM 4877 C C . LEU A 1 641 ? -6.236 9.328 -39.436 1.00 82.69 641 LEU A C 1
ATOM 4879 O O . LEU A 1 641 ? -6.250 9.042 -40.636 1.00 82.69 641 LEU A O 1
ATOM 4883 N N . PRO A 1 642 ? -5.412 10.266 -38.933 1.00 84.25 642 PRO A N 1
ATOM 4884 C CA . PRO A 1 642 ? -4.491 11.012 -39.781 1.00 84.25 642 PRO A CA 1
ATOM 4885 C C . PRO A 1 642 ? -3.463 10.071 -40.434 1.00 84.25 642 PRO A C 1
ATOM 4887 O O . PRO A 1 642 ? -3.197 8.986 -39.900 1.00 84.25 642 PRO A O 1
ATOM 4890 N N . PRO A 1 643 ? -2.871 10.450 -41.580 1.00 81.69 643 PRO A N 1
ATOM 4891 C CA . PRO A 1 643 ? -1.750 9.708 -42.146 1.00 81.69 643 PRO A CA 1
ATOM 4892 C C . PRO A 1 643 ? -0.559 9.730 -41.178 1.00 81.69 643 PRO A C 1
ATOM 4894 O O . PRO A 1 643 ? -0.318 10.738 -40.511 1.00 81.69 643 PRO A O 1
ATOM 4897 N N . HIS A 1 644 ? 0.202 8.634 -41.111 1.00 82.50 644 HIS A N 1
ATOM 4898 C CA . HIS A 1 644 ? 1.456 8.643 -40.358 1.00 82.50 644 HIS A CA 1
ATOM 4899 C C . HIS A 1 644 ? 2.457 9.574 -41.055 1.00 82.50 644 HIS A C 1
ATOM 4901 O O . HIS A 1 644 ? 2.620 9.477 -42.278 1.00 82.50 644 HIS A O 1
ATOM 4907 N N . PRO A 1 645 ? 3.132 10.470 -40.312 1.00 83.88 645 PRO A N 1
ATOM 4908 C CA . PRO A 1 645 ? 4.260 11.211 -40.853 1.00 83.88 645 PRO A CA 1
ATOM 4909 C C . PRO A 1 645 ? 5.301 10.248 -41.431 1.00 83.88 645 PRO A C 1
ATOM 4911 O O . PRO A 1 645 ? 5.415 9.107 -40.988 1.00 83.88 645 PRO A O 1
ATOM 4914 N N . ARG A 1 646 ? 6.082 10.704 -42.409 1.00 82.06 646 ARG A N 1
ATOM 4915 C CA . ARG A 1 646 ? 7.295 9.989 -42.815 1.00 82.06 646 ARG A CA 1
ATOM 4916 C C . ARG A 1 646 ? 8.479 10.622 -42.094 1.00 82.06 646 ARG A C 1
ATOM 4918 O O . ARG A 1 646 ? 8.585 11.852 -42.136 1.00 82.06 646 ARG A O 1
ATOM 4925 N N . PRO A 1 647 ? 9.333 9.837 -41.419 1.00 85.75 647 PRO A N 1
ATOM 4926 C CA . PRO A 1 647 ? 10.549 10.387 -40.846 1.00 85.75 647 PRO A CA 1
ATOM 4927 C C . PRO A 1 647 ? 11.464 10.908 -41.977 1.00 85.75 647 PRO A C 1
ATOM 4929 O O . PRO A 1 647 ? 11.349 10.453 -43.118 1.00 85.75 647 PRO A O 1
ATOM 4932 N N . PRO A 1 648 ? 12.378 11.855 -41.698 1.00 87.19 648 PRO A N 1
ATOM 4933 C CA . PRO A 1 648 ? 13.343 12.352 -42.684 1.00 87.19 648 PRO A CA 1
ATOM 4934 C C . PRO A 1 648 ? 14.274 11.264 -43.239 1.00 87.19 648 PRO A C 1
ATOM 4936 O O . PRO A 1 648 ? 14.830 11.423 -44.323 1.00 87.19 648 PRO A O 1
ATOM 4939 N N . SER A 1 649 ? 14.455 10.180 -42.488 1.00 83.75 649 SER A N 1
ATOM 4940 C CA . SER A 1 649 ? 15.214 8.993 -42.865 1.00 83.75 649 SER A CA 1
ATOM 4941 C C . SER A 1 649 ? 14.642 7.764 -42.164 1.00 83.75 649 SER A C 1
ATOM 4943 O O . SER A 1 649 ? 14.026 7.881 -41.102 1.00 83.75 649 SER A O 1
ATOM 4945 N N . ASP A 1 650 ? 14.850 6.588 -42.752 1.00 80.50 650 ASP A N 1
ATOM 4946 C CA . ASP A 1 650 ? 14.451 5.325 -42.132 1.00 80.50 650 ASP A CA 1
ATOM 4947 C C . ASP A 1 650 ? 15.265 5.054 -40.848 1.00 80.50 650 ASP A C 1
ATOM 4949 O O . ASP A 1 650 ? 16.430 5.471 -40.746 1.00 80.50 650 ASP A O 1
ATOM 4953 N N . PRO A 1 651 ? 14.687 4.366 -39.842 1.00 81.31 651 PRO A N 1
ATOM 4954 C CA . PRO A 1 651 ? 15.445 3.925 -38.674 1.00 81.31 651 PRO A CA 1
ATOM 4955 C C . PRO A 1 651 ? 16.500 2.880 -39.065 1.00 81.31 651 PRO A C 1
ATOM 4957 O O . PRO A 1 651 ? 16.390 2.211 -40.092 1.00 81.31 651 PRO A O 1
ATOM 4960 N N . ILE A 1 652 ? 17.510 2.714 -38.206 1.00 88.94 652 ILE A N 1
ATOM 4961 C CA . ILE A 1 652 ? 18.574 1.721 -38.407 1.00 88.94 652 ILE A CA 1
ATOM 4962 C C . ILE A 1 652 ? 18.001 0.303 -38.273 1.00 88.94 652 ILE A C 1
ATOM 4964 O O . ILE A 1 652 ? 18.232 -0.531 -39.147 1.00 88.94 652 ILE A O 1
ATOM 4968 N N . MET A 1 653 ? 17.219 0.035 -37.219 1.00 89.81 653 MET A N 1
ATOM 4969 C CA . MET A 1 653 ? 16.427 -1.193 -37.123 1.00 89.81 653 MET A CA 1
ATOM 4970 C C . MET A 1 653 ? 15.059 -0.988 -37.781 1.00 89.81 653 MET A C 1
ATOM 4972 O O . MET A 1 653 ? 14.244 -0.196 -37.305 1.00 89.81 653 MET A O 1
ATOM 4976 N N . GLN A 1 654 ? 14.783 -1.755 -38.832 1.00 82.81 654 GLN A N 1
ATOM 4977 C CA . GLN A 1 654 ? 13.470 -1.828 -39.471 1.00 82.81 654 GLN A CA 1
ATOM 4978 C C . GLN A 1 654 ? 12.712 -3.067 -38.989 1.00 82.81 654 GLN A C 1
ATOM 4980 O O . GLN A 1 654 ? 13.311 -4.128 -38.807 1.00 82.81 654 GLN A O 1
ATOM 4985 N N . ILE A 1 655 ? 11.394 -2.938 -38.819 1.00 89.00 655 ILE A N 1
ATOM 4986 C CA . ILE A 1 655 ? 10.506 -4.068 -38.526 1.00 89.00 655 ILE A CA 1
ATOM 4987 C C . ILE A 1 655 ? 9.373 -4.133 -39.549 1.00 89.00 655 ILE A C 1
ATOM 4989 O O . ILE A 1 655 ? 8.826 -3.111 -39.974 1.00 89.00 655 ILE A O 1
ATOM 4993 N N . GLU A 1 656 ? 8.959 -5.351 -39.874 1.00 89.06 656 GLU A N 1
ATOM 4994 C CA . GLU A 1 656 ? 7.750 -5.619 -40.642 1.00 89.06 656 GLU A CA 1
ATOM 4995 C C . GLU A 1 656 ? 6.815 -6.474 -39.789 1.00 89.06 656 GLU A C 1
ATOM 4997 O O . GLU A 1 656 ? 7.164 -7.580 -39.376 1.00 89.06 656 GLU A O 1
ATOM 5002 N N . VAL A 1 657 ? 5.637 -5.933 -39.489 1.00 90.06 657 VAL A N 1
ATOM 5003 C CA . VAL A 1 657 ? 4.549 -6.649 -38.817 1.00 90.06 657 VAL A CA 1
ATOM 5004 C C . VAL A 1 657 ? 3.294 -6.569 -39.691 1.00 90.06 657 VAL A C 1
ATOM 5006 O O . VAL A 1 657 ? 3.191 -5.647 -40.501 1.00 90.06 657 VAL A O 1
ATOM 5009 N N . PRO A 1 658 ? 2.301 -7.468 -39.529 1.00 88.81 658 PRO A N 1
ATOM 5010 C CA . PRO A 1 658 ? 1.117 -7.496 -40.398 1.00 88.81 658 PRO A CA 1
ATOM 5011 C C . PRO A 1 658 ? 0.341 -6.171 -40.485 1.00 88.81 658 PRO A C 1
ATOM 5013 O O . PRO A 1 658 ? -0.360 -5.919 -41.461 1.00 88.81 658 PRO A O 1
ATOM 5016 N N . CYS A 1 659 ? 0.454 -5.306 -39.472 1.00 89.31 659 CYS A N 1
ATOM 5017 C CA . CYS A 1 659 ? -0.121 -3.970 -39.505 1.00 89.31 659 CYS A CA 1
ATOM 5018 C C . CYS A 1 659 ? 0.895 -2.932 -40.007 1.00 89.31 659 CYS A C 1
ATOM 5020 O O . CYS A 1 659 ? 1.748 -2.473 -39.244 1.00 89.31 659 CYS A O 1
ATOM 5022 N N . GLU A 1 660 ? 0.722 -2.455 -41.244 1.00 88.44 660 GLU A N 1
ATOM 5023 C CA . GLU A 1 660 ? 1.565 -1.402 -41.839 1.00 88.44 660 GLU A CA 1
ATOM 5024 C C . GLU A 1 660 ? 1.655 -0.136 -40.972 1.00 88.44 660 GLU A C 1
ATOM 5026 O O . GLU A 1 660 ? 2.692 0.523 -40.923 1.00 88.44 660 GLU A O 1
ATOM 5031 N N . ARG A 1 661 ? 0.580 0.210 -40.249 1.00 87.50 661 ARG A N 1
ATOM 5032 C CA . ARG A 1 661 ? 0.563 1.380 -39.357 1.00 87.50 661 ARG A CA 1
ATOM 5033 C C . ARG A 1 661 ? 1.438 1.190 -38.121 1.00 87.50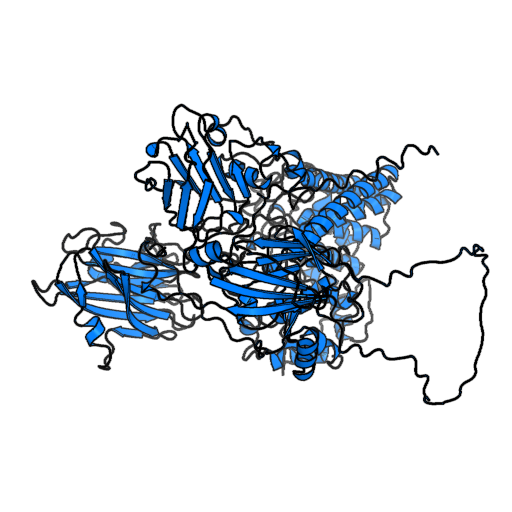 661 ARG A C 1
ATOM 5035 O O . ARG A 1 661 ? 2.059 2.156 -37.688 1.00 87.50 661 ARG A O 1
ATOM 5042 N N . LEU A 1 662 ? 1.535 -0.029 -37.585 1.00 88.62 662 LEU A N 1
ATOM 5043 C CA . LEU A 1 662 ? 2.452 -0.337 -36.484 1.00 88.62 662 LEU A CA 1
ATOM 5044 C C . LEU A 1 662 ? 3.911 -0.306 -36.954 1.00 88.62 662 LEU A C 1
ATOM 5046 O O . LEU A 1 662 ? 4.741 0.304 -36.283 1.00 88.62 662 LEU A O 1
ATOM 5050 N N . SER A 1 663 ? 4.211 -0.849 -38.139 1.00 89.94 663 SER A N 1
ATOM 5051 C CA . SER A 1 663 ? 5.531 -0.684 -38.768 1.00 89.94 663 SER A CA 1
ATOM 5052 C C . SER A 1 663 ? 5.872 0.793 -39.009 1.00 89.94 663 SER A C 1
ATOM 5054 O O . SER A 1 663 ? 6.973 1.236 -38.690 1.00 89.94 663 SER A O 1
ATOM 5056 N N . ALA A 1 664 ? 4.922 1.597 -39.498 1.00 87.81 664 ALA A N 1
ATOM 5057 C CA . ALA A 1 664 ? 5.122 3.035 -39.678 1.00 87.81 664 ALA A CA 1
ATOM 5058 C C . ALA A 1 664 ? 5.351 3.770 -38.345 1.00 87.81 664 ALA A C 1
ATOM 5060 O O . ALA A 1 664 ? 6.181 4.677 -38.281 1.00 87.81 664 ALA A O 1
ATOM 5061 N N . GLN A 1 665 ? 4.648 3.377 -37.277 1.00 88.06 665 GLN A N 1
ATOM 5062 C CA . GLN A 1 665 ? 4.832 3.939 -35.939 1.00 88.06 665 GLN A CA 1
ATOM 5063 C C . GLN A 1 665 ? 6.222 3.618 -35.376 1.00 88.06 665 GLN A C 1
ATOM 5065 O O . GLN A 1 665 ? 6.867 4.512 -34.831 1.00 88.06 665 GLN A O 1
ATOM 5070 N N . TRP A 1 666 ? 6.703 2.383 -35.553 1.00 89.44 666 TRP A N 1
ATOM 5071 C CA . TRP A 1 666 ? 8.078 2.010 -35.218 1.00 89.44 666 TRP A CA 1
ATOM 5072 C C . TRP A 1 666 ? 9.086 2.872 -35.977 1.00 89.44 666 TRP A C 1
ATOM 5074 O O . TRP A 1 666 ? 9.960 3.478 -35.367 1.00 89.44 666 TRP A O 1
ATOM 5084 N N . ASN A 1 667 ? 8.904 3.027 -37.292 1.00 87.50 667 ASN A N 1
ATOM 5085 C CA . ASN A 1 667 ? 9.815 3.813 -38.124 1.00 87.50 667 ASN A CA 1
ATOM 5086 C C . ASN A 1 667 ? 9.896 5.295 -37.725 1.00 87.50 667 ASN A C 1
ATOM 5088 O O . ASN A 1 667 ? 10.894 5.960 -37.999 1.00 87.50 667 ASN A O 1
ATOM 5092 N N . LEU A 1 668 ? 8.869 5.817 -37.054 1.00 89.00 668 LEU A N 1
ATOM 5093 C CA . LEU A 1 668 ? 8.846 7.182 -36.539 1.00 89.00 668 LEU A CA 1
ATOM 5094 C C . LEU A 1 668 ? 9.522 7.355 -35.176 1.00 89.00 668 LEU A C 1
ATOM 5096 O O . LEU A 1 668 ? 9.866 8.489 -34.838 1.00 89.00 668 LEU A O 1
ATOM 5100 N N . GLY A 1 669 ? 9.692 6.284 -34.397 1.00 89.19 669 GLY A N 1
ATOM 5101 C CA . GLY A 1 669 ? 10.034 6.354 -32.976 1.00 89.19 669 GLY A CA 1
ATOM 5102 C C . GLY A 1 669 ? 11.315 7.140 -32.698 1.00 89.19 669 GLY A C 1
ATOM 5103 O O . GLY A 1 669 ? 11.284 8.145 -31.990 1.00 89.19 669 GLY A O 1
ATOM 5104 N N . ALA A 1 670 ? 12.432 6.726 -33.295 1.00 91.00 670 ALA A N 1
ATOM 5105 C CA . ALA A 1 670 ? 13.740 7.338 -33.076 1.00 91.00 670 ALA A CA 1
ATOM 5106 C C . ALA A 1 670 ? 13.764 8.813 -33.492 1.00 91.00 670 ALA A C 1
ATOM 5108 O O . ALA A 1 670 ? 14.235 9.662 -32.742 1.00 91.00 670 ALA A O 1
ATOM 5109 N N . TRP A 1 671 ? 13.205 9.141 -34.659 1.00 90.44 671 TRP A N 1
ATOM 5110 C CA . TRP A 1 671 ? 13.102 10.533 -35.100 1.00 90.44 671 TRP A CA 1
ATOM 5111 C C . TRP A 1 671 ? 12.248 11.375 -34.142 1.00 90.44 671 TRP A C 1
ATOM 5113 O O . TRP A 1 671 ? 12.603 12.516 -33.838 1.00 90.44 671 TRP A O 1
ATOM 5123 N N . HIS A 1 672 ? 11.136 10.818 -33.653 1.00 89.81 672 HIS A N 1
ATOM 5124 C CA . HIS A 1 672 ? 10.252 11.503 -32.718 1.00 89.81 672 HIS A CA 1
ATOM 5125 C C . HIS A 1 672 ? 10.935 11.785 -31.379 1.00 89.81 672 HIS A C 1
ATOM 5127 O O . HIS A 1 672 ? 10.727 12.853 -30.819 1.00 89.81 672 HIS A O 1
ATOM 5133 N N . ILE A 1 673 ? 11.767 10.870 -30.886 1.00 91.19 673 ILE A N 1
ATOM 5134 C CA . ILE A 1 673 ? 12.555 11.089 -29.670 1.00 91.19 673 ILE A CA 1
ATOM 5135 C C . ILE A 1 673 ? 13.625 12.162 -29.921 1.00 91.19 673 ILE A C 1
ATOM 5137 O O . ILE A 1 673 ? 13.662 13.178 -29.227 1.00 91.19 673 ILE A O 1
ATOM 5141 N N . LEU A 1 674 ? 14.448 11.987 -30.960 1.00 91.62 674 LEU A N 1
ATOM 5142 C CA . LEU A 1 674 ? 15.613 12.842 -31.215 1.00 91.62 674 LEU A CA 1
ATOM 5143 C C . LEU A 1 674 ? 15.241 14.302 -31.505 1.00 91.62 674 LEU A C 1
ATOM 5145 O O . LEU A 1 674 ? 15.962 15.204 -31.095 1.00 91.62 674 LEU A O 1
ATOM 5149 N N . ARG A 1 675 ? 14.100 14.573 -32.152 1.00 90.25 675 ARG A N 1
ATOM 5150 C CA . ARG A 1 675 ? 13.647 15.960 -32.400 1.00 90.25 675 ARG A CA 1
ATOM 5151 C C . ARG A 1 675 ? 13.253 16.721 -31.122 1.00 90.25 675 ARG A C 1
ATOM 5153 O O . ARG A 1 675 ? 13.102 17.937 -31.179 1.00 90.25 675 ARG A O 1
ATOM 5160 N N . HIS A 1 676 ? 13.021 16.008 -30.018 1.00 88.94 676 HIS A N 1
ATOM 5161 C CA . HIS A 1 676 ? 12.735 16.568 -28.693 1.00 88.94 676 HIS A CA 1
ATOM 5162 C C . HIS A 1 676 ? 13.950 16.496 -27.754 1.00 88.94 676 HIS A C 1
ATOM 5164 O O . HIS A 1 676 ? 13.862 16.933 -26.612 1.00 88.94 676 HIS A O 1
ATOM 5170 N N . SER A 1 677 ? 15.076 15.964 -28.236 1.00 90.06 677 SER A N 1
ATOM 5171 C CA . SER A 1 677 ? 16.362 15.920 -27.536 1.00 90.06 677 SER A CA 1
ATOM 5172 C C . SER A 1 677 ? 17.281 17.029 -28.050 1.00 90.06 677 SER A C 1
ATOM 5174 O O . SER A 1 677 ? 17.016 17.638 -29.090 1.00 90.06 677 SER A O 1
ATOM 5176 N N . VAL A 1 678 ? 18.373 17.301 -27.338 1.00 89.12 678 VAL A N 1
ATOM 5177 C CA . VAL A 1 678 ? 19.345 18.321 -27.755 1.00 89.12 678 VAL A CA 1
ATOM 5178 C C . VAL A 1 678 ? 20.737 17.731 -27.878 1.00 89.12 678 VAL A C 1
ATOM 5180 O O . VAL A 1 678 ? 21.055 16.719 -27.261 1.00 89.12 678 VAL A O 1
ATOM 5183 N N . GLN A 1 679 ? 21.574 18.393 -28.667 1.00 91.00 679 GLN A N 1
ATOM 5184 C CA . GLN A 1 679 ? 22.998 18.104 -28.726 1.00 91.00 679 GLN A CA 1
ATOM 5185 C C . GLN A 1 679 ? 23.772 19.214 -28.026 1.00 91.00 679 GLN A C 1
ATOM 5187 O O . GLN A 1 679 ? 23.417 20.393 -28.126 1.00 91.00 679 GLN A O 1
ATOM 5192 N N . ASP A 1 680 ? 24.837 18.841 -27.328 1.00 84.62 680 ASP A N 1
ATOM 5193 C CA . ASP A 1 680 ? 25.807 19.803 -26.824 1.00 84.62 680 ASP A CA 1
ATOM 5194 C C . ASP A 1 680 ? 26.689 20.355 -27.974 1.00 84.62 680 ASP A C 1
ATOM 5196 O O . ASP A 1 680 ? 26.614 19.879 -29.113 1.00 84.62 680 ASP A O 1
ATOM 5200 N N . PRO A 1 681 ? 27.558 21.354 -27.724 1.00 88.69 681 PRO A N 1
ATOM 5201 C CA . PRO A 1 681 ? 28.444 21.895 -28.758 1.00 88.69 681 PRO A CA 1
ATOM 5202 C C . PRO A 1 681 ? 29.424 20.882 -29.374 1.00 88.69 681 PRO A C 1
ATOM 5204 O O . PRO A 1 681 ? 29.996 21.167 -30.426 1.00 88.69 681 PRO A O 1
ATOM 5207 N N . SER A 1 682 ? 29.652 19.731 -28.731 1.00 90.00 682 SER A N 1
ATOM 5208 C CA . SER A 1 682 ? 30.480 18.640 -29.260 1.00 90.00 682 SER A CA 1
ATOM 5209 C C . SER A 1 682 ? 29.703 17.687 -30.177 1.00 90.00 682 SER A C 1
ATOM 5211 O O . SER A 1 682 ? 30.310 16.847 -30.839 1.00 90.00 682 SER A O 1
ATOM 5213 N N . GLY A 1 683 ? 28.379 17.849 -30.266 1.00 91.44 683 GLY A N 1
ATOM 5214 C CA . GLY A 1 683 ? 27.480 16.982 -31.023 1.00 91.44 683 GLY A CA 1
ATOM 5215 C C . GLY A 1 683 ? 26.968 15.780 -30.227 1.00 91.44 683 GLY A C 1
ATOM 5216 O O . GLY A 1 683 ? 26.265 14.946 -30.798 1.00 91.44 683 GLY A O 1
ATOM 5217 N N . LYS A 1 684 ? 27.292 15.690 -28.931 1.00 92.25 684 LYS A N 1
ATOM 5218 C CA . LYS A 1 684 ? 26.837 14.618 -28.044 1.00 92.25 684 LYS A CA 1
ATOM 5219 C C . LYS A 1 684 ? 25.377 14.826 -27.666 1.00 92.25 684 LYS A C 1
ATOM 5221 O O . LYS A 1 684 ? 24.986 15.943 -27.319 1.00 92.25 684 LYS A O 1
ATOM 5226 N N . TRP A 1 685 ? 24.581 13.763 -27.705 1.00 93.75 685 TRP A N 1
ATOM 5227 C CA . TRP A 1 685 ? 23.164 13.837 -27.350 1.00 93.75 685 TRP A CA 1
ATOM 5228 C C . TRP A 1 685 ? 22.921 13.930 -25.840 1.00 93.75 685 TRP A C 1
ATOM 5230 O O . TRP A 1 685 ? 23.581 13.271 -25.042 1.00 93.75 685 TRP A O 1
ATOM 5240 N N . PHE A 1 686 ? 21.929 14.736 -25.469 1.00 89.81 686 PHE A N 1
ATOM 5241 C CA . PHE A 1 686 ? 21.387 14.875 -24.121 1.00 89.81 686 PHE A CA 1
ATOM 5242 C C . PHE A 1 686 ? 19.876 14.656 -24.144 1.00 89.81 686 PHE A C 1
ATOM 5244 O O . PHE A 1 686 ? 19.167 15.180 -25.012 1.00 89.81 686 PHE A O 1
ATOM 5251 N N . PHE A 1 687 ? 19.391 13.921 -23.146 1.00 90.31 687 PHE A N 1
ATOM 5252 C CA . PHE A 1 687 ? 17.998 13.510 -23.023 1.00 90.31 687 PHE A CA 1
ATOM 5253 C C . PHE A 1 687 ? 17.384 13.979 -21.703 1.00 90.31 687 PHE A C 1
ATOM 5255 O O . PHE A 1 687 ? 18.072 14.200 -20.700 1.00 90.31 687 PHE A O 1
ATOM 5262 N N . ASN A 1 688 ? 16.063 14.117 -21.728 1.00 86.19 688 ASN A N 1
ATOM 5263 C CA . ASN A 1 688 ? 15.189 14.445 -20.609 1.00 86.19 688 ASN A CA 1
ATOM 5264 C C . ASN A 1 688 ? 13.769 13.951 -20.922 1.00 86.19 688 ASN A C 1
ATOM 5266 O O . ASN A 1 688 ? 13.466 13.619 -22.072 1.00 86.19 688 ASN A O 1
ATOM 5270 N N . ASP A 1 689 ? 12.896 13.938 -19.918 1.00 82.44 689 ASP A N 1
ATOM 5271 C CA . ASP A 1 689 ? 11.472 13.682 -20.122 1.00 82.44 689 ASP A CA 1
ATOM 5272 C C . ASP A 1 689 ? 10.797 14.943 -20.685 1.00 82.44 689 ASP A C 1
ATOM 5274 O O . ASP A 1 689 ? 10.315 15.787 -19.947 1.00 82.44 689 ASP A O 1
ATOM 5278 N N . PHE A 1 690 ? 10.855 15.169 -21.999 1.00 79.69 690 PHE A N 1
ATOM 5279 C CA . PHE A 1 690 ? 10.424 16.438 -22.601 1.00 79.69 690 PHE A CA 1
ATOM 5280 C C . PHE A 1 690 ? 8.934 16.771 -22.332 1.00 79.69 690 PHE A C 1
ATOM 5282 O O . PHE A 1 690 ? 8.071 15.946 -22.632 1.00 79.69 690 PHE A O 1
ATOM 5289 N N . PRO A 1 691 ? 8.582 18.012 -21.913 1.00 77.19 691 PRO A N 1
ATOM 5290 C CA . PRO A 1 691 ? 9.440 19.190 -21.708 1.00 77.19 691 PRO A CA 1
ATOM 5291 C C . PRO A 1 691 ? 9.985 19.338 -20.270 1.00 77.19 691 PRO A C 1
ATOM 5293 O O . PRO A 1 691 ? 10.556 20.378 -19.934 1.00 77.19 691 PRO A O 1
ATOM 5296 N N . PHE A 1 692 ? 9.769 18.339 -19.418 1.00 78.56 692 PHE A N 1
ATOM 5297 C CA . PHE A 1 692 ? 10.227 18.266 -18.035 1.00 78.56 692 PHE A CA 1
ATOM 5298 C C . PHE A 1 692 ? 11.725 17.957 -17.920 1.00 78.56 692 PHE A C 1
ATOM 5300 O O . PHE A 1 692 ? 12.465 17.838 -18.900 1.00 78.56 692 PHE A O 1
ATOM 5307 N N . GLY A 1 693 ? 12.175 17.899 -16.670 1.00 79.44 693 GLY A N 1
ATOM 5308 C CA . GLY A 1 693 ? 13.539 17.569 -16.305 1.00 79.44 693 GLY A CA 1
ATOM 5309 C C . GLY A 1 693 ? 13.965 16.150 -16.651 1.00 79.44 693 GLY A C 1
ATOM 5310 O O . GLY A 1 693 ? 13.224 15.340 -17.198 1.00 79.44 693 GLY A O 1
ATOM 5311 N N . ILE A 1 694 ? 15.198 15.828 -16.284 1.00 86.25 694 ILE A N 1
ATOM 5312 C CA . ILE A 1 694 ? 15.684 14.451 -16.311 1.00 86.25 694 ILE A CA 1
ATOM 5313 C C . ILE A 1 694 ? 15.287 13.715 -15.026 1.00 86.25 694 ILE A C 1
ATOM 5315 O O . ILE A 1 694 ? 15.379 14.249 -13.912 1.00 86.25 694 ILE A O 1
ATOM 5319 N N . LEU A 1 695 ? 14.882 12.462 -15.207 1.00 88.19 695 LEU A N 1
ATOM 5320 C CA . LEU A 1 695 ? 14.766 11.459 -14.158 1.00 88.19 695 LEU A CA 1
ATOM 5321 C C . LEU A 1 695 ? 14.959 10.063 -14.747 1.00 88.19 695 LEU A C 1
ATOM 5323 O O . LEU A 1 695 ? 14.416 9.725 -15.806 1.00 88.19 695 LEU A O 1
ATOM 5327 N N . ALA A 1 696 ? 15.745 9.239 -14.066 1.00 91.94 696 ALA A N 1
ATOM 5328 C CA . ALA A 1 696 ? 16.080 7.903 -14.527 1.00 91.94 696 ALA A CA 1
ATOM 5329 C C . ALA A 1 696 ? 14.859 6.986 -14.640 1.00 91.94 696 ALA A C 1
ATOM 5331 O O . ALA A 1 696 ? 14.843 6.156 -15.543 1.00 91.94 696 ALA A O 1
ATOM 5332 N N . SER A 1 697 ? 13.834 7.143 -13.792 1.00 88.88 697 SER A N 1
ATOM 5333 C CA . SER A 1 697 ? 12.629 6.295 -13.801 1.00 88.88 697 SER A CA 1
ATOM 5334 C C . SER A 1 697 ? 11.739 6.461 -15.038 1.00 88.88 697 SER A C 1
ATOM 5336 O O . SER A 1 697 ? 10.876 5.622 -15.259 1.00 88.88 697 SER A O 1
ATOM 5338 N N . GLU A 1 698 ? 11.975 7.458 -15.892 1.00 89.25 698 GLU A N 1
ATOM 5339 C CA . GLU A 1 698 ? 11.277 7.608 -17.180 1.00 89.25 698 GLU A CA 1
ATOM 5340 C C . GLU A 1 698 ? 12.255 7.628 -18.357 1.00 89.25 698 GLU A C 1
ATOM 5342 O O . GLU A 1 698 ? 12.039 6.958 -19.371 1.00 89.25 698 GLU A O 1
ATOM 5347 N N . THR A 1 699 ? 13.404 8.290 -18.190 1.00 91.81 699 THR A N 1
ATOM 5348 C CA . THR A 1 699 ? 14.408 8.420 -19.257 1.00 91.81 699 THR A CA 1
ATOM 5349 C C . THR A 1 699 ? 14.984 7.067 -19.682 1.00 91.81 699 THR A C 1
ATOM 5351 O O . THR A 1 699 ? 15.314 6.881 -20.854 1.00 91.81 699 THR A O 1
ATOM 5354 N N . TYR A 1 700 ? 15.048 6.074 -18.784 1.00 93.19 700 TYR A N 1
ATOM 5355 C CA . TYR A 1 700 ? 15.529 4.738 -19.150 1.00 93.19 700 TYR A CA 1
ATOM 5356 C C . TYR A 1 700 ? 14.689 4.091 -20.269 1.00 93.19 700 TYR A C 1
ATOM 5358 O O . TYR A 1 700 ? 15.252 3.360 -21.087 1.00 93.19 700 TYR A O 1
ATOM 5366 N N . MET A 1 701 ? 13.378 4.376 -20.344 1.00 92.38 701 MET A N 1
ATOM 5367 C CA . MET A 1 701 ? 12.488 3.867 -21.396 1.00 92.38 701 MET A CA 1
ATOM 5368 C C . MET A 1 701 ? 12.791 4.524 -22.741 1.00 92.38 701 MET A C 1
ATOM 5370 O O . MET A 1 701 ? 12.819 3.836 -23.761 1.00 92.38 701 MET A O 1
ATOM 5374 N N . ILE A 1 702 ? 13.068 5.832 -22.732 1.00 92.88 702 ILE A N 1
ATOM 5375 C CA . ILE A 1 702 ? 13.454 6.609 -23.917 1.00 92.88 702 ILE A CA 1
ATOM 5376 C C . ILE A 1 702 ? 14.756 6.048 -24.498 1.00 92.88 702 ILE A C 1
ATOM 5378 O O . ILE A 1 702 ? 14.816 5.688 -25.675 1.00 92.88 702 ILE A O 1
ATOM 5382 N N . LEU A 1 703 ? 15.778 5.908 -23.650 1.00 95.50 703 LEU A N 1
ATOM 5383 C CA . LEU A 1 703 ? 17.091 5.402 -24.047 1.00 95.50 703 LEU A CA 1
ATOM 5384 C C . LEU A 1 703 ? 17.017 3.953 -24.537 1.00 95.50 703 LEU A C 1
ATOM 5386 O O . LEU A 1 703 ? 17.601 3.628 -25.570 1.00 95.50 703 LEU A O 1
ATOM 5390 N N . ARG A 1 704 ? 16.243 3.098 -23.858 1.00 93.94 704 ARG A N 1
ATOM 5391 C CA . ARG A 1 704 ? 16.017 1.713 -24.290 1.00 93.94 704 ARG A CA 1
ATOM 5392 C C . ARG A 1 704 ? 15.282 1.642 -25.630 1.00 93.94 704 ARG A C 1
ATOM 5394 O O . ARG A 1 704 ? 15.613 0.793 -26.451 1.00 93.94 704 ARG A O 1
ATOM 5401 N N . ALA A 1 705 ? 14.301 2.512 -25.874 1.00 92.81 705 ALA A N 1
ATOM 5402 C CA . ALA A 1 705 ? 13.573 2.552 -27.141 1.00 92.81 705 ALA A CA 1
ATOM 5403 C C . ALA A 1 705 ? 14.461 2.992 -28.317 1.00 92.81 705 ALA A C 1
ATOM 5405 O O . ALA A 1 705 ? 14.304 2.471 -29.421 1.00 92.81 705 ALA A O 1
ATOM 5406 N N . LEU A 1 706 ? 15.392 3.926 -28.099 1.00 94.50 706 LEU A N 1
ATOM 5407 C CA . LEU A 1 706 ? 16.411 4.297 -29.087 1.00 94.50 706 LEU A CA 1
ATOM 5408 C C . LEU A 1 706 ? 17.351 3.128 -29.388 1.00 94.50 706 LEU A C 1
ATOM 5410 O O . LEU A 1 706 ? 17.604 2.821 -30.555 1.00 94.50 706 LEU A O 1
ATOM 5414 N N . ASP A 1 707 ? 17.792 2.433 -28.344 1.00 94.31 707 ASP A N 1
ATOM 5415 C CA . ASP A 1 707 ? 18.721 1.311 -28.457 1.00 94.31 707 ASP A CA 1
ATOM 5416 C C . ASP A 1 707 ? 18.107 0.152 -29.246 1.00 94.31 707 ASP A C 1
ATOM 5418 O O . ASP A 1 707 ? 18.701 -0.356 -30.197 1.00 94.31 707 ASP A O 1
ATOM 5422 N N . LEU A 1 708 ? 16.850 -0.184 -28.926 1.00 92.56 708 LEU A N 1
ATOM 5423 C CA . LEU A 1 708 ? 16.050 -1.154 -29.670 1.00 92.56 708 LEU A CA 1
ATOM 5424 C C . LEU A 1 708 ? 15.879 -0.758 -31.141 1.00 92.56 708 LEU A C 1
ATOM 5426 O O . LEU A 1 708 ? 15.731 -1.631 -31.980 1.00 92.56 708 LEU A O 1
ATOM 5430 N N . GLN A 1 709 ? 15.920 0.530 -31.481 1.00 92.94 709 GLN A N 1
ATOM 5431 C CA . GLN A 1 709 ? 15.830 1.014 -32.865 1.00 92.94 709 GLN A CA 1
ATOM 5432 C C . GLN A 1 709 ? 17.195 1.126 -33.570 1.00 92.94 709 GLN A C 1
ATOM 5434 O O . GLN A 1 709 ? 17.276 1.639 -34.693 1.00 92.94 709 GLN A O 1
ATOM 5439 N N . GLY A 1 710 ? 18.269 0.644 -32.938 1.00 92.50 710 GLY A N 1
ATOM 5440 C CA . GLY A 1 710 ? 19.632 0.653 -33.473 1.00 92.50 710 GLY A CA 1
ATOM 5441 C C . GLY A 1 710 ? 20.376 1.979 -33.295 1.00 92.50 710 GLY A C 1
ATOM 5442 O O . GLY A 1 710 ? 21.438 2.163 -33.887 1.00 92.50 710 GLY A O 1
ATOM 5443 N N . ARG A 1 711 ? 19.843 2.917 -32.499 1.00 94.44 711 ARG A N 1
ATOM 5444 C CA . ARG A 1 711 ? 20.459 4.224 -32.194 1.00 94.44 711 ARG A CA 1
ATOM 5445 C C . ARG A 1 711 ? 21.430 4.118 -31.017 1.00 94.44 711 ARG A C 1
ATOM 5447 O O . ARG A 1 711 ? 21.325 4.836 -30.028 1.00 94.44 711 ARG A O 1
ATOM 5454 N N . HIS A 1 712 ? 22.359 3.169 -31.122 1.00 95.69 712 HIS A N 1
ATOM 5455 C CA . HIS A 1 712 ? 23.248 2.778 -30.028 1.00 95.69 712 HIS A CA 1
ATOM 5456 C C . HIS A 1 712 ? 24.160 3.920 -29.563 1.00 95.69 712 HIS A C 1
ATOM 5458 O O . HIS A 1 712 ? 24.403 4.050 -28.367 1.00 95.69 712 HIS A O 1
ATOM 5464 N N . GLN A 1 713 ? 24.647 4.760 -30.485 1.00 95.62 713 GLN A N 1
ATOM 5465 C CA . GLN A 1 713 ? 25.512 5.889 -30.127 1.00 95.62 713 GLN A CA 1
ATOM 5466 C C . GLN A 1 713 ? 24.731 6.959 -29.363 1.00 95.62 713 GLN A C 1
ATOM 5468 O O . GLN A 1 713 ? 25.184 7.422 -28.323 1.00 95.62 713 GLN A O 1
ATOM 5473 N N . GLU A 1 714 ? 23.546 7.321 -29.851 1.00 95.75 714 GLU A N 1
ATOM 5474 C CA . GLU A 1 714 ? 22.677 8.290 -29.188 1.00 95.75 714 GLU A CA 1
ATOM 5475 C C . GLU A 1 714 ? 22.242 7.775 -27.806 1.00 95.75 714 GLU A C 1
ATOM 5477 O O . GLU A 1 714 ? 22.246 8.524 -26.833 1.00 95.75 714 GLU A O 1
ATOM 5482 N N . THR A 1 715 ? 21.955 6.476 -27.680 1.00 96.69 715 THR A N 1
ATOM 5483 C CA . THR A 1 715 ? 21.699 5.852 -26.378 1.00 96.69 715 THR A CA 1
ATOM 5484 C C . THR A 1 715 ? 22.917 5.922 -25.455 1.00 96.69 715 THR A C 1
ATOM 5486 O O . THR A 1 715 ? 22.765 6.316 -24.299 1.00 96.69 715 THR A O 1
ATOM 5489 N N . ALA A 1 716 ? 24.119 5.584 -25.932 1.00 97.12 716 ALA A N 1
ATOM 5490 C CA . ALA A 1 716 ? 25.345 5.659 -25.134 1.00 97.12 716 ALA A CA 1
ATOM 5491 C C . ALA A 1 716 ? 25.621 7.089 -24.633 1.00 97.12 716 ALA A C 1
ATOM 5493 O O . ALA A 1 716 ? 25.959 7.275 -23.462 1.00 97.12 716 ALA A O 1
ATOM 5494 N N . ASP A 1 717 ? 25.396 8.097 -25.480 1.00 95.62 717 ASP A N 1
ATOM 5495 C CA . ASP A 1 717 ? 25.516 9.510 -25.118 1.00 95.62 717 ASP A CA 1
ATOM 5496 C C . ASP A 1 717 ? 24.575 9.892 -23.962 1.00 95.62 717 ASP A C 1
ATOM 5498 O O . ASP A 1 717 ? 24.991 10.581 -23.028 1.00 95.62 717 ASP A O 1
ATOM 5502 N N . GLY A 1 718 ? 23.331 9.403 -23.986 1.00 94.31 718 GLY A N 1
ATOM 5503 C CA . GLY A 1 718 ? 22.369 9.620 -22.906 1.00 94.31 718 GLY A CA 1
ATOM 5504 C C . GLY A 1 718 ? 22.710 8.861 -21.623 1.00 94.31 718 GLY A C 1
ATOM 5505 O O . GLY A 1 718 ? 22.591 9.403 -20.526 1.00 94.31 718 GLY A O 1
ATOM 5506 N N . LEU A 1 719 ? 23.191 7.620 -21.735 1.00 96.50 719 LEU A N 1
ATOM 5507 C CA . LEU A 1 719 ? 23.625 6.812 -20.587 1.00 96.50 719 LEU A CA 1
ATOM 5508 C C . LEU A 1 719 ? 24.821 7.442 -19.853 1.00 96.50 719 LEU A C 1
ATOM 5510 O O . LEU A 1 719 ? 24.945 7.315 -18.628 1.00 96.50 719 LEU A O 1
ATOM 5514 N N . ASP A 1 720 ? 25.663 8.185 -20.570 1.00 94.44 720 ASP A N 1
ATOM 5515 C CA . ASP A 1 720 ? 26.770 8.936 -19.987 1.00 94.44 720 ASP A CA 1
ATOM 5516 C C . ASP A 1 720 ? 26.325 10.012 -18.984 1.00 94.44 720 ASP A C 1
ATOM 5518 O O . ASP A 1 720 ? 27.095 10.321 -18.072 1.00 94.44 720 ASP A O 1
ATOM 5522 N N . GLN A 1 721 ? 25.087 10.520 -19.070 1.00 91.75 721 GLN A N 1
ATOM 5523 C CA . GLN A 1 721 ? 24.536 11.450 -18.071 1.00 91.75 721 GLN A CA 1
ATOM 5524 C C . GLN A 1 721 ? 24.509 10.831 -16.658 1.00 91.75 721 GLN A C 1
ATOM 5526 O O . GLN A 1 721 ? 24.581 11.564 -15.672 1.00 91.75 721 GLN A O 1
ATOM 5531 N N . TRP A 1 722 ? 24.499 9.494 -16.548 1.00 94.25 722 TRP A N 1
ATOM 5532 C CA . TRP A 1 722 ? 24.658 8.771 -15.281 1.00 94.25 722 TRP A CA 1
ATOM 5533 C C . TRP A 1 722 ? 26.059 8.181 -15.087 1.00 94.25 722 TRP A C 1
ATOM 5535 O O . TRP A 1 722 ? 26.579 8.200 -13.968 1.00 94.25 722 TRP A O 1
ATOM 5545 N N . LEU A 1 723 ? 26.707 7.669 -16.142 1.00 96.06 723 LEU A N 1
ATOM 5546 C CA . LEU A 1 723 ? 28.043 7.066 -16.011 1.00 96.06 723 LEU A CA 1
ATOM 5547 C C . LEU A 1 723 ? 29.126 8.082 -15.614 1.00 96.06 723 LEU A C 1
ATOM 5549 O O . LEU A 1 723 ? 30.106 7.718 -14.962 1.00 96.06 723 LEU A O 1
ATOM 5553 N N . GLN A 1 724 ? 28.943 9.356 -15.961 1.00 92.25 724 GLN A N 1
ATOM 5554 C CA . GLN A 1 724 ? 29.889 10.430 -15.645 1.00 92.25 724 GLN A CA 1
ATOM 5555 C C . GLN A 1 724 ? 29.623 11.099 -14.288 1.00 92.25 724 GLN A C 1
ATOM 5557 O O . GLN A 1 724 ? 30.373 11.987 -13.875 1.00 92.25 724 GLN A O 1
ATOM 5562 N N . LEU A 1 725 ? 28.590 10.659 -13.560 1.00 91.62 725 LEU A N 1
ATOM 5563 C CA . LEU A 1 725 ? 28.295 11.172 -12.228 1.00 91.62 725 LEU A CA 1
ATOM 5564 C C . LEU A 1 725 ? 29.451 10.909 -11.254 1.00 91.62 725 LEU A C 1
ATOM 5566 O O . LEU A 1 725 ? 30.023 9.810 -11.257 1.00 91.62 725 LEU A O 1
ATOM 5570 N N . PRO A 1 726 ? 29.752 11.864 -10.353 1.00 92.19 726 PRO A N 1
ATOM 5571 C CA . PRO A 1 726 ? 30.736 11.646 -9.304 1.00 92.19 726 PRO A CA 1
ATOM 5572 C C . PRO A 1 726 ? 30.323 10.478 -8.400 1.00 92.19 726 PRO A C 1
ATOM 5574 O O . PRO A 1 726 ? 29.142 10.235 -8.166 1.00 92.19 726 PRO A O 1
ATOM 5577 N N . LEU A 1 727 ? 31.313 9.775 -7.835 1.00 95.12 727 LEU A N 1
ATOM 5578 C CA . LEU A 1 727 ? 31.045 8.682 -6.891 1.00 95.12 727 LEU A CA 1
ATOM 5579 C C . LEU A 1 727 ? 30.282 9.150 -5.653 1.00 95.12 727 LEU A C 1
ATOM 5581 O O . LEU A 1 727 ? 29.464 8.401 -5.141 1.00 95.12 727 LEU A O 1
ATOM 5585 N N . GLN A 1 728 ? 30.571 10.348 -5.147 1.00 93.88 728 GLN A N 1
ATOM 5586 C CA . GLN A 1 728 ? 29.747 10.972 -4.120 1.00 93.88 728 GLN A CA 1
ATOM 5587 C C . GLN A 1 728 ? 28.732 11.863 -4.833 1.00 93.88 728 GLN A C 1
ATOM 5589 O O . GLN A 1 728 ? 29.163 12.845 -5.451 1.00 93.88 728 GLN A O 1
ATOM 5594 N N . PRO A 1 729 ? 27.427 11.554 -4.764 1.00 87.31 729 PRO A N 1
ATOM 5595 C CA . PRO A 1 729 ? 26.431 12.426 -5.345 1.00 87.31 729 PRO A CA 1
ATOM 5596 C C . PRO A 1 729 ? 26.485 13.786 -4.662 1.00 87.31 729 PRO A C 1
ATOM 5598 O O . PRO A 1 729 ? 26.781 13.896 -3.467 1.00 87.31 729 PRO A O 1
ATOM 5601 N N . LYS A 1 730 ? 26.258 14.823 -5.457 1.00 79.38 730 LYS A N 1
ATOM 5602 C CA . LYS A 1 730 ? 26.190 16.197 -4.988 1.00 79.38 730 LYS A CA 1
ATOM 5603 C C . LYS A 1 730 ? 25.152 16.936 -5.814 1.00 79.38 730 LYS A C 1
ATOM 5605 O O . LYS A 1 730 ? 25.254 16.978 -7.037 1.00 79.38 730 LYS A O 1
ATOM 5610 N N . VAL A 1 731 ? 24.201 17.557 -5.139 1.00 74.00 731 VAL A N 1
ATOM 5611 C CA . VAL A 1 731 ? 23.446 18.674 -5.705 1.00 74.00 731 VAL A CA 1
ATOM 5612 C C . VAL A 1 731 ? 24.380 19.884 -5.757 1.00 74.00 731 VAL A C 1
ATOM 5614 O O . VAL A 1 731 ? 25.077 20.160 -4.779 1.00 74.00 731 VAL A O 1
ATOM 5617 N N . VAL A 1 732 ? 24.427 20.605 -6.880 1.00 59.78 732 VAL A N 1
ATOM 5618 C CA . VAL A 1 732 ? 25.179 21.865 -6.995 1.00 59.78 732 VAL A CA 1
ATOM 5619 C C . VAL A 1 732 ? 24.194 23.025 -6.800 1.00 59.78 732 VAL A C 1
ATOM 5621 O O . VAL A 1 732 ? 23.396 23.303 -7.689 1.00 59.78 732 VAL A O 1
ATOM 5624 N N . PRO A 1 733 ? 24.185 23.722 -5.647 1.00 51.00 733 PRO A N 1
ATOM 5625 C CA . PRO A 1 733 ? 23.253 24.827 -5.436 1.00 51.00 733 PRO A CA 1
ATOM 5626 C C . PRO A 1 733 ? 23.490 25.959 -6.447 1.00 51.00 733 PRO A C 1
ATOM 5628 O O . PRO A 1 733 ? 24.627 26.376 -6.659 1.00 51.00 733 PRO A O 1
ATOM 5631 N N . GLY A 1 734 ? 22.414 26.488 -7.038 1.00 50.19 734 GLY A N 1
ATOM 5632 C CA . GLY A 1 734 ? 22.475 27.637 -7.952 1.00 50.19 734 GLY A CA 1
ATOM 5633 C C . GLY A 1 734 ? 22.656 27.309 -9.440 1.00 50.19 734 GLY A C 1
ATOM 5634 O O . GLY A 1 734 ? 22.635 28.237 -10.242 1.00 50.19 734 GLY A O 1
ATOM 5635 N N . SER A 1 735 ? 22.754 26.032 -9.833 1.00 52.91 735 SER A N 1
ATOM 5636 C CA . SER A 1 735 ? 22.690 25.600 -11.246 1.00 52.91 735 SER A CA 1
ATOM 5637 C C . SER A 1 735 ? 21.264 25.591 -11.828 1.00 52.91 735 SER A C 1
ATOM 5639 O O . SER A 1 735 ? 21.096 25.350 -13.017 1.00 52.91 735 SER A O 1
ATOM 5641 N N . GLY A 1 736 ? 20.252 25.923 -11.011 1.00 51.50 736 GLY A N 1
ATOM 5642 C CA . GLY A 1 736 ? 18.863 26.145 -11.423 1.00 51.50 736 GLY A CA 1
ATOM 5643 C C . GLY A 1 736 ? 18.135 24.867 -11.846 1.00 51.50 736 GLY A C 1
ATOM 5644 O O . GLY A 1 736 ? 18.033 24.597 -13.034 1.00 51.50 736 GLY A O 1
ATOM 5645 N N . GLY A 1 737 ? 17.566 24.102 -10.901 1.00 58.97 737 GLY A N 1
ATOM 5646 C CA . GLY A 1 737 ? 16.626 23.048 -11.304 1.00 58.97 737 GLY A CA 1
ATOM 5647 C C . GLY A 1 737 ? 16.180 22.011 -10.276 1.00 58.97 737 GLY A C 1
ATOM 5648 O O . GLY A 1 737 ? 15.145 21.403 -10.500 1.00 58.97 737 GLY A O 1
ATOM 5649 N N . HIS A 1 738 ? 16.890 21.768 -9.175 1.00 69.06 738 HIS A N 1
ATOM 5650 C CA . HIS A 1 738 ? 16.550 20.624 -8.312 1.00 69.06 738 HIS A CA 1
ATOM 5651 C C . HIS A 1 738 ? 15.203 20.764 -7.600 1.00 69.06 738 HIS A C 1
ATOM 5653 O O . HIS A 1 738 ? 14.889 21.817 -7.040 1.00 69.06 738 HIS A O 1
ATOM 5659 N N . HIS A 1 739 ? 14.436 19.670 -7.584 1.00 77.62 739 HIS A N 1
ATOM 5660 C CA . HIS A 1 739 ? 13.226 19.570 -6.777 1.00 77.62 739 HIS A CA 1
ATOM 5661 C C . HIS A 1 739 ? 13.541 19.865 -5.303 1.00 77.62 739 HIS A C 1
ATOM 5663 O O . HIS A 1 739 ? 14.522 19.354 -4.763 1.00 77.62 739 HIS A O 1
ATOM 5669 N N . GLY A 1 740 ? 12.692 20.644 -4.624 1.00 76.88 740 GLY A N 1
ATOM 5670 C CA . GLY A 1 740 ? 12.945 21.103 -3.250 1.00 76.88 740 GLY A CA 1
ATOM 5671 C C . GLY A 1 740 ? 13.045 19.991 -2.196 1.00 76.88 740 GLY A C 1
ATOM 5672 O O . GLY A 1 740 ? 13.517 20.240 -1.092 1.00 76.88 740 GLY A O 1
ATOM 5673 N N . TRP A 1 741 ? 12.618 18.771 -2.529 1.00 81.31 741 TRP A N 1
ATOM 5674 C CA . TRP A 1 741 ? 12.747 17.588 -1.666 1.00 81.31 741 TRP A CA 1
ATOM 5675 C C . TRP A 1 741 ? 14.002 16.755 -1.933 1.00 81.31 741 TRP A C 1
ATOM 5677 O O . TRP A 1 741 ? 14.266 15.814 -1.193 1.00 81.31 741 TRP A O 1
ATOM 5687 N N . ALA A 1 742 ? 14.764 17.048 -2.989 1.00 83.19 742 ALA A N 1
ATOM 5688 C CA . ALA A 1 742 ? 15.969 16.289 -3.291 1.00 83.19 742 ALA A CA 1
ATOM 5689 C C . ALA A 1 742 ? 16.983 16.450 -2.150 1.00 83.19 742 ALA A C 1
ATOM 5691 O O . ALA A 1 742 ? 17.361 17.568 -1.791 1.00 83.19 742 ALA A O 1
ATOM 5692 N N . LEU A 1 743 ? 17.444 15.329 -1.597 1.00 87.75 743 LEU A N 1
ATOM 5693 C CA . LEU A 1 743 ? 18.566 15.344 -0.667 1.00 87.75 743 LEU A CA 1
ATOM 5694 C C . LEU A 1 743 ? 19.857 15.615 -1.454 1.00 87.75 743 LEU A C 1
ATOM 5696 O O . LEU A 1 743 ? 19.971 15.205 -2.605 1.00 87.75 743 LEU A O 1
ATOM 5700 N N . PRO A 1 744 ? 20.837 16.329 -0.881 1.00 86.50 744 PRO A N 1
ATOM 5701 C CA . PRO A 1 744 ? 22.013 16.750 -1.633 1.00 86.50 744 PRO A CA 1
ATOM 5702 C C . PRO A 1 744 ? 22.999 15.618 -1.936 1.00 86.50 744 PRO A C 1
ATOM 5704 O O . PRO A 1 744 ? 23.838 15.784 -2.817 1.00 86.50 744 PRO A O 1
ATOM 5707 N N . ASP A 1 745 ? 22.954 14.518 -1.186 1.00 90.06 745 ASP A N 1
ATOM 5708 C CA . ASP A 1 745 ? 24.001 13.497 -1.156 1.00 90.06 745 ASP A CA 1
ATOM 5709 C C . ASP A 1 745 ? 23.505 12.067 -1.430 1.00 90.06 745 ASP A C 1
ATOM 5711 O O . ASP A 1 745 ? 24.325 11.142 -1.427 1.00 90.06 745 ASP A O 1
ATOM 5715 N N . ARG A 1 746 ? 22.195 11.873 -1.648 1.00 92.12 746 ARG A N 1
ATOM 5716 C CA . ARG A 1 746 ? 21.531 10.569 -1.820 1.00 92.12 746 ARG A CA 1
ATOM 5717 C C . ARG A 1 746 ? 20.111 10.723 -2.408 1.00 92.12 746 ARG A C 1
ATOM 5719 O O . ARG A 1 746 ? 19.554 11.814 -2.319 1.00 92.12 746 ARG A O 1
ATOM 5726 N N . PRO A 1 747 ? 19.489 9.651 -2.936 1.00 92.12 747 PRO A N 1
ATOM 5727 C CA . PRO A 1 747 ? 18.073 9.674 -3.312 1.00 92.12 747 PRO A CA 1
ATOM 5728 C C . PRO A 1 747 ? 17.147 9.937 -2.116 1.00 92.12 747 PRO A C 1
ATOM 5730 O O . PRO A 1 747 ? 17.475 9.587 -0.981 1.00 92.12 747 PRO A O 1
ATOM 5733 N N . LEU A 1 748 ? 15.961 10.492 -2.366 1.00 90.75 748 LEU A N 1
ATOM 5734 C CA . LEU A 1 748 ? 14.955 10.735 -1.331 1.00 90.75 748 LEU A CA 1
ATOM 5735 C C . LEU A 1 748 ? 14.452 9.417 -0.710 1.00 90.75 748 LEU A C 1
ATOM 5737 O O . LEU A 1 748 ? 13.763 8.619 -1.349 1.00 90.75 748 LEU A O 1
ATOM 5741 N N . GLY A 1 749 ? 14.792 9.201 0.559 1.00 91.44 749 GLY A N 1
ATOM 5742 C CA . GLY A 1 749 ? 14.407 8.025 1.333 1.00 91.44 749 GLY A CA 1
ATOM 5743 C C . GLY A 1 749 ? 15.299 7.813 2.554 1.00 91.44 749 GLY A C 1
ATOM 5744 O O . GLY A 1 749 ? 16.188 8.615 2.842 1.00 91.44 749 GLY A O 1
ATOM 5745 N N . LEU A 1 750 ? 15.089 6.700 3.255 1.00 92.50 750 LEU A N 1
ATOM 5746 C CA . LEU A 1 750 ? 15.815 6.327 4.475 1.00 92.50 750 LEU A CA 1
ATOM 5747 C C . LEU A 1 750 ? 17.171 5.643 4.189 1.00 92.50 750 LEU A C 1
ATOM 5749 O O . LEU A 1 750 ? 17.618 4.788 4.952 1.00 92.50 750 LEU A O 1
ATOM 5753 N N . PHE A 1 751 ? 17.830 6.004 3.084 1.00 95.00 751 PHE A N 1
ATOM 5754 C CA . PHE A 1 751 ? 19.158 5.503 2.717 1.00 95.00 751 PHE A CA 1
ATOM 5755 C C . PHE A 1 751 ? 20.246 6.084 3.633 1.00 95.00 751 PHE A C 1
ATOM 5757 O O . PHE A 1 751 ? 20.196 7.261 3.999 1.00 95.00 751 PHE A O 1
ATOM 5764 N N . SER A 1 752 ? 21.272 5.294 3.961 1.00 95.12 752 SER A N 1
ATOM 5765 C CA . SER A 1 752 ? 22.385 5.709 4.832 1.00 95.12 752 SER A CA 1
ATOM 5766 C C . SER A 1 752 ? 23.405 6.620 4.143 1.00 95.12 752 SER A C 1
ATOM 5768 O O . SER A 1 752 ? 23.997 7.487 4.789 1.00 95.12 752 SER A O 1
ATOM 5770 N N . ASP A 1 753 ? 23.581 6.471 2.830 1.00 94.75 753 ASP A N 1
ATOM 5771 C CA . ASP A 1 753 ? 24.461 7.273 1.978 1.00 94.75 753 ASP A CA 1
ATOM 5772 C C . ASP A 1 753 ? 24.013 7.188 0.508 1.00 94.75 753 ASP A C 1
ATOM 5774 O O . ASP A 1 753 ? 23.146 6.384 0.168 1.00 94.75 753 ASP A O 1
ATOM 5778 N N . GLY A 1 754 ? 24.607 7.994 -0.376 1.00 95.19 754 GLY A N 1
ATOM 5779 C CA . GLY A 1 754 ? 24.433 7.891 -1.832 1.00 95.19 754 GLY A CA 1
ATOM 5780 C C . GLY A 1 754 ? 25.698 7.481 -2.593 1.00 95.19 754 GLY A C 1
ATOM 5781 O O . GLY A 1 754 ? 25.723 7.534 -3.821 1.00 95.19 754 GLY A O 1
ATOM 5782 N N . ARG A 1 755 ? 26.786 7.097 -1.917 1.00 97.19 755 ARG A N 1
ATOM 5783 C CA . ARG A 1 755 ? 28.090 6.877 -2.554 1.00 97.19 755 ARG A CA 1
ATOM 5784 C C . ARG A 1 755 ? 28.036 5.698 -3.530 1.00 97.19 755 ARG A C 1
ATOM 5786 O O . ARG A 1 755 ? 27.937 4.541 -3.126 1.00 97.19 755 ARG A O 1
ATOM 5793 N N . GLY A 1 756 ? 28.203 5.995 -4.813 1.00 96.75 756 GLY A N 1
ATOM 5794 C CA . GLY A 1 756 ? 28.135 5.049 -5.924 1.00 96.75 756 GLY A CA 1
ATOM 5795 C C . GLY A 1 756 ? 26.761 4.981 -6.592 1.00 96.75 756 GLY A C 1
ATOM 5796 O O . GLY A 1 756 ? 26.664 4.441 -7.690 1.00 96.75 756 GLY A O 1
ATOM 5797 N N . CYS A 1 757 ? 25.724 5.573 -6.003 1.00 96.00 757 CYS A N 1
ATOM 5798 C CA . CYS A 1 757 ? 24.375 5.604 -6.561 1.00 96.00 757 CYS A CA 1
ATOM 5799 C C . CYS A 1 757 ? 24.334 6.358 -7.905 1.00 96.00 757 CYS A C 1
ATOM 5801 O O . CYS A 1 757 ? 24.983 7.396 -8.062 1.00 96.00 757 CYS A O 1
ATOM 5803 N N . LEU A 1 758 ? 23.603 5.844 -8.896 1.00 95.25 758 LEU A N 1
ATOM 5804 C CA . LEU A 1 758 ? 23.309 6.535 -10.160 1.00 95.25 758 LEU A CA 1
ATOM 5805 C C . LEU A 1 758 ? 22.092 7.452 -9.974 1.00 95.25 758 LEU A C 1
ATOM 5807 O O . LEU A 1 758 ? 20.990 7.120 -10.394 1.00 95.25 758 LEU A O 1
ATOM 5811 N N . THR A 1 759 ? 22.300 8.589 -9.316 1.00 91.44 759 THR A N 1
ATOM 5812 C CA . THR A 1 759 ? 21.273 9.615 -9.093 1.00 91.44 759 THR A CA 1
ATOM 5813 C C . THR A 1 759 ? 21.877 11.010 -9.228 1.00 91.44 759 THR A C 1
ATOM 5815 O O . THR A 1 759 ? 23.095 11.188 -9.165 1.00 91.44 759 THR A O 1
ATOM 5818 N N . HIS A 1 760 ? 21.017 12.008 -9.354 1.00 88.50 760 HIS A N 1
ATOM 5819 C CA . HIS A 1 760 ? 21.370 13.390 -9.631 1.00 88.50 760 HIS A CA 1
ATOM 5820 C C . HIS A 1 760 ? 21.949 13.644 -11.032 1.00 88.50 760 HIS A C 1
ATOM 5822 O O . HIS A 1 760 ? 22.669 14.621 -11.212 1.00 88.50 760 HIS A O 1
ATOM 5828 N N . ALA A 1 761 ? 21.581 12.846 -12.042 1.00 88.00 761 ALA A N 1
ATOM 5829 C CA . ALA A 1 761 ? 21.880 13.173 -13.443 1.00 88.00 761 ALA A CA 1
ATOM 5830 C C . ALA A 1 761 ? 21.208 14.483 -13.854 1.00 88.00 761 ALA A C 1
ATOM 5832 O O . ALA A 1 761 ? 20.062 14.702 -13.487 1.00 88.00 761 ALA A O 1
ATOM 5833 N N . GLU A 1 762 ? 21.898 15.345 -14.600 1.00 80.31 762 GLU A N 1
ATOM 5834 C CA . GLU A 1 762 ? 21.369 16.629 -15.073 1.00 80.31 762 GLU A CA 1
ATOM 5835 C C . GLU A 1 762 ? 20.985 16.560 -16.557 1.00 80.31 762 GLU A C 1
ATOM 5837 O O . GLU A 1 762 ? 21.652 15.916 -17.372 1.00 80.31 762 GLU A O 1
ATOM 5842 N N . GLY A 1 763 ? 19.852 17.187 -16.884 1.00 75.88 763 GLY A N 1
ATOM 5843 C CA . GLY A 1 763 ? 19.334 17.305 -18.241 1.00 75.88 763 GLY A CA 1
ATOM 5844 C C . GLY A 1 763 ? 19.910 18.541 -18.934 1.00 75.88 763 GLY A C 1
ATOM 5845 O O . GLY A 1 763 ? 20.705 19.278 -18.346 1.00 75.88 763 GLY A O 1
ATOM 5846 N N . PRO A 1 764 ? 19.511 18.810 -20.183 1.00 74.88 764 PRO A N 1
ATOM 5847 C CA . PRO A 1 764 ? 19.973 19.993 -20.889 1.00 74.88 764 PRO A CA 1
ATOM 5848 C C . PRO A 1 764 ? 19.473 21.301 -20.241 1.00 74.88 764 PRO A C 1
ATOM 5850 O O . PRO A 1 764 ? 18.376 21.330 -19.672 1.00 74.88 764 PRO A O 1
ATOM 5853 N N . PRO A 1 765 ? 20.231 22.413 -20.348 1.00 71.94 765 PRO A N 1
ATOM 5854 C CA . PRO A 1 765 ? 19.812 23.702 -19.803 1.00 71.94 765 PRO A CA 1
ATOM 5855 C C . PRO A 1 765 ? 18.419 24.124 -20.294 1.00 71.94 765 PRO A C 1
ATOM 5857 O O . PRO A 1 765 ? 18.148 24.119 -21.493 1.00 71.94 765 PRO A O 1
ATOM 5860 N N . GLY A 1 766 ? 17.546 24.535 -19.369 1.00 65.06 766 GLY A N 1
ATOM 5861 C CA . GLY A 1 766 ? 16.192 25.014 -19.681 1.00 65.06 766 GLY A CA 1
ATOM 5862 C C . GLY A 1 766 ? 15.101 23.936 -19.747 1.00 65.06 766 GLY A C 1
ATOM 5863 O O . GLY A 1 766 ? 13.933 24.288 -19.898 1.00 65.06 766 GLY A O 1
ATOM 5864 N N . ALA A 1 767 ? 15.437 22.654 -19.583 1.00 63.81 767 ALA A N 1
ATOM 5865 C CA . ALA A 1 767 ? 14.463 21.566 -19.507 1.00 63.81 767 ALA A CA 1
ATOM 5866 C C . ALA A 1 767 ? 13.939 21.372 -18.073 1.00 63.81 767 ALA A C 1
ATOM 5868 O O . ALA A 1 767 ? 14.528 20.632 -17.296 1.00 63.81 767 ALA A O 1
ATOM 5869 N N . GLY A 1 768 ? 12.855 22.072 -17.718 1.00 54.38 768 GLY A N 1
ATOM 5870 C CA . GLY A 1 768 ? 11.888 21.704 -16.665 1.00 54.38 768 GLY A CA 1
ATOM 5871 C C . GLY A 1 768 ? 12.348 21.476 -15.213 1.00 54.38 768 GLY A C 1
ATOM 5872 O O . GLY A 1 768 ? 11.494 21.209 -14.372 1.00 54.38 768 GLY A O 1
ATOM 5873 N N . GLY A 1 769 ? 13.638 21.586 -14.889 1.00 61.56 769 GLY A N 1
ATOM 5874 C CA . GLY A 1 769 ? 14.201 21.267 -13.572 1.00 61.56 769 GLY A CA 1
ATOM 5875 C C . GLY A 1 769 ? 14.866 19.884 -13.511 1.00 61.56 769 GLY A C 1
ATOM 5876 O O . GLY A 1 769 ? 15.153 19.261 -14.523 1.00 61.56 769 GLY A O 1
ATOM 5877 N N . HIS A 1 770 ? 15.171 19.402 -12.312 1.00 72.69 770 HIS A N 1
ATOM 5878 C CA . HIS A 1 770 ? 15.919 18.177 -12.039 1.00 72.69 770 HIS A CA 1
ATOM 5879 C C . HIS A 1 770 ? 15.152 17.340 -11.012 1.00 72.69 770 HIS A C 1
ATOM 5881 O O . HIS A 1 770 ? 14.936 17.781 -9.878 1.00 72.69 770 HIS A O 1
ATOM 5887 N N . MET A 1 771 ? 14.733 16.143 -11.432 1.00 81.25 771 MET A N 1
ATOM 5888 C CA . MET A 1 771 ? 13.796 15.284 -10.697 1.00 81.25 771 MET A CA 1
ATOM 5889 C C . MET A 1 771 ? 14.422 13.952 -10.260 1.00 81.25 771 MET A C 1
ATOM 5891 O O . MET A 1 771 ? 13.839 13.223 -9.460 1.00 81.25 771 MET A O 1
ATOM 5895 N N . ASP A 1 772 ? 15.632 13.643 -10.726 1.00 86.94 772 ASP A N 1
ATOM 5896 C CA . ASP A 1 772 ? 16.299 12.353 -10.518 1.00 86.94 772 ASP A CA 1
ATOM 5897 C C . ASP A 1 772 ? 16.550 12.021 -9.031 1.00 86.94 772 ASP A C 1
ATOM 5899 O O . ASP A 1 772 ? 16.486 10.868 -8.618 1.00 86.94 772 ASP A O 1
ATOM 5903 N N . GLY A 1 773 ? 16.786 13.041 -8.196 1.00 87.31 773 GLY A N 1
ATOM 5904 C CA . GLY A 1 773 ? 17.040 12.863 -6.758 1.00 87.31 773 GLY A CA 1
ATOM 5905 C C . GLY A 1 773 ? 15.801 12.505 -5.927 1.00 87.31 773 GLY A C 1
ATOM 5906 O O . GLY A 1 773 ? 15.939 12.039 -4.798 1.00 87.31 773 GLY A O 1
ATOM 5907 N N . VAL A 1 774 ? 14.594 12.718 -6.462 1.00 87.25 774 VAL A N 1
ATOM 5908 C CA . VAL A 1 774 ? 13.315 12.441 -5.775 1.00 87.25 774 VAL A CA 1
ATOM 5909 C C . VAL A 1 774 ? 12.579 11.218 -6.335 1.00 87.25 774 VAL A C 1
ATOM 5911 O O . VAL A 1 774 ? 11.468 10.930 -5.901 1.00 87.25 774 VAL A O 1
ATOM 5914 N N . HIS A 1 775 ? 13.214 10.488 -7.260 1.00 89.56 775 HIS A N 1
ATOM 5915 C CA . HIS A 1 775 ? 12.717 9.243 -7.848 1.00 89.56 775 HIS A CA 1
ATOM 5916 C C . HIS A 1 775 ? 13.672 8.091 -7.530 1.00 89.56 775 HIS A C 1
ATOM 5918 O O . HIS A 1 775 ? 14.539 7.727 -8.329 1.00 89.56 775 HIS A O 1
ATOM 5924 N N . ALA A 1 776 ? 13.538 7.500 -6.343 1.00 92.00 776 ALA A N 1
ATOM 5925 C CA . ALA A 1 776 ? 14.503 6.517 -5.858 1.00 92.00 776 ALA A CA 1
ATOM 5926 C C . ALA A 1 776 ? 14.476 5.168 -6.605 1.00 92.00 776 ALA A C 1
ATOM 5928 O O . ALA A 1 776 ? 15.370 4.366 -6.391 1.00 92.00 776 ALA A O 1
ATOM 5929 N N . MET A 1 777 ? 13.541 4.917 -7.529 1.00 92.00 777 MET A N 1
ATOM 5930 C CA . MET A 1 777 ? 13.630 3.780 -8.466 1.00 92.00 777 MET A CA 1
ATOM 5931 C C . MET A 1 777 ? 14.742 3.962 -9.517 1.00 92.00 777 MET A C 1
ATOM 5933 O O . MET A 1 777 ? 15.295 2.983 -10.035 1.00 92.00 777 MET A O 1
ATOM 5937 N N . GLY A 1 778 ? 15.085 5.215 -9.830 1.00 92.69 778 GLY A N 1
ATOM 5938 C CA . GLY A 1 778 ? 15.992 5.608 -10.905 1.00 92.69 778 GLY A CA 1
ATOM 5939 C C . GLY A 1 778 ? 17.305 4.816 -10.998 1.00 92.69 778 GLY A C 1
ATOM 5940 O O . GLY A 1 778 ? 17.597 4.286 -12.074 1.00 92.69 778 GLY A O 1
ATOM 5941 N N . PRO A 1 779 ? 18.067 4.642 -9.899 1.00 95.69 779 PRO A N 1
ATOM 5942 C CA . PRO A 1 779 ? 19.348 3.934 -9.918 1.00 95.69 779 PRO A CA 1
ATOM 5943 C C . PRO A 1 779 ? 19.268 2.487 -10.420 1.00 95.69 779 PRO A C 1
ATOM 5945 O O . PRO A 1 779 ? 20.236 1.983 -10.989 1.00 95.69 779 PRO A O 1
ATOM 5948 N N . GLY A 1 780 ? 18.134 1.810 -10.217 1.00 96.69 780 GLY A N 1
ATOM 5949 C CA . GLY A 1 780 ? 17.885 0.471 -10.751 1.00 96.69 780 GLY A CA 1
ATOM 5950 C C . GLY A 1 780 ? 17.396 0.506 -12.196 1.00 96.69 780 GLY A C 1
ATOM 5951 O O . GLY A 1 780 ? 17.892 -0.248 -13.032 1.00 96.69 780 GLY A O 1
ATOM 5952 N N . ALA A 1 781 ? 16.460 1.408 -12.503 1.00 94.88 781 ALA A N 1
ATOM 5953 C CA . ALA A 1 781 ? 15.867 1.539 -13.833 1.00 94.88 781 ALA A CA 1
ATOM 5954 C C . ALA A 1 781 ? 16.909 1.901 -14.907 1.00 94.88 781 ALA A C 1
ATOM 5956 O O . ALA A 1 781 ? 16.969 1.263 -15.959 1.00 94.88 781 ALA A O 1
ATOM 5957 N N . ILE A 1 782 ? 17.801 2.857 -14.628 1.00 96.69 782 ILE A N 1
ATOM 5958 C CA . ILE A 1 782 ? 18.861 3.218 -15.579 1.00 96.69 782 ILE A CA 1
ATOM 5959 C C . ILE A 1 782 ? 19.905 2.109 -15.728 1.00 96.69 782 ILE A C 1
ATOM 5961 O O . ILE A 1 782 ? 20.407 1.861 -16.823 1.00 96.69 782 ILE A O 1
ATOM 5965 N N . MET A 1 783 ? 20.199 1.393 -14.640 1.00 97.44 783 MET A N 1
ATOM 5966 C CA . MET A 1 783 ? 21.126 0.266 -14.648 1.00 97.44 783 MET A CA 1
ATOM 5967 C C . MET A 1 783 ? 20.590 -0.890 -15.503 1.00 97.44 783 MET A C 1
ATOM 5969 O O . MET A 1 783 ? 21.362 -1.522 -16.224 1.00 97.44 783 MET A O 1
ATOM 5973 N N . PHE A 1 784 ? 19.273 -1.113 -15.510 1.00 95.81 784 PHE A N 1
ATOM 5974 C CA . PHE A 1 784 ? 18.632 -2.038 -16.444 1.00 95.81 784 PHE A CA 1
ATOM 5975 C C . PHE A 1 784 ? 18.911 -1.660 -17.910 1.00 95.81 784 PHE A C 1
ATOM 5977 O O . PHE A 1 784 ? 19.346 -2.521 -18.675 1.00 95.81 784 PHE A O 1
ATOM 5984 N N . THR A 1 785 ? 18.766 -0.388 -18.296 1.00 96.56 785 THR A N 1
ATOM 5985 C CA . THR A 1 785 ? 19.083 0.050 -19.670 1.00 96.56 785 THR A CA 1
ATOM 5986 C C . THR A 1 785 ? 20.582 -0.012 -19.985 1.00 96.56 785 THR A C 1
ATOM 5988 O O . THR A 1 785 ? 20.934 -0.453 -21.073 1.00 96.56 785 THR A O 1
ATOM 5991 N N . LEU A 1 786 ? 21.476 0.331 -19.046 1.00 97.94 786 LEU A N 1
ATOM 5992 C CA . LEU A 1 786 ? 22.935 0.176 -19.216 1.00 97.94 786 LEU A CA 1
ATOM 5993 C C . LEU A 1 786 ? 23.326 -1.266 -19.575 1.00 97.94 786 LEU A C 1
ATOM 5995 O O . LEU A 1 786 ? 24.180 -1.508 -20.427 1.00 97.94 786 LEU A O 1
ATOM 5999 N N . ILE A 1 787 ? 22.703 -2.236 -18.910 1.00 95.69 787 ILE A N 1
ATOM 6000 C CA . ILE A 1 787 ? 22.931 -3.659 -19.160 1.00 95.69 787 ILE A CA 1
ATOM 6001 C C . ILE A 1 787 ? 22.381 -4.067 -20.525 1.00 95.69 787 ILE A C 1
ATOM 6003 O O . ILE A 1 787 ? 23.069 -4.753 -21.282 1.00 95.69 787 ILE A O 1
ATOM 6007 N N . GLU A 1 788 ? 21.138 -3.688 -20.830 1.00 95.56 788 GLU A N 1
ATOM 6008 C CA . GLU A 1 788 ? 20.501 -4.030 -22.104 1.00 95.56 788 GLU A CA 1
ATOM 6009 C C . GLU A 1 788 ? 21.283 -3.441 -23.283 1.00 95.56 788 GLU A C 1
ATOM 6011 O O . GLU A 1 788 ? 21.466 -4.137 -24.280 1.00 95.56 788 GLU A O 1
ATOM 6016 N N . HIS A 1 789 ? 21.860 -2.248 -23.120 1.00 97.56 789 HIS A N 1
ATOM 6017 C CA . HIS A 1 789 ? 22.748 -1.639 -24.103 1.00 97.56 789 HIS A CA 1
ATOM 6018 C C . HIS A 1 789 ? 23.934 -2.525 -24.456 1.00 97.56 789 HIS A C 1
ATOM 6020 O O . HIS A 1 789 ? 24.150 -2.842 -25.626 1.00 97.56 789 HIS A O 1
ATOM 6026 N N . PHE A 1 790 ? 24.662 -3.024 -23.455 1.00 96.88 790 PHE A N 1
ATOM 6027 C CA . PHE A 1 790 ? 25.735 -3.976 -23.725 1.00 96.88 790 PHE A CA 1
ATOM 6028 C C . PHE A 1 790 ? 25.221 -5.261 -24.389 1.00 96.88 790 PHE A C 1
ATOM 6030 O O . PHE A 1 790 ? 25.873 -5.790 -25.287 1.00 96.88 790 PHE A O 1
ATOM 6037 N N . ARG A 1 791 ? 24.060 -5.783 -23.975 1.00 94.19 791 ARG A N 1
ATOM 6038 C CA . ARG A 1 791 ? 23.501 -7.008 -24.573 1.00 94.19 791 ARG A CA 1
ATOM 6039 C C . ARG A 1 791 ? 23.130 -6.823 -26.044 1.00 94.19 791 ARG A C 1
ATOM 6041 O O . ARG A 1 791 ? 23.195 -7.799 -26.788 1.00 94.19 791 ARG A O 1
ATOM 6048 N N . MET A 1 792 ? 22.760 -5.611 -26.452 1.00 93.38 792 MET A N 1
ATOM 6049 C CA . MET A 1 792 ? 22.464 -5.275 -27.845 1.00 93.38 792 MET A CA 1
ATOM 6050 C C . MET A 1 792 ? 23.731 -5.022 -28.667 1.00 93.38 792 MET A C 1
ATOM 6052 O O . MET A 1 792 ? 23.828 -5.515 -29.789 1.00 93.38 792 MET A O 1
ATOM 6056 N N . THR A 1 793 ? 24.707 -4.289 -28.126 1.00 95.50 793 THR A N 1
ATOM 6057 C CA . THR A 1 793 ? 25.907 -3.880 -28.879 1.00 95.50 793 THR A CA 1
ATOM 6058 C C . THR A 1 793 ? 27.027 -4.917 -28.862 1.00 95.50 793 THR A C 1
ATOM 6060 O O . THR A 1 793 ? 27.818 -4.991 -29.801 1.00 95.50 793 THR A O 1
ATOM 6063 N N . GLY A 1 794 ? 27.134 -5.708 -27.791 1.00 95.62 794 GLY A N 1
ATOM 6064 C CA . GLY A 1 794 ? 28.266 -6.600 -27.545 1.00 95.62 794 GLY A CA 1
ATOM 6065 C C . GLY A 1 794 ? 29.601 -5.870 -27.344 1.00 95.62 794 GLY A C 1
ATOM 6066 O O . GLY A 1 794 ? 30.655 -6.506 -27.426 1.00 95.62 794 GLY A O 1
ATOM 6067 N N . ASP A 1 795 ? 29.590 -4.553 -27.098 1.00 97.00 795 ASP A N 1
ATOM 6068 C CA . ASP A 1 795 ? 30.807 -3.745 -26.994 1.00 97.00 795 ASP A CA 1
ATOM 6069 C C . ASP A 1 795 ? 31.532 -3.982 -25.658 1.00 97.00 795 ASP A C 1
ATOM 6071 O O . ASP A 1 795 ? 31.274 -3.361 -24.624 1.00 97.00 795 ASP A O 1
ATOM 6075 N N . VAL A 1 796 ? 32.486 -4.915 -25.683 1.00 97.19 796 VAL A N 1
ATOM 6076 C CA . VAL A 1 796 ? 33.313 -5.265 -24.519 1.00 97.19 796 VAL A CA 1
ATOM 6077 C C . VAL A 1 796 ? 34.237 -4.114 -24.103 1.00 97.19 796 VAL A C 1
ATOM 6079 O O . VAL A 1 796 ? 34.606 -4.031 -22.929 1.00 97.19 796 VAL A O 1
ATOM 6082 N N . ALA A 1 797 ? 34.637 -3.232 -25.024 1.00 97.19 797 ALA A N 1
ATOM 6083 C CA . ALA A 1 797 ? 35.481 -2.089 -24.688 1.00 97.19 797 ALA A CA 1
ATOM 6084 C C . ALA A 1 797 ? 34.683 -1.052 -23.889 1.00 97.19 797 ALA A C 1
ATOM 6086 O O . ALA A 1 797 ? 35.144 -0.628 -22.825 1.00 97.19 797 ALA A O 1
ATOM 6087 N N . TRP A 1 798 ? 33.465 -0.737 -24.340 1.00 97.38 798 TRP A N 1
ATOM 6088 C CA . TRP A 1 798 ? 32.513 0.078 -23.587 1.00 97.38 798 TRP A CA 1
ATOM 6089 C C . TRP A 1 798 ? 32.219 -0.538 -22.217 1.00 97.38 798 TRP A C 1
ATOM 6091 O O . TRP A 1 798 ? 32.349 0.142 -21.201 1.00 97.38 798 TRP A O 1
ATOM 6101 N N . LEU A 1 799 ? 31.938 -1.847 -22.152 1.00 97.31 799 LEU A N 1
ATOM 6102 C CA . LEU A 1 799 ? 31.672 -2.523 -20.878 1.00 97.31 799 LEU A CA 1
ATOM 6103 C C . LEU A 1 799 ? 32.845 -2.383 -19.903 1.00 97.31 799 LEU A C 1
ATOM 6105 O O . LEU A 1 799 ? 32.630 -2.058 -18.740 1.00 97.31 799 LEU A O 1
ATOM 6109 N N . LYS A 1 800 ? 34.090 -2.593 -20.349 1.00 97.69 800 LYS A N 1
ATOM 6110 C CA . LYS A 1 800 ? 35.275 -2.435 -19.487 1.00 97.69 800 LYS A CA 1
ATOM 6111 C C . LYS A 1 800 ? 35.432 -1.006 -18.966 1.00 97.69 800 LYS A C 1
ATOM 6113 O O . LYS A 1 800 ? 35.848 -0.833 -17.822 1.00 97.69 800 LYS A O 1
ATOM 6118 N N . ALA A 1 801 ? 35.110 -0.005 -19.783 1.00 97.62 801 ALA A N 1
ATOM 6119 C CA . ALA A 1 801 ? 35.169 1.398 -19.384 1.00 97.62 801 ALA A CA 1
ATOM 6120 C C . ALA A 1 801 ? 34.062 1.762 -18.376 1.00 97.62 801 ALA A C 1
ATOM 6122 O O . ALA A 1 801 ? 34.329 2.451 -17.392 1.00 97.62 801 ALA A O 1
ATOM 6123 N N . SER A 1 802 ? 32.848 1.252 -18.584 1.00 97.94 802 SER A N 1
ATOM 6124 C CA . SER A 1 802 ? 31.654 1.584 -17.793 1.00 97.94 802 SER A CA 1
ATOM 6125 C C . SER A 1 802 ? 31.500 0.737 -16.521 1.00 97.94 802 SER A C 1
ATOM 6127 O O . SER A 1 802 ? 30.940 1.202 -15.521 1.00 97.94 802 SER A O 1
ATOM 6129 N N . ALA A 1 803 ? 32.038 -0.489 -16.506 1.00 97.69 803 ALA A N 1
ATOM 6130 C CA . ALA A 1 803 ? 31.883 -1.454 -15.416 1.00 97.69 803 ALA A CA 1
ATOM 6131 C C . ALA A 1 803 ? 32.262 -0.915 -14.025 1.00 97.69 803 ALA A C 1
ATOM 6133 O O . ALA A 1 803 ? 31.510 -1.181 -13.088 1.00 97.69 803 ALA A O 1
ATOM 6134 N N . PRO A 1 804 ? 33.349 -0.140 -13.821 1.00 97.56 804 PRO A N 1
ATOM 6135 C CA . PRO A 1 804 ? 33.660 0.418 -12.503 1.00 97.56 804 PRO A CA 1
ATOM 6136 C C . PRO A 1 804 ? 32.524 1.269 -11.919 1.00 97.56 804 PRO A C 1
ATOM 6138 O O . PRO A 1 804 ? 32.204 1.148 -10.735 1.00 97.56 804 PRO A O 1
ATOM 6141 N N . ARG A 1 805 ? 31.873 2.094 -12.749 1.00 97.88 805 ARG A N 1
ATOM 6142 C CA . ARG A 1 805 ? 30.769 2.957 -12.315 1.00 97.88 805 ARG A CA 1
ATOM 6143 C C . ARG A 1 805 ? 29.483 2.168 -12.075 1.00 97.88 805 ARG A C 1
ATOM 6145 O O . ARG A 1 805 ? 28.781 2.449 -11.102 1.00 97.88 805 ARG A O 1
ATOM 6152 N N . MET A 1 806 ? 29.210 1.177 -12.923 1.00 98.25 806 MET A N 1
ATOM 6153 C CA . MET A 1 806 ? 28.095 0.234 -12.779 1.00 98.25 806 MET A CA 1
ATOM 6154 C C . MET A 1 806 ? 28.224 -0.603 -11.494 1.00 98.25 806 MET A C 1
ATOM 6156 O O . MET A 1 806 ? 27.264 -0.717 -10.733 1.00 98.25 806 MET A O 1
ATOM 6160 N N . LYS A 1 807 ? 29.429 -1.112 -11.190 1.00 98.06 807 LYS A N 1
ATOM 6161 C CA . LYS A 1 807 ? 29.731 -1.826 -9.936 1.00 98.06 807 LYS A CA 1
ATOM 6162 C C . LYS A 1 807 ? 29.502 -0.942 -8.716 1.00 98.06 807 LYS A C 1
ATOM 6164 O O . LYS A 1 807 ? 28.879 -1.391 -7.765 1.00 98.06 807 LYS A O 1
ATOM 6169 N N . ALA A 1 808 ? 29.935 0.320 -8.748 1.00 98.62 808 ALA A N 1
ATOM 6170 C CA . ALA A 1 808 ? 29.719 1.239 -7.629 1.00 98.62 808 ALA A CA 1
ATOM 6171 C C . ALA A 1 808 ? 28.226 1.416 -7.280 1.00 98.62 808 ALA A C 1
ATOM 6173 O O . ALA A 1 808 ? 27.889 1.532 -6.101 1.00 98.62 808 ALA A O 1
ATOM 6174 N N . ASN A 1 809 ? 27.341 1.386 -8.283 1.00 98.62 809 ASN A N 1
ATOM 6175 C CA . ASN A 1 809 ? 25.893 1.431 -8.078 1.00 98.62 809 ASN A CA 1
ATOM 6176 C C . ASN A 1 809 ? 25.356 0.141 -7.450 1.00 98.62 809 ASN A C 1
ATOM 6178 O O . ASN A 1 809 ? 24.605 0.197 -6.482 1.00 98.62 809 ASN A O 1
ATOM 6182 N N . VAL A 1 810 ? 25.785 -1.020 -7.955 1.00 98.56 810 VAL A N 1
ATOM 6183 C CA . VAL A 1 810 ? 25.410 -2.331 -7.395 1.00 98.56 810 VAL A CA 1
ATOM 6184 C C . VAL A 1 810 ? 25.881 -2.479 -5.948 1.00 98.56 810 VAL A C 1
ATOM 6186 O O . VAL A 1 810 ? 25.112 -2.903 -5.092 1.00 98.56 810 VAL A O 1
ATOM 6189 N N . GLU A 1 811 ? 27.105 -2.055 -5.640 1.00 98.62 811 GLU A N 1
ATOM 6190 C CA . GLU A 1 811 ? 27.619 -2.057 -4.269 1.00 98.62 811 GLU A CA 1
ATOM 6191 C C . GLU A 1 811 ? 26.827 -1.124 -3.354 1.00 98.62 811 GLU A C 1
ATOM 6193 O O . GLU A 1 811 ? 26.632 -1.426 -2.180 1.00 98.62 811 GLU A O 1
ATOM 6198 N N . TRP A 1 812 ? 26.361 0.018 -3.862 1.00 98.56 812 TRP A N 1
ATOM 6199 C CA . TRP A 1 812 ? 25.453 0.875 -3.106 1.00 98.56 812 TRP A CA 1
ATOM 6200 C C . TRP A 1 812 ? 24.128 0.153 -2.817 1.00 98.56 812 TRP A C 1
ATOM 6202 O O . TRP A 1 812 ? 23.768 0.035 -1.648 1.00 98.56 812 TRP A O 1
ATOM 6212 N N . ILE A 1 813 ? 23.478 -0.435 -3.829 1.00 98.69 813 ILE A N 1
ATOM 6213 C CA . ILE A 1 813 ? 22.237 -1.226 -3.682 1.00 98.69 813 ILE A CA 1
ATOM 6214 C C . ILE A 1 813 ? 22.388 -2.327 -2.616 1.00 98.69 813 ILE A C 1
ATOM 6216 O O . ILE A 1 813 ? 21.507 -2.498 -1.768 1.00 98.69 813 ILE A O 1
ATOM 6220 N N . LEU A 1 814 ? 23.507 -3.063 -2.643 1.00 98.62 814 LEU A N 1
ATOM 6221 C CA . LEU A 1 814 ? 23.790 -4.155 -1.708 1.00 98.62 814 LEU A CA 1
ATOM 6222 C C . LEU A 1 814 ? 24.029 -3.671 -0.272 1.00 98.62 814 LEU A C 1
ATOM 6224 O O . LEU A 1 814 ? 23.574 -4.326 0.663 1.00 98.62 814 LEU A O 1
ATOM 6228 N N . ARG A 1 815 ? 24.680 -2.515 -0.079 1.00 97.69 815 ARG A N 1
ATOM 6229 C CA . ARG A 1 815 ? 24.820 -1.913 1.259 1.00 97.69 815 ARG A CA 1
ATOM 6230 C C . ARG A 1 815 ? 23.474 -1.459 1.815 1.00 97.69 815 ARG A C 1
ATOM 6232 O O . ARG A 1 815 ? 23.174 -1.719 2.976 1.00 97.69 815 ARG A O 1
ATOM 6239 N N . GLN A 1 816 ? 22.659 -0.797 0.996 1.00 97.94 816 GLN A N 1
ATOM 6240 C CA . GLN A 1 816 ? 21.397 -0.221 1.460 1.00 97.94 816 GLN A CA 1
ATOM 6241 C C . GLN A 1 816 ? 20.383 -1.299 1.884 1.00 97.94 816 GLN A C 1
ATOM 6243 O O . GLN A 1 816 ? 19.742 -1.138 2.921 1.00 97.94 816 GLN A O 1
ATOM 6248 N N . ARG A 1 817 ? 20.290 -2.439 1.178 1.00 97.31 817 ARG A N 1
ATOM 6249 C CA . ARG A 1 817 ? 19.335 -3.517 1.529 1.00 97.31 817 ARG A CA 1
ATOM 6250 C C . ARG A 1 817 ? 19.579 -4.213 2.872 1.00 97.31 817 ARG A C 1
ATOM 6252 O O . ARG A 1 817 ? 18.701 -4.921 3.358 1.00 97.31 817 ARG A O 1
ATOM 6259 N N . GLN A 1 818 ? 20.764 -4.060 3.463 1.00 96.12 818 GLN A N 1
ATOM 6260 C CA . GLN A 1 818 ? 21.073 -4.648 4.772 1.00 96.12 818 GLN A CA 1
ATOM 6261 C C . GLN A 1 818 ? 20.754 -3.704 5.937 1.00 96.12 818 GLN A C 1
ATOM 6263 O O . GLN A 1 818 ? 20.631 -4.155 7.074 1.00 96.12 818 GLN A O 1
ATOM 6268 N N . LEU A 1 819 ? 20.547 -2.413 5.657 1.00 95.31 819 LEU A N 1
ATOM 6269 C CA . LEU A 1 819 ? 20.543 -1.348 6.658 1.00 95.31 819 LEU A CA 1
ATOM 6270 C C . LEU A 1 819 ? 19.589 -1.618 7.829 1.00 95.31 819 LEU A C 1
ATOM 6272 O O . LEU A 1 819 ? 20.000 -1.622 8.986 1.00 95.31 819 LEU A O 1
ATOM 6276 N N . LEU A 1 820 ? 18.313 -1.877 7.536 1.00 93.44 820 LEU A N 1
ATOM 6277 C CA . LEU A 1 820 ? 17.303 -2.071 8.580 1.00 93.44 820 LEU A CA 1
ATOM 6278 C C . LEU A 1 820 ? 17.478 -3.403 9.318 1.00 93.44 820 LEU A C 1
ATOM 6280 O O . LEU A 1 820 ? 17.268 -3.469 10.528 1.00 93.44 820 LEU A O 1
ATOM 6284 N N . ALA A 1 821 ? 17.882 -4.456 8.605 1.00 94.62 821 ALA A N 1
ATOM 6285 C CA . ALA A 1 821 ? 18.066 -5.783 9.186 1.00 94.62 821 ALA A CA 1
ATOM 6286 C C . ALA A 1 821 ? 19.283 -5.854 10.128 1.00 94.62 821 ALA A C 1
ATOM 6288 O O . ALA A 1 821 ? 19.293 -6.685 11.039 1.00 94.62 821 ALA A O 1
ATOM 6289 N N . GLU A 1 822 ? 20.288 -5.000 9.910 1.00 94.88 822 GLU A N 1
ATOM 6290 C CA . GLU A 1 822 ? 21.482 -4.868 10.752 1.00 94.88 822 GLU A CA 1
ATOM 6291 C C . GLU A 1 822 ? 21.292 -3.871 11.904 1.00 94.88 822 GLU A C 1
ATOM 6293 O O . GLU A 1 822 ? 21.776 -4.118 13.009 1.00 94.88 822 GLU A O 1
ATOM 6298 N N . ASN A 1 823 ? 20.578 -2.763 11.675 1.00 94.06 823 ASN A N 1
ATOM 6299 C CA . ASN A 1 823 ? 20.448 -1.695 12.669 1.00 94.06 823 ASN A CA 1
ATOM 6300 C C . ASN A 1 823 ? 19.333 -1.931 13.693 1.00 94.06 823 ASN A C 1
ATOM 6302 O O . ASN A 1 823 ? 19.457 -1.497 14.840 1.00 94.06 823 ASN A O 1
ATOM 6306 N N . LEU A 1 824 ? 18.231 -2.582 13.311 1.00 94.88 824 LEU A N 1
ATOM 6307 C CA . LEU A 1 824 ? 17.106 -2.781 14.224 1.00 94.88 824 LEU A CA 1
ATOM 6308 C C . LEU A 1 824 ? 17.319 -4.024 15.101 1.00 94.88 824 LEU A C 1
ATOM 6310 O O . LEU A 1 824 ? 17.642 -5.093 14.573 1.00 94.88 824 LEU A O 1
ATOM 6314 N N . PRO A 1 825 ? 17.072 -3.947 16.424 1.00 95.75 825 PRO A N 1
ATOM 6315 C CA . PRO A 1 825 ? 17.033 -5.140 17.263 1.00 95.75 825 PRO A CA 1
ATOM 6316 C C . PRO A 1 825 ? 15.999 -6.141 16.732 1.00 95.75 825 PRO A C 1
ATOM 6318 O O . PRO A 1 825 ? 14.866 -5.785 16.401 1.00 95.75 825 PRO A O 1
ATOM 6321 N N . GLY A 1 826 ? 16.403 -7.404 16.595 1.00 95.25 826 GLY A N 1
ATOM 6322 C CA . GLY A 1 826 ? 15.604 -8.441 15.943 1.00 95.25 826 GLY A CA 1
ATOM 6323 C C . GLY A 1 826 ? 15.317 -8.214 14.448 1.00 95.25 826 GLY A C 1
ATOM 6324 O O . GLY A 1 826 ? 14.447 -8.906 13.913 1.00 95.25 826 GLY A O 1
ATOM 6325 N N . GLY A 1 827 ? 16.022 -7.298 13.768 1.00 95.12 827 GLY A N 1
ATOM 6326 C CA . GLY A 1 827 ? 15.772 -6.864 12.383 1.00 95.12 827 GLY A CA 1
ATOM 6327 C C . GLY A 1 827 ? 15.761 -7.989 11.343 1.00 95.12 827 GLY A C 1
ATOM 6328 O O . GLY A 1 827 ? 15.070 -7.905 10.332 1.00 95.12 827 GLY A O 1
ATOM 6329 N N . GLN A 1 828 ? 16.414 -9.115 11.638 1.00 95.44 828 GLN A N 1
ATOM 6330 C CA . GLN A 1 828 ? 16.362 -10.333 10.821 1.00 95.44 828 GLN A CA 1
ATOM 6331 C C . GLN A 1 828 ? 14.953 -10.949 10.693 1.00 95.44 828 GLN A C 1
ATOM 6333 O O . GLN A 1 828 ? 14.744 -11.810 9.841 1.00 95.44 828 GLN A O 1
ATOM 6338 N N . ARG A 1 829 ? 13.993 -10.538 11.536 1.00 95.44 829 ARG A N 1
ATOM 6339 C CA . ARG A 1 829 ? 12.592 -10.999 11.516 1.00 95.44 829 ARG A CA 1
ATOM 6340 C C . ARG A 1 829 ? 11.625 -10.042 10.811 1.00 95.44 829 ARG A C 1
ATOM 6342 O O . ARG A 1 829 ? 10.437 -10.359 10.759 1.00 95.44 829 ARG A O 1
ATOM 6349 N N . LEU A 1 830 ? 12.102 -8.901 10.304 1.00 95.38 830 LEU A N 1
ATOM 6350 C CA . LEU A 1 830 ? 11.272 -7.964 9.541 1.00 95.38 830 LEU A CA 1
ATOM 6351 C C . LEU A 1 830 ? 10.622 -8.679 8.354 1.00 95.38 830 LEU A C 1
ATOM 6353 O O . LEU A 1 830 ? 11.264 -9.498 7.693 1.00 95.38 830 LEU A O 1
ATOM 6357 N N . TRP A 1 831 ? 9.379 -8.320 8.026 1.00 95.00 831 TRP A N 1
ATOM 6358 C CA . TRP A 1 831 ? 8.766 -8.746 6.760 1.00 95.00 831 TRP A CA 1
ATOM 6359 C C . TRP A 1 831 ? 9.630 -8.303 5.574 1.00 95.00 831 TRP A C 1
ATOM 6361 O O . TRP A 1 831 ? 9.875 -9.079 4.659 1.00 95.00 831 TRP A O 1
ATOM 6371 N N . SER A 1 832 ? 10.169 -7.089 5.632 1.00 95.06 832 SER A N 1
ATOM 6372 C CA . SER A 1 832 ? 11.012 -6.510 4.586 1.00 95.06 832 SER A CA 1
ATOM 6373 C C . SER A 1 832 ? 12.514 -6.752 4.762 1.00 95.06 832 SER A C 1
ATOM 6375 O O . SER A 1 832 ? 13.339 -6.009 4.225 1.00 95.06 832 SER A O 1
ATOM 6377 N N . LYS A 1 833 ? 12.897 -7.780 5.529 1.00 96.06 833 LYS A N 1
ATOM 6378 C CA . LYS A 1 833 ? 14.299 -8.170 5.710 1.00 96.06 833 LYS A CA 1
ATOM 6379 C C . LYS A 1 833 ? 14.973 -8.364 4.345 1.00 96.06 833 LYS A C 1
ATOM 6381 O O . LYS A 1 833 ? 14.525 -9.173 3.542 1.00 96.06 833 LYS A O 1
ATOM 6386 N N . GLY A 1 834 ? 16.078 -7.652 4.120 1.00 95.75 834 GLY A N 1
ATOM 6387 C CA . GLY A 1 834 ? 16.853 -7.738 2.882 1.00 95.75 834 GLY A CA 1
ATOM 6388 C C . GLY A 1 834 ? 16.278 -6.933 1.709 1.00 95.75 834 GLY A C 1
ATOM 6389 O O . GLY A 1 834 ? 16.734 -7.122 0.582 1.00 95.75 834 GLY A O 1
ATOM 6390 N N . LEU A 1 835 ? 15.298 -6.060 1.930 1.00 97.62 835 LEU A N 1
ATOM 6391 C CA . LEU A 1 835 ? 14.820 -5.104 0.924 1.00 97.62 835 LEU A CA 1
ATOM 6392 C C . LEU A 1 835 ? 15.448 -3.722 1.145 1.00 97.62 835 LEU A C 1
ATOM 6394 O O . LEU A 1 835 ? 16.011 -3.454 2.210 1.00 97.62 835 LEU A O 1
ATOM 6398 N N . GLN A 1 836 ? 15.353 -2.830 0.159 1.00 97.31 836 GLN A N 1
ATOM 6399 C CA . GLN A 1 836 ? 15.804 -1.443 0.306 1.00 97.31 836 GLN A CA 1
ATOM 6400 C C . GLN A 1 836 ? 15.054 -0.735 1.436 1.00 97.31 836 GLN A C 1
ATOM 6402 O O . GLN A 1 836 ? 13.886 -1.043 1.673 1.00 97.31 836 GLN A O 1
ATOM 6407 N N . PRO A 1 837 ? 15.666 0.240 2.129 1.00 95.44 837 PRO A N 1
ATOM 6408 C CA . PRO A 1 837 ? 14.949 1.044 3.111 1.00 95.44 837 PRO A CA 1
ATOM 6409 C C . PRO A 1 837 ? 13.795 1.817 2.448 1.00 95.44 837 PRO A C 1
ATOM 6411 O O . PRO A 1 837 ? 13.800 2.055 1.235 1.00 95.44 837 PRO A O 1
ATOM 6414 N N . ALA A 1 838 ? 12.795 2.209 3.244 1.00 93.75 838 ALA A N 1
ATOM 6415 C CA . ALA A 1 838 ? 11.639 2.943 2.734 1.00 93.75 838 ALA A CA 1
ATOM 6416 C C . ALA A 1 838 ? 12.073 4.248 2.045 1.00 93.75 838 ALA A C 1
ATOM 6418 O O . ALA A 1 838 ? 12.906 4.998 2.565 1.00 93.75 838 ALA A O 1
ATOM 6419 N N . HIS A 1 839 ? 11.526 4.511 0.865 1.00 92.75 839 HIS A N 1
ATOM 6420 C CA . HIS A 1 839 ? 11.942 5.604 -0.009 1.00 92.75 839 HIS A CA 1
ATOM 6421 C C . HIS A 1 839 ? 10.759 6.171 -0.787 1.00 92.75 839 HIS A C 1
ATOM 6423 O O . HIS A 1 839 ? 9.655 5.635 -0.723 1.00 92.75 839 HIS A O 1
ATOM 6429 N N . VAL A 1 840 ? 11.000 7.261 -1.515 1.00 88.44 840 VAL A N 1
ATOM 6430 C CA . VAL A 1 840 ? 10.004 7.898 -2.381 1.00 88.44 840 VAL A CA 1
ATOM 6431 C C . VAL A 1 840 ? 10.276 7.511 -3.830 1.00 88.44 840 VAL A C 1
ATOM 6433 O O . VAL A 1 840 ? 11.382 7.709 -4.336 1.00 88.44 840 VAL A O 1
ATOM 6436 N N . VAL A 1 841 ? 9.270 6.952 -4.503 1.00 85.12 841 VAL A N 1
ATOM 6437 C CA . VAL A 1 841 ? 9.399 6.525 -5.905 1.00 85.12 841 VAL A CA 1
ATOM 6438 C C . VAL A 1 841 ? 9.043 7.635 -6.903 1.00 85.12 841 VAL A C 1
ATOM 6440 O O . VAL A 1 841 ? 9.671 7.731 -7.951 1.00 85.12 841 VAL A O 1
ATOM 6443 N N . THR A 1 842 ? 8.112 8.523 -6.537 1.00 81.88 842 THR A N 1
ATOM 6444 C CA . THR A 1 842 ? 7.755 9.753 -7.268 1.00 81.88 842 THR A CA 1
ATOM 6445 C C . THR A 1 842 ? 7.322 10.846 -6.279 1.00 81.88 842 THR A C 1
ATOM 6447 O O . THR A 1 842 ? 6.677 10.526 -5.271 1.00 81.88 842 THR A O 1
ATOM 6450 N N . PRO A 1 843 ? 7.613 12.138 -6.527 1.00 76.12 843 PRO A N 1
ATOM 6451 C CA . PRO A 1 843 ? 7.072 13.238 -5.732 1.00 76.12 843 PRO A CA 1
ATOM 6452 C C . PRO A 1 843 ? 5.538 13.340 -5.797 1.00 76.12 843 PRO A C 1
ATOM 6454 O O . PRO A 1 843 ? 4.948 13.867 -4.853 1.00 76.12 843 PRO A O 1
ATOM 6457 N N . ASP A 1 844 ? 4.879 12.760 -6.810 1.00 75.62 844 ASP A N 1
ATOM 6458 C CA . ASP A 1 844 ? 3.406 12.671 -6.888 1.00 75.62 844 ASP A CA 1
ATOM 6459 C C . ASP A 1 844 ? 2.795 11.847 -5.743 1.00 75.62 844 ASP A C 1
ATOM 6461 O O . ASP A 1 844 ? 1.595 11.911 -5.475 1.00 75.62 844 ASP A O 1
ATOM 6465 N N . SER A 1 845 ? 3.634 11.094 -5.028 1.00 71.19 845 SER A N 1
ATOM 6466 C CA . SER A 1 845 ? 3.260 10.384 -3.808 1.00 71.19 845 SER A CA 1
ATOM 6467 C C . SER A 1 845 ? 3.087 11.281 -2.582 1.00 71.19 845 SER A C 1
ATOM 6469 O O . SER A 1 845 ? 2.772 10.770 -1.514 1.00 71.19 845 SER A O 1
ATOM 6471 N N . HIS A 1 846 ? 3.350 12.589 -2.686 1.00 72.19 846 HIS A N 1
ATOM 6472 C CA . HIS A 1 846 ? 3.406 13.504 -1.541 1.00 72.19 846 HIS A CA 1
ATOM 6473 C C . HIS A 1 846 ? 4.297 12.979 -0.403 1.00 72.19 846 HIS A C 1
ATOM 6475 O O . HIS A 1 846 ? 3.924 12.983 0.771 1.00 72.19 846 HIS A O 1
ATOM 6481 N N . SER A 1 847 ? 5.502 12.534 -0.781 1.00 74.44 847 SER A N 1
ATOM 6482 C CA . SER A 1 847 ? 6.514 11.965 0.116 1.00 74.44 847 SER A CA 1
ATOM 6483 C C . SER A 1 847 ? 6.096 10.660 0.807 1.00 74.44 847 SER A C 1
ATOM 6485 O O . SER A 1 847 ? 6.514 10.416 1.939 1.00 74.44 847 SER A O 1
ATOM 6487 N N . MET A 1 848 ? 5.320 9.795 0.144 1.00 80.88 848 MET A N 1
ATOM 6488 C CA . MET A 1 848 ? 5.003 8.457 0.661 1.00 80.88 848 MET A CA 1
ATOM 6489 C C . MET A 1 848 ? 6.277 7.606 0.731 1.00 80.88 848 MET A C 1
ATOM 6491 O O . MET A 1 848 ? 6.831 7.221 -0.299 1.00 80.88 848 MET A O 1
ATOM 6495 N N . HIS A 1 849 ? 6.746 7.315 1.945 1.00 87.25 849 HIS A N 1
ATOM 6496 C CA . HIS A 1 849 ? 7.916 6.464 2.156 1.00 87.25 849 HIS A CA 1
ATOM 6497 C C . HIS A 1 849 ? 7.478 5.008 2.283 1.00 87.25 849 HIS A C 1
ATOM 6499 O O . HIS A 1 849 ? 6.921 4.619 3.302 1.00 87.25 849 HIS A O 1
ATOM 6505 N N . MET A 1 850 ? 7.754 4.193 1.268 1.00 88.88 850 MET A N 1
ATOM 6506 C CA . MET A 1 850 ? 7.453 2.756 1.278 1.00 88.88 850 MET A CA 1
ATOM 6507 C C . MET A 1 850 ? 8.595 1.958 0.648 1.00 88.88 850 MET A C 1
ATOM 6509 O O . MET A 1 850 ? 9.524 2.514 0.062 1.00 88.88 850 MET A O 1
ATOM 6513 N N . GLN A 1 851 ? 8.536 0.636 0.791 1.00 92.44 851 GLN A N 1
ATOM 6514 C CA . GLN A 1 851 ? 9.468 -0.295 0.157 1.00 92.44 851 GLN A CA 1
ATOM 6515 C C . GLN A 1 851 ? 8.799 -0.872 -1.098 1.00 92.44 851 GLN A C 1
ATOM 6517 O O . GLN A 1 851 ? 8.215 -1.948 -1.066 1.00 92.44 851 GLN A O 1
ATOM 6522 N N . PHE A 1 852 ? 8.821 -0.127 -2.201 1.00 92.81 852 PHE A N 1
ATOM 6523 C CA . PHE A 1 852 ? 8.086 -0.489 -3.416 1.00 92.81 852 PHE A CA 1
ATOM 6524 C C . PHE A 1 852 ? 8.675 -1.720 -4.111 1.00 92.81 852 PHE A C 1
ATOM 6526 O O . PHE A 1 852 ? 9.858 -1.731 -4.456 1.00 92.81 852 PHE A O 1
ATOM 6533 N N . TYR A 1 853 ? 7.840 -2.722 -4.409 1.00 96.06 853 TYR A N 1
ATOM 6534 C CA . TYR A 1 853 ? 8.282 -3.906 -5.150 1.00 96.06 853 TYR A CA 1
ATOM 6535 C C . TYR A 1 853 ? 8.765 -3.596 -6.563 1.00 96.06 853 TYR A C 1
ATOM 6537 O O . TYR A 1 853 ? 9.624 -4.314 -7.075 1.00 96.06 853 TYR A O 1
ATOM 6545 N N . GLU A 1 854 ? 8.275 -2.520 -7.180 1.00 94.25 854 GLU A N 1
ATOM 6546 C CA . GLU A 1 854 ? 8.827 -2.049 -8.445 1.00 94.25 854 GLU A CA 1
ATOM 6547 C C . GLU A 1 854 ? 10.314 -1.694 -8.316 1.00 94.25 854 GLU A C 1
ATOM 6549 O O . GLU A 1 854 ? 11.138 -2.212 -9.074 1.00 94.25 854 GLU A O 1
ATOM 6554 N N . THR A 1 855 ? 10.682 -0.874 -7.325 1.00 95.62 855 THR A N 1
ATOM 6555 C CA . THR A 1 855 ? 12.085 -0.526 -7.065 1.00 95.62 855 THR A CA 1
ATOM 6556 C C . THR A 1 855 ? 12.916 -1.775 -6.787 1.00 95.62 855 THR A C 1
ATOM 6558 O O . THR A 1 855 ? 13.986 -1.944 -7.378 1.00 95.62 855 THR A O 1
ATOM 6561 N N . GLU A 1 856 ? 12.414 -2.684 -5.943 1.00 97.56 856 GLU A N 1
ATOM 6562 C CA . GLU A 1 856 ? 13.094 -3.945 -5.622 1.00 97.56 856 GLU A CA 1
ATOM 6563 C C . GLU A 1 856 ? 13.364 -4.787 -6.878 1.00 97.56 856 GLU A C 1
ATOM 6565 O O . GLU A 1 856 ? 14.470 -5.306 -7.045 1.00 97.56 856 GLU A O 1
ATOM 6570 N N . ALA A 1 857 ? 12.396 -4.874 -7.797 1.00 97.06 857 ALA A N 1
ATOM 6571 C CA . ALA A 1 857 ? 12.527 -5.616 -9.047 1.00 97.06 857 ALA A CA 1
ATOM 6572 C C . ALA A 1 857 ? 13.691 -5.090 -9.903 1.00 97.06 857 ALA A C 1
ATOM 6574 O O . ALA A 1 857 ? 14.543 -5.867 -10.348 1.0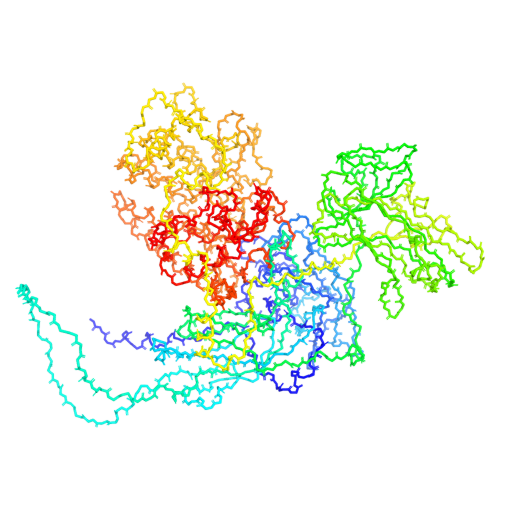0 97.06 857 ALA A O 1
ATOM 6575 N N . TYR A 1 858 ? 13.770 -3.769 -10.096 1.00 97.25 858 TYR A N 1
ATOM 6576 C CA . TYR A 1 858 ? 14.845 -3.144 -10.872 1.00 97.25 858 TYR A CA 1
ATOM 6577 C C . TYR A 1 858 ? 16.197 -3.196 -10.160 1.00 97.25 858 TYR A C 1
ATOM 6579 O O . TYR A 1 858 ? 17.228 -3.387 -10.807 1.00 97.25 858 TYR A O 1
ATOM 6587 N N . TYR A 1 859 ? 16.216 -3.078 -8.835 1.00 98.31 859 TYR A N 1
ATOM 6588 C CA . TYR A 1 859 ? 17.445 -3.164 -8.051 1.00 98.31 859 TYR A CA 1
ATOM 6589 C C . TYR A 1 859 ? 18.010 -4.583 -8.063 1.00 98.31 859 TYR A C 1
ATOM 6591 O O . TYR A 1 859 ? 19.206 -4.770 -8.279 1.00 98.31 859 TYR A O 1
ATOM 6599 N N . TRP A 1 860 ? 17.162 -5.597 -7.898 1.00 98.50 860 TRP A N 1
ATOM 6600 C CA . TRP A 1 860 ? 17.572 -6.989 -8.033 1.00 98.50 860 TRP A CA 1
ATOM 6601 C C . TRP A 1 860 ? 18.068 -7.293 -9.453 1.00 98.50 860 TRP A C 1
ATOM 6603 O O . TRP A 1 860 ? 19.134 -7.895 -9.612 1.00 98.50 860 TRP A O 1
ATOM 6613 N N . LEU A 1 861 ? 17.354 -6.826 -10.487 1.00 97.31 861 LEU A N 1
ATOM 6614 C CA . LEU A 1 861 ? 17.788 -6.960 -11.880 1.00 97.31 861 LEU A CA 1
ATOM 6615 C C . LEU A 1 861 ? 19.163 -6.328 -12.111 1.00 97.31 861 LEU A C 1
ATOM 6617 O O . LEU A 1 861 ? 20.006 -6.952 -12.756 1.00 97.31 861 LEU A O 1
ATOM 6621 N N . ALA A 1 862 ? 19.412 -5.139 -11.562 1.00 97.94 862 ALA A N 1
ATOM 6622 C CA . ALA A 1 862 ? 20.704 -4.470 -11.639 1.00 97.94 862 ALA A CA 1
ATOM 6623 C C . ALA A 1 862 ? 21.841 -5.348 -11.089 1.00 97.94 862 ALA A C 1
ATOM 6625 O O . ALA A 1 862 ? 22.843 -5.540 -11.780 1.00 97.94 862 ALA A O 1
ATOM 6626 N N . VAL A 1 863 ? 21.680 -5.937 -9.896 1.00 98.50 863 VAL A N 1
ATOM 6627 C CA . VAL A 1 863 ? 22.695 -6.834 -9.306 1.00 98.50 863 VAL A CA 1
ATOM 6628 C C . VAL A 1 863 ? 22.856 -8.104 -10.144 1.00 98.50 863 VAL A C 1
ATOM 6630 O O . VAL A 1 863 ? 23.967 -8.441 -10.561 1.00 98.50 863 VAL A O 1
ATOM 6633 N N . LYS A 1 864 ? 21.746 -8.794 -10.432 1.00 98.06 864 LYS A N 1
ATOM 6634 C CA . LYS A 1 864 ? 21.730 -10.079 -11.144 1.00 98.06 864 LYS A CA 1
ATOM 6635 C C . LYS A 1 864 ? 22.386 -9.972 -12.515 1.00 98.06 864 LYS A C 1
ATOM 6637 O O . LYS A 1 864 ? 23.222 -10.791 -12.883 1.00 98.06 864 LYS A O 1
ATOM 6642 N N . ARG A 1 865 ? 22.000 -8.966 -13.293 1.00 96.81 865 ARG A N 1
ATOM 6643 C CA . ARG A 1 865 ? 22.500 -8.802 -14.654 1.00 96.81 865 ARG A CA 1
ATOM 6644 C C . ARG A 1 865 ? 23.924 -8.263 -14.679 1.00 96.81 865 ARG A C 1
ATOM 6646 O O . ARG A 1 865 ? 24.688 -8.662 -15.548 1.00 96.81 865 ARG A O 1
ATOM 6653 N N . MET A 1 866 ? 24.317 -7.430 -13.715 1.00 97.44 866 MET A N 1
ATOM 6654 C CA . MET A 1 866 ? 25.720 -7.035 -13.592 1.00 97.44 866 MET A CA 1
ATOM 6655 C C . MET A 1 866 ? 26.612 -8.245 -13.304 1.00 97.44 866 MET A C 1
ATOM 6657 O O . MET A 1 866 ? 27.668 -8.379 -13.918 1.00 97.44 866 MET A O 1
ATOM 6661 N N . ALA A 1 867 ? 26.163 -9.163 -12.441 1.00 98.00 867 ALA A N 1
ATOM 6662 C CA . ALA A 1 867 ? 26.856 -10.425 -12.201 1.00 98.00 867 ALA A CA 1
ATOM 6663 C C . ALA A 1 867 ? 27.052 -11.225 -13.502 1.00 98.00 867 ALA A C 1
ATOM 6665 O O . ALA A 1 867 ? 28.161 -11.683 -13.776 1.00 98.00 867 ALA A O 1
ATOM 6666 N N . GLU A 1 868 ? 26.005 -11.331 -14.332 1.00 96.44 868 GLU A N 1
ATOM 6667 C CA . GLU A 1 868 ? 26.064 -11.979 -15.652 1.00 96.44 868 GLU A CA 1
ATOM 6668 C C . GLU A 1 868 ? 27.100 -11.303 -16.571 1.00 96.44 868 GLU A C 1
ATOM 6670 O O . GLU A 1 868 ? 27.930 -11.997 -17.161 1.00 96.44 868 GLU A O 1
ATOM 6675 N N . LEU A 1 869 ? 27.114 -9.967 -16.665 1.00 95.94 869 LEU A N 1
ATOM 6676 C CA . LEU A 1 869 ? 28.063 -9.242 -17.522 1.00 95.94 869 LEU A CA 1
ATOM 6677 C C . LEU A 1 869 ? 29.512 -9.366 -17.042 1.00 95.94 869 LEU A C 1
ATOM 6679 O O . LEU A 1 869 ? 30.422 -9.531 -17.858 1.00 95.94 869 LEU A O 1
ATOM 6683 N N . LEU A 1 870 ? 29.744 -9.333 -15.727 1.00 96.50 870 LEU A N 1
ATOM 6684 C CA . LEU A 1 870 ? 31.089 -9.459 -15.166 1.00 96.50 870 LEU A CA 1
ATOM 6685 C C . LEU A 1 870 ? 31.723 -10.819 -15.446 1.00 96.50 870 LEU A C 1
ATOM 6687 O O . LEU A 1 870 ? 32.946 -10.888 -15.508 1.00 96.50 870 LEU A O 1
ATOM 6691 N N . THR A 1 871 ? 30.952 -11.872 -15.733 1.00 95.56 871 THR A N 1
ATOM 6692 C CA . THR A 1 871 ? 31.533 -13.156 -16.173 1.00 95.56 871 THR A CA 1
ATOM 6693 C C . THR A 1 871 ? 32.426 -13.028 -17.415 1.00 95.56 871 THR A C 1
ATOM 6695 O O . THR A 1 871 ? 33.313 -13.855 -17.615 1.00 95.56 871 THR A O 1
ATOM 6698 N N . LEU A 1 872 ? 32.235 -11.980 -18.226 1.00 95.62 872 LEU A N 1
ATOM 6699 C CA . LEU A 1 872 ? 32.998 -11.728 -19.450 1.00 95.62 872 LEU A CA 1
ATOM 6700 C C . LEU A 1 872 ? 34.331 -11.006 -19.210 1.00 95.62 872 LEU A C 1
ATOM 6702 O O . LEU A 1 872 ? 35.230 -11.100 -20.046 1.00 95.62 872 LEU A O 1
ATOM 6706 N N . ILE A 1 873 ? 34.457 -10.254 -18.111 1.00 96.62 873 ILE A N 1
ATOM 6707 C CA . ILE A 1 873 ? 35.605 -9.361 -17.871 1.00 96.62 873 ILE A CA 1
ATOM 6708 C C . ILE A 1 873 ? 36.287 -9.568 -16.512 1.00 96.62 873 ILE A C 1
ATOM 6710 O O . ILE A 1 873 ? 37.495 -9.369 -16.416 1.00 96.62 873 ILE A O 1
ATOM 6714 N N . GLU A 1 874 ? 35.546 -9.994 -15.488 1.00 96.75 874 GLU A N 1
ATOM 6715 C CA . GLU A 1 874 ? 35.982 -10.216 -14.103 1.00 96.75 874 GLU A CA 1
ATOM 6716 C C . GLU A 1 874 ? 35.212 -11.419 -13.486 1.00 96.75 874 GLU A C 1
ATOM 6718 O O . GLU A 1 874 ? 34.322 -11.225 -12.654 1.00 96.75 874 GLU A O 1
ATOM 6723 N N . PRO A 1 875 ? 35.510 -12.677 -13.884 1.00 96.69 875 PRO A N 1
ATOM 6724 C CA . PRO A 1 875 ? 34.680 -13.843 -13.549 1.00 96.69 875 PRO A CA 1
ATOM 6725 C C . PRO A 1 875 ? 34.472 -14.108 -12.053 1.00 96.69 875 PRO A C 1
ATOM 6727 O O . PRO A 1 875 ? 33.363 -14.459 -11.650 1.00 96.69 875 PRO A O 1
ATOM 6730 N N . ASP A 1 876 ? 35.507 -13.922 -11.230 1.00 97.62 876 ASP A N 1
ATOM 6731 C CA . ASP A 1 876 ? 35.423 -14.147 -9.778 1.00 97.62 876 ASP A CA 1
ATOM 6732 C C . ASP A 1 876 ? 34.467 -13.149 -9.109 1.00 97.62 876 ASP A C 1
ATOM 6734 O O . ASP A 1 876 ? 33.664 -13.516 -8.249 1.00 97.62 876 ASP A O 1
ATOM 6738 N N . GLU A 1 877 ? 34.501 -11.893 -9.553 1.00 97.75 877 GLU A N 1
ATOM 6739 C CA . GLU A 1 877 ? 33.591 -10.855 -9.075 1.00 97.75 877 GLU A CA 1
ATOM 6740 C C . GLU A 1 877 ? 32.160 -11.096 -9.573 1.00 97.75 877 GLU A C 1
ATOM 6742 O O . GLU A 1 877 ? 31.200 -10.944 -8.816 1.00 97.75 877 GLU A O 1
ATOM 6747 N N . GLY A 1 878 ? 32.007 -11.559 -10.820 1.00 98.12 878 GLY A N 1
ATOM 6748 C CA . GLY A 1 878 ? 30.720 -12.014 -11.346 1.00 98.12 878 GLY A CA 1
ATOM 6749 C C . GLY A 1 878 ? 30.112 -13.141 -10.505 1.00 98.12 878 GLY A C 1
ATOM 6750 O O . GLY A 1 878 ? 28.928 -13.094 -10.176 1.00 98.12 878 GLY A O 1
ATOM 6751 N N . ALA A 1 879 ? 30.917 -14.119 -10.079 1.00 98.38 879 ALA A N 1
ATOM 6752 C CA . ALA A 1 879 ? 30.462 -15.203 -9.209 1.00 98.38 879 ALA A CA 1
ATOM 6753 C C . ALA A 1 879 ? 30.041 -14.706 -7.813 1.00 98.38 879 ALA A C 1
ATOM 6755 O O . ALA A 1 879 ? 29.028 -15.168 -7.281 1.00 98.38 879 ALA A O 1
ATOM 6756 N N . ARG A 1 880 ? 30.770 -13.741 -7.232 1.00 98.12 880 ARG A N 1
ATOM 6757 C CA . ARG A 1 880 ? 30.395 -13.111 -5.956 1.00 98.12 880 ARG A CA 1
ATOM 6758 C C . ARG A 1 880 ? 29.055 -12.381 -6.069 1.00 98.12 880 ARG A C 1
ATOM 6760 O O . ARG A 1 880 ? 28.159 -12.639 -5.268 1.00 98.12 880 ARG A O 1
ATOM 6767 N N . LEU A 1 881 ? 28.890 -11.521 -7.077 1.00 98.50 881 LEU A N 1
ATOM 6768 C CA . LEU A 1 881 ? 27.635 -10.791 -7.284 1.00 98.50 881 LEU A CA 1
ATOM 6769 C C . LEU A 1 881 ? 26.462 -11.717 -7.626 1.00 98.50 881 LEU A C 1
ATOM 6771 O O . LEU A 1 881 ? 25.328 -11.408 -7.273 1.00 98.50 881 LEU A O 1
ATOM 6775 N N . ALA A 1 882 ? 26.706 -12.865 -8.263 1.00 98.75 882 ALA A N 1
ATOM 6776 C CA . ALA A 1 882 ? 25.660 -13.856 -8.506 1.00 98.75 882 ALA A CA 1
ATOM 6777 C C . ALA A 1 882 ? 25.129 -14.459 -7.193 1.00 98.75 882 ALA A C 1
ATOM 6779 O O . ALA A 1 882 ? 23.922 -14.663 -7.060 1.00 98.75 882 ALA A O 1
ATOM 6780 N N . ALA A 1 883 ? 26.003 -14.702 -6.209 1.00 98.75 883 ALA A N 1
ATOM 6781 C CA . ALA A 1 883 ? 25.590 -15.160 -4.883 1.00 98.75 883 ALA A CA 1
ATOM 6782 C C . ALA A 1 883 ? 24.776 -14.087 -4.135 1.00 98.75 883 ALA A C 1
ATOM 6784 O O . ALA A 1 883 ? 23.743 -14.406 -3.547 1.00 98.75 883 ALA A O 1
ATOM 6785 N N . GLU A 1 884 ? 25.190 -12.820 -4.220 1.00 98.69 884 GLU A N 1
ATOM 6786 C CA . GLU A 1 884 ? 24.441 -11.684 -3.661 1.00 98.69 884 GLU A CA 1
ATOM 6787 C C . GLU A 1 884 ? 23.066 -11.515 -4.325 1.00 98.69 884 GLU A C 1
ATOM 6789 O O . GLU A 1 884 ? 22.057 -11.324 -3.646 1.00 98.69 884 GLU A O 1
ATOM 6794 N N . ALA A 1 885 ? 22.999 -11.642 -5.653 1.00 98.62 885 ALA A N 1
ATOM 6795 C CA . ALA A 1 885 ? 21.749 -11.577 -6.403 1.00 98.62 885 ALA A CA 1
ATOM 6796 C C . ALA A 1 885 ? 20.785 -12.712 -6.028 1.00 98.62 885 ALA A C 1
ATOM 6798 O O . ALA A 1 885 ? 19.576 -12.490 -5.969 1.00 98.62 885 ALA A O 1
ATOM 6799 N N . GLU A 1 886 ? 21.294 -13.918 -5.764 1.00 98.75 886 GLU A N 1
ATOM 6800 C CA . GLU A 1 886 ? 20.473 -15.045 -5.312 1.00 98.75 886 GLU A CA 1
ATOM 6801 C C . GLU A 1 886 ? 19.980 -14.851 -3.873 1.00 98.75 886 GLU A C 1
ATOM 6803 O O . GLU A 1 886 ? 18.806 -15.096 -3.599 1.00 98.75 886 GLU A O 1
ATOM 6808 N N . ALA A 1 887 ? 20.824 -14.346 -2.968 1.00 98.56 887 ALA A N 1
ATOM 6809 C CA . ALA A 1 887 ? 20.392 -13.984 -1.617 1.00 98.56 887 ALA A CA 1
ATOM 6810 C C . ALA A 1 887 ? 19.297 -12.904 -1.655 1.00 98.56 887 ALA A C 1
ATOM 6812 O O . ALA A 1 887 ? 18.277 -13.019 -0.978 1.00 98.56 887 ALA A O 1
ATOM 6813 N N . TYR A 1 888 ? 19.464 -11.893 -2.513 1.00 98.56 888 TYR A N 1
ATOM 6814 C CA . TYR A 1 888 ? 18.458 -10.856 -2.721 1.00 98.56 888 TYR A CA 1
ATOM 6815 C C . TYR A 1 888 ? 17.157 -11.414 -3.303 1.00 98.56 888 TYR A C 1
ATOM 6817 O O . TYR A 1 888 ? 16.077 -11.096 -2.811 1.00 98.56 888 TYR A O 1
ATOM 6825 N N . ARG A 1 889 ? 17.247 -12.329 -4.273 1.00 98.56 889 ARG A N 1
ATOM 6826 C CA . ARG A 1 889 ? 16.082 -13.025 -4.830 1.00 98.56 889 ARG A CA 1
ATOM 6827 C C . ARG A 1 889 ? 15.285 -13.758 -3.750 1.00 98.56 889 ARG A C 1
ATOM 6829 O O . ARG A 1 889 ? 14.060 -13.704 -3.762 1.00 98.56 889 ARG A O 1
ATOM 6836 N N . GLN A 1 890 ? 15.966 -14.464 -2.847 1.00 98.38 890 GLN A N 1
ATOM 6837 C CA . GLN A 1 890 ? 15.327 -15.250 -1.788 1.00 98.38 890 GLN A CA 1
ATOM 6838 C C . GLN A 1 890 ? 14.587 -14.361 -0.788 1.00 98.38 890 GLN A C 1
ATOM 6840 O O . GLN A 1 890 ? 13.436 -14.649 -0.465 1.00 98.38 890 GLN A O 1
ATOM 6845 N N . ASP A 1 891 ? 15.220 -13.274 -0.345 1.00 98.31 891 ASP A N 1
ATOM 6846 C CA . ASP A 1 891 ? 14.592 -12.305 0.555 1.00 98.31 891 ASP A CA 1
ATOM 6847 C C . ASP A 1 891 ? 13.383 -11.617 -0.118 1.00 98.31 891 ASP A C 1
ATOM 6849 O O . ASP A 1 891 ? 12.312 -11.520 0.483 1.00 98.31 891 ASP A O 1
ATOM 6853 N N . LEU A 1 892 ? 13.509 -11.225 -1.394 1.00 98.00 892 LEU A N 1
ATOM 6854 C CA . LEU A 1 892 ? 12.429 -10.594 -2.160 1.00 98.00 892 LEU A CA 1
ATOM 6855 C C . LEU A 1 892 ? 11.237 -11.528 -2.385 1.00 98.00 892 LEU A C 1
ATOM 6857 O O . LEU A 1 892 ? 10.102 -11.143 -2.112 1.00 98.00 892 LEU A O 1
ATOM 6861 N N . VAL A 1 893 ? 11.472 -12.770 -2.816 1.00 97.56 893 VAL A N 1
ATOM 6862 C CA . VAL A 1 893 ? 10.397 -13.760 -2.992 1.00 97.56 893 VAL A CA 1
ATOM 6863 C C . VAL A 1 893 ? 9.702 -14.058 -1.662 1.00 97.56 893 VAL A C 1
ATOM 6865 O O . VAL A 1 893 ? 8.476 -14.090 -1.625 1.00 97.56 893 VAL A O 1
ATOM 6868 N N . ALA A 1 894 ? 10.446 -14.187 -0.558 1.00 97.12 894 ALA A N 1
ATOM 6869 C CA . ALA A 1 894 ? 9.853 -14.409 0.761 1.00 97.12 894 ALA A CA 1
ATOM 6870 C C . ALA A 1 894 ? 8.938 -13.250 1.198 1.00 97.12 894 ALA A C 1
ATOM 6872 O O . ALA A 1 894 ? 7.861 -13.485 1.752 1.00 97.12 894 ALA A O 1
ATOM 6873 N N . ALA A 1 895 ? 9.339 -12.004 0.928 1.00 97.56 895 ALA A N 1
ATOM 6874 C CA . ALA A 1 895 ? 8.512 -10.839 1.213 1.00 97.56 895 ALA A CA 1
ATOM 6875 C C . ALA A 1 895 ? 7.244 -10.811 0.344 1.00 97.56 895 ALA A C 1
ATOM 6877 O O . ALA A 1 895 ? 6.163 -10.556 0.874 1.00 97.56 895 ALA A O 1
ATOM 6878 N N . VAL A 1 896 ? 7.369 -11.089 -0.959 1.00 97.06 896 VAL A N 1
ATOM 6879 C CA . VAL A 1 896 ? 6.254 -11.105 -1.925 1.00 97.06 896 VAL A CA 1
ATOM 6880 C C . VAL A 1 896 ? 5.252 -12.212 -1.604 1.00 97.06 896 VAL A C 1
ATOM 6882 O O . VAL A 1 896 ? 4.055 -11.944 -1.537 1.00 97.06 896 VAL A O 1
ATOM 6885 N N . ASP A 1 897 ? 5.721 -13.433 -1.337 1.00 95.62 897 ASP A N 1
ATOM 6886 C CA . ASP A 1 897 ? 4.854 -14.556 -0.970 1.00 95.62 897 ASP A CA 1
ATOM 6887 C C . ASP A 1 897 ? 4.058 -14.237 0.301 1.00 95.62 897 ASP A C 1
ATOM 6889 O O . ASP A 1 897 ? 2.848 -14.466 0.352 1.00 95.62 897 ASP A O 1
ATOM 6893 N N . ARG A 1 898 ? 4.703 -13.627 1.306 1.00 96.12 898 ARG A N 1
ATOM 6894 C CA . ARG A 1 898 ? 4.016 -13.164 2.518 1.00 96.12 898 ARG A CA 1
ATOM 6895 C C . ARG A 1 898 ? 2.961 -12.097 2.207 1.00 96.12 898 ARG A C 1
ATOM 6897 O O . ARG A 1 898 ? 1.869 -12.169 2.765 1.00 96.12 898 ARG A O 1
ATOM 6904 N N . SER A 1 899 ? 3.244 -11.157 1.308 1.00 96.00 899 SER A N 1
ATOM 6905 C CA . SER A 1 899 ? 2.285 -10.121 0.892 1.00 96.00 899 SER A CA 1
ATOM 6906 C C . SER A 1 899 ? 1.067 -10.677 0.177 1.00 96.00 899 SER A C 1
ATOM 6908 O O . SER A 1 899 ? -0.049 -10.265 0.489 1.00 96.00 899 SER A O 1
ATOM 6910 N N . ILE A 1 900 ? 1.254 -11.648 -0.718 1.00 94.88 900 ILE A N 1
ATOM 6911 C CA . ILE A 1 900 ? 0.140 -12.307 -1.408 1.00 94.88 900 ILE A CA 1
ATOM 6912 C C . ILE A 1 900 ? -0.739 -13.056 -0.399 1.00 94.88 900 ILE A C 1
ATOM 6914 O O . ILE A 1 900 ? -1.958 -12.936 -0.445 1.00 94.88 900 ILE A O 1
ATOM 6918 N N . VAL A 1 901 ? -0.137 -13.786 0.549 1.00 96.06 901 VAL A N 1
ATOM 6919 C CA . VAL A 1 901 ? -0.887 -14.548 1.564 1.00 96.06 901 VAL A CA 1
ATOM 6920 C C . VAL A 1 901 ? -1.693 -13.637 2.488 1.00 96.06 901 VAL A C 1
ATOM 6922 O O . VAL A 1 901 ? -2.824 -13.975 2.833 1.00 96.06 901 VAL A O 1
ATOM 6925 N N . LEU A 1 902 ? -1.121 -12.508 2.917 1.00 95.69 902 LEU A N 1
ATOM 6926 C CA . LEU A 1 902 ? -1.747 -11.576 3.865 1.00 95.69 902 LEU A CA 1
ATOM 6927 C C . LEU A 1 902 ? -2.714 -10.586 3.201 1.00 95.69 902 LEU A C 1
ATOM 6929 O O . LEU A 1 902 ? -3.473 -9.914 3.900 1.00 95.69 902 LEU A O 1
ATOM 6933 N N . THR A 1 903 ? -2.710 -10.514 1.871 1.00 94.62 903 THR A N 1
ATOM 6934 C CA . THR A 1 903 ? -3.686 -9.753 1.094 1.00 94.62 903 THR A CA 1
ATOM 6935 C C . THR A 1 903 ? -4.981 -10.559 0.960 1.00 94.62 903 THR A C 1
ATOM 6937 O O . THR A 1 903 ? -4.945 -11.697 0.487 1.00 94.62 903 THR A O 1
ATOM 6940 N N . PRO A 1 904 ? -6.139 -10.016 1.383 1.00 94.56 904 PRO A N 1
ATOM 6941 C CA . PRO A 1 904 ? -7.414 -10.695 1.196 1.00 94.56 904 PRO A CA 1
ATOM 6942 C C . PRO A 1 904 ? -7.713 -10.966 -0.281 1.00 94.56 904 PRO A C 1
ATOM 6944 O O . PRO A 1 904 ? -7.523 -10.085 -1.120 1.00 94.56 904 PRO A O 1
ATOM 6947 N N . VAL A 1 905 ? -8.219 -12.161 -0.592 1.00 95.81 905 VAL A N 1
ATOM 6948 C CA . VAL A 1 905 ? -8.752 -12.464 -1.925 1.00 95.81 905 VAL A CA 1
ATOM 6949 C C . VAL A 1 905 ? -9.930 -11.546 -2.244 1.00 95.81 905 VAL A C 1
ATOM 6951 O O . VAL A 1 905 ? -10.702 -11.180 -1.357 1.00 95.81 905 VAL A O 1
ATOM 6954 N N . VAL A 1 906 ? -10.087 -11.196 -3.518 1.00 93.69 906 VAL A N 1
ATOM 6955 C CA . VAL A 1 906 ? -11.062 -10.205 -3.980 1.00 93.69 906 VAL A CA 1
ATOM 6956 C C . VAL A 1 906 ? -12.043 -10.849 -4.945 1.00 93.69 906 VAL A C 1
ATOM 6958 O O . VAL A 1 906 ? -11.635 -11.587 -5.839 1.00 93.69 906 VAL A O 1
ATOM 6961 N N . ALA A 1 907 ? -13.332 -10.560 -4.774 1.00 93.75 907 ALA A N 1
ATOM 6962 C CA . ALA A 1 907 ? -14.374 -10.998 -5.695 1.00 93.75 907 ALA A CA 1
ATOM 6963 C C . ALA A 1 907 ? -14.123 -10.454 -7.112 1.00 93.75 907 ALA A C 1
ATOM 6965 O O . ALA A 1 907 ? -13.795 -9.280 -7.268 1.00 93.75 907 ALA A O 1
ATOM 6966 N N . VAL A 1 908 ? -14.320 -11.278 -8.139 1.00 94.44 908 VAL A N 1
ATOM 6967 C CA . VAL A 1 908 ? -14.196 -10.915 -9.563 1.00 94.44 908 VAL A CA 1
ATOM 6968 C C . VAL A 1 908 ? -15.475 -11.284 -10.325 1.00 94.44 908 VAL A C 1
ATOM 6970 O O . VAL A 1 908 ? -16.385 -11.908 -9.773 1.00 94.44 908 VAL A O 1
ATOM 6973 N N . ARG A 1 909 ? -15.601 -10.864 -11.589 1.00 92.88 909 ARG A N 1
ATOM 6974 C CA . ARG A 1 909 ? -16.881 -10.875 -12.317 1.00 92.88 909 ARG A CA 1
ATOM 6975 C C . ARG A 1 909 ? -17.420 -12.253 -12.666 1.00 92.88 909 ARG A C 1
ATOM 6977 O O . ARG A 1 909 ? -18.602 -12.337 -12.972 1.00 92.88 909 ARG A O 1
ATOM 6984 N N . ASP A 1 910 ? -16.624 -13.318 -12.582 1.00 94.88 910 ASP A N 1
ATOM 6985 C CA . ASP A 1 910 ? -17.108 -14.699 -12.736 1.00 94.88 910 ASP A CA 1
ATOM 6986 C C . ASP A 1 910 ? -17.806 -15.256 -11.470 1.00 94.88 910 ASP A C 1
ATOM 6988 O O . ASP A 1 910 ? -18.271 -16.398 -11.463 1.00 94.88 910 ASP A O 1
ATOM 6992 N N . GLY A 1 911 ? -17.906 -14.455 -10.400 1.00 94.25 911 GLY A N 1
ATOM 6993 C CA . GLY A 1 911 ? -18.508 -14.837 -9.121 1.00 94.25 911 GLY A CA 1
ATOM 6994 C C . GLY A 1 911 ? -17.566 -15.592 -8.179 1.00 94.25 911 GLY A C 1
ATOM 6995 O O . GLY A 1 911 ? -18.003 -16.058 -7.125 1.00 94.25 911 GLY A O 1
ATOM 6996 N N . THR A 1 912 ? -16.289 -15.730 -8.538 1.00 95.69 912 THR A N 1
ATOM 6997 C CA . THR A 1 912 ? -15.240 -16.277 -7.667 1.00 95.69 912 THR A CA 1
ATOM 6998 C C . THR A 1 912 ? -14.399 -15.168 -7.032 1.00 95.69 912 THR A C 1
ATOM 7000 O O . THR A 1 912 ? -14.617 -13.984 -7.276 1.00 95.69 912 THR A O 1
ATOM 7003 N N . TYR A 1 913 ? -13.440 -15.559 -6.194 1.00 96.56 913 TYR A N 1
ATOM 7004 C CA . TYR A 1 913 ? -12.452 -14.683 -5.581 1.00 96.56 913 TYR A CA 1
ATOM 7005 C C . TYR A 1 913 ? -11.043 -15.045 -6.069 1.00 96.56 913 TYR A C 1
ATOM 7007 O O . TYR A 1 913 ? -10.751 -16.212 -6.370 1.00 96.56 913 TYR A O 1
ATOM 7015 N N . ARG A 1 914 ? -10.178 -14.034 -6.170 1.00 96.75 914 ARG A N 1
ATOM 7016 C CA . ARG A 1 914 ? -8.816 -14.126 -6.713 1.00 96.75 914 ARG A CA 1
ATOM 7017 C C . ARG A 1 914 ? -7.810 -13.375 -5.849 1.00 96.75 914 ARG A C 1
ATOM 7019 O O . ARG A 1 914 ? -8.147 -12.384 -5.203 1.00 96.75 914 ARG A O 1
ATOM 7026 N N . SER A 1 915 ? -6.578 -13.857 -5.852 1.00 94.25 915 SER A N 1
ATOM 7027 C CA . SER A 1 915 ? -5.443 -13.247 -5.177 1.00 94.25 915 SER A CA 1
ATOM 7028 C C . SER A 1 915 ? -5.053 -11.933 -5.842 1.00 94.25 915 SER A C 1
ATOM 7030 O O . SER A 1 915 ? -5.294 -11.704 -7.026 1.00 94.25 915 SER A O 1
ATOM 7032 N N . PHE A 1 916 ? -4.443 -11.055 -5.055 1.00 94.38 916 PHE A N 1
ATOM 7033 C CA . PHE A 1 916 ? -3.930 -9.777 -5.515 1.00 94.38 916 PHE A CA 1
ATOM 7034 C C . PHE A 1 916 ? -2.512 -9.586 -4.975 1.00 94.38 916 PHE A C 1
ATOM 7036 O O . PHE A 1 916 ? -2.247 -9.865 -3.804 1.00 94.38 916 PHE A O 1
ATOM 7043 N N . VAL A 1 917 ? -1.589 -9.138 -5.828 1.00 94.31 917 VAL A N 1
ATOM 7044 C CA . VAL A 1 917 ? -0.213 -8.833 -5.424 1.00 94.31 917 VAL A CA 1
ATOM 7045 C C . VAL A 1 917 ? -0.140 -7.360 -5.026 1.00 94.31 917 VAL A C 1
ATOM 7047 O O . VAL A 1 917 ? -0.164 -6.479 -5.881 1.00 94.31 917 VAL A O 1
ATOM 7050 N N . ALA A 1 918 ? -0.061 -7.090 -3.723 1.00 92.88 918 ALA A N 1
ATOM 7051 C CA . ALA A 1 918 ? 0.101 -5.732 -3.209 1.00 92.88 918 ALA A CA 1
ATOM 7052 C C . ALA A 1 918 ? 1.447 -5.111 -3.632 1.00 92.88 918 ALA A C 1
ATOM 7054 O O . ALA A 1 918 ? 2.434 -5.821 -3.813 1.00 92.88 918 ALA A O 1
ATOM 7055 N N . PHE A 1 919 ? 1.508 -3.780 -3.735 1.00 91.69 919 PHE A N 1
ATOM 7056 C CA . PHE A 1 919 ? 2.659 -3.034 -4.274 1.00 91.69 919 PHE A CA 1
ATOM 7057 C C . PHE A 1 919 ? 3.897 -2.957 -3.352 1.00 91.69 919 PHE A C 1
ATOM 7059 O O . PHE A 1 919 ? 4.975 -2.552 -3.792 1.00 91.69 919 PHE A O 1
ATOM 7066 N N . SER A 1 920 ? 3.760 -3.320 -2.073 1.00 92.81 920 SER A N 1
ATOM 7067 C CA . SER A 1 920 ? 4.802 -3.219 -1.037 1.00 92.81 920 SER A CA 1
ATOM 7068 C C . SER A 1 920 ? 4.552 -4.254 0.075 1.00 92.81 920 SER A C 1
ATOM 7070 O O . SER A 1 920 ? 3.395 -4.622 0.301 1.00 92.81 920 SER A O 1
ATOM 7072 N N . PRO A 1 921 ? 5.579 -4.704 0.830 1.00 94.25 921 PRO A N 1
ATOM 7073 C CA . PRO A 1 921 ? 5.354 -5.374 2.110 1.00 94.25 921 PRO A CA 1
ATOM 7074 C C . PRO A 1 921 ? 4.562 -4.468 3.066 1.00 94.25 921 PRO A C 1
ATOM 7076 O O . PRO A 1 921 ? 4.560 -3.243 2.914 1.00 94.25 921 PRO A O 1
ATOM 7079 N N . TYR A 1 922 ? 3.924 -5.080 4.067 1.00 91.56 922 TYR A N 1
ATOM 7080 C CA . TYR A 1 922 ? 3.038 -4.439 5.054 1.00 91.56 922 TYR A CA 1
ATOM 7081 C C . TYR A 1 922 ? 1.697 -3.938 4.512 1.00 91.56 922 TYR A C 1
ATOM 7083 O O . TYR A 1 922 ? 0.871 -3.478 5.287 1.00 91.56 922 TYR A O 1
ATOM 7091 N N . VAL A 1 923 ? 1.426 -4.097 3.216 1.00 89.31 923 VAL A N 1
ATOM 7092 C CA . VAL A 1 923 ? 0.140 -3.743 2.603 1.00 89.31 923 VAL A CA 1
ATOM 7093 C C . VAL A 1 923 ? -0.777 -4.971 2.562 1.00 89.31 923 VAL A C 1
ATOM 7095 O O . VAL A 1 923 ? -0.385 -6.028 2.068 1.00 89.31 923 VAL A O 1
ATOM 7098 N N . ARG A 1 924 ? -2.009 -4.838 3.078 1.00 87.56 924 ARG A N 1
ATOM 7099 C CA . ARG A 1 924 ? -3.013 -5.919 3.169 1.00 87.56 924 ARG A CA 1
ATOM 7100 C C . ARG A 1 924 ? -4.277 -5.591 2.377 1.00 87.56 924 ARG A C 1
ATOM 7102 O O . ARG A 1 924 ? -5.325 -5.300 2.964 1.00 87.56 924 ARG A O 1
ATOM 7109 N N . GLY A 1 925 ? -4.184 -5.621 1.051 1.00 87.56 925 GLY A N 1
ATOM 7110 C CA . GLY A 1 925 ? -5.274 -5.232 0.149 1.00 87.56 925 GLY A CA 1
ATOM 7111 C C . GLY A 1 925 ? -4.832 -4.218 -0.898 1.00 87.56 925 GLY A C 1
ATOM 7112 O O . GLY A 1 925 ? -3.645 -4.076 -1.181 1.00 87.56 925 GLY A O 1
ATOM 7113 N N . PHE A 1 926 ? -5.806 -3.507 -1.458 1.00 84.94 926 PHE A N 1
ATOM 7114 C CA . PHE A 1 926 ? -5.559 -2.439 -2.421 1.00 84.94 926 PHE A CA 1
ATOM 7115 C C . PHE A 1 926 ? -4.940 -1.210 -1.776 1.00 84.94 926 PHE A C 1
ATOM 7117 O O . PHE A 1 926 ? -5.324 -0.821 -0.665 1.00 84.94 926 PHE A O 1
ATOM 7124 N N . ALA A 1 927 ? -4.079 -0.534 -2.531 1.00 79.00 927 ALA A N 1
ATOM 7125 C CA . ALA A 1 927 ? -3.609 0.787 -2.174 1.00 79.00 927 ALA A CA 1
ATOM 7126 C C . ALA A 1 927 ? -4.780 1.765 -2.045 1.00 79.00 927 ALA A C 1
ATOM 7128 O O . ALA A 1 927 ? -4.847 2.478 -1.059 1.00 79.00 927 ALA A O 1
ATOM 7129 N N . ALA A 1 928 ? -5.761 1.739 -2.955 1.00 69.75 928 ALA A N 1
ATOM 7130 C CA . ALA A 1 928 ? -6.961 2.585 -2.857 1.00 69.75 928 ALA A CA 1
ATOM 7131 C C . ALA A 1 928 ? -7.924 2.237 -1.705 1.00 69.75 928 ALA A C 1
ATOM 7133 O O . ALA A 1 928 ? -8.876 2.977 -1.461 1.00 69.75 928 ALA A O 1
ATOM 7134 N N . GLY A 1 929 ? -7.690 1.121 -1.011 1.00 74.25 929 GLY A N 1
ATOM 7135 C CA . GLY A 1 929 ? -8.356 0.786 0.242 1.00 74.25 929 GLY A CA 1
ATOM 7136 C C . GLY A 1 929 ? -7.620 1.428 1.412 1.00 74.25 929 GLY A C 1
ATOM 7137 O O . GLY A 1 929 ? -7.478 2.638 1.487 1.00 74.25 929 GLY A O 1
ATOM 7138 N N . ALA A 1 930 ? -7.098 0.613 2.318 1.00 68.88 930 ALA A N 1
ATOM 7139 C CA . ALA A 1 930 ? -6.542 1.056 3.594 1.00 68.88 930 ALA A CA 1
ATOM 7140 C C . ALA A 1 930 ? -5.338 2.022 3.527 1.00 68.88 930 ALA A C 1
ATOM 7142 O O . ALA A 1 930 ? -5.006 2.661 4.525 1.00 68.88 930 ALA A O 1
ATOM 7143 N N . TRP A 1 931 ? -4.700 2.137 2.360 1.00 69.75 931 TRP A N 1
ATOM 7144 C CA . TRP A 1 931 ? -3.510 2.960 2.122 1.00 69.75 931 TRP A CA 1
ATOM 7145 C C . TRP A 1 931 ? -3.797 4.219 1.295 1.00 69.75 931 TRP A C 1
ATOM 7147 O O . TRP A 1 931 ? -2.930 5.076 1.149 1.00 69.75 931 TRP A O 1
ATOM 7157 N N . GLY A 1 932 ? -5.032 4.389 0.819 1.00 56.38 932 GLY A N 1
ATOM 7158 C CA . GLY A 1 932 ? -5.495 5.572 0.093 1.00 56.38 932 GLY A CA 1
ATOM 7159 C C . GLY A 1 932 ? -5.857 6.706 1.049 1.00 56.38 932 GLY A C 1
ATOM 7160 O O . GLY A 1 932 ? -6.507 7.675 0.659 1.00 56.38 932 GLY A O 1
ATOM 7161 N N . TRP A 1 933 ? -5.515 6.552 2.329 1.00 52.28 933 TRP A N 1
ATOM 7162 C CA . TRP A 1 933 ? -5.906 7.440 3.405 1.00 52.28 933 TRP A CA 1
ATOM 7163 C C . TRP A 1 933 ? -5.131 8.744 3.297 1.00 52.28 933 TRP A C 1
ATOM 7165 O O . TRP A 1 933 ? -3.930 8.786 3.539 1.00 52.28 933 TRP A O 1
ATOM 7175 N N . ARG A 1 934 ? -5.858 9.806 2.931 1.00 49.78 934 ARG A N 1
ATOM 7176 C CA . ARG A 1 934 ? -5.382 11.184 2.796 1.00 49.78 934 ARG A CA 1
ATOM 7177 C C . ARG A 1 934 ? -4.144 11.289 1.885 1.00 49.78 934 ARG A C 1
ATOM 7179 O O . ARG A 1 934 ? -3.008 11.252 2.342 1.00 49.78 934 ARG A O 1
ATOM 7186 N N . ARG A 1 935 ? -4.395 11.661 0.621 1.00 52.94 935 ARG A N 1
ATOM 7187 C CA . ARG A 1 935 ? -3.473 12.457 -0.226 1.00 52.94 935 ARG A CA 1
ATOM 7188 C C . ARG A 1 935 ? -2.525 11.732 -1.172 1.00 52.94 935 ARG A C 1
ATOM 7190 O O . ARG A 1 935 ? -1.530 12.315 -1.573 1.00 52.94 935 ARG A O 1
ATOM 7197 N N . CYS A 1 936 ? -2.942 10.626 -1.778 1.00 50.25 936 CYS A N 1
ATOM 7198 C CA . CYS A 1 936 ? -2.527 10.367 -3.173 1.00 50.25 936 CYS A CA 1
ATOM 7199 C C . CYS A 1 936 ? -3.344 11.232 -4.165 1.00 50.25 936 CYS A C 1
ATOM 7201 O O . CYS A 1 936 ? -3.713 10.785 -5.248 1.00 50.25 936 CYS A O 1
ATOM 7203 N N . GLN A 1 937 ? -3.676 12.469 -3.768 1.00 47.22 937 GLN A N 1
ATOM 7204 C CA . GLN A 1 937 ? -4.594 13.390 -4.450 1.00 47.22 937 GLN A CA 1
ATOM 7205 C C . GLN A 1 937 ? -3.880 14.327 -5.435 1.00 47.22 937 GLN A C 1
ATOM 7207 O O . GLN A 1 937 ? -4.250 15.484 -5.622 1.00 47.22 937 GLN A O 1
ATOM 7212 N N . GLY A 1 938 ? -2.828 13.822 -6.073 1.00 51.94 938 GLY A N 1
ATOM 7213 C CA . GLY A 1 938 ? -2.339 14.422 -7.304 1.00 51.94 938 GLY A CA 1
ATOM 7214 C C . GLY A 1 938 ? -3.226 14.024 -8.481 1.00 51.94 938 GLY A C 1
ATOM 7215 O O . GLY A 1 938 ? -4.243 13.341 -8.349 1.00 51.94 938 GLY A O 1
ATOM 7216 N N . HIS A 1 939 ? -2.778 14.360 -9.681 1.00 58.53 939 HIS A N 1
ATOM 7217 C CA . HIS A 1 939 ? -3.419 13.909 -10.909 1.00 58.53 939 HIS A CA 1
ATOM 7218 C C . HIS A 1 939 ? -3.348 12.369 -11.105 1.00 58.53 939 HIS A C 1
ATOM 7220 O O . HIS A 1 939 ? -4.003 11.848 -12.008 1.00 58.53 939 HIS A O 1
ATOM 7226 N N . VAL A 1 940 ? -2.595 11.621 -10.277 1.00 68.31 940 VAL A N 1
ATOM 7227 C CA . VAL A 1 940 ? -2.402 10.156 -10.367 1.00 68.31 940 VAL A CA 1
ATOM 7228 C C . VAL A 1 940 ? -3.492 9.317 -9.663 1.00 68.31 940 VAL A C 1
ATOM 7230 O O . VAL A 1 940 ? -4.031 8.409 -10.303 1.00 68.31 940 VAL A O 1
ATOM 7233 N N . GLY A 1 941 ? -3.911 9.663 -8.436 1.00 68.38 941 GLY A N 1
ATOM 7234 C CA . GLY A 1 941 ? -4.926 8.942 -7.640 1.00 68.38 941 GLY A CA 1
ATOM 7235 C C . GLY A 1 941 ? -4.409 7.696 -6.894 1.00 68.38 941 GLY A C 1
ATOM 7236 O O . GLY A 1 941 ? -3.304 7.233 -7.144 1.00 68.38 941 GLY A O 1
ATOM 7237 N N . ALA A 1 942 ? -5.210 7.120 -5.984 1.00 71.38 942 ALA A N 1
ATOM 7238 C CA . ALA A 1 942 ? -4.766 6.035 -5.091 1.00 71.38 942 ALA A CA 1
ATOM 7239 C C . ALA A 1 942 ? -4.544 4.668 -5.779 1.00 71.38 942 ALA A C 1
ATOM 7241 O O . ALA A 1 942 ? -3.612 3.956 -5.419 1.00 71.38 942 ALA A O 1
ATOM 7242 N N . ILE A 1 943 ? -5.325 4.325 -6.816 1.00 80.94 943 ILE A N 1
ATOM 7243 C CA . ILE A 1 943 ? -5.133 3.073 -7.587 1.00 80.94 943 ILE A CA 1
ATOM 7244 C C . ILE A 1 943 ? -3.844 3.083 -8.436 1.00 80.94 943 ILE A C 1
ATOM 7246 O O . ILE A 1 943 ? -3.510 2.080 -9.059 1.00 80.94 943 ILE A O 1
ATOM 7250 N N . TYR A 1 944 ? -3.114 4.206 -8.487 1.00 82.94 944 TYR A N 1
ATOM 7251 C CA . TYR A 1 944 ? -1.836 4.328 -9.198 1.00 82.94 944 TYR A CA 1
ATOM 7252 C C . TYR A 1 944 ? -0.781 3.340 -8.686 1.00 82.94 944 TYR A C 1
ATOM 7254 O O . TYR A 1 944 ? -0.036 2.763 -9.474 1.00 82.94 944 TYR A O 1
ATOM 7262 N N . TRP A 1 945 ? -0.764 3.080 -7.379 1.00 85.19 945 TRP A N 1
ATOM 7263 C CA . TRP A 1 945 ? 0.131 2.092 -6.768 1.00 85.19 945 TRP A CA 1
ATOM 7264 C C . TRP A 1 945 ? -0.281 0.658 -7.077 1.00 85.19 945 TRP A C 1
ATOM 7266 O O . TRP A 1 945 ? 0.552 -0.235 -7.078 1.00 85.19 945 TRP A O 1
ATOM 7276 N N . ASP A 1 946 ? -1.560 0.434 -7.366 1.00 87.81 946 ASP A N 1
ATOM 7277 C CA . ASP A 1 946 ? -2.060 -0.886 -7.730 1.00 87.81 946 ASP A CA 1
ATOM 7278 C C . ASP A 1 946 ? -1.882 -1.175 -9.229 1.00 87.81 946 ASP A C 1
ATOM 7280 O O . ASP A 1 946 ? -1.801 -2.337 -9.601 1.00 87.81 946 ASP A O 1
ATOM 7284 N N . THR A 1 947 ? -1.808 -0.146 -10.087 1.00 86.75 947 THR A N 1
ATOM 7285 C CA . THR A 1 947 ? -1.901 -0.305 -11.556 1.00 86.75 947 THR A CA 1
ATOM 7286 C C . THR A 1 947 ? -0.715 0.235 -12.361 1.00 86.75 947 THR A C 1
ATOM 7288 O O . THR A 1 947 ? -0.518 -0.209 -13.487 1.00 86.75 947 THR A O 1
ATOM 7291 N N . VAL A 1 948 ? 0.076 1.179 -11.835 1.00 86.25 948 VAL A N 1
ATOM 7292 C CA . VAL A 1 948 ? 1.201 1.803 -12.562 1.00 86.25 948 VAL A CA 1
ATOM 7293 C C . VAL A 1 948 ? 2.522 1.556 -11.844 1.00 86.25 948 VAL A C 1
ATOM 7295 O O . VAL A 1 948 ? 3.407 0.921 -12.406 1.00 86.25 948 VAL A O 1
ATOM 7298 N N . GLN A 1 949 ? 2.655 2.033 -10.602 1.00 85.50 949 GLN A N 1
ATOM 7299 C CA . GLN A 1 949 ? 3.829 1.788 -9.751 1.00 85.50 949 GLN A CA 1
ATOM 7300 C C . GLN A 1 949 ? 3.594 0.548 -8.876 1.00 85.50 949 GLN A C 1
ATOM 7302 O O . GLN A 1 949 ? 3.659 0.604 -7.645 1.00 85.50 949 GLN A O 1
ATOM 7307 N N . SER A 1 950 ? 3.207 -0.546 -9.534 1.00 89.06 950 SER A N 1
ATOM 7308 C CA . SER A 1 950 ? 2.698 -1.766 -8.912 1.00 89.06 950 SER A CA 1
ATOM 7309 C C . SER A 1 950 ? 3.774 -2.841 -8.743 1.00 89.06 950 SER A C 1
ATOM 7311 O O . SER A 1 950 ? 4.951 -2.679 -9.073 1.00 89.06 950 SER A O 1
ATOM 7313 N N . ALA A 1 951 ? 3.354 -3.997 -8.235 1.00 92.88 951 ALA A N 1
ATOM 7314 C CA . ALA A 1 951 ? 4.192 -5.184 -8.150 1.00 92.88 951 ALA A CA 1
ATOM 7315 C C . ALA A 1 951 ? 4.489 -5.832 -9.521 1.00 92.88 951 ALA A C 1
ATOM 7317 O O . ALA A 1 951 ? 5.279 -6.776 -9.586 1.00 92.88 951 ALA A O 1
ATOM 7318 N N . ASP A 1 952 ? 3.919 -5.338 -10.624 1.00 94.31 952 ASP A N 1
ATOM 7319 C CA . ASP A 1 952 ? 4.022 -5.971 -11.941 1.00 94.31 952 ASP A CA 1
ATOM 7320 C C . ASP A 1 952 ? 5.453 -6.105 -12.460 1.00 94.31 952 ASP A C 1
ATOM 7322 O O . ASP A 1 952 ? 5.774 -7.046 -13.193 1.00 94.31 952 ASP A O 1
ATOM 7326 N N . SER A 1 953 ? 6.338 -5.184 -12.072 1.00 93.69 953 SER A N 1
ATOM 7327 C CA . SER A 1 953 ? 7.748 -5.236 -12.462 1.00 93.69 953 SER A CA 1
ATOM 7328 C C . SER A 1 953 ? 8.456 -6.495 -11.936 1.00 93.69 953 SER A C 1
ATOM 7330 O O . SER A 1 953 ? 9.445 -6.921 -12.539 1.00 93.69 953 SER A O 1
ATOM 7332 N N . LEU A 1 954 ? 7.921 -7.156 -10.893 1.00 95.94 954 LEU A N 1
ATOM 7333 C CA . LEU A 1 954 ? 8.355 -8.487 -10.444 1.00 95.94 954 LEU A CA 1
ATOM 7334 C C . LEU A 1 954 ? 8.085 -9.572 -11.499 1.00 95.94 954 LEU A C 1
ATOM 7336 O O . LEU A 1 954 ? 8.838 -10.541 -11.595 1.00 95.94 954 LEU A O 1
ATOM 7340 N N . ILE A 1 955 ? 7.022 -9.423 -12.287 1.00 95.44 955 ILE A N 1
ATOM 7341 C CA . ILE A 1 955 ? 6.643 -10.353 -13.355 1.00 95.44 955 ILE A CA 1
ATOM 7342 C C . ILE A 1 955 ? 7.411 -9.985 -14.624 1.00 95.44 955 ILE A C 1
ATOM 7344 O O . ILE A 1 955 ? 8.144 -10.806 -15.174 1.00 95.44 955 ILE A O 1
ATOM 7348 N N . SER A 1 956 ? 7.313 -8.728 -15.061 1.00 91.62 956 SER A N 1
ATOM 7349 C CA . SER A 1 956 ? 7.996 -8.225 -16.253 1.00 91.62 956 SER A CA 1
ATOM 7350 C C . SER A 1 956 ? 8.502 -6.795 -16.031 1.00 91.62 956 SER A C 1
ATOM 7352 O O . SER A 1 956 ? 7.681 -5.898 -15.854 1.00 91.62 956 SER A O 1
ATOM 7354 N N . PRO A 1 957 ? 9.823 -6.534 -16.120 1.00 91.44 957 PRO A N 1
ATOM 7355 C CA . PRO A 1 957 ? 10.831 -7.376 -16.774 1.00 91.44 957 PRO A CA 1
ATOM 7356 C C . PRO A 1 957 ? 11.592 -8.350 -15.855 1.00 91.44 957 PRO A C 1
ATOM 7358 O O . PRO A 1 957 ? 12.455 -9.078 -16.352 1.00 91.44 957 PRO A O 1
ATOM 7361 N N . ALA A 1 958 ? 11.345 -8.371 -14.539 1.00 94.25 958 ALA A N 1
ATOM 7362 C CA . ALA A 1 958 ? 12.189 -9.148 -13.625 1.00 94.25 958 ALA A CA 1
ATOM 7363 C C . ALA A 1 958 ? 12.068 -10.668 -13.808 1.00 94.25 958 ALA A C 1
ATOM 7365 O O . ALA A 1 958 ? 13.071 -11.376 -13.691 1.00 94.25 958 ALA A O 1
ATOM 7366 N N . GLY A 1 959 ? 10.879 -11.182 -14.130 1.00 94.19 959 GLY A N 1
ATOM 7367 C CA . GLY A 1 959 ? 10.647 -12.622 -14.249 1.00 94.19 959 GLY A CA 1
ATOM 7368 C C . GLY A 1 959 ? 10.836 -13.374 -12.927 1.00 94.19 959 GLY A C 1
ATOM 7369 O O . GLY A 1 959 ? 11.207 -14.547 -12.943 1.00 94.19 959 GLY A O 1
ATOM 7370 N N . LEU A 1 960 ? 10.638 -12.700 -11.788 1.00 94.62 960 LEU A N 1
ATOM 7371 C CA . LEU A 1 960 ? 10.632 -13.314 -10.455 1.00 94.62 960 LEU A CA 1
ATOM 7372 C C . LEU A 1 960 ? 9.360 -14.129 -10.233 1.00 94.62 960 LEU A C 1
ATOM 7374 O O . LEU A 1 960 ? 9.413 -15.201 -9.633 1.00 94.62 960 LEU A O 1
ATOM 7378 N N . LEU A 1 961 ? 8.239 -13.626 -10.748 1.00 94.81 961 LEU A N 1
ATOM 7379 C CA . LEU A 1 961 ? 6.976 -14.344 -10.828 1.00 94.81 961 LEU A CA 1
ATOM 7380 C C . LEU A 1 961 ? 6.710 -14.731 -12.282 1.00 94.81 961 LEU A C 1
ATOM 7382 O O . LEU A 1 961 ? 6.952 -13.950 -13.203 1.00 94.81 961 LEU A O 1
ATOM 7386 N N . SER A 1 962 ? 6.224 -15.953 -12.495 1.00 94.94 962 SER A N 1
ATOM 7387 C CA . SER A 1 962 ? 5.861 -16.409 -13.835 1.00 94.94 962 SER A CA 1
ATOM 7388 C C . SER A 1 962 ? 4.576 -15.713 -14.293 1.00 94.94 962 SER A C 1
ATOM 7390 O O . SER A 1 962 ? 3.630 -15.654 -13.508 1.00 94.94 962 SER A O 1
ATOM 7392 N N . PRO A 1 963 ? 4.478 -15.254 -15.554 1.00 94.31 963 PRO A N 1
ATOM 7393 C CA . PRO A 1 963 ? 3.244 -14.660 -16.063 1.00 94.31 963 PRO A CA 1
ATOM 7394 C C . PRO A 1 963 ? 2.072 -15.652 -16.047 1.00 94.31 963 PRO A C 1
ATOM 7396 O O . PRO A 1 963 ? 0.932 -15.223 -15.938 1.00 94.31 963 PRO A O 1
ATOM 7399 N N . VAL A 1 964 ? 2.337 -16.966 -16.079 1.00 94.00 964 VAL A N 1
ATOM 7400 C CA . VAL A 1 964 ? 1.320 -18.034 -16.011 1.00 94.00 964 VAL A CA 1
ATOM 7401 C C . VAL A 1 964 ? 1.121 -18.609 -14.598 1.00 94.00 964 VAL A C 1
ATOM 7403 O O . VAL A 1 964 ? 0.395 -19.588 -14.435 1.00 94.00 964 VAL A O 1
ATOM 7406 N N . ASP A 1 965 ? 1.760 -18.035 -13.570 1.00 93.06 965 ASP A N 1
ATOM 7407 C CA . ASP A 1 965 ? 1.486 -18.385 -12.168 1.00 93.06 965 ASP A CA 1
ATOM 7408 C C . ASP A 1 965 ? 0.012 -18.091 -11.856 1.00 93.06 965 ASP A C 1
ATOM 7410 O O . ASP A 1 965 ? -0.479 -17.004 -12.158 1.00 93.06 965 ASP A O 1
ATOM 7414 N N . ALA A 1 966 ? -0.700 -19.035 -11.235 1.00 91.44 966 ALA A N 1
ATOM 7415 C CA . ALA A 1 966 ? -2.119 -18.876 -10.918 1.00 91.44 966 ALA A CA 1
ATOM 7416 C C . ALA A 1 966 ? -2.406 -17.598 -10.110 1.00 91.44 966 ALA A C 1
ATOM 7418 O O . ALA A 1 966 ? -3.426 -16.957 -10.345 1.00 91.44 966 ALA A O 1
ATOM 7419 N N . ARG A 1 967 ? -1.480 -17.183 -9.236 1.00 92.50 967 ARG A N 1
ATOM 7420 C CA . ARG A 1 967 ? -1.600 -15.961 -8.427 1.00 92.50 967 ARG A CA 1
ATOM 7421 C C . ARG A 1 967 ? -1.432 -14.694 -9.261 1.00 92.50 967 ARG A C 1
ATOM 7423 O O . ARG A 1 967 ? -2.106 -13.700 -9.028 1.00 92.50 967 ARG A O 1
ATOM 7430 N N . VAL A 1 968 ? -0.556 -14.735 -10.267 1.00 94.75 968 VAL A N 1
ATOM 7431 C CA . VAL A 1 968 ? -0.396 -13.639 -11.237 1.00 94.75 968 VAL A CA 1
ATOM 7432 C C . VAL A 1 968 ? -1.633 -13.541 -12.123 1.00 94.75 968 VAL A C 1
ATOM 7434 O O . VAL A 1 968 ? -2.148 -12.455 -12.359 1.00 94.75 968 VAL A O 1
ATOM 7437 N N . GLN A 1 969 ? -2.160 -14.679 -12.566 1.00 94.12 969 GLN A N 1
ATOM 7438 C CA . GLN A 1 969 ? -3.392 -14.736 -13.345 1.00 94.12 969 GLN A CA 1
ATOM 7439 C C . GLN A 1 969 ? -4.589 -14.220 -12.524 1.00 94.12 969 GLN A C 1
ATOM 7441 O O . GLN A 1 969 ? -5.403 -13.467 -13.051 1.00 94.12 969 GLN A O 1
ATOM 7446 N N . GLY A 1 970 ? -4.675 -14.570 -11.237 1.00 94.94 970 GLY A N 1
ATOM 7447 C CA . GLY A 1 970 ? -5.668 -14.017 -10.318 1.00 94.94 970 GLY A CA 1
ATOM 7448 C C . GLY A 1 970 ? -5.509 -12.511 -10.119 1.00 94.94 970 GLY A C 1
ATOM 7449 O O . GLY A 1 970 ? -6.489 -11.781 -10.228 1.00 94.94 970 GLY A O 1
ATOM 7450 N N . HIS A 1 971 ? -4.277 -12.030 -9.951 1.00 95.00 971 HIS A N 1
ATOM 7451 C CA . HIS A 1 971 ? -3.985 -10.603 -9.855 1.00 95.00 971 HIS A CA 1
ATOM 7452 C C . HIS A 1 971 ? -4.431 -9.822 -11.098 1.00 95.00 971 HIS A C 1
ATOM 7454 O O . HIS A 1 971 ? -5.032 -8.763 -10.942 1.00 95.00 971 HIS A O 1
ATOM 7460 N N . LEU A 1 972 ? -4.231 -10.358 -12.308 1.00 94.69 972 LEU A N 1
ATOM 7461 C CA . LEU A 1 972 ? -4.736 -9.741 -13.539 1.00 94.69 972 LEU A CA 1
ATOM 7462 C C . LEU A 1 972 ? -6.273 -9.747 -13.613 1.00 94.69 972 LEU A C 1
ATOM 7464 O O . LEU A 1 972 ? -6.853 -8.747 -14.027 1.00 94.69 972 LEU A O 1
ATOM 7468 N N . ASP A 1 973 ? -6.944 -10.827 -13.181 1.00 95.00 973 ASP A N 1
ATOM 7469 C CA . ASP A 1 973 ? -8.416 -10.846 -13.086 1.00 95.00 973 ASP A CA 1
ATOM 7470 C C . ASP A 1 973 ? -8.906 -9.730 -12.145 1.00 95.00 973 ASP A C 1
ATOM 7472 O O . ASP A 1 973 ? -9.843 -9.009 -12.478 1.00 95.00 973 ASP A O 1
ATOM 7476 N N . VAL A 1 974 ? -8.255 -9.550 -10.989 1.00 94.12 974 VAL A N 1
ATOM 7477 C CA . VAL A 1 974 ? -8.587 -8.479 -10.037 1.00 94.12 974 VAL A CA 1
ATOM 7478 C C . VAL A 1 974 ? -8.314 -7.098 -10.635 1.00 94.12 974 VAL A C 1
ATOM 7480 O O . VAL A 1 974 ? -9.177 -6.223 -10.555 1.00 94.12 974 VAL A O 1
ATOM 7483 N N . LEU A 1 975 ? -7.141 -6.888 -11.236 1.00 92.38 975 LEU A N 1
ATOM 7484 C CA . LEU A 1 975 ? -6.766 -5.618 -11.860 1.00 92.38 975 LEU A CA 1
ATOM 7485 C C . LEU A 1 975 ? -7.787 -5.192 -12.911 1.00 92.38 975 LEU A C 1
ATOM 7487 O O . LEU A 1 975 ? -8.296 -4.073 -12.852 1.00 92.38 975 LEU A O 1
ATOM 7491 N N . GLU A 1 976 ? -8.123 -6.079 -13.843 1.00 91.88 976 GLU A N 1
ATOM 7492 C CA . GLU A 1 976 ? -9.039 -5.753 -14.930 1.00 91.88 976 GLU A CA 1
ATOM 7493 C C . GLU A 1 976 ? -10.483 -5.615 -14.446 1.00 91.88 976 GLU A C 1
ATOM 7495 O O . GLU A 1 976 ? -11.118 -4.602 -14.737 1.00 91.88 976 GLU A O 1
ATOM 7500 N N . ASP A 1 977 ? -11.000 -6.568 -13.663 1.00 91.31 977 ASP A N 1
ATOM 7501 C CA . ASP A 1 977 ? -12.411 -6.570 -13.260 1.00 91.31 977 ASP A CA 1
ATOM 7502 C C . ASP A 1 977 ? -12.736 -5.508 -12.208 1.00 91.31 977 ASP A C 1
ATOM 7504 O O . ASP A 1 977 ? -13.851 -4.975 -12.206 1.00 91.31 977 ASP A O 1
ATOM 7508 N N . ARG A 1 978 ? -11.804 -5.242 -11.281 1.00 87.31 978 ARG A N 1
ATOM 7509 C CA . ARG A 1 978 ? -12.049 -4.395 -10.104 1.00 87.31 978 ARG A CA 1
ATOM 7510 C C . ARG A 1 978 ? -11.424 -3.019 -10.216 1.00 87.31 978 ARG A C 1
ATOM 7512 O O . ARG A 1 978 ? -12.055 -2.074 -9.759 1.00 87.31 978 ARG A O 1
ATOM 7519 N N . LEU A 1 979 ? -10.222 -2.884 -10.775 1.00 87.00 979 LEU A N 1
ATOM 7520 C CA . LEU A 1 979 ? -9.482 -1.617 -10.732 1.00 87.00 979 LEU A CA 1
ATOM 7521 C C . LEU A 1 979 ? -9.570 -0.837 -12.048 1.00 87.00 979 LEU A C 1
ATOM 7523 O O . LEU A 1 979 ? -9.880 0.352 -12.020 1.00 87.00 979 LEU A O 1
ATOM 7527 N N . LEU A 1 980 ? -9.342 -1.481 -13.194 1.00 88.25 980 LEU A N 1
ATOM 7528 C CA . LEU A 1 980 ? -9.289 -0.823 -14.504 1.00 88.25 980 LEU A CA 1
ATOM 7529 C C . LEU A 1 980 ? -10.678 -0.630 -15.121 1.00 88.25 980 LEU A C 1
ATOM 7531 O O . LEU A 1 980 ? -10.994 0.475 -15.570 1.00 88.25 980 LEU A O 1
ATOM 7535 N N . LEU A 1 981 ? -11.540 -1.654 -15.085 1.00 87.88 981 LEU A N 1
ATOM 7536 C CA . LEU A 1 981 ? -12.893 -1.572 -15.645 1.00 87.88 981 LEU A CA 1
ATOM 7537 C C . LEU A 1 981 ? -13.777 -0.550 -14.920 1.00 87.88 981 LEU A C 1
ATOM 7539 O O . LEU A 1 981 ? -14.623 0.106 -15.534 1.00 87.88 981 LEU A O 1
ATOM 7543 N N . GLU A 1 982 ? -13.571 -0.416 -13.613 1.00 80.88 982 GLU A N 1
ATOM 7544 C CA . GLU A 1 982 ? -14.319 0.477 -12.725 1.00 80.88 982 GLU A CA 1
ATOM 7545 C C . GLU A 1 982 ? -13.554 1.780 -12.429 1.00 80.88 982 GLU A C 1
ATOM 7547 O O . GLU A 1 982 ? -13.927 2.567 -11.561 1.00 80.88 982 GLU A O 1
ATOM 7552 N N . ASN A 1 983 ? -12.484 2.052 -13.179 1.00 79.75 983 ASN A N 1
ATOM 7553 C CA . ASN A 1 983 ? -11.680 3.252 -13.011 1.00 79.75 983 ASN A CA 1
ATOM 7554 C C . ASN A 1 983 ? -12.479 4.518 -13.369 1.00 79.75 983 ASN A C 1
ATOM 7556 O O . ASN A 1 983 ? -12.928 4.720 -14.500 1.00 79.75 983 ASN A O 1
ATOM 7560 N N . THR A 1 984 ? -12.570 5.451 -12.427 1.00 72.81 984 THR A N 1
ATOM 7561 C CA . THR A 1 984 ? -13.260 6.736 -12.615 1.00 72.81 984 THR A CA 1
ATOM 7562 C C . THR A 1 984 ? -12.625 7.614 -13.697 1.00 72.81 984 THR A C 1
ATOM 7564 O O . THR A 1 984 ? -13.329 8.380 -14.358 1.00 72.81 984 THR A O 1
ATOM 7567 N N . LYS A 1 985 ? -11.319 7.480 -13.963 1.00 75.56 985 LYS A N 1
ATOM 7568 C CA . LYS A 1 985 ? -10.659 8.182 -15.077 1.00 75.56 985 LYS A CA 1
ATOM 7569 C C . LYS A 1 985 ? -11.180 7.727 -16.440 1.00 75.56 985 LYS A C 1
ATOM 7571 O O . LYS A 1 985 ? -11.175 8.523 -17.379 1.00 75.56 985 LYS A O 1
ATOM 7576 N N . VAL A 1 986 ? -11.671 6.489 -16.558 1.00 79.31 986 VAL A N 1
ATOM 7577 C CA . VAL A 1 986 ? -12.301 5.993 -17.792 1.00 79.31 986 VAL A CA 1
ATOM 7578 C C . VAL A 1 986 ? -13.610 6.736 -18.042 1.00 79.31 986 VAL A C 1
ATOM 7580 O O . VAL A 1 986 ? -13.820 7.227 -19.150 1.00 79.31 986 VAL A O 1
ATOM 7583 N N . HIS A 1 987 ? -14.428 6.913 -17.000 1.00 74.94 987 HIS A N 1
ATOM 7584 C CA . HIS A 1 987 ? -15.641 7.732 -17.051 1.00 74.94 987 HIS A CA 1
ATOM 7585 C C . HIS A 1 987 ? -15.341 9.198 -17.406 1.00 74.94 987 HIS A C 1
ATOM 7587 O O . HIS A 1 987 ? -16.073 9.799 -18.187 1.00 74.94 987 HIS A O 1
ATOM 7593 N N . ALA A 1 988 ? -14.248 9.765 -16.883 1.00 75.75 988 ALA A N 1
ATOM 7594 C CA . ALA A 1 988 ? -13.860 11.147 -17.173 1.00 75.75 988 ALA A CA 1
ATOM 7595 C C . ALA A 1 988 ? -13.434 11.366 -18.639 1.00 75.75 988 ALA A C 1
ATOM 7597 O O . ALA A 1 988 ? -13.725 12.415 -19.212 1.00 75.75 988 ALA A O 1
ATOM 7598 N N . ARG A 1 989 ? -12.756 10.389 -19.262 1.00 80.19 989 ARG A N 1
ATOM 7599 C CA . ARG A 1 989 ? -12.273 10.492 -20.656 1.00 80.19 989 ARG A CA 1
ATOM 7600 C C . ARG A 1 989 ? -13.226 9.909 -21.706 1.00 80.19 989 ARG A C 1
ATOM 7602 O O . ARG A 1 989 ? -13.013 10.137 -22.895 1.00 80.19 989 ARG A O 1
ATOM 7609 N N . THR A 1 990 ? -14.262 9.184 -21.281 1.00 81.81 990 THR A N 1
ATOM 7610 C CA . THR A 1 990 ? -15.200 8.473 -22.162 1.00 81.81 990 THR A CA 1
ATOM 7611 C C . THR A 1 990 ? -16.643 8.847 -21.810 1.00 81.81 990 THR A C 1
ATOM 7613 O O . THR A 1 990 ? -17.228 8.253 -20.900 1.00 81.81 990 THR A O 1
ATOM 7616 N N . PRO A 1 991 ? -17.244 9.822 -22.518 1.00 81.94 991 PRO A N 1
ATOM 7617 C CA . PRO A 1 991 ? -18.658 10.151 -22.357 1.00 81.94 991 PRO A CA 1
ATOM 7618 C C . PRO A 1 991 ? -19.548 8.914 -22.542 1.00 81.94 991 PRO A C 1
ATOM 7620 O O . PRO A 1 991 ? -19.280 8.083 -23.410 1.00 81.94 991 PRO A O 1
ATOM 7623 N N . ASP A 1 992 ? -20.593 8.788 -21.721 1.00 84.12 992 ASP A N 1
ATOM 7624 C CA . ASP A 1 992 ? -21.533 7.655 -21.724 1.00 84.12 992 ASP A CA 1
ATOM 7625 C C . ASP A 1 992 ? -20.870 6.278 -21.531 1.00 84.12 992 ASP A C 1
ATOM 7627 O O . ASP A 1 992 ? -21.331 5.268 -22.075 1.00 84.12 992 ASP A O 1
ATOM 7631 N N . TYR A 1 993 ? -19.768 6.218 -20.772 1.00 86.31 993 TYR A N 1
ATOM 7632 C CA . TYR A 1 993 ? -19.087 4.959 -20.485 1.00 86.31 993 TYR A CA 1
ATOM 7633 C C . TYR A 1 993 ? -20.004 3.947 -19.781 1.00 86.31 993 TYR A C 1
ATOM 7635 O O . TYR A 1 993 ? -20.360 4.069 -18.607 1.00 86.31 993 TYR A O 1
ATOM 7643 N N . ASP A 1 994 ? -20.338 2.912 -20.540 1.00 86.81 994 ASP A N 1
ATOM 7644 C CA . ASP A 1 994 ? -20.951 1.665 -20.105 1.00 86.81 994 ASP A CA 1
ATOM 7645 C C . ASP A 1 994 ? -19.884 0.548 -20.015 1.00 86.81 994 ASP A C 1
ATOM 7647 O O . ASP A 1 994 ? -19.301 0.202 -21.049 1.00 86.81 994 ASP A O 1
ATOM 7651 N N . PRO A 1 995 ? -19.612 -0.023 -18.826 1.00 86.62 995 PRO A N 1
ATOM 7652 C CA . PRO A 1 995 ? -18.616 -1.081 -18.666 1.00 86.62 995 PRO A CA 1
ATOM 7653 C C . PRO A 1 995 ? -18.970 -2.363 -19.430 1.00 86.62 995 PRO A C 1
ATOM 7655 O O . PRO A 1 995 ? -18.069 -3.061 -19.882 1.00 86.62 995 PRO A O 1
ATOM 7658 N N . ASP A 1 996 ? -20.244 -2.680 -19.655 1.00 86.50 996 ASP A N 1
ATOM 7659 C CA . ASP A 1 996 ? -20.612 -3.907 -20.368 1.00 86.50 996 ASP A CA 1
ATOM 7660 C C . ASP A 1 996 ? -20.407 -3.769 -21.879 1.00 86.50 996 ASP A C 1
ATOM 7662 O O . ASP A 1 996 ? -20.052 -4.750 -22.542 1.00 86.50 996 ASP A O 1
ATOM 7666 N N . ARG A 1 997 ? -20.538 -2.543 -22.405 1.00 86.81 997 ARG A N 1
ATOM 7667 C CA . ARG A 1 997 ? -20.288 -2.206 -23.815 1.00 86.81 997 ARG A CA 1
ATOM 7668 C C . ARG A 1 997 ? -18.820 -1.904 -24.119 1.00 86.81 997 ARG A C 1
ATOM 7670 O O . ARG A 1 997 ? -18.349 -2.238 -25.203 1.00 86.81 997 ARG A O 1
ATOM 7677 N N . HIS A 1 998 ? -18.110 -1.247 -23.205 1.00 88.94 998 HIS A N 1
ATOM 7678 C CA . HIS A 1 998 ? -16.796 -0.648 -23.474 1.00 88.94 998 HIS A CA 1
ATOM 7679 C C . HIS A 1 998 ? -15.617 -1.332 -22.779 1.00 88.94 998 HIS A C 1
ATOM 7681 O O . HIS A 1 998 ? -14.493 -0.853 -22.930 1.00 88.94 998 HIS A O 1
ATOM 7687 N N . TRP A 1 999 ? -15.845 -2.427 -22.047 1.00 89.12 999 TRP A N 1
ATOM 7688 C CA . TRP A 1 999 ? -14.794 -3.175 -21.346 1.00 89.12 999 TRP A CA 1
ATOM 7689 C C . TRP A 1 999 ? -13.542 -3.424 -22.204 1.00 89.12 999 TRP A C 1
ATOM 7691 O O . TRP A 1 999 ? -12.432 -3.239 -21.723 1.00 89.12 999 TRP A O 1
ATOM 7701 N N . PHE A 1 1000 ? -13.712 -3.792 -23.480 1.00 87.62 1000 PHE A N 1
ATOM 7702 C CA . PHE A 1 1000 ? -12.592 -4.133 -24.359 1.00 87.62 1000 PHE A CA 1
ATOM 7703 C C . PHE A 1 1000 ? -11.868 -2.898 -24.910 1.00 87.62 1000 PHE A C 1
ATOM 7705 O O . PHE A 1 1000 ? -10.647 -2.885 -25.012 1.00 87.62 1000 PHE A O 1
ATOM 7712 N N . SER A 1 1001 ? -12.606 -1.852 -25.296 1.00 85.62 1001 SER A N 1
ATOM 7713 C CA . SER A 1 1001 ? -12.026 -0.711 -26.013 1.00 85.62 1001 SER A CA 1
ATOM 7714 C C . SER A 1 1001 ? -11.543 0.418 -25.108 1.00 85.62 1001 SER A C 1
ATOM 7716 O O . SER A 1 1001 ? -10.644 1.142 -25.513 1.00 85.62 1001 SER A O 1
ATOM 7718 N N . HIS A 1 1002 ? -12.091 0.599 -23.903 1.00 84.38 1002 HIS A N 1
ATOM 7719 C CA . HIS A 1 1002 ? -11.789 1.783 -23.075 1.00 84.38 1002 HIS A CA 1
ATOM 7720 C C . HIS A 1 1002 ? -11.213 1.470 -21.687 1.00 84.38 1002 HIS A C 1
ATOM 7722 O O . HIS A 1 1002 ? -10.747 2.392 -21.009 1.00 84.38 1002 HIS A O 1
ATOM 7728 N N . ALA A 1 1003 ? -11.226 0.200 -21.266 1.00 78.88 1003 ALA A N 1
ATOM 7729 C CA . ALA A 1 1003 ? -11.166 -0.170 -19.852 1.00 78.88 1003 ALA A CA 1
ATOM 7730 C C . ALA A 1 1003 ? -9.944 -1.008 -19.415 1.00 78.88 1003 ALA A C 1
ATOM 7732 O O . ALA A 1 1003 ? -10.008 -1.715 -18.416 1.00 78.88 1003 ALA A O 1
ATOM 7733 N N . SER A 1 1004 ? -8.821 -0.904 -20.132 1.00 77.00 1004 SER A N 1
ATOM 7734 C CA . SER A 1 1004 ? -7.627 -1.750 -19.936 1.00 77.00 1004 SER A CA 1
ATOM 7735 C C . SER A 1 1004 ? -6.364 -1.010 -19.471 1.00 77.00 1004 SER A C 1
ATOM 7737 O O . SER A 1 1004 ? -5.287 -1.598 -19.437 1.00 77.00 1004 SER A O 1
ATOM 7739 N N . TRP A 1 1005 ? -6.456 0.290 -19.176 1.00 81.81 1005 TRP A N 1
ATOM 7740 C CA . TRP A 1 1005 ? -5.301 1.092 -18.758 1.00 81.81 1005 TRP A CA 1
ATOM 7741 C C . TRP A 1 1005 ? -5.713 2.266 -17.876 1.00 81.81 1005 TRP A C 1
ATOM 7743 O O . TRP A 1 1005 ? -6.814 2.819 -18.024 1.00 81.81 1005 TRP A O 1
ATOM 7753 N N . GLN A 1 1006 ? -4.828 2.675 -16.971 1.00 81.50 1006 GLN A N 1
ATOM 7754 C CA . GLN A 1 1006 ? -5.125 3.713 -15.992 1.00 81.50 1006 GLN A CA 1
ATOM 7755 C C . GLN A 1 1006 ? -4.724 5.109 -16.485 1.00 81.50 1006 GLN A C 1
ATOM 7757 O O . GLN A 1 1006 ? -5.601 5.944 -16.735 1.00 81.50 1006 GLN A O 1
ATOM 7762 N N . TYR A 1 1007 ? -3.422 5.385 -16.578 1.00 76.31 1007 TYR A N 1
ATOM 7763 C CA . TYR A 1 1007 ? -2.880 6.736 -16.735 1.00 76.31 1007 TYR A CA 1
ATOM 7764 C C . TYR A 1 1007 ? -1.548 6.797 -17.507 1.00 76.31 1007 TYR A C 1
ATOM 7766 O O . TYR A 1 1007 ? -1.483 7.492 -18.519 1.00 76.31 1007 TYR A O 1
ATOM 7774 N N . GLN A 1 1008 ? -0.501 6.085 -17.077 1.00 79.00 1008 GLN A N 1
ATOM 7775 C CA . GLN A 1 1008 ? 0.850 6.156 -17.663 1.00 79.00 1008 GLN A CA 1
ATOM 7776 C C . GLN A 1 1008 ? 1.217 4.829 -18.330 1.00 79.00 1008 GLN A C 1
ATOM 7778 O O . GLN A 1 1008 ? 1.966 4.013 -17.797 1.00 79.00 1008 GLN A O 1
ATOM 7783 N N . CYS A 1 1009 ? 0.723 4.632 -19.552 1.00 70.56 1009 CYS A N 1
ATOM 7784 C CA . CYS A 1 1009 ? 0.841 3.368 -20.285 1.00 70.56 1009 CYS A CA 1
ATOM 7785 C C . CYS A 1 1009 ? 2.282 2.863 -20.517 1.00 70.56 1009 CYS A C 1
ATOM 7787 O O . CYS A 1 1009 ? 2.461 1.690 -20.820 1.00 70.56 1009 CYS A O 1
ATOM 7789 N N . GLY A 1 1010 ? 3.308 3.719 -20.413 1.00 73.69 1010 GLY A N 1
ATOM 7790 C CA . GLY A 1 1010 ? 4.716 3.298 -20.505 1.00 73.69 1010 GLY A CA 1
ATOM 7791 C C . GLY A 1 1010 ? 5.243 2.596 -19.244 1.00 73.69 1010 GLY A C 1
ATOM 7792 O O . GLY A 1 1010 ? 6.123 1.732 -19.335 1.00 73.69 1010 GLY A O 1
ATOM 7793 N N . LEU A 1 1011 ? 4.689 2.951 -18.082 1.00 81.31 1011 LEU A N 1
ATOM 7794 C CA . LEU A 1 1011 ? 5.021 2.365 -16.783 1.00 81.31 1011 LEU A CA 1
ATOM 7795 C C . LEU A 1 1011 ? 4.131 1.154 -16.471 1.00 81.31 1011 LEU A C 1
ATOM 7797 O O . LEU A 1 1011 ? 4.639 0.170 -15.943 1.00 81.31 1011 LEU A O 1
ATOM 7801 N N . GLU A 1 1012 ? 2.860 1.176 -16.891 1.00 87.19 1012 GLU A N 1
ATOM 7802 C CA . GLU A 1 1012 ? 1.945 0.029 -16.789 1.00 87.19 1012 GLU A CA 1
ATOM 7803 C C . GLU A 1 1012 ? 2.511 -1.203 -17.524 1.00 87.19 1012 GLU A C 1
ATOM 7805 O O . GLU A 1 1012 ? 2.959 -1.127 -18.674 1.00 87.19 1012 GLU A O 1
ATOM 7810 N N . ARG A 1 1013 ? 2.506 -2.368 -16.867 1.00 87.62 1013 ARG A N 1
ATOM 7811 C CA . ARG A 1 1013 ? 3.136 -3.596 -17.389 1.00 87.62 1013 ARG A CA 1
ATOM 7812 C C . ARG A 1 1013 ? 2.151 -4.681 -17.792 1.00 87.62 1013 ARG A C 1
ATOM 7814 O O . ARG A 1 1013 ? 2.592 -5.639 -18.429 1.00 87.62 1013 ARG A O 1
ATOM 7821 N N . HIS A 1 1014 ? 0.859 -4.511 -17.518 1.00 87.38 1014 HIS A N 1
ATOM 7822 C CA . HIS A 1 1014 ? -0.187 -5.500 -17.790 1.00 87.38 1014 HIS A CA 1
ATOM 7823 C C . HIS A 1 1014 ? -0.086 -6.092 -19.205 1.00 87.38 1014 HIS A C 1
ATOM 7825 O O . HIS A 1 1014 ? 0.022 -7.306 -19.366 1.00 87.38 1014 HIS A O 1
ATOM 7831 N N . ALA A 1 1015 ? 0.005 -5.246 -20.239 1.00 86.75 1015 ALA A N 1
ATOM 7832 C CA . ALA A 1 1015 ? 0.106 -5.697 -21.631 1.00 86.75 1015 ALA A CA 1
ATOM 7833 C C . ALA A 1 1015 ? 1.326 -6.606 -21.885 1.00 86.75 1015 ALA A C 1
ATOM 7835 O O . ALA A 1 1015 ? 1.221 -7.595 -22.607 1.00 86.75 1015 ALA A O 1
ATOM 7836 N N . ASN A 1 1016 ? 2.472 -6.318 -21.257 1.00 89.00 1016 ASN A N 1
ATOM 7837 C CA . ASN A 1 1016 ? 3.665 -7.161 -21.370 1.00 89.00 1016 ASN A CA 1
ATOM 7838 C C . ASN A 1 1016 ? 3.448 -8.527 -20.711 1.00 89.00 1016 ASN A C 1
ATOM 7840 O O . ASN A 1 1016 ? 3.955 -9.530 -21.207 1.00 89.00 1016 ASN A O 1
ATOM 7844 N N . ILE A 1 1017 ? 2.698 -8.570 -19.607 1.00 92.38 1017 ILE A N 1
ATOM 7845 C CA . ILE A 1 1017 ? 2.385 -9.808 -18.890 1.00 92.38 1017 ILE A CA 1
ATOM 7846 C C . ILE A 1 1017 ? 1.441 -10.678 -19.725 1.00 92.38 1017 ILE A C 1
ATOM 7848 O O . ILE A 1 1017 ? 1.717 -11.866 -19.875 1.00 92.38 1017 ILE A O 1
ATOM 7852 N N . HIS A 1 1018 ? 0.396 -10.103 -20.333 1.00 90.31 1018 HIS A N 1
ATOM 7853 C CA . HIS A 1 1018 ? -0.489 -10.838 -21.249 1.00 90.31 1018 HIS A CA 1
ATOM 7854 C C . HIS A 1 1018 ? 0.272 -11.409 -22.444 1.00 90.31 1018 HIS A C 1
ATOM 7856 O O . HIS A 1 1018 ? 0.145 -12.596 -22.738 1.00 90.31 1018 HIS A O 1
ATOM 7862 N N . LEU A 1 1019 ? 1.125 -10.600 -23.082 1.00 88.88 1019 LEU A N 1
ATOM 7863 C CA . LEU A 1 1019 ? 1.970 -11.064 -24.184 1.00 88.88 1019 LEU A CA 1
ATOM 7864 C C . LEU A 1 1019 ? 2.908 -12.198 -23.747 1.00 88.88 1019 LEU A C 1
ATOM 7866 O O . LEU A 1 1019 ? 3.072 -13.175 -24.469 1.00 88.88 1019 LEU A O 1
ATOM 7870 N N . ALA A 1 1020 ? 3.506 -12.098 -22.557 1.00 90.25 1020 ALA A N 1
ATOM 7871 C CA . ALA A 1 1020 ? 4.380 -13.140 -22.022 1.00 90.25 1020 ALA A CA 1
ATOM 7872 C C . ALA A 1 1020 ? 3.622 -14.412 -21.592 1.00 90.25 1020 ALA A C 1
ATOM 7874 O O . ALA A 1 1020 ? 4.225 -15.485 -21.539 1.00 90.25 1020 ALA A O 1
ATOM 7875 N N . ALA A 1 1021 ? 2.330 -14.299 -21.275 1.00 89.94 1021 ALA A N 1
ATOM 7876 C CA . ALA A 1 1021 ? 1.447 -15.411 -20.934 1.00 89.94 1021 ALA A CA 1
ATOM 7877 C C . ALA A 1 1021 ? 0.787 -16.074 -22.157 1.00 89.94 1021 ALA A C 1
ATOM 7879 O O . ALA A 1 1021 ? 0.110 -17.082 -21.971 1.00 89.94 1021 ALA A O 1
ATOM 7880 N N . ASP A 1 1022 ? 0.965 -15.520 -23.365 1.00 87.75 1022 ASP A N 1
ATOM 7881 C CA . ASP A 1 1022 ? 0.176 -15.870 -24.560 1.00 87.75 1022 ASP A CA 1
ATOM 7882 C C . ASP A 1 1022 ? -1.342 -15.748 -24.305 1.00 87.75 1022 ASP A C 1
ATOM 7884 O O . ASP A 1 1022 ? -2.156 -16.556 -24.745 1.00 87.75 1022 ASP A O 1
ATOM 7888 N N . ASP A 1 1023 ? -1.720 -14.738 -23.514 1.00 84.19 1023 ASP A N 1
ATOM 7889 C CA . ASP A 1 1023 ? -3.091 -14.481 -23.074 1.00 84.19 1023 ASP A CA 1
ATOM 7890 C C . ASP A 1 1023 ? -3.745 -13.408 -23.953 1.00 84.19 1023 ASP A C 1
ATOM 7892 O O . ASP A 1 1023 ? -3.956 -12.271 -23.525 1.00 84.19 1023 ASP A O 1
ATOM 7896 N N . VAL A 1 1024 ? -3.994 -13.770 -25.212 1.00 78.06 1024 VAL A N 1
ATOM 7897 C CA . VAL A 1 1024 ? -4.535 -12.909 -26.277 1.00 78.06 1024 VAL A CA 1
ATOM 7898 C C . VAL A 1 1024 ? -5.860 -13.476 -26.839 1.00 78.06 1024 VAL A C 1
ATOM 7900 O O . VAL A 1 1024 ? -6.157 -14.644 -26.576 1.00 78.06 1024 VAL A O 1
ATOM 7903 N N . PRO A 1 1025 ? -6.689 -12.662 -27.533 1.00 75.38 1025 PRO A N 1
ATOM 7904 C CA . PRO A 1 1025 ? -7.954 -13.099 -28.144 1.00 75.38 1025 PRO A CA 1
ATOM 7905 C C . PRO A 1 1025 ? -7.854 -14.271 -29.126 1.00 75.38 1025 PRO A C 1
ATOM 7907 O O . PRO A 1 1025 ? -6.824 -14.359 -29.833 1.00 75.38 1025 PRO A O 1
#

pLDDT: mean 83.36, std 18.51, range [21.25, 98.75]

Secondary structure (DSSP, 8-state):
--TTSTTSSSS-------S----PPBPHHHHHHHTTSEEE-GGGSEEEETTS-GGGS-HHHHHHHHHHHT--TTS---TTSHHHHHEEEEEEEEEEE---EEEEE--TT---PPPGGGEEEEEE-TTSSS---TT----EEEPPPPEE-TTS-EEEEE--S-EEEEEEEE-SSS-GGGSPPPEEEEEEEEE-EEEEEEEEE--STTTTTS---EEEEEESSEEB--EEPTT-SSEEEEETTEEEE-------------------------------------------GGGPPP-EEEEEEEE-----B-SS--SS--HHHHS--EEEEEETT--EEEEGGGGGTS-EEETTTTEEEEEEEEEPPPPGGG-TTS---PPPPEE--SEES-BTTBTTEEEEE-SSSSEEEEE-SSS-EEETTEEE-TT-EEEE--SSEEEEEEEE-SSSEEEEEEEEEEE--SSSS--EEEEEEEEETTEEEEEEEEEE-TT-EEEES-SSGGGHHHHHSEEE-TT-EEEEEEEESS--TT--EEEEEEEEESSSS--EEEHHHHHGGGGGG-SSB--TTS-TT-EEEEEEEPPPPPPBPPSS------SSHHHHHHHHHHHT---HHHHHHHSPP--HHHHHHHHSTTPPPPPPPPPSS--SS----S-HHHHHHHHHHHHHHHTTSEE-TTS-EE--STTS-B-HHHHHHHHHHHHHTT-HHHHHHHHHHHHTS-SS----TTSS-B-TT--SSS-SBS-S--TT--------TTSS-B-GGG-TTHHHHHHHHHHHHHHHH--HHHHHHHHHHHHHHHHHHHHHTTHHHHHSTTGGG-TTTTSPPSB-S-GGGSS--B--HHHHHHHHHHHHHHHHHHTTT-HHHHHHHHHHHHHHHHHHHHHHHHHHHHSBPEE-TTS-EE----SSTT--S-TTTTT--S--TTTT-TTHHHHTSSGGGGTTTT-SS-TT-HHHHHHHHHIIIIIITT-HHHHHHSTT--HHHHHHHHSS--S-TTT--HHHHHHHHT---

Radius of gyration: 32.32 Å; chains: 1; bounding box: 81×105×86 Å